Protein AF-A0A0D0C6W1-F1 (afdb_monomer_lite)

pLDDT: mean 73.44, std 19.51, range [22.67, 98.19]

Secondary structure (DSSP, 8-state):
-HHHHHTT--HHHHHHHHHHHHHHHHHHHHHHHHHHHHHTHHHHHHHTPPPPPPPPTT--STTS-------HHHHHHHHHHHHHHHHHHHHHHHHT---SEEEEEEESTTGGGSPPBTTB-S-SEEEEEE-TTS-EEEEEEESSSSGGGTHHHHHHHHHHHHHTTPPPPSEEEES-GGGHHHHHHH-GGGGTT-----TTTTSPBP---TTSEEPPPB-SHHHHHHHHHHHHTTSPPTT-SS-----EEEEEEEEEEEEE-TTS-EEEEEEEEEEEEEETTEEEEEE-HHHHHTT---HHHHHHHH-TTEEEEESSHHHHHHHHHHHH-SS------EEEHHHHHHHTTS-S-TT--HHHHHHHHHS-B----SGGGG-S-TTSSS--HHHHHHHHHHHHHHHHHHHHHHTSPPPEEPPSSS-PPTT-EEEEEPTTS-SEEEEEEE-TTTT-SS-BTTB---TTEEEEEEEEES-TT-B-GGG-TT-BGGGG-SSSEEEEEEGGGEEEPPP--S---S----------------S-PPPS--S--S-------EEEGGGGTTGGGT-------GGG--B-HHHHHHHHHHHHHHHTSPP-TT---SEEE-TTHHHHH-EEETT-TTHHHHHHHHHHHHSEEPHHHHHHHHHHHTTSSS---HHHHHHH-HHHHHTTS-EE---HHHHHHHHHHHHHHHTTBBPTTT--BSS-HHHHHHHHHHHHHHHTTSSSPPTTS--EEEEEE-TTT--EEEEE--SSGGG-----PPPTT-S---S-S-HHHHHHHHHHHHHHHHTTSS--PPTTSS-TT---SS-------SSSPPPPPHHHHHHTT-----HHHHTT-S-S--SSSS--HHHHHHHHHHHHTTSTT----HHHHHHHIIIIIIHHHHHHHHHHHHHH--

InterPro domains:
  IPR002562 3'-5' exonuclease domain [PF01612] (239-410)
  IPR012337 Ribonuclease H-like superfamily [SSF53098] (249-410)
  IPR036397 Ribonuclease H superfamily [G3DSA:3.30.420.10] (211-410)
  IPR052408 Exonuclease MUT-7-like [PTHR47765] (249-409)

Structure (mmCIF, N/CA/C/O backbone):
data_AF-A0A0D0C6W1-F1
#
_entry.id   AF-A0A0D0C6W1-F1
#
loop_
_atom_site.group_PDB
_atom_site.id
_atom_site.type_symbol
_atom_site.label_atom_id
_atom_site.label_alt_id
_atom_site.label_comp_id
_atom_site.label_asym_id
_atom_site.label_entity_id
_atom_site.label_seq_id
_atom_site.pdbx_PDB_ins_code
_atom_site.Cartn_x
_atom_site.Cartn_y
_atom_site.Cartn_z
_atom_site.occupancy
_atom_site.B_iso_or_equiv
_atom_site.auth_seq_id
_atom_site.auth_comp_id
_atom_site.auth_asym_id
_atom_site.auth_atom_id
_atom_site.pdbx_PDB_model_num
ATOM 1 N N . MET A 1 1 ? 15.641 1.977 -33.043 1.00 67.75 1 MET A N 1
ATOM 2 C CA . MET A 1 1 ? 15.171 3.069 -32.160 1.00 67.75 1 MET A CA 1
ATOM 3 C C . MET A 1 1 ? 14.220 2.563 -31.076 1.00 67.75 1 MET A C 1
ATOM 5 O O . MET A 1 1 ? 14.664 2.496 -29.942 1.00 67.75 1 MET A O 1
ATOM 9 N N . ARG A 1 2 ? 12.980 2.134 -31.391 1.00 64.31 2 ARG A N 1
ATOM 10 C CA . ARG A 1 2 ? 11.999 1.650 -30.388 1.00 64.31 2 ARG A CA 1
ATOM 11 C C . ARG A 1 2 ? 12.572 0.613 -29.414 1.00 64.31 2 ARG A C 1
ATOM 13 O O . ARG A 1 2 ? 12.501 0.827 -28.214 1.00 64.31 2 ARG A O 1
ATOM 20 N N . THR A 1 3 ? 13.193 -0.451 -29.925 1.00 62.94 3 THR A N 1
ATOM 21 C CA . THR A 1 3 ? 13.834 -1.488 -29.096 1.00 62.94 3 THR A CA 1
ATOM 22 C C . THR A 1 3 ? 14.874 -0.894 -28.147 1.00 62.94 3 THR A C 1
ATOM 24 O O . THR A 1 3 ? 14.868 -1.184 -26.962 1.00 62.94 3 THR A O 1
ATOM 27 N N . CYS A 1 4 ? 15.730 0.007 -28.632 1.00 68.56 4 CYS A N 1
ATOM 28 C CA . CYS A 1 4 ? 16.749 0.647 -27.804 1.00 68.56 4 CYS A CA 1
ATOM 29 C C . CYS A 1 4 ? 16.127 1.489 -26.679 1.00 68.56 4 CYS A C 1
ATOM 31 O O . CYS A 1 4 ? 16.559 1.386 -25.536 1.00 68.56 4 CYS A O 1
ATOM 33 N N . PHE A 1 5 ? 15.091 2.275 -26.987 1.00 67.81 5 PHE A N 1
ATOM 34 C CA . PHE A 1 5 ? 14.414 3.126 -26.000 1.00 67.81 5 PHE A CA 1
ATOM 35 C C . PHE A 1 5 ? 13.677 2.287 -24.950 1.00 67.81 5 PHE A C 1
ATOM 37 O O . PHE A 1 5 ? 13.741 2.600 -23.766 1.00 67.81 5 PHE A O 1
ATOM 44 N N . GLN A 1 6 ? 13.040 1.187 -25.366 1.00 55.53 6 GLN A N 1
ATOM 45 C CA . GLN A 1 6 ? 12.386 0.237 -24.458 1.00 55.53 6 GLN A CA 1
ATOM 46 C C . GLN A 1 6 ? 13.365 -0.426 -23.481 1.00 55.53 6 GLN A C 1
ATOM 48 O O . GLN A 1 6 ? 12.978 -0.753 -22.367 1.00 55.53 6 GLN A O 1
ATOM 53 N N . HIS A 1 7 ? 14.631 -0.585 -23.873 1.00 54.81 7 HIS A N 1
ATOM 54 C CA . HIS A 1 7 ? 15.693 -1.126 -23.022 1.00 54.81 7 HIS A CA 1
ATOM 55 C C . HIS A 1 7 ? 16.546 -0.029 -22.350 1.00 54.81 7 HIS A C 1
ATOM 57 O O . HIS A 1 7 ? 17.688 -0.274 -21.970 1.00 54.81 7 HIS A O 1
ATOM 63 N N . GLY A 1 8 ? 16.000 1.184 -22.197 1.00 54.91 8 GLY A N 1
ATOM 64 C CA . GLY A 1 8 ? 16.592 2.258 -21.389 1.00 54.91 8 GLY A CA 1
ATOM 65 C C . GLY A 1 8 ? 17.643 3.121 -22.090 1.00 54.91 8 GLY A C 1
ATOM 66 O O . GLY A 1 8 ? 18.224 4.008 -21.465 1.00 54.91 8 GLY A O 1
ATOM 67 N N . LEU A 1 9 ? 17.885 2.925 -23.389 1.00 65.31 9 LEU A N 1
ATOM 68 C CA . LEU A 1 9 ? 18.778 3.796 -24.147 1.00 65.31 9 LEU A CA 1
ATOM 69 C C . LEU A 1 9 ? 18.036 5.082 -24.539 1.00 65.31 9 LEU A C 1
ATOM 71 O O . LEU A 1 9 ? 17.268 5.093 -25.498 1.00 65.31 9 LEU A O 1
ATOM 75 N N . GLY A 1 10 ? 18.266 6.173 -23.808 1.00 72.75 10 GLY A N 1
ATOM 76 C CA . GLY A 1 10 ? 17.657 7.471 -24.108 1.00 72.75 10 GLY A CA 1
ATOM 77 C C . GLY A 1 10 ? 18.036 8.021 -25.492 1.00 72.75 10 GLY A C 1
ATOM 78 O O . GLY A 1 10 ? 19.043 7.638 -26.091 1.00 72.75 10 GLY A O 1
ATOM 79 N N . ALA A 1 11 ? 17.249 8.975 -26.001 1.00 75.75 11 ALA A N 1
ATOM 80 C CA . ALA A 1 11 ? 17.457 9.559 -27.332 1.00 75.75 11 ALA A CA 1
ATOM 81 C C . ALA A 1 11 ? 18.858 10.168 -27.523 1.00 75.75 11 ALA A C 1
ATOM 83 O O . ALA A 1 11 ? 19.420 10.084 -28.612 1.00 75.75 11 ALA A O 1
ATOM 84 N N . LYS A 1 12 ? 19.455 10.726 -26.458 1.00 79.94 12 LYS A N 1
ATOM 85 C CA . LYS A 1 12 ? 20.833 11.239 -26.477 1.00 79.94 12 LYS A CA 1
ATOM 86 C C . LYS A 1 12 ? 21.851 10.116 -26.646 1.00 79.94 12 LYS A C 1
ATOM 88 O O . LYS A 1 12 ? 22.732 10.217 -27.488 1.00 79.94 12 LYS A O 1
ATOM 93 N N . GLN A 1 13 ? 21.720 9.041 -25.876 1.00 78.31 13 GLN A N 1
ATOM 94 C CA . GLN A 1 13 ? 22.604 7.883 -25.959 1.00 78.31 13 GLN A CA 1
ATOM 95 C C . GLN A 1 13 ? 22.473 7.186 -27.320 1.00 78.31 13 GLN A C 1
ATOM 97 O O . GLN A 1 13 ? 23.479 6.792 -27.900 1.00 78.31 13 GLN A O 1
ATOM 102 N N . PHE A 1 14 ? 21.260 7.105 -27.873 1.00 77.62 14 PHE A N 1
ATOM 103 C CA . PHE A 1 14 ? 21.035 6.577 -29.219 1.00 77.62 14 PHE A CA 1
ATOM 104 C C . PHE A 1 14 ? 21.646 7.477 -30.305 1.00 77.62 14 PHE A C 1
ATOM 106 O O . PHE A 1 14 ? 22.331 6.969 -31.187 1.00 77.62 14 PHE A O 1
ATOM 113 N N . ALA A 1 15 ? 21.484 8.803 -30.213 1.00 79.38 15 ALA A N 1
ATOM 114 C CA . ALA A 1 15 ? 22.145 9.751 -31.118 1.00 79.38 15 ALA A CA 1
ATOM 115 C C . ALA A 1 15 ? 23.676 9.635 -31.045 1.00 79.38 15 ALA A C 1
ATOM 117 O O . ALA A 1 15 ? 24.346 9.601 -32.074 1.00 79.38 15 ALA A O 1
ATOM 118 N N . ASN A 1 16 ? 24.230 9.499 -29.836 1.00 79.19 16 ASN A N 1
ATOM 119 C CA . ASN A 1 16 ? 25.659 9.272 -29.634 1.00 79.19 16 ASN A CA 1
ATOM 120 C C . ASN A 1 16 ? 26.119 7.947 -30.257 1.00 79.19 16 ASN A C 1
ATOM 122 O O . ASN A 1 16 ? 27.175 7.914 -30.875 1.00 79.19 16 ASN A O 1
ATOM 126 N N . ALA A 1 17 ? 25.330 6.874 -30.150 1.00 78.00 17 ALA A N 1
ATOM 127 C CA . ALA A 1 17 ? 25.649 5.597 -30.788 1.00 78.00 17 ALA A CA 1
ATOM 128 C C . ALA A 1 17 ? 25.676 5.713 -32.324 1.00 78.00 17 ALA A C 1
ATOM 130 O O . ALA A 1 17 ? 26.583 5.184 -32.962 1.00 78.00 17 ALA A O 1
ATOM 131 N N . LEU A 1 18 ? 24.735 6.457 -32.918 1.00 79.44 18 LEU A N 1
ATOM 132 C CA . LEU A 1 18 ? 24.754 6.761 -34.355 1.00 79.44 18 LEU A CA 1
ATOM 133 C C . LEU A 1 18 ? 25.968 7.619 -34.737 1.00 79.44 18 LEU A C 1
ATOM 135 O O . LEU A 1 18 ? 26.608 7.365 -35.754 1.00 79.44 18 LEU A O 1
ATOM 139 N N . ARG A 1 19 ? 26.322 8.604 -33.903 1.00 81.50 19 ARG A N 1
ATOM 140 C CA . ARG A 1 19 ? 27.519 9.432 -34.092 1.00 81.50 19 ARG A CA 1
ATOM 141 C C . ARG A 1 19 ? 28.797 8.604 -34.064 1.00 81.50 19 ARG A C 1
ATOM 143 O O . ARG A 1 19 ? 29.655 8.812 -34.908 1.00 81.50 19 ARG A O 1
ATOM 150 N N . VAL A 1 20 ? 28.905 7.657 -33.135 1.00 79.56 20 VAL A N 1
ATOM 151 C CA . VAL A 1 20 ? 30.033 6.719 -33.043 1.00 79.56 20 VAL A CA 1
ATOM 152 C C . VAL A 1 20 ? 30.182 5.912 -34.336 1.00 79.56 20 VAL A C 1
ATOM 154 O O . VAL A 1 20 ? 31.294 5.779 -34.835 1.00 79.56 20 VAL A O 1
ATOM 157 N N . GLN A 1 21 ? 29.081 5.442 -34.929 1.00 79.75 21 GLN A N 1
ATOM 158 C CA . GLN A 1 21 ? 29.129 4.744 -36.222 1.00 79.75 21 GLN A CA 1
ATOM 159 C C . GLN A 1 21 ? 29.565 5.664 -37.371 1.00 79.75 21 GLN A C 1
ATOM 161 O O . GLN A 1 21 ? 30.342 5.251 -38.225 1.00 79.75 21 GLN A O 1
ATOM 166 N N . GLN A 1 22 ? 29.097 6.916 -37.387 1.00 82.12 22 GLN A N 1
ATOM 167 C CA . GLN A 1 22 ? 29.510 7.897 -38.397 1.00 82.12 22 GLN A CA 1
ATOM 168 C C . GLN A 1 22 ? 30.983 8.304 -38.250 1.00 82.12 22 GLN A C 1
ATOM 170 O O . GLN A 1 22 ? 31.658 8.467 -39.260 1.00 82.12 22 GLN A O 1
ATOM 175 N N . LEU A 1 23 ? 31.497 8.415 -37.021 1.00 80.75 23 LEU A N 1
ATOM 176 C CA . LEU A 1 23 ? 32.919 8.647 -36.750 1.00 80.75 23 LEU A CA 1
ATOM 177 C C . LEU A 1 23 ? 33.776 7.476 -37.237 1.00 80.75 23 LEU A C 1
ATOM 179 O O . LEU A 1 23 ? 34.771 7.704 -37.911 1.00 80.75 23 LEU A O 1
ATOM 183 N N . GLN A 1 24 ? 33.349 6.235 -36.983 1.00 81.12 24 GLN A N 1
ATOM 184 C CA . GLN A 1 24 ? 34.034 5.058 -37.518 1.00 81.12 24 GLN A CA 1
ATOM 185 C C . GLN A 1 24 ? 34.065 5.080 -39.053 1.00 81.12 24 GLN A C 1
ATOM 187 O O . GLN A 1 24 ? 35.119 4.904 -39.648 1.00 81.12 24 GLN A O 1
ATOM 192 N N . GLN A 1 25 ? 32.930 5.347 -39.705 1.00 82.00 25 GLN A N 1
ATOM 193 C CA . GLN A 1 25 ? 32.867 5.430 -41.166 1.00 82.00 25 GLN A CA 1
ATOM 194 C C . GLN A 1 25 ? 33.758 6.553 -41.725 1.00 82.00 25 GLN A C 1
ATOM 196 O O . GLN A 1 25 ? 34.400 6.386 -42.762 1.00 82.00 25 GLN A O 1
ATOM 201 N N . TYR A 1 26 ? 33.796 7.702 -41.048 1.00 85.62 26 TYR A N 1
ATOM 202 C CA . TYR A 1 26 ? 34.699 8.798 -41.381 1.00 85.62 26 TYR A CA 1
ATOM 203 C C . TYR A 1 26 ? 36.165 8.358 -41.294 1.00 85.62 26 TYR A C 1
ATOM 205 O O . TYR A 1 26 ? 36.911 8.587 -42.244 1.00 85.62 26 TYR A O 1
ATOM 213 N N . ASP A 1 27 ? 36.561 7.678 -40.215 1.00 83.31 27 ASP A N 1
ATOM 214 C CA . ASP A 1 27 ? 37.934 7.205 -40.029 1.00 83.31 27 ASP A CA 1
ATOM 215 C C . ASP A 1 27 ? 38.294 6.081 -41.018 1.00 83.31 27 ASP A C 1
ATOM 217 O O . ASP A 1 27 ? 39.419 6.040 -41.512 1.00 83.31 27 ASP A O 1
ATOM 221 N N . GLU A 1 28 ? 37.345 5.224 -41.411 1.00 84.56 28 GLU A N 1
ATOM 222 C CA . GLU A 1 28 ? 37.530 4.233 -42.485 1.00 84.56 28 GLU A CA 1
ATOM 223 C C . GLU A 1 28 ? 37.820 4.912 -43.831 1.00 84.56 28 GLU A C 1
ATOM 225 O O . GLU A 1 28 ? 38.748 4.518 -44.542 1.00 84.56 28 GLU A O 1
ATOM 230 N N . LEU A 1 29 ? 37.061 5.955 -44.180 1.00 84.00 29 LEU A N 1
ATOM 231 C CA . LEU A 1 29 ? 37.275 6.733 -45.405 1.00 84.00 29 LEU A CA 1
ATOM 232 C C . LEU A 1 29 ? 38.576 7.537 -45.353 1.00 84.00 29 LEU A C 1
ATOM 234 O O . LEU A 1 29 ? 39.298 7.601 -46.349 1.00 84.00 29 LEU A O 1
ATOM 238 N N . HIS A 1 30 ? 38.897 8.115 -44.196 1.00 85.62 30 HIS A N 1
ATOM 239 C CA . HIS A 1 30 ? 40.153 8.817 -43.980 1.00 85.62 30 HIS A CA 1
ATOM 240 C C . HIS A 1 30 ? 41.328 7.850 -44.153 1.00 85.62 30 HIS A C 1
ATOM 242 O O . HIS A 1 30 ? 42.258 8.141 -44.901 1.00 85.62 30 HIS A O 1
ATOM 248 N N . LEU A 1 31 ? 41.257 6.654 -43.565 1.00 82.62 31 LEU A N 1
ATOM 249 C CA . LEU A 1 31 ? 42.283 5.630 -43.721 1.00 82.62 31 LEU A CA 1
ATOM 250 C C . LEU A 1 31 ? 42.448 5.205 -45.190 1.00 82.62 31 LEU A C 1
ATOM 252 O O . LEU A 1 31 ? 43.575 5.115 -45.679 1.00 82.62 31 LEU A O 1
ATOM 256 N N . GLN A 1 32 ? 41.347 4.997 -45.921 1.00 84.12 32 GLN A N 1
ATOM 257 C CA . GLN A 1 32 ? 41.386 4.705 -47.362 1.00 84.12 32 GLN A CA 1
ATOM 258 C C . GLN A 1 32 ? 42.063 5.830 -48.159 1.00 84.12 32 GLN A C 1
ATOM 260 O O . GLN A 1 32 ? 42.895 5.556 -49.027 1.00 84.12 32 GLN A O 1
ATOM 265 N N . TYR A 1 33 ? 41.751 7.089 -47.841 1.00 83.50 33 TYR A N 1
ATOM 266 C CA . TYR A 1 33 ? 42.372 8.260 -48.455 1.00 83.50 33 TYR A CA 1
ATOM 267 C C . TYR A 1 33 ? 43.879 8.329 -48.172 1.00 83.50 33 TYR A C 1
ATOM 269 O O . TYR A 1 33 ? 44.678 8.519 -49.090 1.00 83.50 33 TYR A O 1
ATOM 277 N N . LEU A 1 34 ? 44.295 8.091 -46.928 1.00 80.81 34 LEU A N 1
ATOM 278 C CA . LEU A 1 34 ? 45.710 8.084 -46.556 1.00 80.81 34 LEU A CA 1
ATOM 279 C C . LEU A 1 34 ? 46.478 6.937 -47.227 1.00 80.81 34 LEU A C 1
ATOM 281 O O . LEU A 1 34 ? 47.600 7.142 -47.690 1.00 80.81 34 LEU A O 1
ATOM 285 N N . TYR A 1 35 ? 45.878 5.749 -47.356 1.00 81.75 35 TYR A N 1
ATOM 286 C CA . TYR A 1 35 ? 46.471 4.657 -48.133 1.00 81.75 35 TYR A CA 1
ATOM 287 C C . TYR A 1 35 ? 46.604 5.004 -49.617 1.00 81.75 35 TYR A C 1
ATOM 289 O O . TYR A 1 35 ? 47.621 4.671 -50.224 1.00 81.75 35 TYR A O 1
ATOM 297 N N . PHE A 1 36 ? 45.620 5.688 -50.206 1.00 81.06 36 PHE A N 1
ATOM 298 C CA . PHE A 1 36 ? 45.715 6.178 -51.582 1.00 81.06 36 PHE A CA 1
ATOM 299 C C . PHE A 1 36 ? 46.900 7.141 -51.762 1.00 81.06 36 PHE A C 1
ATOM 301 O O . PHE A 1 36 ? 47.678 6.973 -52.705 1.00 81.06 36 PHE A O 1
ATOM 308 N N . ILE A 1 37 ? 47.094 8.085 -50.832 1.00 78.19 37 ILE A N 1
ATOM 309 C CA . ILE A 1 37 ? 48.242 9.010 -50.837 1.00 78.19 37 ILE A CA 1
ATOM 310 C C . ILE A 1 37 ? 49.556 8.241 -50.697 1.00 78.19 37 ILE A C 1
ATOM 312 O O . ILE A 1 37 ? 50.460 8.413 -51.515 1.00 78.19 37 ILE A O 1
ATOM 316 N N . LYS A 1 38 ? 49.648 7.355 -49.697 1.00 76.38 38 LYS A N 1
ATOM 317 C CA . LYS A 1 38 ? 50.837 6.536 -49.428 1.00 76.38 38 LYS A CA 1
ATOM 318 C C . LYS A 1 38 ? 51.233 5.688 -50.640 1.00 76.38 38 LYS A C 1
ATOM 320 O O . LYS A 1 38 ? 52.408 5.608 -50.983 1.00 76.38 38 LYS A O 1
ATOM 325 N N . ASN A 1 39 ? 50.261 5.093 -51.328 1.00 78.31 39 ASN A N 1
ATOM 326 C CA . ASN A 1 39 ? 50.509 4.274 -52.518 1.00 78.31 39 ASN A CA 1
ATOM 327 C C . ASN A 1 39 ? 50.820 5.110 -53.773 1.00 78.31 39 ASN A C 1
ATOM 329 O O . ASN A 1 39 ? 51.415 4.594 -54.716 1.00 78.31 39 ASN A O 1
ATOM 333 N N . SER A 1 40 ? 50.474 6.400 -53.773 1.00 70.94 40 SER A N 1
ATOM 334 C CA . SER A 1 40 ? 50.763 7.359 -54.852 1.00 70.94 40 SER A CA 1
ATOM 335 C C . SER A 1 40 ? 52.006 8.222 -54.565 1.00 70.94 40 SER A C 1
ATOM 337 O O . SER A 1 40 ? 52.256 9.214 -55.255 1.00 70.94 40 SER A O 1
ATOM 339 N N . HIS A 1 41 ? 52.801 7.844 -53.555 1.00 67.31 41 HIS A N 1
ATOM 340 C CA . HIS A 1 41 ? 53.914 8.620 -53.002 1.00 67.31 41 HIS A CA 1
ATOM 341 C C . HIS A 1 41 ? 54.940 9.084 -54.046 1.00 67.31 41 HIS A C 1
ATOM 343 O O . HIS A 1 41 ? 55.325 10.252 -54.057 1.00 67.31 41 HIS A O 1
ATOM 349 N N . SER A 1 42 ? 55.347 8.205 -54.967 1.00 64.19 42 SER A N 1
ATOM 350 C CA . SER A 1 42 ? 56.332 8.532 -56.010 1.00 64.19 42 SER A CA 1
ATOM 351 C C . SER A 1 42 ? 55.855 9.637 -56.956 1.00 64.19 42 SER A C 1
ATOM 353 O O . SER A 1 42 ? 56.657 10.442 -57.421 1.00 64.19 42 SER A O 1
ATOM 355 N N . LEU A 1 43 ? 54.548 9.702 -57.210 1.00 62.94 43 LEU A N 1
ATOM 356 C CA . LEU A 1 43 ? 53.911 10.655 -58.114 1.00 62.94 43 LEU A CA 1
ATOM 357 C C . LEU A 1 43 ? 53.731 12.026 -57.440 1.00 62.94 43 LEU A C 1
ATOM 359 O O . LEU A 1 43 ? 54.028 13.053 -58.046 1.00 62.94 43 LEU A O 1
ATOM 363 N N . HIS A 1 44 ? 53.319 12.046 -56.168 1.00 63.94 44 HIS A N 1
ATOM 364 C CA . HIS A 1 44 ? 53.173 13.282 -55.386 1.00 63.94 44 HIS A CA 1
ATOM 365 C C . HIS A 1 44 ? 54.519 13.917 -55.013 1.00 63.94 44 HIS A C 1
ATOM 367 O O . HIS A 1 44 ? 54.670 15.133 -55.142 1.00 63.94 44 HIS A O 1
ATOM 373 N N . SER A 1 45 ? 55.507 13.098 -54.634 1.00 61.44 45 SER A N 1
ATOM 374 C CA . SER A 1 45 ? 56.879 13.540 -54.349 1.00 61.44 45 SER A CA 1
ATOM 375 C C . SER A 1 45 ? 57.551 14.134 -55.596 1.00 61.44 45 SER A C 1
ATOM 377 O O . SER A 1 45 ? 58.166 15.196 -55.522 1.00 61.44 45 SER A O 1
ATOM 379 N N . PHE A 1 46 ? 57.349 13.521 -56.771 1.00 60.41 46 PHE A N 1
ATOM 380 C CA . PHE A 1 46 ? 57.870 14.026 -58.048 1.00 60.41 46 PHE A CA 1
ATOM 381 C C . PHE A 1 46 ? 57.238 15.359 -58.488 1.00 60.41 46 PHE A C 1
ATOM 383 O O . PHE A 1 46 ? 57.925 16.205 -59.056 1.00 60.41 46 PHE A O 1
ATOM 390 N N . LEU A 1 47 ? 55.942 15.563 -58.229 1.00 63.50 47 LEU A N 1
ATOM 391 C CA . LEU A 1 47 ? 55.222 16.786 -58.609 1.00 63.50 47 LEU A CA 1
ATOM 392 C C . LEU A 1 47 ? 55.389 17.940 -57.604 1.00 63.50 47 LEU A C 1
ATOM 394 O O . LEU A 1 47 ? 54.970 19.054 -57.905 1.00 63.50 47 LEU A O 1
ATOM 398 N N . GLY A 1 48 ? 55.974 17.706 -56.423 1.00 59.94 48 GLY A N 1
ATOM 399 C CA . GLY A 1 48 ? 56.121 18.727 -55.374 1.00 59.94 48 GLY A CA 1
ATOM 400 C C . GLY A 1 48 ? 54.788 19.214 -54.788 1.00 59.94 48 GLY A C 1
ATOM 401 O O . GLY A 1 48 ? 54.713 20.312 -54.237 1.00 59.94 48 GLY A O 1
ATOM 402 N N . HIS A 1 49 ? 53.717 18.432 -54.939 1.00 63.66 49 HIS A N 1
ATOM 403 C CA . HIS A 1 49 ? 52.378 18.796 -54.482 1.00 63.66 49 HIS A CA 1
ATOM 404 C C . HIS A 1 49 ? 52.160 18.340 -53.036 1.00 63.66 49 HIS A C 1
ATOM 406 O O . HIS A 1 49 ? 52.142 17.143 -52.758 1.00 63.66 49 HIS A O 1
ATOM 412 N N . CYS A 1 50 ? 51.917 19.296 -52.137 1.00 59.69 50 CYS A N 1
ATOM 413 C CA . CYS A 1 50 ? 51.380 19.016 -50.806 1.00 59.69 50 CYS A CA 1
ATOM 414 C C . CYS A 1 50 ? 49.915 18.580 -50.952 1.00 59.69 50 CYS A C 1
ATOM 416 O O . CYS A 1 50 ? 49.117 19.278 -51.587 1.00 59.69 50 CYS A O 1
ATOM 418 N N . VAL A 1 51 ? 49.570 17.404 -50.428 1.00 67.25 51 VAL A N 1
ATOM 419 C CA . VAL A 1 51 ? 48.222 16.845 -50.577 1.00 67.25 51 VAL A CA 1
ATOM 420 C C . VAL A 1 51 ? 47.300 17.449 -49.519 1.00 67.25 51 VAL A C 1
ATOM 422 O O . VAL A 1 51 ? 47.695 17.647 -48.371 1.00 67.25 51 VAL A O 1
ATOM 425 N N . GLN A 1 52 ? 46.060 17.763 -49.899 1.00 70.12 52 GLN A N 1
ATOM 426 C CA . GLN A 1 52 ? 45.095 18.350 -48.976 1.00 70.12 52 GLN A CA 1
ATOM 427 C C . GLN A 1 52 ? 44.750 17.355 -47.860 1.00 70.12 52 GLN A C 1
ATOM 429 O O . GLN A 1 52 ? 44.415 16.199 -48.126 1.00 70.12 52 GLN A O 1
ATOM 434 N N . LEU A 1 53 ? 44.821 17.814 -46.610 1.00 70.31 53 LEU A N 1
ATOM 435 C CA . LEU A 1 53 ? 44.409 17.032 -45.448 1.00 70.31 53 LEU A CA 1
ATOM 436 C C . LEU A 1 53 ? 42.925 16.669 -45.539 1.00 70.31 53 LEU A C 1
ATOM 438 O O . LEU A 1 53 ? 42.099 17.481 -45.971 1.00 70.31 53 LEU A O 1
ATOM 442 N N . PHE A 1 54 ? 42.596 15.459 -45.088 1.00 77.62 54 PHE A N 1
ATOM 443 C CA . PHE A 1 54 ? 41.210 15.056 -44.902 1.00 77.62 54 PHE A CA 1
ATOM 444 C C . PHE A 1 54 ? 40.574 15.997 -43.875 1.00 77.62 54 PHE A C 1
ATOM 446 O O . PHE A 1 54 ? 41.104 16.185 -42.776 1.00 77.62 54 PHE A O 1
ATOM 453 N N . LEU A 1 55 ? 39.498 16.677 -44.269 1.00 82.44 55 LEU A N 1
ATOM 454 C CA . LEU A 1 55 ? 38.902 17.711 -43.431 1.00 82.44 55 LEU A CA 1
ATOM 455 C C . LEU A 1 55 ? 38.305 17.085 -42.163 1.00 82.44 55 LEU A C 1
ATOM 457 O O . LEU A 1 55 ? 37.726 16.007 -42.269 1.00 82.44 55 LEU A O 1
ATOM 461 N N . PRO A 1 56 ? 38.382 17.763 -40.998 1.00 81.12 56 PRO A N 1
ATOM 462 C CA . PRO A 1 56 ? 37.844 17.240 -39.744 1.00 81.12 56 PRO A CA 1
ATOM 463 C C . PRO A 1 56 ? 36.381 16.810 -39.860 1.00 81.12 56 PRO A C 1
ATOM 465 O O . PRO A 1 56 ? 35.618 17.422 -40.606 1.00 81.12 56 PRO A O 1
ATOM 468 N N . PHE A 1 57 ? 35.963 15.839 -39.046 1.00 79.12 57 PHE A N 1
ATOM 469 C CA . PHE A 1 57 ? 34.580 15.344 -39.016 1.00 79.12 57 PHE A CA 1
ATOM 470 C C . PHE A 1 57 ? 33.526 16.457 -38.850 1.00 79.12 57 PHE A C 1
ATOM 472 O O . PHE A 1 57 ? 32.461 16.399 -39.455 1.00 79.12 57 PHE A O 1
ATOM 479 N N . GLU A 1 58 ? 33.835 17.504 -38.077 1.00 79.12 58 GLU A N 1
ATOM 480 C CA . GLU A 1 58 ? 32.951 18.664 -37.852 1.00 79.12 58 GLU A CA 1
ATOM 481 C C . GLU A 1 58 ? 32.937 19.677 -39.014 1.00 79.12 58 GLU A C 1
ATOM 483 O O . GLU A 1 58 ? 32.288 20.722 -38.942 1.00 79.12 58 GLU A O 1
ATOM 488 N N . ASN A 1 59 ? 33.686 19.430 -40.090 1.00 77.25 59 ASN A N 1
ATOM 489 C CA . ASN A 1 59 ? 33.742 20.334 -41.228 1.00 77.25 59 ASN A CA 1
ATOM 490 C C . ASN A 1 59 ? 32.536 20.111 -42.152 1.00 77.25 59 ASN A C 1
ATOM 492 O O . ASN A 1 59 ? 32.473 19.126 -42.882 1.00 77.25 59 ASN A O 1
ATOM 496 N N . HIS A 1 60 ? 31.612 21.073 -42.164 1.00 76.56 60 HIS A N 1
ATOM 497 C CA . HIS A 1 60 ? 30.397 21.047 -42.989 1.00 76.56 60 HIS A CA 1
ATOM 498 C C . HIS A 1 60 ? 30.525 21.802 -44.326 1.00 76.56 60 HIS A C 1
ATOM 500 O O . HIS A 1 60 ? 29.520 22.196 -44.919 1.00 76.56 60 HIS A O 1
ATOM 506 N N . SER A 1 61 ? 31.747 22.067 -44.802 1.00 80.00 61 SER A N 1
ATOM 507 C CA . SER A 1 61 ? 31.946 22.639 -46.140 1.00 80.00 61 SER A CA 1
ATOM 508 C C . SER A 1 61 ? 31.584 21.619 -47.235 1.00 80.00 61 SER A C 1
ATOM 510 O O . SER A 1 61 ? 31.535 20.421 -46.956 1.00 80.00 61 SER A O 1
ATOM 512 N N . PRO A 1 62 ? 31.393 22.041 -48.500 1.00 78.69 62 PRO A N 1
ATOM 513 C CA . PRO A 1 62 ? 31.094 21.122 -49.605 1.00 78.69 62 PRO A CA 1
ATOM 514 C C . PRO A 1 62 ? 32.118 19.992 -49.815 1.00 78.69 62 PRO A C 1
ATOM 516 O O . PRO A 1 62 ? 31.793 18.996 -50.450 1.00 78.69 62 PRO A O 1
ATOM 519 N N . ASN A 1 63 ? 33.337 20.149 -49.288 1.00 76.25 63 ASN A N 1
ATOM 520 C CA . ASN A 1 63 ? 34.425 19.172 -49.382 1.00 76.25 63 ASN A CA 1
ATOM 521 C C . ASN A 1 63 ? 34.618 18.357 -48.085 1.00 76.25 63 ASN A C 1
ATOM 523 O O . ASN A 1 63 ? 35.551 17.562 -48.000 1.00 76.25 63 ASN A O 1
ATOM 527 N N . GLY A 1 64 ? 33.809 18.613 -47.051 1.00 76.00 64 GLY A N 1
ATOM 528 C CA . GLY A 1 64 ? 33.858 17.924 -45.763 1.00 76.00 64 GLY A CA 1
ATOM 529 C C . GLY A 1 64 ? 33.092 16.601 -45.761 1.00 76.00 64 GLY A C 1
ATOM 530 O O . GLY A 1 64 ? 32.553 16.164 -46.779 1.00 76.00 64 GLY A O 1
ATOM 531 N N . PHE A 1 65 ? 33.032 15.945 -44.602 1.00 79.31 65 PHE A N 1
ATOM 532 C CA . PHE A 1 65 ? 32.310 14.683 -44.471 1.00 79.31 65 PHE A CA 1
ATOM 533 C C . PHE A 1 65 ? 30.796 14.906 -44.611 1.00 79.31 65 PHE A C 1
ATOM 535 O O . PHE A 1 65 ? 30.168 15.551 -43.775 1.00 79.31 65 PHE A O 1
ATOM 542 N N . ALA A 1 66 ? 30.195 14.346 -45.664 1.00 74.81 66 ALA A N 1
ATOM 543 C CA . ALA A 1 66 ? 28.774 14.513 -45.992 1.00 74.81 66 ALA A CA 1
ATOM 544 C C . ALA A 1 66 ? 27.836 13.539 -45.241 1.00 74.81 66 ALA A C 1
ATOM 546 O O . ALA A 1 66 ? 26.733 13.248 -45.708 1.00 74.81 66 ALA A O 1
ATOM 547 N N . GLY A 1 67 ? 28.277 12.997 -44.102 1.00 74.88 67 GLY A N 1
ATOM 548 C CA . GLY A 1 67 ? 27.444 12.158 -43.243 1.00 74.88 67 GLY A CA 1
ATOM 549 C C . GLY A 1 67 ? 26.423 12.969 -42.444 1.00 74.88 67 GLY A C 1
ATOM 550 O O . GLY A 1 67 ? 26.537 14.184 -42.285 1.00 74.88 67 GLY A O 1
ATOM 551 N N . PHE A 1 68 ? 25.409 12.287 -41.916 1.00 77.19 68 PHE A N 1
ATOM 552 C CA . PHE A 1 68 ? 24.352 12.913 -41.122 1.00 77.19 68 PHE A CA 1
ATOM 553 C C . PHE A 1 68 ? 24.086 12.115 -39.849 1.00 77.19 68 PHE A C 1
ATOM 555 O O . PHE A 1 68 ? 23.761 10.928 -39.896 1.00 77.19 68 PHE A O 1
ATOM 562 N N . VAL A 1 69 ? 24.176 12.790 -38.701 1.00 78.19 69 VAL A N 1
ATOM 563 C CA . VAL A 1 69 ? 23.778 12.244 -37.401 1.00 78.19 69 VAL A CA 1
ATOM 564 C C . VAL A 1 69 ? 22.504 12.966 -36.956 1.00 78.19 69 VAL A C 1
ATOM 566 O O . VAL A 1 69 ? 22.564 14.161 -36.656 1.00 78.19 69 VAL A O 1
ATOM 569 N N . PRO A 1 70 ? 21.353 12.275 -36.870 1.00 79.00 70 PRO A N 1
ATOM 570 C CA . PRO A 1 70 ? 20.137 12.875 -36.342 1.00 79.00 70 PRO A CA 1
ATOM 571 C C . PRO A 1 70 ? 20.348 13.382 -34.912 1.00 79.00 70 PRO A C 1
ATOM 573 O O . PRO A 1 70 ? 20.915 12.681 -34.068 1.00 79.00 70 PRO A O 1
ATOM 576 N N . SER A 1 71 ? 19.865 14.589 -34.614 1.00 82.94 71 SER A N 1
ATOM 577 C CA . SER A 1 71 ? 19.975 15.137 -33.263 1.00 82.94 71 SER A CA 1
ATOM 578 C C . SER A 1 71 ? 19.116 14.343 -32.272 1.00 82.94 71 SER A C 1
ATOM 580 O O . SER A 1 71 ? 18.077 13.776 -32.619 1.00 82.94 71 SER A O 1
ATOM 582 N N . ALA A 1 72 ? 19.521 14.339 -30.999 1.00 82.06 72 ALA A N 1
ATOM 583 C CA . ALA A 1 72 ? 18.748 13.705 -29.931 1.00 82.06 72 ALA A CA 1
ATOM 584 C C . ALA A 1 72 ? 17.327 14.284 -29.807 1.00 82.06 72 ALA A C 1
ATOM 586 O O . ALA A 1 72 ? 16.400 13.560 -29.448 1.00 82.06 72 ALA A O 1
ATOM 587 N N . GLN A 1 73 ? 17.162 15.580 -30.103 1.00 83.44 73 GLN A N 1
ATOM 588 C CA . GLN A 1 73 ? 15.858 16.237 -30.120 1.00 83.44 73 GLN A CA 1
ATOM 589 C C . GLN A 1 73 ? 15.002 15.713 -31.273 1.00 83.44 73 GLN A C 1
ATOM 591 O O . GLN A 1 73 ? 13.896 15.252 -31.034 1.00 83.44 73 GLN A O 1
ATOM 596 N N . TRP A 1 74 ? 15.549 15.658 -32.490 1.00 86.62 74 TRP A N 1
ATOM 597 C CA . TRP A 1 74 ? 14.819 15.147 -33.651 1.00 86.62 74 TRP A CA 1
ATOM 598 C C . TRP A 1 74 ? 14.380 13.688 -33.467 1.00 86.62 74 TRP A C 1
ATOM 600 O O . TRP A 1 74 ? 13.246 13.338 -33.772 1.00 86.62 74 TRP A O 1
ATOM 610 N N . LEU A 1 75 ? 15.245 12.834 -32.909 1.00 82.56 75 LEU A N 1
ATOM 611 C CA . LEU A 1 75 ? 14.911 11.436 -32.606 1.00 82.56 75 LEU A CA 1
ATOM 612 C C . LEU A 1 75 ? 13.803 11.315 -31.552 1.00 82.56 75 LEU A C 1
ATOM 614 O O . LEU A 1 75 ? 12.969 10.413 -31.636 1.00 82.56 75 LEU A O 1
ATOM 618 N N . ARG A 1 76 ? 13.794 12.215 -30.562 1.00 82.88 76 ARG A N 1
ATOM 619 C CA . ARG A 1 76 ? 12.731 12.300 -29.556 1.00 82.88 76 ARG A CA 1
ATOM 620 C C . ARG A 1 76 ? 11.418 12.732 -30.196 1.00 82.88 76 ARG A C 1
ATOM 622 O O . ARG A 1 76 ? 10.418 12.062 -29.976 1.00 82.88 76 ARG A O 1
ATOM 629 N N . ASP A 1 77 ? 11.438 13.785 -31.005 1.00 84.44 77 ASP A N 1
ATOM 630 C CA . ASP A 1 77 ? 10.251 14.313 -31.682 1.00 84.44 77 ASP A CA 1
ATOM 631 C C . ASP A 1 77 ? 9.667 13.278 -32.649 1.00 84.44 77 ASP A C 1
ATOM 633 O O . ASP A 1 77 ? 8.463 13.045 -32.644 1.00 84.44 77 ASP A O 1
ATOM 637 N N . LEU A 1 78 ? 10.521 12.574 -33.402 1.00 85.62 78 LEU A N 1
ATOM 638 C CA . LEU A 1 78 ? 10.116 11.462 -34.263 1.00 85.62 78 LEU A CA 1
ATOM 639 C C . LEU A 1 78 ? 9.433 10.345 -33.462 1.00 85.62 78 LEU A C 1
ATOM 641 O O . LEU A 1 78 ? 8.394 9.830 -33.874 1.00 85.62 78 LEU A O 1
ATOM 645 N N . TYR A 1 79 ? 10.026 9.941 -32.334 1.00 81.81 79 TYR A N 1
ATOM 646 C CA . TYR A 1 79 ? 9.453 8.892 -31.494 1.00 81.81 79 TYR A CA 1
ATOM 647 C C . TYR A 1 79 ? 8.131 9.340 -30.862 1.00 81.81 79 TYR A C 1
ATOM 649 O O . TYR A 1 79 ? 7.163 8.588 -30.907 1.00 81.81 79 TYR A O 1
ATOM 657 N N . ASN A 1 80 ? 8.062 10.565 -30.340 1.00 83.19 80 ASN A N 1
ATOM 658 C CA . ASN A 1 80 ? 6.848 11.133 -29.759 1.00 83.19 80 ASN A CA 1
ATOM 659 C C . ASN A 1 80 ? 5.728 11.232 -30.797 1.00 83.19 80 ASN A C 1
ATOM 661 O O . ASN A 1 80 ? 4.646 10.718 -30.543 1.00 83.19 80 ASN A O 1
ATOM 665 N N . ALA A 1 81 ? 6.006 11.772 -31.986 1.00 84.38 81 ALA A N 1
ATOM 666 C CA . ALA A 1 81 ? 5.031 11.857 -33.071 1.00 84.38 81 ALA A CA 1
ATOM 667 C C . ALA A 1 81 ? 4.493 10.471 -33.464 1.00 84.38 81 ALA A C 1
ATOM 669 O O . ALA A 1 81 ? 3.291 10.300 -33.655 1.00 84.38 81 ALA A O 1
ATOM 670 N N . TYR A 1 82 ? 5.362 9.452 -33.519 1.00 84.00 82 TYR A N 1
ATOM 671 C CA . TYR A 1 82 ? 4.930 8.072 -33.743 1.00 84.00 82 TYR A CA 1
ATOM 672 C C . TYR A 1 82 ? 4.011 7.566 -32.619 1.00 84.00 82 TYR A C 1
ATOM 674 O O . TYR A 1 82 ? 2.987 6.941 -32.905 1.00 84.00 82 TYR A O 1
ATOM 682 N N . ILE A 1 83 ? 4.357 7.820 -31.351 1.00 79.75 83 ILE A N 1
ATOM 683 C CA . ILE A 1 83 ? 3.538 7.413 -30.201 1.00 79.75 83 ILE A CA 1
ATOM 684 C C . ILE A 1 83 ? 2.180 8.127 -30.207 1.00 79.75 83 ILE A C 1
ATOM 686 O O . ILE A 1 83 ? 1.160 7.471 -30.004 1.00 79.75 83 ILE A O 1
ATOM 690 N N . GLU A 1 84 ? 2.155 9.429 -30.482 1.00 87.06 84 GLU A N 1
ATOM 691 C CA . GLU A 1 84 ? 0.948 10.259 -30.542 1.00 87.06 84 GLU A CA 1
ATOM 692 C C . GLU A 1 84 ? 0.003 9.818 -31.668 1.00 87.06 84 GLU A C 1
ATOM 694 O O . GLU A 1 84 ? -1.183 9.593 -31.416 1.00 87.06 84 GLU A O 1
ATOM 699 N N . ASP A 1 85 ? 0.526 9.584 -32.877 1.00 90.19 85 ASP A N 1
ATOM 700 C CA . ASP A 1 85 ? -0.252 9.085 -34.024 1.00 90.19 85 ASP A CA 1
ATOM 701 C C . ASP A 1 85 ? -0.882 7.703 -33.746 1.00 90.19 85 ASP A C 1
ATOM 703 O O . ASP A 1 85 ? -1.977 7.375 -34.212 1.00 90.19 85 ASP A O 1
ATOM 707 N N . HIS A 1 86 ? -0.231 6.896 -32.902 1.00 83.81 86 HIS A N 1
ATOM 708 C CA . HIS A 1 86 ? -0.680 5.550 -32.538 1.00 83.81 86 HIS A CA 1
ATOM 709 C C . HIS A 1 86 ? -1.404 5.474 -31.188 1.00 83.81 86 HIS A C 1
ATOM 711 O O . HIS A 1 86 ? -1.870 4.391 -30.816 1.00 83.81 86 HIS A O 1
ATOM 717 N N . ALA A 1 87 ? -1.576 6.593 -30.475 1.00 77.62 87 ALA A N 1
ATOM 718 C CA . ALA A 1 87 ? -2.092 6.615 -29.107 1.00 77.62 87 ALA A CA 1
ATOM 719 C C . ALA A 1 87 ? -3.459 5.926 -28.980 1.00 77.62 87 ALA A C 1
ATOM 721 O O . ALA A 1 87 ? -3.670 5.124 -28.073 1.00 77.62 87 ALA A O 1
ATOM 722 N N . LYS A 1 88 ? -4.370 6.145 -29.940 1.00 82.44 88 LYS A N 1
ATOM 723 C CA . LYS A 1 88 ? -5.687 5.479 -29.958 1.00 82.44 88 LYS A CA 1
ATOM 724 C C . LYS A 1 88 ? -5.571 3.954 -30.030 1.00 82.44 88 LYS A C 1
ATOM 726 O O . LYS A 1 88 ? -6.302 3.258 -29.334 1.00 82.44 88 LYS A O 1
ATOM 731 N N . LYS A 1 89 ? -4.647 3.433 -30.846 1.00 76.56 89 LYS A N 1
ATOM 732 C CA . LYS A 1 89 ? -4.415 1.985 -30.982 1.00 76.56 89 LYS A CA 1
ATOM 733 C C . LYS A 1 89 ? -3.796 1.409 -29.713 1.00 76.56 89 LYS A C 1
ATOM 735 O O . LYS A 1 89 ? -4.190 0.324 -29.300 1.00 76.56 89 LYS A O 1
ATOM 740 N N . PHE A 1 90 ? -2.865 2.129 -29.085 1.00 76.19 90 PHE A N 1
ATOM 741 C CA . PHE A 1 90 ? -2.276 1.707 -27.814 1.00 76.19 90 PHE A CA 1
ATOM 742 C C . PHE A 1 90 ? -3.311 1.695 -26.695 1.00 76.19 90 PHE A C 1
ATOM 744 O O . PHE A 1 90 ? -3.448 0.675 -26.035 1.00 76.19 90 PHE A O 1
ATOM 751 N N . ASN A 1 91 ? -4.112 2.752 -26.557 1.00 76.44 91 ASN A N 1
ATOM 752 C CA . ASN A 1 91 ? -5.184 2.812 -25.563 1.00 76.44 91 ASN A CA 1
ATOM 753 C C . ASN A 1 91 ? -6.212 1.694 -25.771 1.00 76.44 91 ASN A C 1
ATOM 755 O O . ASN A 1 91 ? -6.622 1.057 -24.805 1.00 76.44 91 ASN A O 1
ATOM 759 N N . GLN A 1 92 ? -6.583 1.412 -27.024 1.00 76.88 92 GLN A N 1
ATOM 760 C CA . GLN A 1 92 ? -7.464 0.295 -27.363 1.00 76.88 92 GLN A CA 1
ATOM 761 C C . GLN A 1 92 ? -6.842 -1.056 -26.986 1.00 76.88 92 GLN A C 1
ATOM 763 O O . GLN A 1 92 ? -7.507 -1.882 -26.371 1.00 76.88 92 GLN A O 1
ATOM 768 N N . HIS A 1 93 ? -5.570 -1.279 -27.323 1.00 74.31 93 HIS A N 1
ATOM 769 C CA . HIS A 1 93 ? -4.870 -2.513 -26.971 1.00 74.31 93 HIS A CA 1
ATOM 770 C C . HIS A 1 93 ? -4.783 -2.685 -25.452 1.00 74.31 93 HIS A C 1
ATOM 772 O O . HIS A 1 93 ? -5.135 -3.742 -24.943 1.00 74.31 93 HIS A O 1
ATOM 778 N N . THR A 1 94 ? -4.391 -1.636 -24.725 1.00 74.88 94 THR A N 1
ATOM 779 C CA . THR A 1 94 ? -4.371 -1.611 -23.258 1.00 74.88 94 THR A CA 1
ATOM 780 C C . THR A 1 94 ? -5.749 -1.922 -22.680 1.00 74.88 94 THR A C 1
ATOM 782 O O . THR A 1 94 ? -5.850 -2.719 -21.754 1.00 74.88 94 THR A O 1
ATOM 785 N N . ALA A 1 95 ? -6.820 -1.361 -23.252 1.00 74.25 95 ALA A N 1
ATOM 786 C CA . ALA A 1 95 ? -8.196 -1.607 -22.825 1.00 74.25 95 ALA A CA 1
ATOM 787 C C . ALA A 1 95 ? -8.650 -3.071 -22.987 1.00 74.25 95 ALA A C 1
ATOM 789 O O . ALA A 1 95 ? -9.547 -3.503 -22.269 1.00 74.25 95 ALA A O 1
ATOM 790 N N . MET A 1 96 ? -8.035 -3.829 -23.895 1.00 75.69 96 MET A N 1
ATOM 791 C CA . MET A 1 96 ? -8.361 -5.234 -24.154 1.00 75.69 96 MET A CA 1
ATOM 792 C C . MET A 1 96 ? -7.575 -6.220 -23.280 1.00 75.69 96 MET A C 1
ATOM 794 O O . MET A 1 96 ? -7.807 -7.424 -23.384 1.00 75.69 96 MET A O 1
ATOM 798 N N . LEU A 1 97 ? -6.636 -5.751 -22.454 1.00 76.56 97 LEU A N 1
ATOM 799 C CA . LEU A 1 97 ? -5.829 -6.615 -21.592 1.00 76.56 97 LEU A CA 1
ATOM 800 C C . LEU A 1 97 ? -6.623 -7.106 -20.369 1.00 76.56 97 LEU A C 1
ATOM 802 O O . LEU A 1 97 ? -7.467 -6.377 -19.835 1.00 76.56 97 LEU A O 1
ATOM 806 N N . SER A 1 98 ? -6.299 -8.322 -19.922 1.00 80.12 98 SER A N 1
ATOM 807 C CA . SER A 1 98 ? -6.777 -8.937 -18.675 1.00 80.12 98 SER A CA 1
ATOM 808 C C . SER A 1 98 ? -6.208 -8.236 -17.437 1.00 80.12 98 SER A C 1
ATOM 810 O O . SER A 1 98 ? -5.282 -7.427 -17.552 1.00 80.12 98 SER A O 1
ATOM 812 N N . ALA A 1 99 ? -6.774 -8.540 -16.265 1.00 83.69 99 ALA A N 1
ATOM 813 C CA . ALA A 1 99 ? -6.292 -8.082 -14.961 1.00 83.69 99 ALA A CA 1
ATOM 814 C C . ALA A 1 99 ? -6.730 -9.035 -13.830 1.00 83.69 99 ALA A C 1
ATOM 816 O O . ALA A 1 99 ? -7.252 -8.585 -12.813 1.00 83.69 99 ALA A O 1
ATOM 817 N N . ASP A 1 100 ? -6.547 -10.349 -14.012 1.00 81.81 100 ASP A N 1
ATOM 818 C CA . ASP A 1 100 ? -6.965 -11.353 -13.013 1.00 81.81 100 ASP A CA 1
ATOM 819 C C . ASP A 1 100 ? -6.205 -11.169 -11.687 1.00 81.81 100 ASP A C 1
ATOM 821 O O . ASP A 1 100 ? -6.764 -11.321 -10.600 1.00 81.81 100 ASP A O 1
ATOM 825 N N . ILE A 1 101 ? -4.929 -10.783 -11.793 1.00 85.44 101 ILE A N 1
ATOM 826 C CA . ILE A 1 101 ? -4.104 -10.271 -10.697 1.00 85.44 101 ILE A CA 1
ATOM 827 C C . ILE A 1 101 ? -3.673 -8.859 -11.087 1.00 85.44 101 ILE A C 1
ATOM 829 O O . ILE A 1 101 ? -3.142 -8.662 -12.182 1.00 85.44 101 ILE A O 1
ATOM 833 N N . LEU A 1 102 ? -3.896 -7.882 -10.209 1.00 90.31 102 LEU A N 1
ATOM 834 C CA . LEU A 1 102 ? -3.603 -6.476 -10.486 1.00 90.31 102 LEU A CA 1
ATOM 835 C C . LEU A 1 102 ? -2.675 -5.885 -9.422 1.00 90.31 102 LEU A C 1
ATOM 837 O O . LEU A 1 102 ? -3.022 -5.809 -8.247 1.00 90.31 102 LEU A O 1
ATOM 841 N N . ALA A 1 103 ? -1.506 -5.415 -9.837 1.00 90.25 103 ALA A N 1
ATOM 842 C CA . ALA A 1 103 ? -0.573 -4.708 -8.967 1.00 90.25 103 ALA A CA 1
ATOM 843 C C . ALA A 1 103 ? -0.631 -3.207 -9.254 1.00 90.25 103 ALA A C 1
ATOM 845 O O . ALA A 1 103 ? -0.502 -2.815 -10.417 1.00 90.25 103 ALA A O 1
ATOM 846 N N . ILE A 1 104 ? -0.827 -2.385 -8.219 1.00 90.06 104 ILE A N 1
ATOM 847 C CA . ILE A 1 104 ? -0.860 -0.924 -8.330 1.00 90.06 104 ILE A CA 1
ATOM 848 C C . ILE A 1 104 ? 0.245 -0.264 -7.509 1.00 90.06 104 ILE A C 1
ATOM 850 O O . ILE A 1 104 ? 0.567 -0.722 -6.418 1.00 90.06 104 ILE A O 1
ATOM 854 N N . ASP A 1 105 ? 0.795 0.825 -8.040 1.00 86.81 105 ASP A N 1
ATOM 855 C CA . ASP A 1 105 ? 1.872 1.579 -7.400 1.00 86.81 105 ASP A CA 1
ATOM 856 C C . ASP A 1 105 ? 1.932 3.031 -7.910 1.00 86.81 105 ASP A C 1
ATOM 858 O O . ASP A 1 105 ? 1.591 3.314 -9.065 1.00 86.81 105 ASP A O 1
ATOM 862 N N . HIS A 1 106 ? 2.374 3.959 -7.061 1.00 83.94 106 HIS A N 1
ATOM 863 C CA . HIS A 1 106 ? 2.571 5.365 -7.414 1.00 83.94 106 HIS A CA 1
ATOM 864 C C . HIS A 1 106 ? 4.048 5.671 -7.686 1.00 83.94 106 HIS A C 1
ATOM 866 O O . HIS A 1 106 ? 4.873 5.738 -6.780 1.00 83.94 106 HIS A O 1
ATOM 872 N N . SER A 1 107 ? 4.373 6.015 -8.935 1.00 81.06 107 SER A N 1
ATOM 873 C CA . SER A 1 107 ? 5.701 6.522 -9.286 1.00 81.06 107 SER A CA 1
ATOM 874 C C . SER A 1 107 ? 5.791 8.041 -9.120 1.00 81.06 107 SER A C 1
ATOM 876 O O . SER A 1 107 ? 5.018 8.794 -9.716 1.00 81.06 107 SER A O 1
ATOM 878 N N . PHE A 1 108 ? 6.799 8.503 -8.378 1.00 81.06 108 PHE A N 1
ATOM 879 C CA . PHE A 1 108 ? 7.092 9.930 -8.167 1.00 81.06 108 PHE A CA 1
ATOM 880 C C . PHE A 1 108 ? 8.181 10.466 -9.110 1.00 81.06 108 PHE A C 1
ATOM 882 O O . PHE A 1 108 ? 8.359 11.674 -9.247 1.00 81.06 108 PHE A O 1
ATOM 889 N N . LYS A 1 109 ? 8.898 9.583 -9.819 1.00 76.06 109 LYS A N 1
ATOM 890 C CA . LYS A 1 109 ? 10.004 9.973 -10.713 1.00 76.06 109 LYS A CA 1
ATOM 891 C C . LYS A 1 109 ? 9.508 10.617 -12.007 1.00 76.06 109 LYS A C 1
ATOM 893 O O . LYS A 1 109 ? 10.077 11.614 -12.445 1.00 76.06 109 LYS A O 1
ATOM 898 N N . ALA A 1 110 ? 8.451 10.072 -12.611 1.00 71.00 110 ALA A N 1
ATOM 899 C CA . ALA A 1 110 ? 7.900 10.611 -13.856 1.00 71.00 110 ALA A CA 1
ATOM 900 C C . ALA A 1 110 ? 7.297 12.022 -13.676 1.00 71.00 110 ALA A C 1
ATOM 902 O O . ALA A 1 110 ? 7.652 12.908 -14.456 1.00 71.00 110 ALA A O 1
ATOM 903 N N . PRO A 1 111 ? 6.488 12.301 -12.633 1.00 76.50 111 PRO A N 1
ATOM 904 C CA . PRO A 1 111 ? 5.954 13.643 -12.411 1.00 76.50 111 PRO A CA 1
ATOM 905 C C . PRO A 1 111 ? 7.014 14.714 -12.132 1.00 76.50 111 PRO A C 1
ATOM 907 O O . PRO A 1 111 ? 6.783 15.875 -12.464 1.00 76.50 111 PRO A O 1
ATOM 910 N N . LYS A 1 112 ? 8.187 14.362 -11.574 1.00 75.62 112 LYS A N 1
ATOM 911 C CA . LYS A 1 112 ? 9.315 15.304 -11.388 1.00 75.62 112 LYS A CA 1
ATOM 912 C C . LYS A 1 112 ? 9.840 15.875 -12.717 1.00 75.62 112 LYS A C 1
ATOM 914 O O . LYS A 1 112 ? 10.470 16.927 -12.720 1.00 75.62 112 LYS A O 1
ATOM 919 N N . GLN A 1 113 ? 9.584 15.198 -13.839 1.00 75.75 113 GLN A N 1
ATOM 920 C CA . GLN A 1 113 ? 9.980 15.636 -15.184 1.00 75.75 113 GLN A CA 1
ATOM 921 C C . GLN A 1 113 ? 8.901 16.486 -15.883 1.00 75.75 113 GLN A C 1
ATOM 923 O O . GLN A 1 113 ? 9.121 16.949 -17.003 1.00 75.75 113 GLN A O 1
ATOM 928 N N . ILE A 1 114 ? 7.735 16.685 -15.257 1.00 76.38 114 ILE A N 1
ATOM 929 C CA . ILE A 1 114 ? 6.640 17.500 -15.797 1.00 76.38 114 ILE A CA 1
ATOM 930 C C . ILE A 1 114 ? 6.837 18.959 -15.364 1.00 76.38 114 ILE A C 1
ATOM 932 O O . ILE A 1 114 ? 7.161 19.242 -14.211 1.00 76.38 114 ILE A O 1
ATOM 936 N N . THR A 1 115 ? 6.631 19.898 -16.293 1.00 75.00 115 THR A N 1
ATOM 937 C CA . THR A 1 115 ? 6.753 21.340 -16.035 1.00 75.00 115 THR A CA 1
ATOM 938 C C . THR A 1 115 ? 5.866 21.785 -14.872 1.00 75.00 115 THR A C 1
ATOM 940 O O . THR A 1 115 ? 4.679 21.462 -14.817 1.00 75.00 115 THR A O 1
ATOM 943 N N . LYS A 1 116 ? 6.443 22.580 -13.966 1.00 83.50 116 LYS A N 1
ATOM 944 C CA . LYS A 1 116 ? 5.719 23.228 -12.869 1.00 83.50 116 LYS A CA 1
ATOM 945 C C . LYS A 1 116 ? 4.885 24.404 -13.384 1.00 83.50 116 LYS A C 1
ATOM 947 O O . LYS A 1 116 ? 5.355 25.178 -14.217 1.00 83.50 116 LYS A O 1
ATOM 952 N N . ILE A 1 117 ? 3.680 24.577 -12.850 1.00 78.31 117 ILE A N 1
ATOM 953 C CA . ILE A 1 117 ? 2.801 25.716 -13.143 1.00 78.31 117 ILE A CA 1
ATOM 954 C C . ILE A 1 117 ? 2.963 26.713 -11.995 1.00 78.31 117 ILE A C 1
ATOM 956 O O . ILE A 1 117 ? 2.720 26.369 -10.847 1.00 78.31 117 ILE A O 1
ATOM 960 N N . ASN A 1 118 ? 3.425 27.934 -12.284 1.00 86.56 118 ASN A N 1
ATOM 961 C CA . ASN A 1 118 ? 3.707 28.968 -11.271 1.00 86.56 118 ASN A CA 1
ATOM 962 C C . ASN A 1 118 ? 4.655 28.518 -10.137 1.00 86.56 118 ASN A C 1
ATOM 964 O O . ASN A 1 118 ? 4.574 29.016 -9.020 1.00 86.56 118 ASN A O 1
ATOM 968 N N . GLY A 1 119 ? 5.566 27.583 -10.421 1.00 82.25 119 GLY A N 1
ATOM 969 C CA . GLY A 1 119 ? 6.488 27.030 -9.423 1.00 82.25 119 GLY A CA 1
ATOM 970 C C . GLY A 1 119 ? 5.930 25.850 -8.619 1.00 82.25 119 GLY A C 1
ATOM 971 O O . GLY A 1 119 ? 6.697 25.218 -7.894 1.00 82.25 119 GLY A O 1
ATOM 972 N N . GLU A 1 120 ? 4.660 25.485 -8.810 1.00 79.50 120 GLU A N 1
ATOM 973 C CA . GLU A 1 120 ? 4.013 24.339 -8.166 1.00 79.50 120 GLU A CA 1
ATOM 974 C C . GLU A 1 120 ? 3.914 23.132 -9.107 1.00 79.50 120 GLU A C 1
ATOM 976 O O . GLU A 1 120 ? 3.763 23.258 -10.327 1.00 79.50 120 GLU A O 1
ATOM 981 N N . GLN A 1 121 ? 4.037 21.931 -8.544 1.00 81.69 121 GLN A N 1
ATOM 982 C CA . GLN A 1 121 ? 3.964 20.697 -9.315 1.00 81.69 121 GLN A CA 1
ATOM 983 C C . GLN A 1 121 ? 2.497 20.334 -9.585 1.00 81.69 121 GLN A C 1
ATOM 985 O O . GLN A 1 121 ? 1.731 20.120 -8.653 1.00 81.69 121 GLN A O 1
ATOM 990 N N . ALA A 1 122 ? 2.106 20.248 -10.861 1.00 83.00 122 ALA A N 1
ATOM 991 C CA . ALA A 1 122 ? 0.717 19.970 -11.244 1.00 83.00 122 ALA A CA 1
ATOM 992 C C . ALA A 1 122 ? 0.260 18.542 -10.888 1.00 83.00 122 ALA A C 1
ATOM 994 O O . ALA A 1 122 ? -0.912 18.311 -10.601 1.00 83.00 122 ALA A O 1
ATOM 995 N N . PHE A 1 123 ? 1.192 17.587 -10.905 1.00 85.12 123 PHE A N 1
ATOM 996 C CA . PHE A 1 123 ? 0.961 16.194 -10.535 1.00 85.12 123 PHE A CA 1
ATOM 997 C C . PHE A 1 123 ? 2.070 15.741 -9.603 1.00 85.12 123 PHE A C 1
ATOM 999 O O . PHE A 1 123 ? 3.243 15.902 -9.936 1.00 85.12 123 PHE A O 1
ATOM 1006 N N . ILE A 1 124 ? 1.717 15.152 -8.466 1.00 83.56 124 ILE A N 1
ATOM 1007 C CA . ILE A 1 124 ? 2.715 14.622 -7.534 1.00 83.56 124 ILE A CA 1
ATOM 1008 C C . ILE A 1 124 ? 3.064 13.171 -7.859 1.00 83.56 124 ILE A C 1
ATOM 1010 O O . ILE A 1 124 ? 4.178 12.748 -7.586 1.00 83.56 124 ILE A O 1
ATOM 1014 N N . GLY A 1 125 ? 2.145 12.412 -8.466 1.00 83.31 125 GLY A N 1
ATOM 1015 C CA . GLY A 1 125 ? 2.292 10.970 -8.678 1.00 83.31 125 GLY A CA 1
ATOM 1016 C C . GLY A 1 125 ? 1.789 10.504 -10.043 1.00 83.31 125 GLY A C 1
ATOM 1017 O O . GLY A 1 125 ? 0.931 11.138 -10.657 1.00 83.31 125 GLY A O 1
ATOM 1018 N N . LEU A 1 126 ? 2.311 9.370 -10.505 1.00 83.88 126 LEU A N 1
ATOM 1019 C CA . LEU A 1 126 ? 1.758 8.574 -11.598 1.00 83.88 126 LEU A CA 1
ATOM 1020 C C . LEU A 1 126 ? 1.360 7.206 -11.040 1.00 83.88 126 LEU A C 1
ATOM 1022 O O . LEU A 1 126 ? 2.231 6.372 -10.795 1.00 83.88 126 LEU A O 1
ATOM 1026 N N . LEU A 1 127 ? 0.061 6.972 -10.861 1.00 86.62 127 LEU A N 1
ATOM 1027 C CA . LEU A 1 127 ? -0.449 5.643 -10.538 1.00 86.62 127 LEU A CA 1
ATOM 1028 C C . LEU A 1 127 ? -0.282 4.740 -11.760 1.00 86.62 127 LEU A C 1
ATOM 1030 O O . LEU A 1 127 ? -0.787 5.060 -12.837 1.00 86.62 127 LEU A O 1
ATOM 1034 N N . THR A 1 128 ? 0.379 3.606 -11.581 1.00 85.81 128 THR A N 1
ATOM 1035 C CA . THR A 1 128 ? 0.513 2.556 -12.590 1.00 85.81 128 THR A CA 1
ATOM 1036 C C . THR A 1 128 ? -0.145 1.291 -12.069 1.00 85.81 128 THR A C 1
ATOM 1038 O O . THR A 1 128 ? 0.074 0.911 -10.925 1.00 85.81 128 THR A O 1
ATOM 1041 N N . GLY A 1 129 ? -0.949 0.640 -12.904 1.00 85.38 129 GLY A N 1
ATOM 1042 C CA . GLY A 1 129 ? -1.517 -0.676 -12.627 1.00 85.38 129 GLY A CA 1
ATOM 1043 C C . GLY A 1 129 ? -1.074 -1.674 -13.684 1.00 85.38 129 GLY A C 1
ATOM 1044 O O . GLY A 1 129 ? -1.190 -1.386 -14.879 1.00 85.38 129 GLY A O 1
ATOM 1045 N N . THR A 1 130 ? -0.571 -2.830 -13.262 1.00 83.56 130 THR A N 1
ATOM 1046 C CA . THR A 1 130 ? -0.088 -3.903 -14.143 1.00 83.56 130 THR A CA 1
ATOM 1047 C C . THR A 1 130 ? -0.845 -5.201 -13.900 1.00 83.56 130 THR A C 1
ATOM 1049 O O . THR A 1 130 ? -1.202 -5.512 -12.766 1.00 83.56 130 THR A O 1
ATOM 1052 N N . ASN A 1 131 ? -1.119 -5.941 -14.973 1.00 78.31 131 ASN A N 1
ATOM 1053 C CA . ASN A 1 131 ? -1.824 -7.220 -14.900 1.00 78.31 131 ASN A CA 1
ATOM 1054 C C . ASN A 1 131 ? -0.892 -8.395 -14.548 1.00 78.31 131 ASN A C 1
ATOM 1056 O O . ASN A 1 131 ? 0.321 -8.230 -14.395 1.00 78.31 131 ASN A O 1
ATOM 1060 N N . GLU A 1 132 ? -1.428 -9.617 -14.552 1.00 73.31 132 GLU A N 1
ATOM 1061 C CA . GLU A 1 132 ? -0.705 -10.865 -14.273 1.00 73.31 132 GLU A CA 1
ATOM 1062 C C . GLU A 1 132 ? 0.387 -11.209 -15.307 1.00 73.31 132 GLU A C 1
ATOM 1064 O O . GLU A 1 132 ? 1.052 -12.242 -15.236 1.00 73.31 132 GLU A O 1
ATOM 1069 N N . ARG A 1 133 ? 0.582 -10.374 -16.326 1.00 65.12 133 ARG A N 1
ATOM 1070 C CA . ARG A 1 133 ? 1.632 -10.538 -17.337 1.00 65.12 133 ARG A CA 1
ATOM 1071 C C . ARG A 1 133 ? 2.716 -9.473 -17.223 1.00 65.12 133 ARG A C 1
ATOM 1073 O O . ARG A 1 133 ? 3.684 -9.563 -17.981 1.00 65.12 133 ARG A O 1
ATOM 1080 N N . GLY A 1 134 ? 2.582 -8.534 -16.284 1.00 67.56 134 GLY A N 1
ATOM 1081 C CA . GLY A 1 134 ? 3.429 -7.348 -16.175 1.00 67.56 134 GLY A CA 1
ATOM 1082 C C . GLY A 1 134 ? 3.135 -6.315 -17.265 1.00 67.56 134 GLY A C 1
ATOM 1083 O O . GLY A 1 134 ? 3.980 -5.477 -17.567 1.00 67.56 134 GLY A O 1
ATOM 1084 N N . GLU A 1 135 ? 1.969 -6.394 -17.911 1.00 75.06 135 GLU A N 1
ATOM 1085 C CA . GLU A 1 135 ? 1.549 -5.427 -18.919 1.00 75.06 135 GLU A CA 1
ATOM 1086 C C . GLU A 1 135 ? 0.824 -4.268 -18.234 1.00 75.06 135 GLU A C 1
ATOM 1088 O O . GLU A 1 135 ? -0.018 -4.473 -17.358 1.00 75.06 135 GLU A O 1
ATOM 1093 N N . ILE A 1 136 ? 1.137 -3.038 -18.646 1.00 79.12 136 ILE A N 1
ATOM 1094 C CA . ILE A 1 136 ? 0.481 -1.837 -18.123 1.00 79.12 136 ILE A CA 1
ATOM 1095 C C . ILE A 1 136 ? -0.993 -1.872 -18.516 1.00 79.12 136 ILE A C 1
ATOM 1097 O O . ILE A 1 136 ? -1.328 -1.827 -19.701 1.00 79.12 136 ILE A O 1
ATOM 1101 N N . ARG A 1 137 ? -1.866 -1.896 -17.509 1.00 81.44 137 ARG A N 1
ATOM 1102 C CA . ARG A 1 137 ? -3.316 -1.860 -17.673 1.00 81.44 137 ARG A CA 1
ATOM 1103 C C . ARG A 1 137 ? -3.905 -0.475 -17.457 1.00 81.44 137 ARG A C 1
ATOM 1105 O O . ARG A 1 137 ? -4.910 -0.147 -18.092 1.00 81.44 137 ARG A O 1
ATOM 1112 N N . LEU A 1 138 ? -3.269 0.332 -16.610 1.00 82.62 138 LEU A N 1
ATOM 1113 C CA . LEU A 1 138 ? -3.635 1.724 -16.370 1.00 82.62 138 LEU A CA 1
ATOM 1114 C C . LEU A 1 138 ? -2.408 2.571 -16.005 1.00 82.62 138 LEU A C 1
ATOM 1116 O O . LEU A 1 138 ? -1.496 2.103 -15.329 1.00 82.62 138 LEU A O 1
ATOM 1120 N N . CYS A 1 139 ? -2.435 3.830 -16.431 1.00 85.75 139 CYS A N 1
ATOM 1121 C CA . CYS A 1 139 ? -1.530 4.895 -16.010 1.00 85.75 139 CYS A CA 1
ATOM 1122 C C . CYS A 1 139 ? -2.392 6.130 -15.739 1.00 85.75 139 CYS A C 1
ATOM 1124 O O . CYS A 1 139 ? -3.136 6.544 -16.629 1.00 85.75 139 CYS A O 1
ATOM 1126 N N . ASN A 1 140 ? -2.310 6.716 -14.547 1.00 85.00 140 ASN A N 1
ATOM 1127 C CA . ASN A 1 140 ? -3.101 7.887 -14.177 1.00 85.00 140 ASN A CA 1
ATOM 1128 C C . ASN A 1 140 ? -2.251 8.900 -13.402 1.00 85.00 140 ASN A C 1
ATOM 1130 O O . ASN A 1 140 ? -1.749 8.596 -12.321 1.00 85.00 140 ASN A O 1
ATOM 1134 N N . LEU A 1 141 ? -2.075 10.100 -13.959 1.00 85.62 141 LEU A N 1
ATOM 1135 C CA . LEU A 1 141 ? -1.411 11.201 -13.261 1.00 85.62 141 LEU A CA 1
ATOM 1136 C C . LEU A 1 141 ? -2.336 11.741 -12.167 1.00 85.62 141 LEU A C 1
ATOM 1138 O O . LEU A 1 141 ? -3.503 12.021 -12.428 1.00 85.62 141 LEU A O 1
ATOM 1142 N N . VAL A 1 142 ? -1.809 11.901 -10.954 1.00 82.44 142 VAL A N 1
ATOM 1143 C CA . VAL A 1 142 ? -2.575 12.338 -9.782 1.00 82.44 142 VAL A CA 1
ATOM 1144 C C . VAL A 1 142 ? -1.973 13.604 -9.176 1.00 82.44 142 VAL A C 1
ATOM 1146 O O . VAL A 1 142 ? -0.756 13.711 -9.000 1.00 82.44 142 VAL A O 1
ATOM 1149 N N . ALA A 1 143 ? -2.826 14.578 -8.848 1.00 83.38 143 ALA A N 1
ATOM 1150 C CA . ALA A 1 143 ? -2.406 15.812 -8.178 1.00 83.38 143 ALA A CA 1
ATOM 1151 C C . ALA A 1 143 ? -2.175 15.608 -6.672 1.00 83.38 143 ALA A C 1
ATOM 1153 O O . ALA A 1 143 ? -1.410 16.338 -6.053 1.00 83.38 143 ALA A O 1
ATOM 1154 N N . MET A 1 144 ? -2.796 14.581 -6.088 1.00 80.25 144 MET A N 1
ATOM 1155 C CA . MET A 1 144 ? -2.616 14.162 -4.697 1.00 80.25 144 MET A CA 1
ATOM 1156 C C . MET A 1 144 ? -2.718 12.634 -4.571 1.00 80.25 144 MET A C 1
ATOM 1158 O O . MET A 1 144 ? -3.268 11.985 -5.455 1.00 80.25 144 MET A O 1
ATOM 1162 N N . LYS A 1 145 ? -2.243 12.044 -3.465 1.00 76.12 145 LYS A N 1
ATOM 1163 C CA . LYS A 1 145 ? -2.336 10.585 -3.222 1.00 76.12 145 LYS A CA 1
ATOM 1164 C C . LYS A 1 145 ? -3.747 10.128 -2.787 1.00 76.12 145 LYS A C 1
ATOM 1166 O O . LYS A 1 145 ? -3.935 8.976 -2.419 1.00 76.12 145 LYS A O 1
ATOM 1171 N N . ALA A 1 146 ? -4.739 11.024 -2.778 1.00 77.94 146 ALA A N 1
ATOM 1172 C CA . ALA A 1 146 ? -6.102 10.708 -2.353 1.00 77.94 146 ALA A CA 1
ATOM 1173 C C . ALA A 1 146 ? -6.830 9.821 -3.378 1.00 77.94 146 ALA A C 1
ATOM 1175 O O . ALA A 1 146 ? -6.720 10.047 -4.584 1.00 77.94 146 ALA A O 1
ATOM 1176 N N . HIS A 1 147 ? -7.641 8.872 -2.895 1.00 83.88 147 HIS A N 1
ATOM 1177 C CA . HIS A 1 147 ? -8.375 7.900 -3.725 1.00 83.88 147 HIS A CA 1
ATOM 1178 C C . HIS A 1 147 ? -9.242 8.544 -4.818 1.00 83.88 147 HIS A C 1
ATOM 1180 O O . HIS A 1 147 ? -9.314 8.035 -5.938 1.00 83.88 147 HIS A O 1
ATOM 1186 N N . SER A 1 148 ? -9.814 9.722 -4.544 1.00 80.69 148 SER A N 1
ATOM 1187 C CA . SER A 1 148 ? -10.630 10.481 -5.503 1.00 80.69 148 SER A CA 1
ATOM 1188 C C . SER A 1 148 ? -9.894 10.865 -6.793 1.00 80.69 148 SER A C 1
ATOM 1190 O O . SER A 1 148 ? -10.536 11.133 -7.804 1.00 80.69 148 SER A O 1
ATOM 1192 N N . GLN A 1 149 ? -8.556 10.882 -6.793 1.00 82.25 149 GLN A N 1
ATOM 1193 C CA . GLN A 1 149 ? -7.756 11.235 -7.970 1.00 82.25 149 GLN A CA 1
ATOM 1194 C C . GLN A 1 149 ? -7.652 10.114 -9.005 1.00 82.25 149 GLN A C 1
ATOM 1196 O O . GLN A 1 149 ? -7.354 10.389 -10.167 1.00 82.25 149 GLN A O 1
ATOM 1201 N N . PHE A 1 150 ? -7.853 8.858 -8.606 1.00 84.62 150 PHE A N 1
ATOM 1202 C CA . PHE A 1 150 ? -7.589 7.705 -9.471 1.00 84.62 150 PHE A CA 1
ATOM 1203 C C . PHE A 1 150 ? -8.685 6.646 -9.483 1.00 84.62 150 PHE A C 1
ATOM 1205 O O . PHE A 1 150 ? -8.637 5.715 -10.287 1.00 84.62 150 PHE A O 1
ATOM 1212 N N . GLU A 1 151 ? -9.718 6.804 -8.667 1.00 87.12 151 GLU A N 1
ATOM 1213 C CA . GLU A 1 151 ? -10.870 5.916 -8.695 1.00 87.12 151 GLU A CA 1
ATOM 1214 C C . GLU A 1 151 ? -11.529 5.828 -10.066 1.00 87.12 151 GLU A C 1
ATOM 1216 O O . GLU A 1 151 ? -11.784 4.721 -10.536 1.00 87.12 151 GLU A O 1
ATOM 1221 N N . MET A 1 152 ? -11.798 6.957 -10.725 1.00 82.06 152 MET A N 1
ATOM 1222 C CA . MET A 1 152 ? -12.467 6.923 -12.025 1.00 82.06 152 MET A CA 1
ATOM 1223 C C . MET A 1 152 ? -11.650 6.119 -13.046 1.00 82.06 152 MET A C 1
ATOM 1225 O O . MET A 1 152 ? -12.223 5.382 -13.846 1.00 82.06 152 MET A O 1
ATOM 1229 N N . ALA A 1 153 ? -10.315 6.172 -12.975 1.00 85.88 153 ALA A N 1
ATOM 1230 C CA . ALA A 1 153 ? -9.446 5.343 -13.807 1.00 85.88 153 ALA A CA 1
ATOM 1231 C C . ALA A 1 153 ? -9.610 3.843 -13.495 1.00 85.88 153 ALA A C 1
ATOM 1233 O O . ALA A 1 153 ? -9.757 3.039 -14.419 1.00 85.88 153 ALA A O 1
ATOM 1234 N N . LEU A 1 154 ? -9.651 3.464 -12.212 1.00 89.75 154 LEU A N 1
ATOM 1235 C CA . LEU A 1 154 ? -9.845 2.073 -11.788 1.00 89.75 154 LEU A CA 1
ATOM 1236 C C . LEU A 1 154 ? -11.247 1.540 -12.129 1.00 89.75 154 LEU A C 1
ATOM 1238 O O . LEU A 1 154 ? -11.361 0.427 -12.643 1.00 89.75 154 LEU A O 1
ATOM 1242 N N . ARG A 1 155 ? -12.309 2.332 -11.928 1.00 88.69 155 ARG A N 1
ATOM 1243 C CA . ARG A 1 155 ? -13.687 1.966 -12.310 1.00 88.69 155 ARG A CA 1
ATOM 1244 C C . ARG A 1 155 ? -13.842 1.825 -13.818 1.00 88.69 155 ARG A C 1
ATOM 1246 O O . ARG A 1 155 ? -14.441 0.860 -14.284 1.00 88.69 155 ARG A O 1
ATOM 1253 N N . ASN A 1 156 ? -13.261 2.740 -14.591 1.00 84.12 156 ASN A N 1
ATOM 1254 C CA . ASN A 1 156 ? -13.269 2.634 -16.048 1.00 84.12 156 ASN A CA 1
ATOM 1255 C C . ASN A 1 156 ? -12.553 1.364 -16.510 1.00 84.12 156 ASN A C 1
ATOM 1257 O O . ASN A 1 156 ? -13.065 0.657 -17.373 1.00 84.12 156 ASN A O 1
ATOM 1261 N N . MET A 1 157 ? -11.409 1.029 -15.913 1.00 89.00 157 MET A N 1
ATOM 1262 C CA . MET A 1 157 ? -10.739 -0.238 -16.193 1.00 89.00 157 MET A CA 1
ATOM 1263 C C . MET A 1 157 ? -11.621 -1.443 -15.816 1.00 89.00 157 MET A C 1
ATOM 1265 O O . MET A 1 157 ? -11.748 -2.342 -16.643 1.00 89.00 157 MET A O 1
ATOM 1269 N N . SER A 1 158 ? -12.270 -1.449 -14.644 1.00 89.25 158 SER A N 1
ATOM 1270 C CA . SER A 1 158 ? -13.219 -2.506 -14.239 1.00 89.25 158 SER A CA 1
ATOM 1271 C C . SER A 1 158 ? -14.332 -2.708 -15.275 1.00 89.25 158 SER A C 1
ATOM 1273 O O . SER A 1 158 ? -14.579 -3.833 -15.712 1.00 89.25 158 SER A O 1
ATOM 1275 N N . ASN A 1 159 ? -14.939 -1.617 -15.752 1.00 82.94 159 ASN A N 1
ATOM 1276 C CA . ASN A 1 159 ? -15.967 -1.660 -16.794 1.00 82.94 159 ASN A CA 1
ATOM 1277 C C . ASN A 1 159 ? -15.425 -2.219 -18.119 1.00 82.94 159 ASN A C 1
ATOM 1279 O O . ASN A 1 159 ? -16.114 -2.978 -18.804 1.00 82.94 159 ASN A O 1
ATOM 1283 N N . LEU A 1 160 ? -14.190 -1.863 -18.489 1.00 78.94 160 LEU A N 1
ATOM 1284 C CA . LEU A 1 160 ? -13.544 -2.374 -19.699 1.00 78.94 160 LEU A CA 1
ATOM 1285 C C . LEU A 1 160 ? -13.253 -3.876 -19.602 1.00 78.94 160 LEU A C 1
ATOM 1287 O O . LEU A 1 160 ? -13.420 -4.564 -20.604 1.00 78.94 160 LEU A O 1
ATOM 1291 N N . LEU A 1 161 ? -12.882 -4.401 -18.427 1.00 81.06 161 LEU A N 1
ATOM 1292 C CA . LEU A 1 161 ? -12.720 -5.850 -18.229 1.00 81.06 161 LEU A CA 1
ATOM 1293 C C . LEU A 1 161 ? -14.018 -6.586 -18.582 1.00 81.06 161 LEU A C 1
ATOM 1295 O O . LEU A 1 161 ? -14.005 -7.451 -19.454 1.00 81.06 161 LEU A O 1
ATOM 1299 N N . THR A 1 162 ? -15.149 -6.149 -18.020 1.00 81.25 162 THR A N 1
ATOM 1300 C CA . THR A 1 162 ? -16.472 -6.709 -18.340 1.00 81.25 162 THR A CA 1
ATOM 1301 C C . THR A 1 162 ? -16.817 -6.550 -19.822 1.00 81.25 162 THR A C 1
ATOM 1303 O O . THR A 1 162 ? -17.283 -7.492 -20.457 1.00 81.25 162 THR A O 1
ATOM 1306 N N . THR A 1 163 ? -16.551 -5.372 -20.397 1.00 74.00 163 THR A N 1
ATOM 1307 C CA . THR A 1 163 ? -16.849 -5.065 -21.809 1.00 74.00 163 THR A CA 1
ATOM 1308 C C . THR A 1 163 ? -16.124 -6.009 -22.771 1.00 74.00 163 THR A C 1
ATOM 1310 O O . THR A 1 163 ? -16.695 -6.410 -23.783 1.00 74.00 163 THR A O 1
ATOM 1313 N N . TYR A 1 164 ? -14.880 -6.382 -22.461 1.00 74.25 164 TYR A N 1
ATOM 1314 C CA . TYR A 1 164 ? -14.073 -7.291 -23.281 1.00 74.25 164 TYR A CA 1
ATOM 1315 C C . TYR A 1 164 ? -14.154 -8.762 -22.843 1.00 74.25 164 TYR A C 1
ATOM 1317 O O . TYR A 1 164 ? -13.422 -9.589 -23.383 1.00 74.25 164 TYR A O 1
ATOM 1325 N N . GLY A 1 165 ? -15.061 -9.104 -21.921 1.00 73.94 165 GLY A N 1
ATOM 1326 C CA . GLY A 1 165 ? -15.306 -10.485 -21.496 1.00 73.94 165 GLY A CA 1
ATOM 1327 C C . GLY A 1 165 ? -14.230 -11.072 -20.578 1.00 73.94 165 GLY A C 1
ATOM 1328 O O . GLY A 1 165 ? -14.082 -12.291 -20.528 1.00 73.94 165 GLY A O 1
ATOM 1329 N N . HIS A 1 166 ? -13.476 -10.226 -19.875 1.00 82.25 166 HIS A N 1
ATOM 1330 C CA . HIS A 1 166 ? -12.516 -10.645 -18.852 1.00 82.25 166 HIS A CA 1
ATOM 1331 C C . HIS A 1 166 ? -13.174 -10.746 -17.476 1.00 82.25 166 HIS A C 1
ATOM 1333 O O . HIS A 1 166 ? -14.161 -10.064 -17.187 1.00 82.25 166 HIS A O 1
ATOM 1339 N N . SER A 1 167 ? -12.578 -11.559 -16.607 1.00 82.19 167 SER A N 1
ATOM 1340 C CA . SER A 1 167 ? -12.925 -11.612 -15.188 1.00 82.19 167 SER A CA 1
ATOM 1341 C C . SER A 1 167 ? -12.522 -10.319 -14.469 1.00 82.19 167 SER A C 1
ATOM 1343 O O . SER A 1 167 ? -11.619 -9.596 -14.900 1.00 82.19 167 SER A O 1
ATOM 1345 N N . GLN A 1 168 ? -13.193 -10.024 -13.354 1.00 92.00 168 GLN A N 1
ATOM 1346 C CA . GLN A 1 168 ? -12.738 -8.985 -12.428 1.00 92.00 168 GLN A CA 1
ATOM 1347 C C . GLN A 1 168 ? -11.521 -9.485 -11.624 1.00 92.00 168 GLN A C 1
ATOM 1349 O O . GLN A 1 168 ? -11.370 -10.699 -11.468 1.00 92.00 168 GLN A O 1
ATOM 1354 N N . PRO A 1 169 ? -10.664 -8.585 -11.099 1.00 92.00 169 PRO A N 1
ATOM 1355 C CA . PRO A 1 169 ? -9.473 -8.984 -10.355 1.00 92.00 169 PRO A CA 1
ATOM 1356 C C . PRO A 1 169 ? -9.811 -9.884 -9.160 1.00 92.00 169 PRO A C 1
ATOM 1358 O O . PRO A 1 169 ? -10.652 -9.529 -8.331 1.00 92.00 169 PRO A O 1
ATOM 1361 N N . ALA A 1 170 ? -9.135 -11.027 -9.062 1.00 88.44 170 ALA A N 1
ATOM 1362 C CA . ALA A 1 170 ? -9.251 -11.971 -7.948 1.00 88.44 170 ALA A CA 1
ATOM 1363 C C . ALA A 1 170 ? -8.205 -11.709 -6.849 1.00 88.44 170 ALA A C 1
ATOM 1365 O O . ALA A 1 170 ? -8.370 -12.141 -5.712 1.00 88.44 170 ALA A O 1
ATOM 1366 N N . LEU A 1 171 ? -7.123 -10.997 -7.179 1.00 90.06 171 LEU A N 1
ATOM 1367 C CA . LEU A 1 171 ? -6.053 -10.626 -6.255 1.00 90.06 171 LEU A CA 1
ATOM 1368 C C . LEU A 1 171 ? -5.487 -9.258 -6.633 1.00 90.06 171 LEU A C 1
ATOM 1370 O O . LEU A 1 171 ? -5.261 -8.978 -7.812 1.00 90.06 171 LEU A O 1
ATOM 1374 N N . MET A 1 172 ? -5.203 -8.427 -5.632 1.00 93.12 172 MET A N 1
ATOM 1375 C CA . MET A 1 172 ? -4.527 -7.149 -5.829 1.00 93.12 172 MET A CA 1
ATOM 1376 C C . MET A 1 172 ? -3.318 -6.966 -4.921 1.00 93.12 172 MET A C 1
ATOM 1378 O O . MET A 1 172 ? -3.381 -7.297 -3.739 1.00 93.12 172 MET A O 1
ATOM 1382 N N . TYR A 1 173 ? -2.254 -6.368 -5.459 1.00 92.44 173 TYR A N 1
ATOM 1383 C CA . TYR A 1 173 ? -1.094 -5.904 -4.694 1.00 92.44 173 TYR A CA 1
ATOM 1384 C C . TYR A 1 173 ? -1.064 -4.374 -4.636 1.00 92.44 173 TYR A C 1
ATOM 1386 O O . TYR A 1 173 ? -1.282 -3.709 -5.650 1.00 92.44 173 TYR A O 1
ATOM 1394 N N . THR A 1 174 ? -0.787 -3.828 -3.452 1.00 91.56 174 THR A N 1
ATOM 1395 C CA . THR A 1 174 ? -0.584 -2.390 -3.214 1.00 91.56 174 THR A CA 1
ATOM 1396 C C . THR A 1 174 ? 0.579 -2.166 -2.248 1.00 91.56 174 THR A C 1
ATOM 1398 O O . THR A 1 174 ? 0.833 -2.973 -1.346 1.00 91.56 174 THR A O 1
ATOM 1401 N N . ASP A 1 175 ? 1.285 -1.050 -2.400 1.00 85.88 175 ASP A N 1
ATOM 1402 C CA . ASP A 1 175 ? 2.243 -0.568 -1.413 1.00 85.88 175 ASP A CA 1
ATOM 1403 C C . ASP A 1 175 ? 1.549 0.120 -0.219 1.00 85.88 175 ASP A C 1
ATOM 1405 O O . ASP A 1 175 ? 2.164 0.317 0.828 1.00 85.88 175 ASP A O 1
ATOM 1409 N N . ASN A 1 176 ? 0.258 0.428 -0.293 1.00 86.31 176 ASN A N 1
ATOM 1410 C CA . ASN A 1 176 ? -0.443 1.095 0.792 1.00 86.31 176 ASN A CA 1
ATOM 1411 C C . ASN A 1 176 ? -1.716 0.354 1.209 1.00 86.31 176 ASN A C 1
ATOM 1413 O O . ASN A 1 176 ? -2.763 0.421 0.568 1.00 86.31 176 ASN A O 1
ATOM 1417 N N . MET A 1 177 ? -1.657 -0.313 2.366 1.00 87.50 177 MET A N 1
ATOM 1418 C CA . MET A 1 177 ? -2.797 -1.070 2.889 1.00 87.50 177 MET A CA 1
ATOM 1419 C C . MET A 1 177 ? -3.974 -0.195 3.337 1.00 87.50 177 MET A C 1
ATOM 1421 O O . MET A 1 177 ? -5.064 -0.738 3.524 1.00 87.50 177 MET A O 1
ATOM 1425 N N . SER A 1 178 ? -3.823 1.134 3.452 1.00 84.25 178 SER A N 1
ATOM 1426 C CA . SER A 1 178 ? -4.988 2.017 3.631 1.00 84.25 178 SER A CA 1
ATOM 1427 C C . SER A 1 178 ? -5.949 1.967 2.441 1.00 84.25 178 SER A C 1
ATOM 1429 O O . SER A 1 178 ? -7.124 2.296 2.584 1.00 84.25 178 SER A O 1
ATOM 1431 N N . ASP A 1 179 ? -5.472 1.524 1.276 1.00 84.06 179 ASP A N 1
ATOM 1432 C CA . ASP A 1 179 ? -6.267 1.437 0.053 1.00 84.06 179 ASP A CA 1
ATOM 1433 C C . ASP A 1 179 ? -7.205 0.227 0.056 1.00 84.06 179 ASP A C 1
ATOM 1435 O O . ASP A 1 179 ? -8.109 0.155 -0.769 1.00 84.06 179 ASP A O 1
ATOM 1439 N N . GLN A 1 180 ? -7.041 -0.724 0.984 1.00 86.25 180 GLN A N 1
ATOM 1440 C CA . GLN A 1 180 ? -7.778 -1.990 0.987 1.00 86.25 180 GLN A CA 1
ATOM 1441 C C . GLN A 1 180 ? -9.299 -1.808 0.912 1.00 86.25 180 GLN A C 1
ATOM 1443 O O . GLN A 1 180 ? -9.947 -2.457 0.091 1.00 86.25 180 GLN A O 1
ATOM 1448 N N . GLY A 1 181 ? -9.874 -0.955 1.767 1.00 83.69 181 GLY A N 1
ATOM 1449 C CA . GLY A 1 181 ? -11.323 -0.723 1.788 1.00 83.69 181 GLY A CA 1
ATOM 1450 C C . GLY A 1 181 ? -11.821 -0.132 0.469 1.00 83.69 181 GLY A C 1
ATOM 1451 O O . GLY A 1 181 ? -12.797 -0.608 -0.106 1.00 83.69 181 GLY A O 1
ATOM 1452 N N . PHE A 1 182 ? -11.074 0.836 -0.057 1.00 86.69 182 PHE A N 1
ATOM 1453 C CA . PHE A 1 182 ? -11.348 1.479 -1.335 1.00 86.69 182 PHE A CA 1
ATOM 1454 C C . PHE A 1 182 ? -11.248 0.501 -2.520 1.00 86.69 182 PHE A C 1
ATOM 1456 O O . PHE A 1 182 ? -12.163 0.415 -3.336 1.00 86.69 182 PHE A O 1
ATOM 1463 N N . LEU A 1 183 ? -10.187 -0.306 -2.601 1.00 89.94 183 LEU A N 1
ATOM 1464 C CA . LEU A 1 183 ? -10.010 -1.289 -3.675 1.00 89.94 183 LEU A CA 1
ATOM 1465 C C . LEU A 1 183 ? -11.115 -2.347 -3.663 1.00 89.94 183 LEU A C 1
ATOM 1467 O O . LEU A 1 183 ? -11.646 -2.679 -4.720 1.00 89.94 183 LEU A O 1
ATOM 1471 N N . LYS A 1 184 ? -11.529 -2.817 -2.480 1.00 87.88 184 LYS A N 1
ATOM 1472 C CA . LYS A 1 184 ? -12.670 -3.734 -2.320 1.00 87.88 184 LYS A CA 1
ATOM 1473 C C . LYS A 1 184 ? -13.998 -3.114 -2.767 1.00 87.88 184 LYS A C 1
ATOM 1475 O O . LYS A 1 184 ? -14.873 -3.830 -3.249 1.00 87.88 184 LYS A O 1
ATOM 1480 N N . GLN A 1 185 ? -14.165 -1.801 -2.618 1.00 86.81 185 GLN A N 1
ATOM 1481 C CA . GLN A 1 185 ? -15.348 -1.069 -3.082 1.00 86.81 185 GLN A CA 1
ATOM 1482 C C . GLN A 1 185 ? -15.356 -0.890 -4.611 1.00 86.81 185 GLN A C 1
ATOM 1484 O O . GLN A 1 185 ? -16.420 -0.907 -5.243 1.00 86.81 185 GLN A O 1
ATOM 1489 N N . VAL A 1 186 ? -14.181 -0.701 -5.220 1.00 87.12 186 VAL A N 1
ATOM 1490 C CA . VAL A 1 186 ? -14.031 -0.608 -6.680 1.00 87.12 186 VAL A CA 1
ATOM 1491 C C . VAL A 1 186 ? -14.171 -1.983 -7.340 1.00 87.12 186 VAL A C 1
ATOM 1493 O O . VAL A 1 186 ? -14.864 -2.081 -8.352 1.00 87.12 186 VAL A O 1
ATOM 1496 N N . PHE A 1 187 ? -13.596 -3.032 -6.744 1.00 92.25 187 PHE A N 1
ATOM 1497 C CA . PHE A 1 187 ? -13.619 -4.416 -7.232 1.00 92.25 187 PHE A CA 1
ATOM 1498 C C . PHE A 1 187 ? -14.267 -5.352 -6.195 1.00 92.25 187 PHE A C 1
ATOM 1500 O O . PHE A 1 187 ? -13.566 -5.941 -5.368 1.00 92.25 187 PHE A O 1
ATOM 1507 N N . PRO A 1 188 ? -15.603 -5.530 -6.229 1.00 89.12 188 PRO A N 1
ATOM 1508 C CA . PRO A 1 188 ? -16.311 -6.413 -5.298 1.00 89.12 188 PRO A CA 1
ATOM 1509 C C . PRO A 1 188 ? -15.851 -7.876 -5.335 1.00 89.12 188 PRO A C 1
ATOM 1511 O O . PRO A 1 188 ? -15.974 -8.566 -4.329 1.00 89.12 188 PRO A O 1
ATOM 1514 N N . SER A 1 189 ? -15.258 -8.331 -6.446 1.00 88.50 189 SER A N 1
ATOM 1515 C CA . SER A 1 189 ? -14.643 -9.661 -6.574 1.00 88.50 189 SER A CA 1
ATOM 1516 C C . SER A 1 189 ? -13.571 -9.932 -5.512 1.00 88.50 189 SER A C 1
ATOM 1518 O O . SER A 1 189 ? -13.377 -11.071 -5.108 1.00 88.50 189 SER A O 1
ATOM 1520 N N . LEU A 1 190 ? -12.930 -8.889 -4.970 1.00 88.31 190 LEU A N 1
ATOM 1521 C CA . LEU A 1 190 ? -11.962 -8.994 -3.869 1.00 88.31 190 LEU A CA 1
ATOM 1522 C C . LEU A 1 190 ? -12.608 -9.267 -2.501 1.00 88.31 190 LEU A C 1
ATOM 1524 O O . LEU A 1 190 ? -11.907 -9.331 -1.486 1.00 88.31 190 LEU A O 1
ATOM 1528 N N . GLN A 1 191 ? -13.934 -9.378 -2.455 1.00 77.62 191 GLN A N 1
ATOM 1529 C CA . GLN A 1 191 ? -14.712 -9.763 -1.280 1.00 77.62 191 GLN A CA 1
ATOM 1530 C C . GLN A 1 191 ? -15.365 -11.144 -1.456 1.00 77.62 191 GLN A C 1
ATOM 1532 O O . GLN A 1 191 ? -15.857 -11.713 -0.485 1.00 77.62 191 GLN A O 1
ATOM 1537 N N . GLU A 1 192 ? -15.360 -11.713 -2.667 1.00 69.88 192 GLU A N 1
ATOM 1538 C CA . GLU A 1 192 ? -15.936 -13.035 -2.916 1.00 69.88 192 GLU A CA 1
ATOM 1539 C C . GLU A 1 192 ? -15.133 -14.116 -2.178 1.00 69.88 192 GLU A C 1
ATOM 1541 O O . GLU A 1 192 ? -13.905 -14.186 -2.266 1.00 69.88 192 GLU A O 1
ATOM 1546 N N . GLY A 1 193 ? -15.830 -14.940 -1.390 1.00 55.78 193 GLY A N 1
ATOM 1547 C CA . GLY A 1 193 ? -15.198 -15.950 -0.539 1.00 55.78 193 GLY A CA 1
ATOM 1548 C C . GLY A 1 193 ? -14.411 -15.388 0.655 1.00 55.78 193 GLY A C 1
ATOM 1549 O O . GLY A 1 193 ? -13.676 -16.146 1.280 1.00 55.78 193 GLY A O 1
ATOM 1550 N N . VAL A 1 194 ? -14.559 -14.094 0.987 1.00 50.72 194 VAL A N 1
ATOM 1551 C CA . VAL A 1 194 ? -13.899 -13.442 2.135 1.00 50.72 194 VAL A CA 1
ATOM 1552 C C . VAL A 1 194 ? -14.939 -12.904 3.101 1.00 50.72 194 VAL A C 1
ATOM 1554 O O . VAL A 1 194 ? -15.706 -12.006 2.763 1.00 50.72 194 VAL A O 1
ATOM 1557 N N . SER A 1 195 ? -14.932 -13.397 4.334 1.00 36.88 195 SER A N 1
ATOM 1558 C CA . SER A 1 195 ? -15.725 -12.795 5.404 1.00 36.88 195 SER A CA 1
ATOM 1559 C C . SER A 1 195 ? -15.154 -11.401 5.752 1.00 36.88 195 SER A C 1
ATOM 1561 O O . SER A 1 195 ? -13.935 -11.255 5.883 1.00 36.88 195 SER A O 1
ATOM 1563 N N . PRO A 1 196 ? -15.973 -10.341 5.873 1.00 37.34 196 PRO A N 1
ATOM 1564 C CA . PRO A 1 196 ? -15.505 -9.025 6.311 1.00 37.34 196 PRO A CA 1
ATOM 1565 C C . PRO A 1 196 ? -14.901 -9.074 7.724 1.00 37.34 196 PRO A C 1
ATOM 1567 O O . PRO A 1 196 ? -15.432 -9.742 8.607 1.00 37.34 196 PRO A O 1
ATOM 1570 N N . ILE A 1 197 ? -13.807 -8.337 7.952 1.00 40.97 197 ILE A N 1
ATOM 1571 C CA . ILE A 1 197 ? -13.170 -8.229 9.274 1.00 40.97 197 ILE A CA 1
ATOM 1572 C C . ILE A 1 197 ? -14.011 -7.287 10.141 1.00 40.97 197 ILE A C 1
ATOM 1574 O O . ILE A 1 197 ? -13.875 -6.065 10.058 1.00 40.97 197 ILE A O 1
ATOM 1578 N N . GLU A 1 198 ? -14.867 -7.852 10.989 1.00 47.81 198 GLU A N 1
ATOM 1579 C CA . GLU A 1 198 ? -15.505 -7.115 12.078 1.00 47.81 198 GLU A CA 1
ATOM 1580 C C . GLU A 1 198 ? -14.521 -6.907 13.236 1.00 47.81 198 GLU A C 1
ATOM 1582 O O . GLU A 1 198 ? -13.916 -7.864 13.729 1.00 47.81 198 GLU A O 1
ATOM 1587 N N . LYS A 1 199 ? -14.366 -5.655 13.694 1.00 48.66 199 LYS A N 1
ATOM 1588 C CA . LYS A 1 199 ? -13.361 -5.239 14.702 1.00 48.66 199 LYS A CA 1
ATOM 1589 C C . LYS A 1 199 ? -13.485 -6.006 16.026 1.00 48.66 199 LYS A C 1
ATOM 1591 O O . LYS A 1 199 ? -12.490 -6.157 16.731 1.00 48.66 199 LYS A O 1
ATOM 1596 N N . HIS A 1 200 ? -14.694 -6.486 16.334 1.00 52.81 200 HIS A N 1
ATOM 1597 C CA . HIS A 1 200 ? -15.021 -7.273 17.528 1.00 52.81 200 HIS A CA 1
ATOM 1598 C C . HIS A 1 200 ? -15.585 -8.662 17.217 1.00 52.81 200 HIS A C 1
ATOM 1600 O O . HIS A 1 200 ? -16.326 -9.205 18.030 1.00 52.81 200 HIS A O 1
ATOM 1606 N N . SER A 1 201 ? -15.275 -9.231 16.050 1.00 48.75 201 SER A N 1
ATOM 1607 C CA . SER A 1 201 ? -15.761 -10.557 15.616 1.00 48.75 201 SER A CA 1
ATOM 1608 C C . SER A 1 201 ? -15.457 -11.701 16.593 1.00 48.75 201 SER A C 1
ATOM 1610 O O . SER A 1 201 ? -16.130 -12.726 16.564 1.00 48.75 201 SER A O 1
ATOM 1612 N N . GLN A 1 202 ? -14.476 -11.527 17.482 1.00 47.59 202 GLN A N 1
ATOM 1613 C CA . GLN A 1 202 ? -14.152 -12.467 18.557 1.00 47.59 202 GLN A CA 1
ATOM 1614 C C . GLN A 1 202 ? -15.226 -12.567 19.653 1.00 47.59 202 GLN A C 1
ATOM 1616 O O . GLN A 1 202 ? -15.182 -13.491 20.463 1.00 47.59 202 GLN A O 1
ATOM 1621 N N . LEU A 1 203 ? -16.144 -11.600 19.733 1.00 54.62 203 LEU A N 1
ATOM 1622 C CA . LEU A 1 203 ? -17.236 -11.590 20.701 1.00 54.62 203 LEU A CA 1
ATOM 1623 C C . LEU A 1 203 ? -18.485 -12.223 20.087 1.00 54.62 203 LEU A C 1
ATOM 1625 O O . LEU A 1 203 ? -18.740 -12.090 18.893 1.00 54.62 203 LEU A O 1
ATOM 1629 N N . GLU A 1 204 ? -19.300 -12.873 20.916 1.00 76.25 204 GLU A N 1
ATOM 1630 C CA . GLU A 1 204 ? -20.594 -13.393 20.470 1.00 76.25 204 GLU A CA 1
ATOM 1631 C C . GLU A 1 204 ? -21.459 -12.247 19.928 1.00 76.25 204 GLU A C 1
ATOM 1633 O O . GLU A 1 204 ? -21.478 -11.154 20.506 1.00 76.25 204 GLU A O 1
ATOM 1638 N N . SER A 1 205 ? -22.155 -12.482 18.815 1.00 77.62 205 SER A N 1
ATOM 1639 C CA . SER A 1 205 ? -23.010 -11.463 18.203 1.00 77.62 205 SER A CA 1
ATOM 1640 C C . SER A 1 205 ? -24.114 -11.031 19.167 1.00 77.62 205 SER A C 1
ATOM 1642 O O . SER A 1 205 ? -24.665 -11.841 19.915 1.00 77.62 205 SER A O 1
ATOM 1644 N N . LEU A 1 206 ? -24.419 -9.734 19.185 1.00 90.88 206 LEU A N 1
ATOM 1645 C CA . LEU A 1 206 ? -25.562 -9.221 19.920 1.00 90.88 206 LEU A CA 1
ATOM 1646 C C . LEU A 1 206 ? -26.836 -9.642 19.189 1.00 90.88 206 LEU A C 1
ATOM 1648 O O . LEU A 1 206 ? -27.048 -9.275 18.036 1.00 90.88 206 LEU A O 1
ATOM 1652 N N . GLU A 1 207 ? -27.695 -10.368 19.891 1.00 91.50 207 GLU A N 1
ATOM 1653 C CA . GLU A 1 207 ? -29.010 -10.767 19.403 1.00 91.50 207 GLU A CA 1
ATOM 1654 C C . GLU A 1 207 ? -30.104 -10.135 20.265 1.00 91.50 207 GLU A C 1
ATOM 1656 O O . GLU A 1 207 ? -29.943 -9.949 21.478 1.00 91.50 207 GLU A O 1
ATOM 1661 N N . VAL A 1 208 ? -31.236 -9.809 19.638 1.00 91.44 208 VAL A N 1
ATOM 1662 C CA . VAL A 1 208 ? -32.444 -9.392 20.353 1.00 91.44 208 VAL A CA 1
ATOM 1663 C C . VAL A 1 208 ? -33.076 -10.642 20.983 1.00 91.44 208 VAL A C 1
ATOM 1665 O O . VAL A 1 208 ? -33.416 -11.575 20.253 1.00 91.44 208 VAL A O 1
ATOM 1668 N N . PRO A 1 209 ? -33.250 -10.703 22.316 1.00 92.50 209 PRO A N 1
ATOM 1669 C CA . PRO A 1 209 ? -33.841 -11.862 22.974 1.00 92.50 209 PRO A CA 1
ATOM 1670 C C . PRO A 1 209 ? -35.264 -12.148 22.490 1.00 92.50 209 PRO A C 1
ATOM 1672 O O . PRO A 1 209 ? -36.029 -11.229 22.211 1.00 92.50 209 PRO A O 1
ATOM 1675 N N . SER A 1 210 ? -35.674 -13.417 22.498 1.00 89.06 210 SER A N 1
ATOM 1676 C CA . SER A 1 210 ? -37.006 -13.841 22.030 1.00 89.06 210 SER A CA 1
ATOM 1677 C C . SER A 1 210 ? -38.184 -13.251 22.819 1.00 89.06 210 SER A C 1
ATOM 1679 O O . SER A 1 210 ? -39.311 -13.243 22.328 1.00 89.06 210 SER A O 1
ATOM 1681 N N . ASN A 1 211 ? -37.949 -12.749 24.035 1.00 91.88 211 ASN A N 1
ATOM 1682 C CA . ASN A 1 211 ? -38.951 -12.045 24.839 1.00 91.88 211 ASN A CA 1
ATOM 1683 C C . ASN A 1 211 ? -39.099 -10.556 24.482 1.00 91.88 211 ASN A C 1
ATOM 1685 O O . ASN A 1 211 ? -39.963 -9.894 25.060 1.00 91.88 211 ASN A O 1
ATOM 1689 N N . VAL A 1 212 ? -38.253 -10.025 23.596 1.00 94.31 212 VAL A N 1
ATOM 1690 C CA . VAL A 1 212 ? -38.331 -8.656 23.084 1.00 94.31 212 VAL A CA 1
ATOM 1691 C C . VAL A 1 212 ? -39.032 -8.682 21.729 1.00 94.31 212 VAL A C 1
ATOM 1693 O O . VAL A 1 212 ? -38.633 -9.397 20.815 1.00 94.31 212 VAL A O 1
ATOM 1696 N N . VAL A 1 213 ? -40.101 -7.900 21.599 1.00 95.75 213 VAL A N 1
ATOM 1697 C CA . VAL A 1 213 ? -40.941 -7.869 20.400 1.00 95.75 213 VAL A CA 1
ATOM 1698 C C . VAL A 1 213 ? -40.508 -6.719 19.499 1.00 95.75 213 VAL A C 1
ATOM 1700 O O . VAL A 1 213 ? -40.595 -5.554 19.889 1.00 95.75 213 VAL A O 1
ATOM 1703 N N . ILE A 1 214 ? -40.085 -7.038 18.276 1.00 97.00 214 ILE A N 1
ATOM 1704 C CA . ILE A 1 214 ? -39.835 -6.048 17.223 1.00 97.00 214 ILE A CA 1
ATOM 1705 C C . ILE A 1 214 ? -41.148 -5.821 16.470 1.00 97.00 214 ILE A C 1
ATOM 1707 O O . ILE A 1 214 ? -41.743 -6.761 15.943 1.00 97.00 214 ILE A O 1
ATOM 1711 N N . SER A 1 215 ? -41.635 -4.581 16.434 1.00 95.25 215 SER A N 1
ATOM 1712 C CA . SER A 1 215 ? -42.844 -4.247 15.682 1.00 95.25 215 SER A CA 1
ATOM 1713 C C . SER A 1 215 ? -42.602 -4.377 14.179 1.00 95.25 215 SER A C 1
ATOM 1715 O O . SER A 1 215 ? -41.554 -3.954 13.690 1.00 95.25 215 SER A O 1
ATOM 1717 N N . HIS A 1 216 ? -43.613 -4.796 13.418 1.00 92.94 216 HIS A N 1
ATOM 1718 C CA . HIS A 1 216 ? -43.625 -4.506 11.982 1.00 92.94 216 HIS A CA 1
ATOM 1719 C C . HIS A 1 216 ? -43.521 -2.986 11.733 1.00 92.94 216 HIS A C 1
ATOM 1721 O O . HIS A 1 216 ? -44.033 -2.219 12.558 1.00 92.94 216 HIS A O 1
ATOM 1727 N N . PRO A 1 217 ? -42.897 -2.540 10.622 1.00 96.31 217 PRO A N 1
ATOM 1728 C CA . PRO A 1 217 ? -42.734 -1.119 10.324 1.00 96.31 217 PRO A CA 1
ATOM 1729 C C . PRO A 1 217 ? -44.056 -0.341 10.397 1.00 96.31 217 PRO A C 1
ATOM 1731 O O . PRO A 1 217 ? -45.045 -0.681 9.744 1.00 96.31 217 PRO A O 1
ATOM 1734 N N . LEU A 1 218 ? -44.086 0.708 11.219 1.00 96.88 218 LEU A N 1
ATOM 1735 C CA . LEU A 1 218 ? -45.255 1.561 11.425 1.00 96.88 218 LEU A CA 1
ATOM 1736 C C . LEU A 1 218 ? -45.219 2.715 10.421 1.00 96.88 218 LEU A C 1
ATOM 1738 O O . LEU A 1 218 ? -44.384 3.608 10.540 1.00 96.88 218 LEU A O 1
ATOM 1742 N N . GLN A 1 219 ? -46.136 2.701 9.454 1.00 93.75 219 GLN A N 1
ATOM 1743 C CA . GLN A 1 219 ? -46.114 3.617 8.304 1.00 93.75 219 GLN A CA 1
ATOM 1744 C C . GLN A 1 219 ? -47.185 4.714 8.363 1.00 93.75 219 GLN A C 1
ATOM 1746 O O . GLN A 1 219 ? -47.094 5.716 7.660 1.00 93.75 219 GLN A O 1
ATOM 1751 N N . SER A 1 220 ? -48.221 4.556 9.197 1.00 93.62 220 SER A N 1
ATOM 1752 C CA . SER A 1 220 ? -49.296 5.549 9.331 1.00 93.62 220 SER A CA 1
ATOM 1753 C C . SER A 1 220 ? -49.199 6.360 10.622 1.00 93.62 220 SER A C 1
ATOM 1755 O O . SER A 1 220 ? -48.814 5.864 11.684 1.00 93.62 220 SER A O 1
ATOM 1757 N N . THR A 1 221 ? -49.648 7.617 10.565 1.00 93.81 221 THR A N 1
ATOM 1758 C CA . THR A 1 221 ? -49.728 8.508 11.733 1.00 93.81 221 THR A CA 1
ATOM 1759 C C . THR A 1 221 ? -50.538 7.894 12.878 1.00 93.81 221 THR A C 1
ATOM 1761 O O . THR A 1 221 ? -50.212 8.107 14.043 1.00 93.81 221 THR A O 1
ATOM 1764 N N . VAL A 1 222 ? -51.581 7.114 12.570 1.00 95.50 222 VAL A N 1
ATOM 1765 C CA . VAL A 1 222 ? -52.414 6.437 13.576 1.00 95.50 222 VAL A CA 1
ATOM 1766 C C . VAL A 1 222 ? -51.627 5.335 14.286 1.00 95.50 222 VAL A C 1
ATOM 1768 O O . VAL A 1 222 ? -51.620 5.300 15.515 1.00 95.50 222 VAL A O 1
ATOM 1771 N N . GLN A 1 223 ? -50.929 4.475 13.536 1.00 96.69 223 GLN A N 1
ATOM 1772 C CA . GLN A 1 223 ? -50.087 3.416 14.102 1.00 96.69 223 GLN A CA 1
ATOM 1773 C C . GLN A 1 223 ? -48.984 3.995 14.990 1.00 96.69 223 GLN A C 1
ATOM 1775 O O . GLN A 1 223 ? -48.850 3.585 16.143 1.00 96.69 223 GLN A O 1
ATOM 1780 N N . ILE A 1 224 ? -48.261 5.002 14.490 1.00 97.31 224 ILE A N 1
ATOM 1781 C CA . ILE A 1 224 ? -47.206 5.678 15.251 1.00 97.31 224 ILE A CA 1
ATOM 1782 C C . ILE A 1 224 ? -47.777 6.332 16.512 1.00 97.31 224 ILE A C 1
ATOM 1784 O O . ILE A 1 224 ? -47.236 6.145 17.599 1.00 97.31 224 ILE A O 1
ATOM 1788 N N . ASN A 1 225 ? -48.894 7.060 16.412 1.00 96.88 225 ASN A N 1
ATOM 1789 C CA . ASN A 1 225 ? -49.494 7.695 17.585 1.00 96.88 225 ASN A CA 1
ATOM 1790 C C . ASN A 1 225 ? -49.933 6.676 18.642 1.00 96.88 225 ASN A C 1
ATOM 1792 O O . ASN A 1 225 ? -49.796 6.943 19.833 1.00 96.88 225 ASN A O 1
ATOM 1796 N N . ASN A 1 226 ? -50.453 5.520 18.231 1.00 95.69 226 ASN A N 1
ATOM 1797 C CA . ASN A 1 226 ? -50.849 4.465 19.160 1.00 95.69 226 ASN A CA 1
ATOM 1798 C C . ASN A 1 226 ? -49.634 3.835 19.853 1.00 95.69 226 ASN A C 1
ATOM 1800 O O . ASN A 1 226 ? -49.664 3.673 21.073 1.00 95.69 226 ASN A O 1
ATOM 1804 N N . ALA A 1 227 ? -48.554 3.564 19.112 1.00 96.19 227 ALA A N 1
ATOM 1805 C CA . ALA A 1 227 ? -47.302 3.072 19.682 1.00 96.19 227 ALA A CA 1
ATOM 1806 C C . ALA A 1 227 ? -46.704 4.077 20.680 1.00 96.19 227 ALA A C 1
ATOM 1808 O O . ALA A 1 227 ? -46.421 3.728 21.823 1.00 96.19 227 ALA A O 1
ATOM 1809 N N . MET A 1 228 ? -46.604 5.354 20.311 1.00 97.38 228 MET A N 1
ATOM 1810 C CA . MET A 1 228 ? -46.054 6.388 21.197 1.00 97.38 228 MET A CA 1
ATOM 1811 C C . MET A 1 228 ? -46.938 6.651 22.419 1.00 97.38 228 MET A C 1
ATOM 1813 O O . MET A 1 228 ? -46.421 6.880 23.510 1.00 97.38 228 MET A O 1
ATOM 1817 N N . ARG A 1 229 ? -48.267 6.538 22.286 1.00 94.94 229 ARG A N 1
ATOM 1818 C CA . ARG A 1 229 ? -49.179 6.594 23.437 1.00 94.94 229 ARG A CA 1
ATOM 1819 C C . ARG A 1 229 ? -48.899 5.471 24.433 1.00 94.94 229 ARG A C 1
ATOM 1821 O O . ARG A 1 229 ? -48.949 5.730 25.629 1.00 94.94 229 ARG A O 1
ATOM 1828 N N . SER A 1 230 ? -48.569 4.268 23.958 1.00 93.75 230 SER A N 1
ATOM 1829 C CA . SER A 1 230 ? -48.202 3.158 24.847 1.00 93.75 230 SER A CA 1
ATOM 1830 C C . SER A 1 230 ? -46.919 3.442 25.636 1.00 93.75 230 SER A C 1
ATOM 1832 O O . SER A 1 230 ? -46.863 3.105 26.810 1.00 93.75 230 SER A O 1
ATOM 1834 N N . ILE A 1 231 ? -45.943 4.152 25.051 1.00 93.25 231 ILE A N 1
ATOM 1835 C CA . ILE A 1 231 ? -44.737 4.607 25.765 1.00 93.25 231 ILE A CA 1
ATOM 1836 C C . ILE A 1 231 ? -45.093 5.673 26.807 1.00 93.25 231 ILE A C 1
ATOM 1838 O O . ILE A 1 231 ? -44.660 5.584 27.950 1.00 93.25 231 ILE A O 1
ATOM 1842 N N . ILE A 1 232 ? -45.913 6.665 26.444 1.00 91.06 232 ILE A N 1
ATOM 1843 C CA . ILE A 1 232 ? -46.341 7.728 27.370 1.00 91.06 232 ILE A CA 1
ATOM 1844 C C . ILE A 1 232 ? -47.102 7.145 28.571 1.00 91.06 232 ILE A C 1
ATOM 1846 O O . ILE A 1 232 ? -46.933 7.626 29.685 1.00 91.06 232 ILE A O 1
ATOM 1850 N N . GLN A 1 233 ? -47.899 6.093 28.368 1.00 89.88 233 GLN A N 1
ATOM 1851 C CA . GLN A 1 233 ? -48.623 5.394 29.440 1.00 89.88 233 GLN A CA 1
ATOM 1852 C C . GLN A 1 233 ? -47.712 4.647 30.429 1.00 89.88 233 GLN A C 1
ATOM 1854 O O . GLN A 1 233 ? -48.194 4.239 31.480 1.00 89.88 233 GLN A O 1
ATOM 1859 N N . LEU A 1 234 ? -46.424 4.463 30.113 1.00 87.69 234 LEU A N 1
ATOM 1860 C CA . LEU A 1 234 ? -45.436 3.892 31.036 1.00 87.69 234 LEU A CA 1
ATOM 1861 C C . LEU A 1 234 ? -44.818 4.939 31.969 1.00 87.69 234 LEU A C 1
ATOM 1863 O O . LEU A 1 234 ? -44.050 4.572 32.859 1.00 87.69 234 LEU A O 1
ATOM 1867 N N . LEU A 1 235 ? -45.108 6.228 31.767 1.00 84.94 235 LEU A N 1
ATOM 1868 C CA . LEU A 1 235 ? -44.657 7.265 32.685 1.00 84.94 235 LEU A CA 1
ATOM 1869 C C . LEU A 1 235 ? -45.318 7.072 34.060 1.00 84.94 235 LEU A C 1
ATOM 1871 O O . LEU A 1 235 ? -46.514 6.787 34.123 1.00 84.94 235 LEU A O 1
ATOM 1875 N N . PRO A 1 236 ? -44.564 7.226 35.161 1.00 71.00 236 PRO A N 1
ATOM 1876 C CA . PRO A 1 236 ? -45.114 7.085 36.502 1.00 71.00 236 PRO A CA 1
ATOM 1877 C C . PRO A 1 236 ? -46.178 8.155 36.798 1.00 71.00 236 PRO A C 1
ATOM 1879 O O . PRO A 1 236 ? -46.012 9.326 36.450 1.00 71.00 236 PRO A O 1
ATOM 1882 N N . ASP A 1 237 ? -47.256 7.757 37.483 1.00 66.00 237 ASP A N 1
ATOM 1883 C CA . ASP A 1 237 ? -48.283 8.680 37.972 1.00 66.00 237 ASP A CA 1
ATOM 1884 C C . ASP A 1 237 ? -47.681 9.613 39.035 1.00 66.00 237 ASP A C 1
ATOM 1886 O O . ASP A 1 237 ? -47.241 9.178 40.105 1.00 66.00 237 ASP A O 1
ATOM 1890 N N . TYR A 1 238 ? -47.705 10.918 38.752 1.00 55.38 238 TYR A N 1
ATOM 1891 C CA . TYR A 1 238 ? -47.123 11.978 39.589 1.00 55.38 238 TYR A CA 1
ATOM 1892 C C . TYR A 1 238 ? -47.771 12.125 40.986 1.00 55.38 238 TYR A C 1
ATOM 1894 O O . TYR A 1 238 ? -47.288 12.911 41.798 1.00 55.38 238 TYR A O 1
ATOM 1902 N N . ASP A 1 239 ? -48.844 11.381 41.275 1.00 52.59 239 ASP A N 1
ATOM 1903 C CA . ASP A 1 239 ? -49.664 11.506 42.492 1.00 52.59 239 ASP A CA 1
ATOM 1904 C C . ASP A 1 239 ? -49.318 10.486 43.599 1.00 52.59 239 ASP A C 1
ATOM 1906 O O . ASP A 1 239 ? -49.948 10.460 44.658 1.00 52.59 239 ASP A O 1
ATOM 1910 N N . SER A 1 240 ? -48.296 9.643 43.400 1.00 49.06 240 SER A N 1
ATOM 1911 C CA . SER A 1 240 ? -47.821 8.724 44.441 1.00 49.06 240 SER A CA 1
ATOM 1912 C C . SER A 1 240 ? -46.609 9.302 45.178 1.00 49.06 240 SER A C 1
ATOM 1914 O O . SER A 1 240 ? -45.498 9.403 44.666 1.00 49.06 240 SER A O 1
ATOM 1916 N N . SER A 1 241 ? -46.821 9.676 46.436 1.00 44.31 241 SER A N 1
ATOM 1917 C CA . SER A 1 241 ? -45.850 10.259 47.374 1.00 44.31 241 SER A CA 1
ATOM 1918 C C . SER A 1 241 ? -44.704 9.318 47.805 1.00 44.31 241 SER A C 1
ATOM 1920 O O . SER A 1 241 ? -44.088 9.522 48.849 1.00 44.31 241 SER A O 1
ATOM 1922 N N . PHE A 1 242 ? -44.382 8.305 46.995 1.00 42.59 242 PHE A N 1
ATOM 1923 C CA . PHE A 1 242 ? -43.295 7.346 47.196 1.00 42.59 242 PHE A CA 1
ATOM 1924 C C . PHE A 1 242 ? -42.644 6.984 45.844 1.00 42.59 242 PHE A C 1
ATOM 1926 O O . PHE A 1 242 ? -42.831 5.887 45.327 1.00 42.59 242 PHE A O 1
ATOM 1933 N N . GLY A 1 243 ? -41.855 7.906 45.273 1.00 44.59 243 GLY A N 1
ATOM 1934 C CA . GLY A 1 243 ? -40.926 7.590 44.173 1.00 44.59 243 GLY A CA 1
ATOM 1935 C C . GLY A 1 243 ? -40.831 8.627 43.052 1.00 44.59 243 GLY A C 1
ATOM 1936 O O . GLY A 1 243 ? -41.002 8.275 41.892 1.00 44.59 243 GLY A O 1
ATOM 1937 N N . ALA A 1 244 ? -40.523 9.884 43.369 1.00 43.25 244 ALA A N 1
ATOM 1938 C CA . ALA A 1 244 ? -40.409 10.983 42.401 1.00 43.25 244 ALA A CA 1
ATOM 1939 C C . ALA A 1 244 ? -39.124 10.973 41.529 1.00 43.25 244 ALA A C 1
ATOM 1941 O O . ALA A 1 244 ? -38.700 12.034 41.093 1.00 43.25 244 ALA A O 1
ATOM 1942 N N . ASP A 1 245 ? -38.485 9.820 41.292 1.00 51.09 245 ASP A N 1
ATOM 1943 C CA . ASP A 1 245 ? -37.067 9.791 40.871 1.00 51.09 245 ASP A CA 1
ATOM 1944 C C . ASP A 1 245 ? -36.718 8.759 39.780 1.00 51.09 245 ASP A C 1
ATOM 1946 O O . ASP A 1 245 ? -35.573 8.320 39.668 1.00 51.09 245 ASP A O 1
ATOM 1950 N N . LYS A 1 246 ? -37.687 8.313 38.971 1.00 60.31 246 LYS A N 1
ATOM 1951 C CA . LYS A 1 246 ? -37.384 7.442 37.822 1.00 60.31 246 LYS A CA 1
ATOM 1952 C C . LYS A 1 246 ? -37.949 8.008 36.532 1.00 60.31 246 LYS A C 1
ATOM 1954 O O . LYS A 1 246 ? -39.111 7.777 36.205 1.00 60.31 246 LYS A O 1
ATOM 1959 N N . ASP A 1 247 ? -37.091 8.701 35.793 1.00 77.94 247 ASP A N 1
ATOM 1960 C CA . ASP A 1 247 ? -37.349 9.018 34.393 1.00 77.94 247 ASP A CA 1
ATOM 1961 C C . ASP A 1 247 ? -37.511 7.722 33.576 1.00 77.94 247 ASP A C 1
ATOM 1963 O O . ASP A 1 247 ? -36.843 6.711 33.829 1.00 77.94 247 ASP A O 1
ATOM 1967 N N . LEU A 1 248 ? -38.397 7.744 32.578 1.00 90.88 248 LEU A N 1
ATOM 1968 C CA . LEU A 1 248 ? -38.548 6.643 31.628 1.00 90.88 248 LEU A CA 1
ATOM 1969 C C . LEU A 1 248 ? -37.414 6.714 30.608 1.00 90.88 248 LEU A C 1
ATOM 1971 O O . LEU A 1 248 ? -37.201 7.753 29.994 1.00 90.88 248 LEU A O 1
ATOM 1975 N N . VAL A 1 249 ? -36.709 5.611 30.374 1.00 93.88 249 VAL A N 1
ATOM 1976 C CA . VAL A 1 249 ? -35.568 5.583 29.449 1.00 93.88 249 VAL A CA 1
ATOM 1977 C C . VAL A 1 249 ? -35.909 4.774 28.206 1.00 93.88 249 VAL A C 1
ATOM 1979 O O . VAL A 1 249 ? -36.439 3.666 28.309 1.00 93.88 249 VAL A O 1
ATOM 1982 N N . ILE A 1 250 ? -35.576 5.318 27.036 1.00 97.31 250 ILE A N 1
ATOM 1983 C CA . ILE A 1 250 ? -35.724 4.662 25.736 1.00 97.31 250 ILE A CA 1
ATOM 1984 C C . ILE A 1 250 ? -34.405 4.700 24.962 1.00 97.31 250 ILE A C 1
ATOM 1986 O O . ILE A 1 250 ? -33.721 5.724 24.950 1.00 97.31 250 ILE A O 1
ATOM 1990 N N . GLY A 1 251 ? -34.060 3.594 24.304 1.00 97.50 251 GLY A N 1
ATOM 1991 C CA . GLY A 1 251 ? -33.005 3.572 23.291 1.00 97.50 251 GLY A CA 1
ATOM 1992 C C . GLY A 1 251 ? -33.545 4.155 21.992 1.00 97.50 251 GLY A C 1
ATOM 1993 O O . GLY A 1 251 ? -34.638 3.766 21.583 1.00 97.50 251 GLY A O 1
ATOM 1994 N N . LEU A 1 252 ? -32.834 5.102 21.385 1.00 97.75 252 LEU A N 1
ATOM 1995 C CA . LEU A 1 252 ? -33.263 5.772 20.158 1.00 97.75 252 LEU A CA 1
ATOM 1996 C C . LEU A 1 252 ? -32.071 6.047 19.258 1.00 97.75 252 LEU A C 1
ATOM 1998 O O . LEU A 1 252 ? -31.065 6.599 19.706 1.00 97.75 252 LEU A O 1
ATOM 2002 N N . ASP A 1 253 ? -32.241 5.714 17.992 1.00 96.44 253 ASP A N 1
ATOM 2003 C CA . ASP A 1 253 ? -31.365 6.082 16.891 1.00 96.44 253 ASP A CA 1
ATOM 2004 C C . ASP A 1 253 ? -32.186 6.096 15.567 1.00 96.44 253 ASP A C 1
ATOM 2006 O O . ASP A 1 253 ? -33.408 5.853 15.563 1.00 96.44 253 ASP A O 1
ATOM 2010 N N . THR A 1 254 ? -31.584 6.531 14.463 1.00 94.88 254 THR A N 1
ATOM 2011 C CA . THR A 1 254 ? -32.298 6.891 13.228 1.00 94.88 254 THR A CA 1
ATOM 2012 C C . THR A 1 254 ? -31.527 6.490 11.981 1.00 94.88 254 THR A C 1
ATOM 2014 O O . THR A 1 254 ? -30.318 6.670 11.942 1.00 94.88 254 THR A O 1
ATOM 2017 N N . GLU A 1 255 ? -32.232 6.079 10.925 1.00 93.56 255 GLU A N 1
ATOM 2018 C CA . GLU A 1 255 ? -31.613 5.798 9.622 1.00 93.56 255 GLU A CA 1
ATOM 2019 C C . GLU A 1 255 ? -32.171 6.718 8.536 1.00 93.56 255 GLU A C 1
ATOM 2021 O O . GLU A 1 255 ? -33.318 7.183 8.585 1.00 93.56 255 GLU A O 1
ATOM 2026 N N . TYR A 1 256 ? -31.347 6.970 7.530 1.00 90.00 256 TYR A N 1
ATOM 2027 C CA . TYR A 1 256 ? -31.624 7.845 6.398 1.00 90.00 256 TYR A CA 1
ATOM 2028 C C . TYR A 1 256 ? -31.042 7.232 5.132 1.00 90.00 256 TYR A C 1
ATOM 2030 O O . TYR A 1 256 ? -30.058 6.497 5.181 1.00 90.00 256 TYR A O 1
ATOM 2038 N N . ASN A 1 257 ? -31.630 7.562 3.982 1.00 84.06 257 ASN A N 1
ATOM 2039 C CA . ASN A 1 257 ? -31.026 7.202 2.707 1.00 84.06 257 ASN A CA 1
ATOM 2040 C C . ASN A 1 257 ? -29.656 7.861 2.600 1.00 84.06 257 ASN A C 1
ATOM 2042 O O . ASN A 1 257 ? -29.519 9.085 2.695 1.00 84.06 257 ASN A O 1
ATOM 2046 N N . VAL A 1 258 ? -28.636 7.042 2.406 1.00 69.56 258 VAL A N 1
ATOM 2047 C CA . VAL A 1 258 ? -27.292 7.543 2.176 1.00 69.56 258 VAL A CA 1
ATOM 2048 C C . VAL A 1 258 ? -27.231 8.028 0.733 1.00 69.56 258 VAL A C 1
ATOM 2050 O O . VAL A 1 258 ? -27.514 7.271 -0.192 1.00 69.56 258 VAL A O 1
ATOM 2053 N N . GLU A 1 259 ? -26.904 9.304 0.512 1.00 60.72 259 GLU A N 1
ATOM 2054 C CA . GLU A 1 259 ? -26.748 9.810 -0.849 1.00 60.72 259 GLU A CA 1
ATOM 2055 C C . GLU A 1 259 ? -25.432 9.292 -1.382 1.00 60.72 259 GLU A C 1
ATOM 2057 O O . GLU A 1 259 ? -24.351 9.805 -1.067 1.00 60.72 259 GLU A O 1
ATOM 2062 N N . VAL A 1 260 ? -25.543 8.239 -2.177 1.00 48.44 260 VAL A N 1
ATOM 2063 C CA . VAL A 1 260 ? -24.394 7.597 -2.760 1.00 48.44 260 VAL A CA 1
ATOM 2064 C C . VAL A 1 260 ? -24.177 8.161 -4.159 1.00 48.44 260 VAL A C 1
ATOM 2066 O O . VAL A 1 260 ? -25.045 8.066 -5.026 1.00 48.44 260 VAL A O 1
ATOM 2069 N N . SER A 1 261 ? -23.019 8.772 -4.405 1.00 42.56 261 SER A N 1
ATOM 2070 C CA . SER A 1 261 ? -22.670 9.212 -5.760 1.00 42.56 261 SER A CA 1
ATOM 2071 C C . SER A 1 261 ? -22.762 8.048 -6.751 1.00 42.56 261 SER A C 1
ATOM 2073 O O . SER A 1 261 ? -22.656 6.877 -6.380 1.00 42.56 261 SER A O 1
ATOM 2075 N N . SER A 1 262 ? -22.819 8.356 -8.048 1.00 28.89 262 SER A N 1
ATOM 2076 C CA . SER A 1 262 ? -22.680 7.364 -9.130 1.00 28.89 262 SER A CA 1
ATOM 2077 C C . SER A 1 262 ? -21.422 6.474 -9.016 1.00 28.89 262 SER A C 1
ATOM 2079 O O . SER A 1 262 ? -21.312 5.466 -9.708 1.00 28.89 262 SER A O 1
ATOM 2081 N N . HIS A 1 263 ? -20.496 6.826 -8.117 1.00 28.95 263 HIS A N 1
ATOM 2082 C CA . HIS A 1 263 ? -19.241 6.154 -7.795 1.00 28.95 263 HIS A CA 1
ATOM 2083 C C . HIS A 1 263 ? -19.268 5.451 -6.420 1.00 28.95 263 HIS A C 1
ATOM 2085 O O . HIS A 1 263 ? -18.234 5.093 -5.875 1.00 28.95 263 HIS A O 1
ATOM 2091 N N . ARG A 1 264 ? -20.451 5.211 -5.850 1.00 33.28 264 ARG A N 1
ATOM 2092 C CA . ARG A 1 264 ? -20.675 4.492 -4.587 1.00 33.28 264 ARG A CA 1
ATOM 2093 C C . ARG A 1 264 ? -20.064 5.102 -3.306 1.00 33.28 264 ARG A C 1
ATOM 2095 O O . ARG A 1 264 ? -19.999 4.410 -2.294 1.00 33.28 264 ARG A O 1
ATOM 2102 N N . TYR A 1 265 ? -19.671 6.379 -3.296 1.00 33.25 265 TYR A N 1
ATOM 2103 C CA . TYR A 1 265 ? -19.337 7.093 -2.049 1.00 33.25 265 TYR A CA 1
ATOM 2104 C C . TYR A 1 265 ? -20.537 7.740 -1.394 1.00 33.25 265 TYR A C 1
ATOM 2106 O O . TYR A 1 265 ? -21.326 8.369 -2.096 1.00 33.25 265 TYR A O 1
ATOM 2114 N N . VAL A 1 266 ? -20.552 7.730 -0.063 1.00 42.28 266 VAL A N 1
ATOM 2115 C CA . VAL A 1 266 ? -21.412 8.597 0.745 1.00 42.28 266 VAL A CA 1
ATOM 2116 C C . VAL A 1 266 ? -21.029 10.055 0.496 1.00 42.28 266 VAL A C 1
ATOM 2118 O O . VAL A 1 266 ? -19.999 10.533 0.967 1.00 42.28 266 VAL A O 1
ATOM 2121 N N . THR A 1 267 ? -21.831 10.748 -0.302 1.00 38.19 267 THR A N 1
ATOM 2122 C CA . THR A 1 267 ? -21.657 12.168 -0.645 1.00 38.19 267 THR A CA 1
ATOM 2123 C C . THR A 1 267 ? -22.565 13.092 0.152 1.00 38.19 267 THR A C 1
ATOM 2125 O O . THR A 1 267 ? -22.335 14.299 0.182 1.00 38.19 267 THR A O 1
ATOM 2128 N N . GLY A 1 268 ? -23.557 12.526 0.830 1.00 53.91 268 GLY A N 1
ATOM 2129 C CA . GLY A 1 268 ? -24.511 13.247 1.652 1.00 53.91 268 GLY A CA 1
ATOM 2130 C C . GLY A 1 268 ? -25.387 12.282 2.438 1.00 53.91 268 GLY A C 1
ATOM 2131 O O . GLY A 1 268 ? -25.310 11.063 2.270 1.00 53.91 268 GLY A O 1
ATOM 2132 N N . GLN A 1 269 ? -26.223 12.849 3.296 1.00 72.75 269 GLN A N 1
ATOM 2133 C CA . GLN A 1 269 ? -27.299 12.138 3.972 1.00 72.75 269 GLN A CA 1
ATOM 2134 C C . GLN A 1 269 ? -28.629 12.746 3.533 1.00 72.75 269 GLN A C 1
ATOM 2136 O O . GLN A 1 269 ? -28.764 13.974 3.514 1.00 72.75 269 GLN A O 1
ATOM 2141 N N . GLY A 1 270 ? -29.585 11.891 3.175 1.00 76.75 270 GLY A N 1
ATOM 2142 C CA . GLY A 1 270 ? -30.965 12.283 2.926 1.00 76.75 270 GLY A CA 1
ATOM 2143 C C . GLY A 1 270 ? -31.696 12.662 4.217 1.00 76.75 270 GLY A C 1
ATOM 2144 O O . GLY A 1 270 ? -31.117 12.714 5.304 1.00 76.75 270 GLY A O 1
ATOM 2145 N N . GLN A 1 271 ? -33.001 12.919 4.107 1.00 85.81 271 GLN A N 1
ATOM 2146 C CA . GLN A 1 271 ? -33.837 13.126 5.289 1.00 85.81 271 GLN A CA 1
ATOM 2147 C C . GLN A 1 271 ? -33.943 11.836 6.116 1.00 85.81 271 GLN A C 1
ATOM 2149 O O . GLN A 1 271 ? -33.762 10.730 5.607 1.00 85.81 271 GLN A O 1
ATOM 2154 N N . THR A 1 272 ? -34.251 11.973 7.408 1.00 90.94 272 THR A N 1
ATOM 2155 C CA . THR A 1 272 ? -34.494 10.820 8.282 1.00 90.94 272 THR A CA 1
ATOM 2156 C C . THR A 1 272 ? -35.643 9.974 7.731 1.00 90.94 272 THR A C 1
ATOM 2158 O O . THR A 1 272 ? -36.793 10.412 7.690 1.00 90.94 272 THR A O 1
ATOM 2161 N N . ALA A 1 273 ? -35.341 8.743 7.332 1.00 92.56 273 ALA A N 1
ATOM 2162 C CA . ALA A 1 273 ? -36.311 7.831 6.747 1.00 92.56 273 ALA A CA 1
ATOM 2163 C C . ALA A 1 273 ? -37.073 7.076 7.839 1.00 92.56 273 ALA A C 1
ATOM 2165 O O . ALA A 1 273 ? -38.306 6.965 7.785 1.00 92.56 273 ALA A O 1
ATOM 2166 N N . ILE A 1 274 ? -36.348 6.602 8.859 1.00 95.88 274 ILE A N 1
ATOM 2167 C CA . ILE A 1 274 ? -36.914 5.838 9.972 1.00 95.88 274 ILE A CA 1
ATOM 2168 C C . ILE A 1 274 ? -36.378 6.291 11.332 1.00 95.88 274 ILE A C 1
ATOM 2170 O O . ILE A 1 274 ? -35.254 6.775 11.453 1.00 95.88 274 ILE A O 1
ATOM 2174 N N . ILE A 1 275 ? -37.192 6.084 12.366 1.00 97.31 275 ILE A N 1
ATOM 2175 C CA . ILE A 1 275 ? -36.784 6.166 13.773 1.00 97.31 275 ILE A CA 1
ATOM 2176 C C . ILE A 1 275 ? -36.996 4.795 14.391 1.00 97.31 275 ILE A C 1
ATOM 2178 O O . ILE A 1 275 ? -38.041 4.173 14.181 1.00 97.31 275 ILE A O 1
ATOM 2182 N N . GLN A 1 276 ? -36.042 4.351 15.194 1.00 96.88 276 GLN A N 1
ATOM 2183 C CA . GLN A 1 276 ? -36.170 3.147 15.997 1.00 96.88 276 GLN A CA 1
ATOM 2184 C C . GLN A 1 276 ? -36.184 3.508 17.483 1.00 96.88 276 GLN A C 1
ATOM 2186 O O . GLN A 1 276 ? -35.551 4.465 17.922 1.00 96.88 276 GLN A O 1
ATOM 2191 N N . ILE A 1 277 ? -37.045 2.830 18.246 1.00 98.19 277 ILE A N 1
ATOM 2192 C CA . ILE A 1 277 ? -37.247 3.116 19.669 1.00 98.19 277 ILE A CA 1
ATOM 2193 C C . ILE A 1 277 ? -37.341 1.805 20.441 1.00 98.19 277 ILE A C 1
ATOM 2195 O O . ILE A 1 277 ? -38.343 1.098 20.341 1.00 98.19 277 ILE A O 1
ATOM 2199 N N . ALA A 1 278 ? -36.333 1.511 21.258 1.00 97.88 278 ALA A N 1
ATOM 2200 C CA . ALA A 1 278 ? -36.358 0.419 22.223 1.00 97.88 278 ALA A CA 1
ATOM 2201 C C . ALA A 1 278 ? -36.905 0.916 23.570 1.00 97.88 278 ALA A C 1
ATOM 2203 O O . ALA A 1 278 ? -36.358 1.840 24.173 1.00 97.88 278 ALA A O 1
ATOM 2204 N N . CYS A 1 279 ? -37.975 0.293 24.065 1.00 95.31 279 CYS A N 1
ATOM 2205 C CA . CYS A 1 279 ? -38.583 0.609 25.356 1.00 95.31 279 CYS A CA 1
ATOM 2206 C C . CYS A 1 279 ? -39.112 -0.665 26.031 1.00 95.31 279 CYS A C 1
ATOM 2208 O O . CYS A 1 279 ? -40.018 -1.334 25.525 1.00 95.31 279 CYS A O 1
ATOM 2210 N N . GLY A 1 280 ? -38.550 -1.006 27.194 1.00 88.88 280 GLY A N 1
ATOM 2211 C CA . GLY A 1 280 ? -38.873 -2.255 27.886 1.00 88.88 280 GLY A CA 1
ATOM 2212 C C . GLY A 1 280 ? -38.591 -3.472 26.999 1.00 88.88 280 GLY A C 1
ATOM 2213 O O . GLY A 1 280 ? -37.489 -3.616 26.484 1.00 88.88 280 GLY A O 1
ATOM 2214 N N . ASN A 1 281 ? -39.603 -4.320 26.795 1.00 92.81 281 ASN A N 1
ATOM 2215 C CA . ASN A 1 281 ? -39.519 -5.506 25.934 1.00 92.81 281 ASN A CA 1
ATOM 2216 C C . ASN A 1 281 ? -40.057 -5.260 24.513 1.00 92.81 281 ASN A C 1
ATOM 2218 O O . ASN A 1 281 ? -40.447 -6.210 23.841 1.00 92.81 281 ASN A O 1
ATOM 2222 N N . ASN A 1 282 ? -40.136 -4.009 24.055 1.00 96.12 282 ASN A N 1
ATOM 2223 C CA . ASN A 1 282 ? -40.632 -3.685 22.719 1.00 96.12 282 ASN A CA 1
ATOM 2224 C C . ASN A 1 282 ? -39.633 -2.802 21.973 1.00 96.12 282 ASN A C 1
ATOM 2226 O O . ASN A 1 282 ? -39.055 -1.881 22.553 1.00 96.12 282 ASN A O 1
ATOM 2230 N N . ILE A 1 283 ? -39.475 -3.060 20.678 1.00 98.12 283 ILE A N 1
ATOM 2231 C CA . ILE A 1 283 ? -38.712 -2.221 19.756 1.00 98.12 283 ILE A CA 1
ATOM 2232 C C . ILE A 1 283 ? -39.657 -1.778 18.645 1.00 98.12 283 ILE A C 1
ATOM 2234 O O . ILE A 1 283 ? -40.211 -2.604 17.920 1.00 98.12 283 ILE A O 1
ATOM 2238 N N . PHE A 1 284 ? -39.861 -0.471 18.532 1.00 98.19 284 PHE A N 1
ATOM 2239 C CA . PHE A 1 284 ? -40.727 0.131 17.528 1.00 98.19 284 PHE A CA 1
ATOM 2240 C C . PHE A 1 284 ? -39.897 0.621 16.344 1.00 98.19 284 PHE A C 1
ATOM 2242 O O . PHE A 1 284 ? -38.939 1.362 16.547 1.00 98.19 284 PHE A O 1
ATOM 2249 N N . ILE A 1 285 ? -40.296 0.256 15.125 1.00 98.00 285 ILE A N 1
ATOM 2250 C CA . ILE A 1 285 ? -39.703 0.742 13.871 1.00 98.00 285 ILE A CA 1
ATOM 2251 C C . ILE A 1 285 ? -40.705 1.685 13.207 1.00 98.00 285 ILE A C 1
ATOM 2253 O O . ILE A 1 285 ? -41.772 1.258 12.764 1.00 98.00 285 ILE A O 1
ATOM 2257 N N . LEU A 1 286 ? -40.393 2.977 13.169 1.00 97.62 286 LEU A N 1
ATOM 2258 C CA . LEU A 1 286 ? -41.272 4.024 12.658 1.00 97.62 286 LEU A CA 1
ATOM 2259 C C . LEU A 1 286 ? -40.772 4.498 11.291 1.00 97.62 286 LEU A C 1
ATOM 2261 O O . LEU A 1 286 ? -39.736 5.152 11.229 1.00 97.62 286 LEU A O 1
ATOM 2265 N N . GLN A 1 287 ? -41.514 4.234 10.212 1.00 95.75 287 GLN A N 1
ATOM 2266 C CA . GLN A 1 287 ? -41.204 4.797 8.893 1.00 95.75 287 GLN A CA 1
ATOM 2267 C C . GLN A 1 287 ? -41.839 6.179 8.760 1.00 95.75 287 GLN A C 1
ATOM 2269 O O . GLN A 1 287 ? -43.061 6.313 8.682 1.00 95.75 287 GLN A O 1
ATOM 2274 N N . ILE A 1 288 ? -41.002 7.215 8.764 1.00 94.25 288 ILE A N 1
ATOM 2275 C CA . ILE A 1 288 ? -41.444 8.609 8.850 1.00 94.25 288 ILE A CA 1
ATOM 2276 C C . ILE A 1 288 ? -41.069 9.457 7.637 1.00 94.25 288 ILE A C 1
ATOM 2278 O O . ILE A 1 288 ? -41.549 10.586 7.563 1.00 94.25 288 ILE A O 1
ATOM 2282 N N . GLY A 1 289 ? -40.284 8.943 6.683 1.00 90.75 289 GLY A N 1
ATOM 2283 C CA . GLY A 1 289 ? -39.815 9.706 5.516 1.00 90.75 289 GLY A CA 1
ATOM 2284 C C . GLY A 1 289 ? -40.938 10.462 4.792 1.00 90.75 289 GLY A C 1
ATOM 2285 O O . GLY A 1 289 ? -40.888 11.684 4.662 1.00 90.75 289 GLY A O 1
ATOM 2286 N N . ALA A 1 290 ? -42.040 9.780 4.454 1.00 88.69 290 ALA A N 1
ATOM 2287 C CA . ALA A 1 290 ? -43.212 10.411 3.831 1.00 88.69 290 ALA A CA 1
ATOM 2288 C C . ALA A 1 290 ? -43.867 11.505 4.706 1.00 88.69 290 ALA A C 1
ATOM 2290 O O . ALA A 1 290 ? -44.412 12.487 4.200 1.00 88.69 290 ALA A O 1
ATOM 2291 N N . MET A 1 291 ? -43.805 11.358 6.032 1.00 91.31 291 MET A N 1
ATOM 2292 C CA . MET A 1 291 ? -44.357 12.325 6.984 1.00 91.31 291 MET A CA 1
ATOM 2293 C C . MET A 1 291 ? -43.463 13.567 7.100 1.00 91.31 291 MET A C 1
ATOM 2295 O O . MET A 1 291 ? -43.983 14.686 7.102 1.00 91.31 291 MET A O 1
ATOM 2299 N N . ILE A 1 292 ? -42.135 13.395 7.112 1.00 88.81 292 ILE A N 1
ATOM 2300 C CA . ILE A 1 292 ? -41.178 14.511 7.053 1.00 88.81 292 ILE A CA 1
ATOM 2301 C C . ILE A 1 292 ? -41.329 15.278 5.738 1.00 88.81 292 ILE A C 1
ATOM 2303 O O . ILE A 1 292 ? -41.425 16.503 5.775 1.00 88.81 292 ILE A O 1
ATOM 2307 N N . ALA A 1 293 ? -41.452 14.584 4.602 1.00 85.94 293 ALA A N 1
ATOM 2308 C CA . ALA A 1 293 ? -41.672 15.219 3.301 1.00 85.94 293 ALA A CA 1
ATOM 2309 C C . ALA A 1 293 ? -42.948 16.088 3.273 1.00 85.94 293 ALA A C 1
ATOM 2311 O O . ALA A 1 293 ? -43.000 17.110 2.591 1.00 85.94 293 ALA A O 1
ATOM 2312 N N . SER A 1 294 ? -43.967 15.725 4.064 1.00 84.50 294 SER A N 1
ATOM 2313 C CA . SER A 1 294 ? -45.191 16.521 4.262 1.00 84.50 294 SER A CA 1
ATOM 2314 C C . SER A 1 294 ? -45.072 17.643 5.314 1.00 84.50 294 SER A C 1
ATOM 2316 O O . SER A 1 294 ? -46.045 18.345 5.593 1.00 84.50 294 SER A O 1
ATOM 2318 N N . GLY A 1 295 ? -43.897 17.810 5.928 1.00 82.19 295 GLY A N 1
ATOM 2319 C CA . GLY A 1 295 ? -43.609 18.803 6.967 1.00 82.19 295 GLY A CA 1
ATOM 2320 C C . GLY A 1 295 ? -44.238 18.506 8.334 1.00 82.19 295 GLY A C 1
ATOM 2321 O O . GLY A 1 295 ? -44.282 19.388 9.193 1.00 82.19 295 GLY A O 1
ATOM 2322 N N . CYS A 1 296 ? -44.757 17.295 8.566 1.00 83.69 296 CYS A N 1
ATOM 2323 C CA . CYS A 1 296 ? -45.560 16.979 9.749 1.00 83.69 296 CYS A CA 1
ATOM 2324 C C . CYS A 1 296 ? -45.174 15.636 10.384 1.00 83.69 296 CYS A C 1
ATOM 2326 O O . CYS A 1 296 ? -45.480 14.585 9.839 1.00 83.69 296 CYS A O 1
ATOM 2328 N N . LEU A 1 297 ? -44.620 15.645 11.604 1.00 90.94 297 LEU A N 1
ATOM 2329 C CA . LEU A 1 297 ? -44.507 14.428 12.428 1.00 90.94 297 LEU A CA 1
ATOM 2330 C C . LEU A 1 297 ? -45.791 14.148 13.235 1.00 90.94 297 LEU A C 1
ATOM 2332 O O . LEU A 1 297 ? -46.444 15.101 13.680 1.00 90.94 297 LEU A O 1
ATOM 2336 N N . PRO A 1 298 ? -46.112 12.868 13.517 1.00 94.00 298 PRO A N 1
ATOM 2337 C CA . PRO A 1 298 ? -47.201 12.478 14.412 1.00 94.00 298 PRO A CA 1
ATOM 2338 C C . PRO A 1 298 ? -47.118 13.155 15.785 1.00 94.00 298 PRO A C 1
ATOM 2340 O O . PRO A 1 298 ? -46.056 13.236 16.402 1.00 94.00 298 PRO A O 1
ATOM 2343 N N . ILE A 1 299 ? -48.256 13.628 16.294 1.00 92.38 299 ILE A N 1
ATOM 2344 C CA . ILE A 1 299 ? -48.296 14.461 17.502 1.00 92.38 299 ILE A CA 1
ATOM 2345 C C . ILE A 1 299 ? -47.812 13.739 18.765 1.00 92.38 299 ILE A C 1
ATOM 2347 O O . ILE A 1 299 ? -47.123 14.350 19.578 1.00 92.38 299 ILE A O 1
ATOM 2351 N N . MET A 1 300 ? -48.106 12.445 18.922 1.00 95.62 300 MET A N 1
ATOM 2352 C CA . MET A 1 300 ? -47.634 11.686 20.086 1.00 95.62 300 MET A CA 1
ATOM 2353 C C . MET A 1 300 ? -46.123 11.431 20.004 1.00 95.62 300 MET A C 1
ATOM 2355 O O . MET A 1 300 ? -45.453 11.440 21.029 1.00 95.62 300 MET A O 1
ATOM 2359 N N . LEU A 1 301 ? -45.567 11.268 18.796 1.00 95.62 301 LEU A N 1
ATOM 2360 C CA . LEU A 1 301 ? -44.116 11.165 18.602 1.00 95.62 301 LEU A CA 1
ATOM 2361 C C . LEU A 1 301 ? -43.423 12.471 19.006 1.00 95.62 301 LEU A C 1
ATOM 2363 O O . LEU A 1 301 ? -42.469 12.438 19.777 1.00 95.62 301 LEU A O 1
ATOM 2367 N N . LYS A 1 302 ? -43.955 13.626 18.578 1.00 93.50 302 LYS A N 1
ATOM 2368 C CA . LYS A 1 302 ? -43.456 14.936 19.035 1.00 93.50 302 LYS A CA 1
ATOM 2369 C C . LYS A 1 302 ? -43.507 15.057 20.561 1.00 93.50 302 LYS A C 1
ATOM 2371 O O . LYS A 1 302 ? -42.542 15.513 21.160 1.00 93.50 302 LYS A O 1
ATOM 2376 N N . GLN A 1 303 ? -44.592 14.608 21.196 1.00 93.25 303 GLN A N 1
ATOM 2377 C CA . GLN A 1 303 ? -44.700 14.613 22.659 1.00 93.25 303 GLN A CA 1
ATOM 2378 C C . GLN A 1 303 ? -43.630 13.747 23.333 1.00 93.25 303 GLN A C 1
ATOM 2380 O O . GLN A 1 303 ? -43.033 14.205 24.299 1.00 93.25 303 GLN A O 1
ATOM 2385 N N . VAL A 1 304 ? -43.342 12.543 22.825 1.00 95.06 304 VAL A N 1
ATOM 2386 C CA . VAL A 1 304 ? -42.266 11.686 23.360 1.00 95.06 304 VAL A CA 1
ATOM 2387 C C . VAL A 1 304 ? -40.893 12.363 23.232 1.00 95.06 304 VAL A C 1
ATOM 2389 O O . VAL A 1 304 ? -40.121 12.411 24.193 1.00 95.06 304 VAL A O 1
ATOM 2392 N N . LEU A 1 305 ? -40.592 12.943 22.066 1.00 94.69 305 LEU A N 1
ATOM 2393 C CA . LEU A 1 305 ? -39.307 13.603 21.803 1.00 94.69 305 LEU A CA 1
ATOM 2394 C C . LEU A 1 305 ? -39.125 14.902 22.613 1.00 94.69 305 LEU A C 1
ATOM 2396 O O . LEU A 1 305 ? -38.012 15.202 23.048 1.00 94.69 305 LEU A O 1
ATOM 2400 N N . SER A 1 306 ? -40.209 15.634 22.883 1.00 93.25 306 SER A N 1
ATOM 2401 C CA . SER A 1 306 ? -40.208 16.875 23.674 1.00 93.25 306 SER A CA 1
ATOM 2402 C C . SER A 1 306 ? -40.380 16.685 25.185 1.00 93.25 306 SER A C 1
ATOM 2404 O O . SER A 1 306 ? -40.275 17.660 25.925 1.00 93.25 306 SER A O 1
ATOM 2406 N N . ASN A 1 307 ? -40.660 15.474 25.674 1.00 91.00 307 ASN A N 1
ATOM 2407 C CA . ASN A 1 307 ? -40.861 15.245 27.105 1.00 91.00 307 ASN A CA 1
ATOM 2408 C C . ASN A 1 307 ? -39.510 15.037 27.825 1.00 91.00 307 ASN A C 1
ATOM 2410 O O . ASN A 1 307 ? -38.803 14.081 27.492 1.00 91.00 307 ASN A O 1
ATOM 2414 N N . PRO A 1 308 ? -39.134 15.886 28.804 1.00 90.25 308 PRO A N 1
ATOM 2415 C CA . PRO A 1 308 ? -37.885 15.732 29.551 1.00 90.25 308 PRO A CA 1
ATOM 2416 C C . PRO A 1 308 ? -37.879 14.526 30.502 1.00 90.25 308 PRO A C 1
ATOM 2418 O O . PRO A 1 308 ? -36.801 14.039 30.813 1.00 90.25 308 PRO A O 1
ATOM 2421 N N . CYS A 1 309 ? -39.046 14.012 30.910 1.00 89.38 309 CYS A N 1
ATOM 2422 C CA . CYS A 1 309 ? -39.171 12.803 31.737 1.00 89.38 309 CYS A CA 1
ATOM 2423 C C . CYS A 1 309 ? -38.995 11.504 30.931 1.00 89.38 309 CYS A C 1
ATOM 2425 O O . CYS A 1 309 ? -39.049 10.412 31.496 1.00 89.38 309 CYS A O 1
ATOM 2427 N N . ILE A 1 310 ? -38.838 11.609 29.605 1.00 93.38 310 ILE A N 1
ATOM 2428 C CA . ILE A 1 310 ? -38.463 10.493 28.737 1.00 93.38 310 ILE A CA 1
ATOM 2429 C C . ILE A 1 310 ? -37.033 10.740 28.263 1.00 93.38 310 ILE A C 1
ATOM 2431 O O . ILE A 1 310 ? -36.793 11.622 27.434 1.00 93.38 310 ILE A O 1
ATOM 2435 N N . ILE A 1 311 ? -36.086 9.960 28.771 1.00 94.69 311 ILE A N 1
ATOM 2436 C CA . ILE A 1 311 ? -34.669 10.050 28.426 1.00 94.69 311 ILE A CA 1
ATOM 2437 C C . ILE A 1 311 ? -34.390 9.216 27.179 1.00 94.69 311 ILE A C 1
ATOM 2439 O O . ILE A 1 311 ? -34.620 8.009 27.158 1.00 94.69 311 ILE A O 1
ATOM 2443 N N . LYS A 1 312 ? -33.876 9.872 26.139 1.00 97.06 312 LYS A N 1
ATOM 2444 C CA . LYS A 1 312 ? -33.474 9.278 24.862 1.00 97.06 312 LYS A CA 1
ATOM 2445 C C . LYS A 1 312 ? -31.983 8.973 24.911 1.00 97.06 312 LYS A C 1
ATOM 2447 O O . LYS A 1 312 ? -31.177 9.902 25.001 1.00 97.06 312 LYS A O 1
ATOM 2452 N N . VAL A 1 313 ? -31.620 7.697 24.858 1.00 96.81 313 VAL A N 1
ATOM 2453 C CA . VAL A 1 313 ? -30.224 7.247 24.929 1.00 96.81 313 VAL A CA 1
ATOM 2454 C C . VAL A 1 313 ? -29.792 6.665 23.590 1.00 96.81 313 VAL A C 1
ATOM 2456 O O . VAL A 1 313 ? -30.529 5.895 22.981 1.00 96.81 313 VAL A O 1
ATOM 2459 N N . GLY A 1 314 ? -28.596 7.023 23.139 1.00 95.50 314 GLY A N 1
ATOM 2460 C CA . GLY A 1 314 ? -28.055 6.558 21.864 1.00 95.50 314 GLY A CA 1
ATOM 2461 C C . GLY A 1 314 ? -26.675 7.135 21.593 1.00 95.50 314 GLY A C 1
ATOM 2462 O O . GLY A 1 314 ? -26.177 7.990 22.340 1.00 95.50 314 GLY A O 1
ATOM 2463 N N . ARG A 1 315 ? -26.020 6.666 20.529 1.00 93.81 315 ARG A N 1
ATOM 2464 C CA . ARG A 1 315 ? -24.754 7.254 20.090 1.00 93.81 315 ARG A CA 1
ATOM 2465 C C . ARG A 1 315 ? -25.044 8.441 19.180 1.00 93.81 315 ARG A C 1
ATOM 2467 O O . ARG A 1 315 ? -25.637 8.279 18.137 1.00 93.81 315 ARG A O 1
ATOM 2474 N N . ASN A 1 316 ? -24.592 9.626 19.577 1.00 89.19 316 ASN A N 1
ATOM 2475 C CA . ASN A 1 316 ? -24.825 10.890 18.879 1.00 89.19 316 ASN A CA 1
ATOM 2476 C C . ASN A 1 316 ? -26.306 11.296 18.735 1.00 89.19 316 ASN A C 1
ATOM 2478 O O . ASN A 1 316 ? -26.608 12.239 18.012 1.00 89.19 316 ASN A O 1
ATOM 2482 N N . VAL A 1 317 ? -27.193 10.698 19.540 1.00 92.44 317 VAL A N 1
ATOM 2483 C CA . VAL A 1 317 ? -28.656 10.888 19.512 1.00 92.44 317 VAL A CA 1
ATOM 2484 C C . VAL A 1 317 ? -29.116 12.352 19.550 1.00 92.44 317 VAL A C 1
ATOM 2486 O O . VAL A 1 317 ? -30.149 12.720 18.997 1.00 92.44 317 VAL A O 1
ATOM 2489 N N . GLY A 1 318 ? -28.343 13.233 20.192 1.00 90.75 318 GLY A N 1
ATOM 2490 C CA . GLY A 1 318 ? -28.641 14.666 20.211 1.00 90.75 318 GLY A CA 1
ATOM 2491 C C . GLY A 1 318 ? -28.540 15.328 18.834 1.00 90.75 318 GLY A C 1
ATOM 2492 O O . GLY A 1 318 ? -29.315 16.238 18.548 1.00 90.75 318 GLY A O 1
ATOM 2493 N N . ALA A 1 319 ? -27.607 14.885 17.988 1.00 88.00 319 ALA A N 1
ATOM 2494 C CA . ALA A 1 319 ? -27.475 15.372 16.619 1.00 88.00 319 ALA A CA 1
ATOM 2495 C C . ALA A 1 319 ? -28.620 14.853 15.738 1.00 88.00 319 ALA A C 1
ATOM 2497 O O . ALA A 1 319 ? -29.193 15.637 14.983 1.00 88.00 319 ALA A O 1
ATOM 2498 N N . ASP A 1 320 ? -29.011 13.588 15.905 1.00 90.31 320 ASP A N 1
ATOM 2499 C CA . ASP A 1 320 ? -30.118 12.979 15.157 1.00 90.31 320 ASP A CA 1
ATOM 2500 C C . ASP A 1 320 ? -31.434 13.711 15.434 1.00 90.31 320 ASP A C 1
ATOM 2502 O O . ASP A 1 320 ? -32.152 14.104 14.513 1.00 90.31 320 ASP A O 1
ATOM 2506 N N . LEU A 1 321 ? -31.710 14.015 16.708 1.00 91.62 321 LEU A N 1
ATOM 2507 C CA . LEU A 1 321 ? -32.879 14.805 17.101 1.00 91.62 321 LEU A CA 1
ATOM 2508 C C . LEU A 1 321 ? -32.832 16.238 16.554 1.00 91.62 321 LEU A C 1
ATOM 2510 O O . LEU A 1 321 ? -33.868 16.757 16.144 1.00 91.62 321 LEU A O 1
ATOM 2514 N N . GLN A 1 322 ? -31.660 16.880 16.528 1.00 89.88 322 GLN A N 1
ATOM 2515 C CA . GLN A 1 322 ? -31.507 18.221 15.947 1.00 89.88 322 GLN A CA 1
ATOM 2516 C C . GLN A 1 322 ? -31.759 18.222 14.438 1.00 89.88 322 GLN A C 1
ATOM 2518 O O . GLN A 1 322 ? -32.413 19.138 13.929 1.00 89.88 322 GLN A O 1
ATOM 2523 N N . TYR A 1 323 ? -31.260 17.209 13.727 1.00 88.00 323 TYR A N 1
ATOM 2524 C CA . TYR A 1 323 ? -31.475 17.053 12.291 1.00 88.00 323 TYR A CA 1
ATOM 2525 C C . TYR A 1 323 ? -32.959 16.807 11.984 1.00 88.00 323 TYR A C 1
ATOM 2527 O O . TYR A 1 323 ? -33.551 17.527 11.178 1.00 88.00 323 TYR A O 1
ATOM 2535 N N . LEU A 1 324 ? -33.590 15.886 12.721 1.00 89.56 324 LEU A N 1
ATOM 2536 C CA . LEU A 1 324 ? -35.022 15.603 12.636 1.00 89.56 324 LEU A CA 1
ATOM 2537 C C . LEU A 1 324 ? -35.881 16.842 12.930 1.00 89.56 324 LEU A C 1
ATOM 2539 O O . LEU A 1 324 ? -36.837 17.120 12.209 1.00 89.56 324 LEU A O 1
ATOM 2543 N N . GLU A 1 325 ? -35.558 17.599 13.982 1.00 88.50 325 GLU A N 1
ATOM 2544 C CA . GLU A 1 325 ? -36.305 18.804 14.350 1.00 88.50 325 GLU A CA 1
ATOM 2545 C C . GLU A 1 325 ? -36.195 19.890 13.275 1.00 88.50 325 GLU A C 1
ATOM 2547 O O . GLU A 1 325 ? -37.197 20.513 12.917 1.00 88.50 325 GLU A O 1
ATOM 2552 N N . SER A 1 326 ? -34.993 20.080 12.728 1.00 86.25 326 SER A N 1
ATOM 2553 C CA . SER A 1 326 ? -34.729 21.068 11.676 1.00 86.25 326 SER A CA 1
ATOM 2554 C C . SER A 1 326 ? -35.498 20.765 10.388 1.00 86.25 326 SER A C 1
ATOM 2556 O O . SER A 1 326 ? -35.844 21.688 9.653 1.00 86.25 326 SER A O 1
ATOM 2558 N N . ALA A 1 327 ? -35.811 19.493 10.126 1.00 83.75 327 ALA A N 1
ATOM 2559 C CA . ALA A 1 327 ? -36.599 19.084 8.967 1.00 83.75 327 ALA A CA 1
ATOM 2560 C C . ALA A 1 327 ? -38.095 19.447 9.080 1.00 83.75 327 ALA A C 1
ATOM 2562 O O . ALA A 1 327 ? -38.785 19.497 8.064 1.00 83.75 327 ALA A O 1
ATOM 2563 N N . VAL A 1 328 ? -38.616 19.708 10.290 1.00 82.75 328 VAL A N 1
ATOM 2564 C CA . VAL A 1 328 ? -40.066 19.896 10.529 1.00 82.75 328 VAL A CA 1
ATOM 2565 C C . VAL A 1 328 ? -40.439 21.137 11.350 1.00 82.75 328 VAL A C 1
ATOM 2567 O O . VAL A 1 328 ? -41.626 21.385 11.573 1.00 82.75 328 VAL A O 1
ATOM 2570 N N . SER A 1 329 ? -39.466 21.922 11.822 1.00 76.00 329 SER A N 1
ATOM 2571 C CA . SER A 1 329 ? -39.684 23.143 12.608 1.00 76.00 329 SER A CA 1
ATOM 2572 C C . SER A 1 329 ? -38.734 24.267 12.193 1.00 76.00 329 SER A C 1
ATOM 2574 O O . SER A 1 329 ? -37.525 24.080 12.102 1.00 76.00 329 SER A O 1
ATOM 2576 N N . ALA A 1 330 ? -39.274 25.477 12.024 1.00 62.47 330 ALA A N 1
ATOM 2577 C CA . ALA A 1 330 ? -38.492 26.681 11.729 1.00 62.47 330 ALA A CA 1
ATOM 2578 C C . ALA A 1 330 ? -37.787 27.285 12.968 1.00 62.47 330 ALA A C 1
ATOM 2580 O O . ALA A 1 330 ? -36.978 28.201 12.827 1.00 62.47 330 ALA A O 1
ATOM 2581 N N . SER A 1 331 ? -38.089 26.802 14.182 1.00 61.38 331 SER A N 1
ATOM 2582 C CA . SER A 1 331 ? -37.456 27.230 15.440 1.00 61.38 331 SER A CA 1
ATOM 2583 C C . SER A 1 331 ? -36.946 25.999 16.209 1.00 61.38 331 SER A C 1
ATOM 2585 O O . SER A 1 331 ? -37.694 25.428 17.004 1.00 61.38 331 SER A O 1
ATOM 2587 N N . PRO A 1 332 ? -35.714 25.532 15.934 1.00 64.19 332 PRO A N 1
ATOM 2588 C CA . PRO A 1 332 ? -35.172 24.306 16.526 1.00 64.19 332 PRO A CA 1
ATOM 2589 C C . PRO A 1 332 ? -34.778 24.528 17.998 1.00 64.19 332 PRO A C 1
ATOM 2591 O O . PRO A 1 332 ? -34.052 25.494 18.261 1.00 64.19 332 PRO A O 1
ATOM 2594 N N . LYS A 1 333 ? -35.278 23.672 18.922 1.00 69.12 333 LYS A N 1
ATOM 2595 C CA . LYS A 1 333 ? -34.856 23.420 20.339 1.00 69.12 333 LYS A CA 1
ATOM 2596 C C . LYS A 1 333 ? -35.943 22.780 21.240 1.00 69.12 333 LYS A C 1
ATOM 2598 O O . LYS A 1 333 ? -35.851 22.839 22.466 1.00 69.12 333 LYS A O 1
ATOM 2603 N N . THR A 1 334 ? -36.999 22.208 20.678 1.00 82.12 334 THR A N 1
ATOM 2604 C CA . THR A 1 334 ? -38.135 21.622 21.409 1.00 82.12 334 THR A CA 1
ATOM 2605 C C . THR A 1 334 ? -37.947 20.150 21.761 1.00 82.12 334 THR A C 1
ATOM 2607 O O . THR A 1 334 ? -38.627 19.666 22.668 1.00 82.12 334 THR A O 1
ATOM 2610 N N . PHE A 1 335 ? -37.050 19.424 21.087 1.00 91.69 335 PHE A N 1
ATOM 2611 C CA . PHE A 1 335 ? -36.697 18.054 21.468 1.00 91.69 335 PHE A CA 1
ATOM 2612 C C . PHE A 1 335 ? -35.600 18.082 22.540 1.00 91.69 335 PHE A C 1
ATOM 2614 O O . PHE A 1 335 ? -34.575 18.745 22.385 1.00 91.69 335 PHE A O 1
ATOM 2621 N N . VAL A 1 336 ? -35.837 17.402 23.664 1.00 90.06 336 VAL A N 1
ATOM 2622 C CA . VAL A 1 336 ? -35.023 17.510 24.896 1.00 90.06 336 VAL A CA 1
ATOM 2623 C C . VAL A 1 336 ? -34.802 16.141 25.531 1.00 90.06 336 VAL A C 1
ATOM 2625 O O . VAL A 1 336 ? -35.372 15.167 25.067 1.00 90.06 336 VAL A O 1
ATOM 2628 N N . GLY A 1 337 ? -34.010 16.037 26.604 1.00 90.19 337 GLY A N 1
ATOM 2629 C CA . GLY A 1 337 ? -33.862 14.787 27.367 1.00 90.19 337 GLY A CA 1
ATOM 2630 C C . GLY A 1 337 ? -32.991 13.732 26.677 1.00 90.19 337 GLY A C 1
ATOM 2631 O O . GLY A 1 337 ? -33.345 12.562 26.669 1.00 90.19 337 GLY A O 1
ATOM 2632 N N . THR A 1 338 ? -31.882 14.131 26.052 1.00 93.31 338 THR A N 1
ATOM 2633 C CA . THR A 1 338 ? -30.943 13.217 25.375 1.00 93.31 338 THR A CA 1
ATOM 2634 C C . THR A 1 338 ? -29.728 12.894 26.234 1.00 93.31 338 THR A C 1
ATOM 2636 O O . THR A 1 338 ? -29.139 13.809 26.813 1.00 93.31 338 THR A O 1
ATOM 2639 N N . VAL A 1 339 ? -29.273 11.642 26.213 1.00 93.19 339 VAL A N 1
ATOM 2640 C CA . VAL A 1 339 ? -27.991 11.213 26.790 1.00 93.19 339 VAL A CA 1
ATOM 2641 C C . VAL A 1 339 ? -27.157 10.527 25.710 1.00 93.19 339 VAL A C 1
ATOM 2643 O O . VAL A 1 339 ? -27.554 9.504 25.159 1.00 93.19 339 VAL A O 1
ATOM 2646 N N . ASP A 1 340 ? -25.984 11.092 25.418 1.00 93.69 340 ASP A N 1
ATOM 2647 C CA . ASP A 1 340 ? -25.021 10.490 24.491 1.00 93.69 340 ASP A CA 1
ATOM 2648 C C . ASP A 1 340 ? -24.157 9.449 25.215 1.00 93.69 340 ASP A C 1
ATOM 2650 O O . ASP A 1 340 ? -23.471 9.761 26.194 1.00 93.69 340 ASP A O 1
ATOM 2654 N N . LEU A 1 341 ? -24.167 8.217 24.705 1.00 92.69 341 LEU A N 1
ATOM 2655 C CA . LEU A 1 341 ? -23.468 7.094 25.333 1.00 92.69 341 LEU A CA 1
ATOM 2656 C C . LEU A 1 341 ? -21.942 7.236 25.304 1.00 92.69 341 LEU A C 1
ATOM 2658 O O . LEU A 1 341 ? -21.280 6.817 26.252 1.00 92.69 341 LEU A O 1
ATOM 2662 N N . GLY A 1 342 ? -21.367 7.847 24.264 1.00 85.25 342 GLY A N 1
ATOM 2663 C CA . GLY A 1 342 ? -19.922 8.072 24.178 1.00 85.25 342 GLY A CA 1
ATOM 2664 C C . GLY A 1 342 ? -19.440 9.032 25.269 1.00 85.25 342 GLY A C 1
ATOM 2665 O O . GLY A 1 342 ? -18.481 8.741 25.989 1.00 85.25 342 GLY A O 1
ATOM 2666 N N . LYS A 1 343 ? -20.166 10.138 25.470 1.00 85.38 343 LYS A N 1
ATOM 2667 C CA . LYS A 1 343 ? -19.916 11.096 26.559 1.00 85.38 343 LYS A CA 1
ATOM 2668 C C . LYS A 1 343 ? -20.089 10.453 27.933 1.00 85.38 343 LYS A C 1
ATOM 2670 O O . LYS A 1 343 ? -19.178 10.559 28.751 1.00 85.38 343 LYS A O 1
ATOM 2675 N N . MET A 1 344 ? -21.194 9.740 28.163 1.00 85.19 344 MET A N 1
ATOM 2676 C CA . MET A 1 344 ? -21.458 9.080 29.447 1.00 85.19 344 MET A CA 1
ATOM 2677 C C . MET A 1 344 ? -20.378 8.043 29.787 1.00 85.19 344 MET A C 1
ATOM 2679 O O . MET A 1 344 ? -19.869 8.022 30.902 1.00 85.19 344 MET A O 1
ATOM 2683 N N . THR A 1 345 ? -19.941 7.239 28.814 1.00 82.69 345 THR A N 1
ATOM 2684 C CA . THR A 1 345 ? -18.869 6.242 29.004 1.00 82.69 345 THR A CA 1
ATOM 2685 C C . THR A 1 345 ? -17.544 6.896 29.410 1.00 82.69 345 THR A C 1
ATOM 2687 O O . THR A 1 345 ? -16.796 6.345 30.223 1.00 82.69 345 THR A O 1
ATOM 2690 N N . LYS A 1 346 ? -17.258 8.096 28.886 1.00 80.81 346 LYS A N 1
ATOM 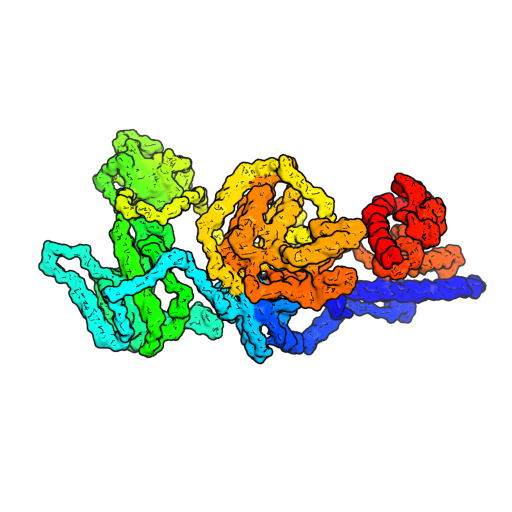2691 C CA . LYS A 1 346 ? -16.096 8.893 29.293 1.00 80.81 346 LYS A CA 1
ATOM 2692 C C . LYS A 1 346 ? -16.233 9.452 30.708 1.00 80.81 346 LYS A C 1
ATOM 2694 O O . LYS A 1 346 ? -15.268 9.426 31.467 1.00 80.81 346 LYS A O 1
ATOM 2699 N N . GLU A 1 347 ? -17.415 9.935 31.078 1.00 76.19 347 GLU A N 1
ATOM 2700 C CA . GLU A 1 347 ? -17.704 10.447 32.427 1.00 76.19 347 GLU A CA 1
ATOM 2701 C C . GLU A 1 347 ? -17.643 9.343 33.493 1.00 76.19 347 GLU A C 1
ATOM 2703 O O . GLU A 1 347 ? -17.119 9.565 34.585 1.00 76.19 347 GLU A O 1
ATOM 2708 N N . CYS A 1 348 ? -18.079 8.130 33.148 1.00 71.56 348 CYS A N 1
ATOM 2709 C CA . CYS A 1 348 ? -17.922 6.924 33.963 1.00 71.56 348 CYS A CA 1
ATOM 2710 C C . CYS A 1 348 ? -16.471 6.402 34.015 1.00 71.56 348 CYS A C 1
ATOM 2712 O O . CYS A 1 348 ? -16.217 5.411 34.692 1.00 71.56 348 CYS A O 1
ATOM 2714 N N . LEU A 1 349 ? -15.523 7.036 33.307 1.00 69.88 349 LEU A N 1
ATOM 2715 C CA . LEU A 1 349 ? -14.115 6.622 33.179 1.00 69.88 349 LEU A CA 1
ATOM 2716 C C . LEU A 1 349 ? -13.912 5.215 32.595 1.00 69.88 349 LEU A C 1
ATOM 2718 O O . LEU A 1 349 ? -12.849 4.619 32.763 1.00 69.88 349 LEU A O 1
ATOM 2722 N N . VAL A 1 350 ? -14.908 4.701 31.874 1.00 74.25 350 VAL A N 1
ATOM 2723 C CA . VAL A 1 350 ? -14.838 3.398 31.201 1.00 74.25 350 VAL A CA 1
ATOM 2724 C C . VAL A 1 350 ? -14.055 3.502 29.889 1.00 74.25 350 VAL A C 1
ATOM 2726 O O . VAL A 1 350 ? -13.305 2.600 29.531 1.00 74.25 350 VAL A O 1
ATOM 2729 N N . SER A 1 351 ? -14.172 4.637 29.194 1.00 74.75 351 SER A N 1
ATOM 2730 C CA . SER A 1 351 ? -13.387 4.969 27.999 1.00 74.75 351 SER A CA 1
ATOM 2731 C C . SER A 1 351 ? -12.727 6.337 28.158 1.00 74.75 351 SER A C 1
ATOM 2733 O O . SER A 1 351 ? -13.256 7.229 28.815 1.00 74.75 351 SER A O 1
ATOM 2735 N N . LYS A 1 352 ? -11.568 6.541 27.524 1.00 69.94 352 LYS A N 1
ATOM 2736 C CA . LYS A 1 352 ? -10.937 7.872 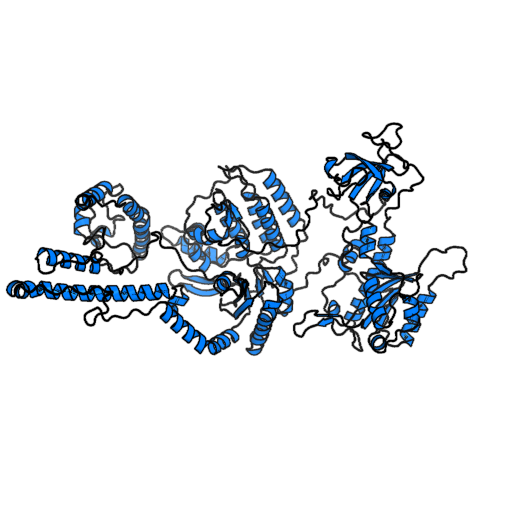27.422 1.00 69.94 352 LYS A CA 1
ATOM 2737 C C . LYS A 1 352 ? -11.507 8.699 26.262 1.00 69.94 352 LYS A C 1
ATOM 2739 O O . LYS A 1 352 ? -11.344 9.921 26.243 1.00 69.94 352 LYS A O 1
ATOM 2744 N N . ASP A 1 353 ? -12.174 8.040 25.318 1.00 71.06 353 ASP A N 1
ATOM 2745 C CA . ASP A 1 353 ? -12.691 8.632 24.091 1.00 71.06 353 ASP A CA 1
ATOM 2746 C C . ASP A 1 353 ? -14.219 8.764 24.136 1.00 71.06 353 ASP A C 1
ATOM 2748 O O . ASP A 1 353 ? -14.929 7.767 24.251 1.00 71.06 353 ASP A O 1
ATOM 2752 N N . ALA A 1 354 ? -14.715 10.002 24.022 1.00 73.25 354 ALA A N 1
ATOM 2753 C CA . ALA A 1 354 ? -16.148 10.286 23.917 1.00 73.25 354 ALA A CA 1
ATOM 2754 C C . ALA A 1 354 ? -16.696 10.054 22.499 1.00 73.25 354 ALA A C 1
ATOM 2756 O O . ALA A 1 354 ? -17.910 10.066 22.309 1.00 73.25 354 ALA A O 1
ATOM 2757 N N . TRP A 1 355 ? -15.818 9.869 21.507 1.00 72.81 355 TRP A N 1
ATOM 2758 C CA . TRP A 1 355 ? -16.193 9.629 20.116 1.00 72.81 355 TRP A CA 1
ATOM 2759 C C . TRP A 1 355 ? -16.359 8.153 19.767 1.00 72.81 355 TRP A C 1
ATOM 2761 O O . TRP A 1 355 ? -16.829 7.862 18.666 1.00 72.81 355 TRP A O 1
ATOM 2771 N N . ILE A 1 356 ? -16.061 7.254 20.709 1.00 77.69 356 ILE A N 1
ATOM 2772 C CA . ILE A 1 356 ? -16.198 5.801 20.582 1.00 77.69 356 ILE A CA 1
ATOM 2773 C C . ILE A 1 356 ? -17.525 5.405 19.909 1.00 77.69 356 ILE A C 1
ATOM 2775 O O . ILE A 1 356 ? -18.594 5.920 20.246 1.00 77.69 356 ILE A O 1
ATOM 2779 N N . GLY A 1 357 ? -17.449 4.537 18.897 1.00 82.12 357 GLY A N 1
ATOM 2780 C CA . GLY A 1 357 ? -18.610 4.114 18.111 1.00 82.12 357 GLY A CA 1
ATOM 2781 C C . GLY A 1 357 ? -19.530 3.164 18.881 1.00 82.12 357 GLY A C 1
ATOM 2782 O O . GLY A 1 357 ? -19.114 2.542 19.857 1.00 82.12 357 GLY A O 1
ATOM 2783 N N . LEU A 1 358 ? -20.777 3.007 18.426 1.00 88.19 358 LEU A N 1
ATOM 2784 C CA . LEU A 1 358 ? -21.754 2.136 19.094 1.00 88.19 358 LEU A CA 1
ATOM 2785 C C . LEU A 1 358 ? -21.299 0.666 19.147 1.00 88.19 358 LEU A C 1
ATOM 2787 O O . LEU A 1 358 ? -21.453 0.026 20.182 1.00 88.19 358 LEU A O 1
ATOM 2791 N N . ALA A 1 359 ? -20.672 0.146 18.085 1.00 80.44 359 ALA A N 1
ATOM 2792 C CA . ALA A 1 359 ? -20.136 -1.219 18.079 1.00 80.44 359 ALA A CA 1
ATOM 2793 C C . ALA A 1 359 ? -18.985 -1.418 19.076 1.00 80.44 359 ALA A C 1
ATOM 2795 O O . ALA A 1 359 ? -18.934 -2.431 19.771 1.00 80.44 359 ALA A O 1
ATOM 2796 N N . ASP A 1 360 ? -18.102 -0.423 19.203 1.00 80.94 360 ASP A N 1
ATOM 2797 C CA . ASP A 1 360 ? -17.035 -0.430 20.204 1.00 80.94 360 ASP A CA 1
ATOM 2798 C C . ASP A 1 360 ? -17.601 -0.359 21.631 1.00 80.94 360 ASP A C 1
ATOM 2800 O O . ASP A 1 360 ? -17.121 -1.057 22.522 1.00 80.94 360 ASP A O 1
ATOM 2804 N N . LEU A 1 361 ? -18.648 0.445 21.848 1.00 88.38 361 LEU A N 1
ATOM 2805 C CA . LEU A 1 361 ? -19.358 0.510 23.126 1.00 88.38 361 LEU A CA 1
ATOM 2806 C C . LEU A 1 361 ? -20.066 -0.805 23.458 1.00 88.38 361 LEU A C 1
ATOM 2808 O O . LEU A 1 361 ? -20.014 -1.242 24.604 1.00 88.38 361 LEU A O 1
ATOM 2812 N N . CYS A 1 362 ? -20.696 -1.452 22.478 1.00 88.50 362 CYS A N 1
ATOM 2813 C CA . CYS A 1 362 ? -21.335 -2.754 22.650 1.00 88.50 362 CYS A CA 1
ATOM 2814 C C . CYS A 1 362 ? -20.315 -3.813 23.087 1.00 88.50 362 CYS A C 1
ATOM 2816 O O . CYS A 1 362 ? -20.534 -4.515 24.076 1.00 88.50 362 CYS A O 1
ATOM 2818 N N . ALA A 1 363 ? -19.159 -3.862 22.424 1.00 81.00 363 ALA A N 1
ATOM 2819 C CA . ALA A 1 363 ? -18.070 -4.753 22.803 1.00 81.00 363 ALA A CA 1
ATOM 2820 C C . ALA A 1 363 ? -17.559 -4.463 24.221 1.00 81.00 363 ALA A C 1
ATOM 2822 O O . ALA A 1 363 ? -17.439 -5.377 25.035 1.00 81.00 363 ALA A O 1
ATOM 2823 N N . LEU A 1 364 ? -17.318 -3.188 24.537 1.00 84.12 364 LEU A N 1
ATOM 2824 C CA . LEU A 1 364 ? -16.766 -2.756 25.820 1.00 84.12 364 LEU A CA 1
ATOM 2825 C C . LEU A 1 364 ? -17.724 -2.988 27.000 1.00 84.12 364 LEU A C 1
ATOM 2827 O O . LEU A 1 364 ? -17.288 -3.387 28.075 1.00 84.12 364 LEU A O 1
ATOM 2831 N N . MET A 1 365 ? -19.018 -2.722 26.810 1.00 87.81 365 MET A N 1
ATOM 2832 C CA . MET A 1 365 ? -20.009 -2.696 27.893 1.00 87.81 365 MET A CA 1
ATOM 2833 C C . MET A 1 365 ? -20.820 -3.982 28.013 1.00 87.81 365 MET A C 1
ATOM 2835 O O . MET A 1 365 ? -21.229 -4.350 29.117 1.00 87.81 365 MET A O 1
ATOM 2839 N N . LEU A 1 366 ? -21.099 -4.642 26.888 1.00 90.38 366 LEU A N 1
ATOM 2840 C CA . LEU A 1 366 ? -21.922 -5.852 26.839 1.00 90.38 366 LEU A CA 1
ATOM 2841 C C . LEU A 1 366 ? -21.085 -7.116 26.618 1.00 90.38 366 LEU A C 1
ATOM 2843 O O . LEU A 1 366 ? -21.599 -8.208 26.848 1.00 90.38 366 LEU A O 1
ATOM 2847 N N . GLY A 1 367 ? -19.826 -6.992 26.177 1.00 83.69 367 GLY A N 1
ATOM 2848 C CA . GLY A 1 367 ? -19.011 -8.143 25.781 1.00 83.69 367 GLY A CA 1
ATOM 2849 C C . GLY A 1 367 ? -19.547 -8.843 24.529 1.00 83.69 367 GLY A C 1
ATOM 2850 O O . GLY A 1 367 ? -19.329 -10.039 24.359 1.00 83.69 367 GLY A O 1
ATOM 2851 N N . LYS A 1 368 ? -20.284 -8.118 23.676 1.00 87.19 368 LYS A N 1
ATOM 2852 C CA . LYS A 1 368 ? -20.944 -8.645 22.472 1.00 87.19 368 LYS A CA 1
ATOM 2853 C C . LYS A 1 368 ? -20.529 -7.867 21.226 1.00 87.19 368 LYS A C 1
ATOM 2855 O O . LYS A 1 368 ? -20.304 -6.658 21.295 1.00 87.19 368 LYS A O 1
ATOM 2860 N N . CYS A 1 369 ? -20.463 -8.549 20.088 1.00 79.69 369 CYS A N 1
ATOM 2861 C CA . CYS A 1 369 ? -20.201 -7.942 18.789 1.00 79.69 369 CYS A CA 1
ATOM 2862 C C . CYS A 1 369 ? -21.494 -7.355 18.208 1.00 79.69 369 CYS A C 1
ATOM 2864 O O . CYS A 1 369 ? -22.483 -8.068 18.059 1.00 79.69 369 CYS A O 1
ATOM 2866 N N . LEU A 1 370 ? -21.485 -6.073 17.848 1.00 81.06 370 LEU A N 1
ATOM 2867 C CA . LEU A 1 370 ? -22.542 -5.463 17.041 1.00 81.06 370 LEU A CA 1
ATOM 2868 C C . LEU A 1 370 ? -22.008 -5.299 15.616 1.00 81.06 370 LEU A C 1
ATOM 2870 O O . LEU A 1 370 ? -21.093 -4.507 15.398 1.00 81.06 370 LEU A O 1
ATOM 2874 N N . ASN A 1 371 ? -22.553 -6.071 14.675 1.00 68.69 371 ASN A N 1
ATOM 2875 C CA . ASN A 1 371 ? -22.106 -6.095 13.283 1.00 68.69 371 ASN A CA 1
ATOM 2876 C C . ASN A 1 371 ? -22.510 -4.793 12.570 1.00 68.69 371 ASN A C 1
ATOM 2878 O O . ASN A 1 371 ? -23.694 -4.459 12.510 1.00 68.69 371 ASN A O 1
ATOM 2882 N N . LYS A 1 372 ? -21.525 -4.046 12.063 1.00 65.56 372 LYS A N 1
ATOM 2883 C CA . LYS A 1 372 ? -21.719 -2.732 11.426 1.00 65.56 372 LYS A CA 1
ATOM 2884 C C . LYS A 1 372 ? -21.223 -2.684 9.981 1.00 65.56 372 LYS A C 1
ATOM 2886 O O . LYS A 1 372 ? -21.557 -1.745 9.264 1.00 65.56 372 LYS A O 1
ATOM 2891 N N . ASN A 1 373 ? -20.494 -3.699 9.528 1.00 55.00 373 ASN A N 1
ATOM 2892 C CA . ASN A 1 373 ? -20.032 -3.894 8.156 1.00 55.00 373 ASN A CA 1
ATOM 2893 C C . ASN A 1 373 ? -21.059 -4.690 7.343 1.00 55.00 373 ASN A C 1
ATOM 2895 O O . ASN A 1 373 ? -20.724 -5.653 6.649 1.00 55.00 373 ASN A O 1
ATOM 2899 N N . VAL A 1 374 ? -22.321 -4.282 7.440 1.00 53.91 374 VAL A N 1
ATOM 2900 C CA . VAL A 1 374 ? -23.438 -4.859 6.692 1.00 53.91 374 VAL A CA 1
ATOM 2901 C C . VAL A 1 374 ? -23.984 -3.826 5.698 1.00 53.91 374 VAL A C 1
ATOM 2903 O O . VAL A 1 374 ? -23.881 -2.624 5.969 1.00 53.91 374 VAL A O 1
ATOM 2906 N N . PRO A 1 375 ? -24.529 -4.241 4.537 1.00 50.03 375 PRO A N 1
ATOM 2907 C CA . PRO A 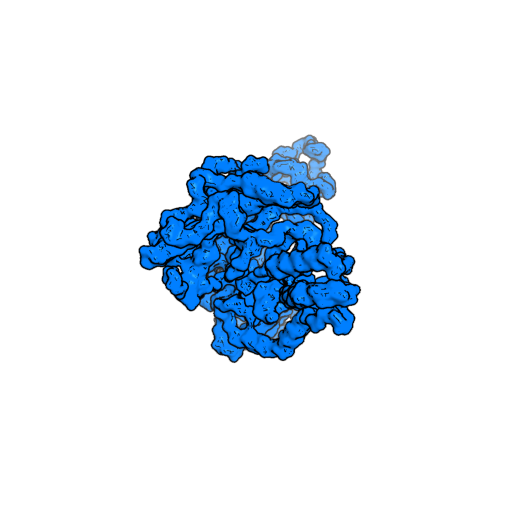1 375 ? -25.020 -3.317 3.508 1.00 50.03 375 PRO A CA 1
ATOM 2908 C C . PRO A 1 375 ? -26.053 -2.298 4.010 1.00 50.03 375 PRO A C 1
ATOM 2910 O O . PRO A 1 375 ? -26.134 -1.193 3.478 1.00 50.03 375 PRO A O 1
ATOM 2913 N N . GLU A 1 376 ? -26.814 -2.648 5.046 1.00 73.62 376 GLU A N 1
ATOM 2914 C CA . GLU A 1 376 ? -27.863 -1.823 5.647 1.00 73.62 376 GLU A CA 1
ATOM 2915 C C . GLU A 1 376 ? -27.309 -0.498 6.195 1.00 73.62 376 GLU A C 1
ATOM 2917 O O . GLU A 1 376 ? -27.926 0.544 5.997 1.00 73.62 376 GLU A O 1
ATOM 2922 N N . CYS A 1 377 ? -26.103 -0.505 6.772 1.00 56.59 377 CYS A N 1
ATOM 2923 C CA . CYS A 1 377 ? -25.436 0.678 7.336 1.00 56.59 377 CYS A CA 1
ATOM 2924 C C . CYS A 1 377 ? -25.193 1.799 6.299 1.00 56.59 377 CYS A C 1
ATOM 2926 O O . CYS A 1 377 ? -25.035 2.964 6.654 1.00 56.59 377 CYS A O 1
ATOM 2928 N N . ILE A 1 378 ? -25.166 1.459 5.005 1.00 51.94 378 ILE A N 1
ATOM 2929 C CA . ILE A 1 378 ? -24.961 2.408 3.896 1.00 51.94 378 ILE A CA 1
ATOM 2930 C C . ILE A 1 378 ? -26.076 2.345 2.844 1.00 51.94 378 ILE A C 1
ATOM 2932 O O . ILE A 1 378 ? -25.873 2.738 1.695 1.00 51.94 378 ILE A O 1
ATOM 2936 N N . SER A 1 379 ? -27.238 1.812 3.217 1.00 71.25 379 SER A N 1
ATOM 2937 C CA . SER A 1 379 ? -28.360 1.607 2.304 1.00 71.25 379 SER A CA 1
ATOM 2938 C C . SER A 1 379 ? -28.944 2.938 1.803 1.00 71.25 379 SER A C 1
ATOM 2940 O O . SER A 1 379 ? -29.194 3.867 2.570 1.00 71.25 379 SER A O 1
ATOM 2942 N N . ASP A 1 380 ? -29.236 3.010 0.506 1.00 72.81 380 ASP A N 1
ATOM 2943 C CA . ASP A 1 380 ? -30.024 4.068 -0.142 1.00 72.81 380 ASP A CA 1
ATOM 2944 C C . ASP A 1 380 ? -31.524 3.711 -0.234 1.00 72.81 380 ASP A C 1
ATOM 2946 O O . ASP A 1 380 ? -32.298 4.399 -0.894 1.00 72.81 380 ASP A O 1
ATOM 2950 N N . LEU A 1 381 ? -31.941 2.631 0.438 1.00 80.62 381 LEU A N 1
ATOM 2951 C CA . LEU A 1 381 ? -33.277 2.028 0.369 1.00 80.62 381 LEU A CA 1
ATOM 2952 C C . LEU A 1 381 ? -34.052 2.079 1.700 1.00 80.62 381 LEU A C 1
ATOM 2954 O O . LEU A 1 381 ? -34.971 1.287 1.915 1.00 80.62 381 LEU A O 1
ATOM 2958 N N . TRP A 1 382 ? -33.688 2.972 2.619 1.00 87.31 382 TRP A N 1
ATOM 2959 C CA . TRP A 1 382 ? -34.392 3.170 3.893 1.00 87.31 382 TRP A CA 1
ATOM 2960 C C . TRP A 1 382 ? -35.763 3.847 3.732 1.00 87.31 382 TRP A C 1
ATOM 2962 O O . TRP A 1 382 ? -36.647 3.655 4.567 1.00 87.31 382 TRP A O 1
ATOM 2972 N N . GLU A 1 383 ? -35.969 4.605 2.652 1.00 87.12 383 GLU A N 1
ATOM 2973 C CA . GLU A 1 383 ? -37.261 5.236 2.321 1.00 87.12 383 GLU A CA 1
ATOM 2974 C C . GLU A 1 383 ? -38.224 4.326 1.541 1.00 87.12 383 GLU A C 1
ATOM 2976 O O . GLU A 1 383 ? -39.343 4.742 1.245 1.00 87.12 383 GLU A O 1
ATOM 2981 N N . ASN A 1 384 ? -37.828 3.093 1.210 1.00 86.19 384 ASN A N 1
ATOM 2982 C CA . ASN A 1 384 ? -38.702 2.173 0.485 1.00 86.19 384 ASN A CA 1
ATOM 2983 C C . ASN A 1 384 ? -39.996 1.881 1.262 1.00 86.19 384 ASN A C 1
ATOM 2985 O O . ASN A 1 384 ? -39.987 1.680 2.479 1.00 86.19 384 ASN A O 1
ATOM 2989 N N . ASP A 1 385 ? -41.101 1.725 0.526 1.00 84.69 385 ASP A N 1
ATOM 2990 C CA . ASP A 1 385 ? -42.418 1.369 1.078 1.00 84.69 385 ASP A CA 1
ATOM 2991 C C . ASP A 1 385 ? -42.406 0.054 1.874 1.00 84.69 385 ASP A C 1
ATOM 2993 O O . ASP A 1 385 ? -43.309 -0.220 2.659 1.00 84.69 385 ASP A O 1
ATOM 2997 N N . THR A 1 386 ? -41.415 -0.811 1.662 1.00 90.44 386 THR A N 1
ATOM 2998 C CA . THR A 1 386 ? -41.241 -2.056 2.413 1.00 90.44 386 THR A CA 1
ATOM 2999 C C . THR A 1 386 ? -39.772 -2.233 2.765 1.00 90.44 386 THR A C 1
ATOM 3001 O O . THR A 1 386 ? -38.927 -2.320 1.876 1.00 90.44 386 THR A O 1
ATOM 3004 N N . LEU A 1 387 ? -39.482 -2.304 4.065 1.00 89.81 387 LEU A N 1
ATOM 3005 C CA . LEU A 1 387 ? -38.154 -2.634 4.577 1.00 89.81 387 LEU A CA 1
ATOM 3006 C C . LEU A 1 387 ? -37.939 -4.148 4.551 1.00 89.81 387 LEU A C 1
ATOM 3008 O O . LEU A 1 387 ? -38.852 -4.920 4.848 1.00 89.81 387 LEU A O 1
ATOM 3012 N N . SER A 1 388 ? -36.719 -4.565 4.228 1.00 87.75 388 SER A N 1
ATOM 3013 C CA . SER A 1 388 ? -36.300 -5.964 4.344 1.00 87.75 388 SER A CA 1
ATOM 3014 C C . SER A 1 388 ? -36.174 -6.400 5.809 1.00 87.75 388 SER A C 1
ATOM 3016 O O . SER A 1 388 ? -35.970 -5.577 6.703 1.00 87.75 388 SER A O 1
ATOM 3018 N N . GLU A 1 389 ? -36.239 -7.710 6.066 1.00 89.06 389 GLU A N 1
ATOM 3019 C CA . GLU A 1 389 ? -36.004 -8.257 7.412 1.00 89.06 389 GLU A CA 1
ATOM 3020 C C . GLU A 1 389 ? -34.614 -7.882 7.947 1.00 89.06 389 GLU A C 1
ATOM 3022 O O . GLU A 1 389 ? -34.489 -7.530 9.116 1.00 89.06 389 GLU A O 1
ATOM 3027 N N . ALA A 1 390 ? -33.590 -7.861 7.086 1.00 78.38 390 ALA A N 1
ATOM 3028 C CA . ALA A 1 390 ? -32.234 -7.465 7.461 1.00 78.38 390 ALA A CA 1
ATOM 3029 C C . ALA A 1 390 ? -32.163 -5.998 7.927 1.00 78.38 390 ALA A C 1
ATOM 3031 O O . ALA A 1 390 ? -31.605 -5.722 8.988 1.00 78.38 390 ALA A O 1
ATOM 3032 N N . GLN A 1 391 ? -32.810 -5.074 7.204 1.00 85.44 391 GLN A N 1
ATOM 3033 C CA . GLN A 1 391 ? -32.932 -3.663 7.604 1.00 85.44 391 GLN A CA 1
ATOM 3034 C C . GLN A 1 391 ? -33.669 -3.502 8.939 1.00 85.44 391 GLN A C 1
ATOM 3036 O O . GLN A 1 391 ? -33.245 -2.724 9.793 1.00 85.44 391 GLN A O 1
ATOM 3041 N N . ILE A 1 392 ? -34.759 -4.252 9.137 1.00 93.75 392 ILE A N 1
ATOM 3042 C CA . ILE A 1 392 ? -35.534 -4.232 10.385 1.00 93.75 392 ILE A CA 1
ATOM 3043 C C . ILE A 1 392 ? -34.678 -4.729 11.556 1.00 93.75 392 ILE A C 1
ATOM 3045 O O . ILE A 1 392 ? -34.650 -4.086 12.604 1.00 93.75 392 ILE A O 1
ATOM 3049 N N . CYS A 1 393 ? -33.965 -5.846 11.385 1.00 90.38 393 CYS A N 1
ATOM 3050 C CA . CYS A 1 393 ? -33.085 -6.406 12.408 1.00 90.38 393 CYS A CA 1
ATOM 3051 C C . CYS A 1 393 ? -31.925 -5.466 12.751 1.00 90.38 393 CYS A C 1
ATOM 3053 O O . CYS A 1 393 ? -31.663 -5.251 13.934 1.00 90.38 393 CYS A O 1
ATOM 3055 N N . TYR A 1 394 ? -31.271 -4.884 11.742 1.00 89.06 394 TYR A N 1
ATOM 3056 C CA . TYR A 1 394 ? -30.185 -3.920 11.925 1.00 89.06 394 TYR A CA 1
ATOM 3057 C C . TYR A 1 394 ? -30.651 -2.703 12.740 1.00 89.06 394 TYR A C 1
ATOM 3059 O O . TYR A 1 394 ? -30.116 -2.440 13.817 1.00 89.06 394 TYR A O 1
ATOM 3067 N N . ALA A 1 395 ? -31.725 -2.039 12.297 1.00 93.62 395 ALA A N 1
ATOM 3068 C CA . ALA A 1 395 ? -32.269 -0.864 12.978 1.00 93.62 395 ALA A CA 1
ATOM 3069 C C . ALA A 1 395 ? -32.738 -1.189 14.411 1.00 93.62 395 ALA A C 1
ATOM 3071 O O . ALA A 1 395 ? -32.530 -0.413 15.345 1.00 93.62 395 ALA A O 1
ATOM 3072 N N . ALA A 1 396 ? -33.356 -2.357 14.616 1.00 96.25 396 ALA A N 1
ATOM 3073 C CA . ALA A 1 396 ? -33.794 -2.781 15.942 1.00 96.25 396 ALA A CA 1
ATOM 3074 C C . ALA A 1 396 ? -32.618 -2.998 16.909 1.00 96.25 396 ALA A C 1
ATOM 3076 O O . ALA A 1 396 ? -32.706 -2.616 18.081 1.00 96.25 396 ALA A O 1
ATOM 3077 N N . LEU A 1 397 ? -31.525 -3.598 16.427 1.00 95.38 397 LEU A N 1
ATOM 3078 C CA . LEU A 1 397 ? -30.333 -3.872 17.227 1.00 95.38 397 LEU A CA 1
ATOM 3079 C C . LEU A 1 397 ? -29.655 -2.593 17.717 1.00 95.38 397 LEU A C 1
ATOM 3081 O O . LEU A 1 397 ? -29.189 -2.578 18.852 1.00 95.38 397 LEU A O 1
ATOM 3085 N N . ASP A 1 398 ? -29.649 -1.518 16.933 1.00 95.06 398 ASP A N 1
ATOM 3086 C CA . ASP A 1 398 ? -29.021 -0.254 17.334 1.00 95.06 398 ASP A CA 1
ATOM 3087 C C . ASP A 1 398 ? -29.751 0.454 18.479 1.00 95.06 398 ASP A C 1
ATOM 3089 O O . ASP A 1 398 ? -29.129 0.877 19.468 1.00 95.06 398 ASP A O 1
ATOM 3093 N N . ALA A 1 399 ? -31.084 0.493 18.405 1.00 97.00 399 ALA A N 1
ATOM 3094 C CA . ALA A 1 399 ? -31.943 0.978 19.485 1.00 97.00 399 ALA A CA 1
ATOM 3095 C C . ALA A 1 399 ? -31.735 0.155 20.764 1.00 97.00 399 ALA A C 1
ATOM 3097 O O . ALA A 1 399 ? -31.579 0.684 21.871 1.00 97.00 399 ALA A O 1
ATOM 3098 N N . TYR A 1 400 ? -31.742 -1.170 20.601 1.00 97.75 400 TYR A N 1
ATOM 3099 C CA . TYR A 1 400 ? -31.658 -2.132 21.690 1.00 97.75 400 TYR A CA 1
ATOM 3100 C C . TYR A 1 400 ? -30.291 -2.102 22.376 1.00 97.75 400 TYR A C 1
ATOM 3102 O O . TYR A 1 400 ? -30.217 -1.982 23.601 1.00 97.75 400 TYR A O 1
ATOM 3110 N N . ALA A 1 401 ? -29.210 -2.123 21.591 1.00 96.62 401 ALA A N 1
ATOM 3111 C CA . ALA A 1 401 ? -27.841 -2.001 22.076 1.00 96.62 401 ALA A CA 1
ATOM 3112 C C . ALA A 1 401 ? -27.679 -0.722 22.898 1.00 96.62 401 ALA A C 1
ATOM 3114 O O . ALA A 1 401 ? -27.155 -0.770 24.012 1.00 96.62 401 ALA A O 1
ATOM 3115 N N . SER A 1 402 ? -28.195 0.403 22.395 1.00 97.06 402 SER A N 1
ATOM 3116 C CA . SER A 1 402 ? -28.133 1.691 23.085 1.00 97.06 402 SER A CA 1
ATOM 3117 C C . SER A 1 402 ? -28.797 1.652 24.465 1.00 97.06 402 SER A C 1
ATOM 3119 O O . SER A 1 402 ? -28.210 2.113 25.450 1.00 97.06 402 SER A O 1
ATOM 3121 N N . LEU A 1 403 ? -29.985 1.046 24.570 1.00 96.50 403 LEU A N 1
ATOM 3122 C CA . LEU A 1 403 ? -30.689 0.886 25.845 1.00 96.50 403 LEU A CA 1
ATOM 3123 C C . LEU A 1 403 ? -29.923 -0.031 26.816 1.00 96.50 403 LEU A C 1
ATOM 3125 O O . LEU A 1 403 ? -29.754 0.317 27.987 1.00 96.50 403 LEU A O 1
ATOM 3129 N N . CYS A 1 404 ? -29.423 -1.177 26.344 1.00 95.56 404 CYS A N 1
ATOM 3130 C CA . CYS A 1 404 ? -28.663 -2.121 27.170 1.00 95.56 404 CYS A CA 1
ATOM 3131 C C . CYS A 1 404 ? -27.342 -1.526 27.677 1.00 95.56 404 CYS A C 1
ATOM 3133 O O . CYS A 1 404 ? -26.988 -1.702 28.847 1.00 95.56 404 CYS A O 1
ATOM 3135 N N . ILE A 1 405 ? -26.620 -0.800 26.819 1.00 95.06 405 ILE A N 1
ATOM 3136 C CA . ILE A 1 405 ? -25.369 -0.117 27.175 1.00 95.06 405 ILE A CA 1
ATOM 3137 C C . ILE A 1 405 ? -25.632 0.912 28.275 1.00 95.06 405 ILE A C 1
ATOM 3139 O O . ILE A 1 405 ? -24.921 0.926 29.280 1.00 95.06 405 ILE A O 1
ATOM 3143 N N . TYR A 1 406 ? -26.678 1.729 28.130 1.00 94.31 406 TYR A N 1
ATOM 3144 C CA . TYR A 1 406 ? -27.058 2.704 29.151 1.00 94.31 406 TYR A CA 1
ATOM 3145 C C . TYR A 1 406 ? -27.362 2.044 30.503 1.00 94.31 406 TYR A C 1
ATOM 3147 O O . TYR A 1 406 ? -26.850 2.472 31.537 1.00 94.31 406 TYR A O 1
ATOM 3155 N N . GLN A 1 407 ? -28.146 0.962 30.502 1.00 91.38 407 GLN A N 1
ATOM 3156 C CA . GLN A 1 407 ? -28.471 0.217 31.722 1.00 91.38 407 GLN A CA 1
ATOM 3157 C C . GLN A 1 407 ? -27.217 -0.334 32.413 1.00 91.38 407 GLN A C 1
ATOM 3159 O O . GLN A 1 407 ? -27.125 -0.279 33.638 1.00 91.38 407 GLN A O 1
ATOM 3164 N N . LYS A 1 408 ? -26.229 -0.818 31.647 1.00 89.56 408 LYS A N 1
ATOM 3165 C CA . LYS A 1 408 ? -24.935 -1.254 32.193 1.00 89.56 408 LYS A CA 1
ATOM 3166 C C . LYS A 1 408 ? -24.116 -0.093 32.751 1.00 89.56 408 LYS A C 1
ATOM 3168 O O . LYS A 1 408 ? -23.544 -0.239 33.827 1.00 89.56 408 LYS A O 1
ATOM 3173 N N . LEU A 1 409 ? -24.085 1.052 32.068 1.00 85.88 409 LEU A N 1
ATOM 3174 C CA . LEU A 1 409 ? -23.383 2.249 32.542 1.00 85.88 409 LEU A CA 1
ATOM 3175 C C . LEU A 1 409 ? -23.965 2.780 33.857 1.00 85.88 409 LEU A C 1
ATOM 3177 O O . LEU A 1 409 ? -23.201 3.193 34.723 1.00 85.88 409 LEU A O 1
ATOM 3181 N N . LEU A 1 410 ? -25.286 2.704 34.059 1.00 84.94 410 LEU A N 1
ATOM 3182 C CA . LEU A 1 410 ? -25.918 3.083 35.331 1.00 84.94 410 LEU A CA 1
ATOM 3183 C C . LEU A 1 410 ? -25.479 2.222 36.525 1.00 84.94 410 LEU A C 1
ATOM 3185 O O . LEU A 1 410 ? -25.590 2.663 37.667 1.00 84.94 410 LEU A O 1
ATOM 3189 N N . MET A 1 411 ? -24.979 1.006 36.286 1.00 80.88 411 MET A N 1
ATOM 3190 C CA . MET A 1 411 ? -24.438 0.152 37.348 1.00 80.88 411 MET A CA 1
ATOM 3191 C C . MET A 1 411 ? -23.008 0.545 37.752 1.00 80.88 411 MET A C 1
ATOM 3193 O O . MET A 1 411 ? -22.497 0.036 38.749 1.00 80.88 411 MET A O 1
ATOM 3197 N N . ILE A 1 412 ? -22.353 1.435 36.997 1.00 76.69 412 ILE A N 1
ATOM 3198 C CA . ILE A 1 412 ? -20.979 1.877 37.245 1.00 76.69 412 ILE A CA 1
ATOM 3199 C C . ILE A 1 412 ? -21.003 3.155 38.085 1.00 76.69 412 ILE A C 1
ATOM 3201 O O . ILE A 1 412 ? -21.637 4.149 37.738 1.00 76.69 412 ILE A O 1
ATOM 3205 N N . SER A 1 413 ? -20.283 3.138 39.208 1.00 64.81 413 SER A N 1
ATOM 3206 C CA . SER A 1 413 ? -20.195 4.288 40.114 1.00 64.81 413 SER A CA 1
ATOM 3207 C C . SER A 1 413 ? -19.412 5.438 39.469 1.00 64.81 413 SER A C 1
ATOM 3209 O O . SER A 1 413 ? -18.237 5.286 39.143 1.00 64.81 413 SER A O 1
ATOM 3211 N N . VAL A 1 414 ? -20.048 6.602 39.310 1.00 66.62 414 VAL A N 1
ATOM 3212 C CA . VAL A 1 414 ? -19.431 7.802 38.716 1.00 66.62 414 VAL A CA 1
ATOM 3213 C C . VAL A 1 414 ? -18.684 8.608 39.791 1.00 66.62 414 VAL A C 1
ATOM 3215 O O . VAL A 1 414 ? -19.167 8.703 40.923 1.00 66.62 414 VAL A O 1
ATOM 3218 N N . PRO A 1 415 ? -17.529 9.231 39.481 1.00 73.38 415 PRO A N 1
ATOM 3219 C CA . PRO A 1 415 ? -16.836 10.106 40.425 1.00 73.38 415 PRO A CA 1
ATOM 3220 C C . PRO A 1 415 ? -17.696 11.295 40.880 1.00 73.38 415 PRO A C 1
ATOM 3222 O O . PRO A 1 415 ? -18.073 12.152 40.077 1.00 73.38 415 PRO A O 1
ATOM 3225 N N . SER A 1 416 ? -17.967 11.406 42.181 1.00 77.56 416 SER A N 1
ATOM 3226 C CA . SER A 1 416 ? -18.779 12.498 42.732 1.00 77.56 416 SER A CA 1
ATOM 3227 C C . SER A 1 416 ? -17.927 13.726 43.092 1.00 77.56 416 SER A C 1
ATOM 3229 O O . SER A 1 416 ? -16.761 13.582 43.466 1.00 77.56 416 SER A O 1
ATOM 3231 N N . PRO A 1 417 ? -18.457 14.963 43.021 1.00 79.25 417 PRO A N 1
ATOM 3232 C CA . PRO A 1 417 ? -17.778 16.152 43.538 1.00 79.25 417 PRO A CA 1
ATOM 3233 C C . PRO A 1 417 ? -17.312 15.985 44.983 1.00 79.25 417 PRO A C 1
ATOM 3235 O O . PRO A 1 417 ? -18.049 15.469 45.820 1.00 79.25 417 PRO A O 1
ATOM 3238 N N . LEU A 1 418 ? -16.095 16.445 45.281 1.00 81.81 418 LEU A N 1
ATOM 3239 C CA . LEU A 1 418 ? -15.647 16.562 46.663 1.00 81.81 418 LEU A CA 1
ATOM 3240 C C . LEU A 1 418 ? -16.482 17.657 47.356 1.00 81.81 418 LEU A C 1
ATOM 3242 O O . LEU A 1 418 ? -16.488 18.790 46.859 1.00 81.81 418 LEU A O 1
ATOM 3246 N N . PRO A 1 419 ? -17.171 17.374 48.478 1.00 79.06 419 PRO A N 1
ATOM 3247 C CA . PRO A 1 419 ? -17.949 18.393 49.172 1.00 79.06 419 PRO A CA 1
ATOM 3248 C C . PRO A 1 419 ? -17.048 19.552 49.624 1.00 79.06 419 PRO A C 1
ATOM 3250 O O . PRO A 1 419 ? -16.022 19.340 50.275 1.00 79.06 419 PRO A O 1
ATOM 3253 N N . LEU A 1 420 ? -17.410 20.785 49.259 1.00 74.50 420 LEU A N 1
ATOM 3254 C CA . LEU A 1 420 ? -16.573 21.967 49.507 1.00 74.50 420 LEU A CA 1
ATOM 3255 C C . LEU A 1 420 ? -16.554 22.378 50.988 1.00 74.50 420 LEU A C 1
ATOM 3257 O O . LEU A 1 420 ? -15.542 22.906 51.458 1.00 74.50 420 LEU A O 1
ATOM 3261 N N . ASP A 1 421 ? -17.637 22.083 51.709 1.00 72.75 421 ASP A N 1
ATOM 3262 C CA . ASP A 1 421 ? -17.891 22.564 53.074 1.00 72.75 421 ASP A CA 1
ATOM 3263 C C . ASP A 1 421 ? -17.280 21.681 54.170 1.00 72.75 421 ASP A C 1
ATOM 3265 O O . ASP A 1 421 ? -17.169 22.098 55.322 1.00 72.75 421 ASP A O 1
ATOM 3269 N N . THR A 1 422 ? -16.818 20.480 53.818 1.00 71.44 422 THR A N 1
ATOM 3270 C CA . THR A 1 422 ? -16.160 19.545 54.740 1.00 71.44 422 THR A CA 1
ATOM 3271 C C . THR A 1 422 ? -14.679 19.373 54.411 1.00 71.44 422 THR A C 1
ATOM 3273 O O . THR A 1 422 ? -14.244 19.460 53.257 1.00 71.44 422 THR A O 1
ATOM 3276 N N . SER A 1 423 ? -13.869 19.137 55.443 1.00 78.75 423 SER A N 1
ATOM 3277 C CA . SER A 1 423 ? -12.476 18.716 55.281 1.00 78.75 423 SER A CA 1
ATOM 3278 C C . SER A 1 423 ? -12.449 17.208 55.029 1.00 78.75 423 SER A C 1
ATOM 3280 O O . SER A 1 423 ? -12.873 16.463 55.912 1.00 78.75 423 SER A O 1
ATOM 3282 N N . PRO A 1 424 ? -12.009 16.734 53.850 1.00 82.56 424 PRO A N 1
ATOM 3283 C CA . PRO A 1 424 ? -11.924 15.300 53.604 1.00 82.56 424 PRO A CA 1
ATOM 3284 C C . PRO A 1 424 ? -10.868 14.638 54.494 1.00 82.56 424 PRO A C 1
ATOM 3286 O O . PRO A 1 424 ? -9.843 15.245 54.808 1.00 82.56 424 PRO A O 1
ATOM 3289 N N . ALA A 1 425 ? -11.123 13.390 54.886 1.00 84.56 425 ALA A N 1
ATOM 3290 C CA . ALA A 1 425 ? -10.199 12.622 55.711 1.00 84.56 425 ALA A CA 1
ATOM 3291 C C . ALA A 1 425 ? -8.897 12.309 54.942 1.00 84.56 425 ALA A C 1
ATOM 3293 O O . ALA A 1 425 ? -8.953 12.087 53.725 1.00 84.56 425 ALA A O 1
ATOM 3294 N N . PRO A 1 426 ? -7.736 12.236 55.618 1.00 86.81 426 PRO A N 1
ATOM 3295 C CA . PRO A 1 426 ? -6.508 11.721 55.020 1.00 86.81 426 PRO A CA 1
ATOM 3296 C C . PRO A 1 426 ? -6.719 10.354 54.361 1.00 86.81 426 PRO A C 1
ATOM 3298 O O . PRO A 1 426 ? -7.519 9.547 54.830 1.00 86.81 426 PRO A O 1
ATOM 3301 N N . SER A 1 427 ? -5.988 10.085 53.282 1.00 86.06 427 SER A N 1
ATOM 3302 C CA . SER A 1 427 ? -6.094 8.873 52.455 1.00 86.06 427 SER A CA 1
ATOM 3303 C C . SER A 1 427 ? -7.414 8.694 51.696 1.00 86.06 427 SER A C 1
ATOM 3305 O O . SER A 1 427 ? -7.588 7.674 51.036 1.00 86.06 427 SER A O 1
ATOM 3307 N N . THR A 1 428 ? -8.330 9.672 51.715 1.00 88.75 428 THR A N 1
ATOM 3308 C CA . THR A 1 428 ? -9.535 9.627 50.867 1.00 88.75 428 THR A CA 1
ATOM 3309 C C . THR A 1 428 ? -9.122 9.593 49.388 1.00 88.75 428 THR A C 1
ATOM 3311 O O . THR A 1 428 ? -8.454 10.534 48.951 1.00 88.75 428 THR A O 1
ATOM 3314 N N . PRO A 1 429 ? -9.502 8.565 48.606 1.00 88.88 429 PRO A N 1
ATOM 3315 C CA . PRO A 1 429 ? -9.174 8.482 47.184 1.00 88.88 429 PRO A CA 1
ATOM 3316 C C . PRO A 1 429 ? -9.813 9.616 46.380 1.00 88.88 429 PRO A C 1
ATOM 3318 O O . PRO A 1 429 ? -11.018 9.870 46.485 1.00 88.88 429 PRO A O 1
ATOM 3321 N N . ILE A 1 430 ? -9.013 10.303 45.567 1.00 90.75 430 ILE A N 1
ATOM 3322 C CA . ILE A 1 430 ? -9.452 11.453 44.778 1.00 90.75 430 ILE A CA 1
ATOM 3323 C C . ILE A 1 430 ? -8.940 11.394 43.342 1.00 90.75 430 ILE A C 1
ATOM 3325 O O . ILE A 1 430 ? -7.921 10.791 43.011 1.00 90.75 430 ILE A O 1
ATOM 3329 N N . LEU A 1 431 ? -9.677 12.077 42.480 1.00 89.00 431 LEU A N 1
ATOM 3330 C CA . LEU A 1 431 ? -9.362 12.297 41.082 1.00 89.00 431 LEU A CA 1
ATOM 3331 C C . LEU A 1 431 ? -9.203 13.799 40.854 1.00 89.00 431 LEU A C 1
ATOM 3333 O O . LEU A 1 431 ? -10.077 14.579 41.243 1.00 89.00 431 LEU A O 1
ATOM 3337 N N . LEU A 1 432 ? -8.102 14.209 40.226 1.00 89.75 432 LEU A N 1
ATOM 3338 C CA . LEU A 1 432 ? -7.803 15.611 39.942 1.00 89.75 432 LEU A CA 1
ATOM 3339 C C . LEU A 1 432 ? -8.120 15.941 38.484 1.00 89.75 432 LEU A C 1
ATOM 3341 O O . LEU A 1 432 ? -7.532 15.360 37.572 1.00 89.75 432 LEU A O 1
ATOM 3345 N N . TYR A 1 433 ? -8.988 16.926 38.270 1.00 86.25 433 TYR A N 1
ATOM 3346 C CA . TYR A 1 433 ? -9.361 17.423 36.949 1.00 86.25 433 TYR A CA 1
ATOM 3347 C C . TYR A 1 433 ? -8.638 18.729 36.580 1.00 86.25 433 TYR A C 1
ATOM 3349 O O . TYR A 1 433 ? -8.141 19.471 37.433 1.00 86.25 433 TYR A O 1
ATOM 3357 N N . SER A 1 434 ? -8.594 19.018 35.280 1.00 83.62 434 SER A N 1
ATOM 3358 C CA . SER A 1 434 ? -8.173 20.292 34.704 1.00 83.62 434 SER A CA 1
ATOM 3359 C C . SER A 1 434 ? -9.027 21.455 35.222 1.00 83.62 434 SER A C 1
ATOM 3361 O O . SER A 1 434 ? -10.095 21.273 35.805 1.00 83.62 434 SER A O 1
ATOM 3363 N N . SER A 1 435 ? -8.558 22.689 35.014 1.00 80.12 435 SER A N 1
ATOM 3364 C CA . SER A 1 435 ? -9.212 23.880 35.589 1.00 80.12 435 SER A CA 1
ATOM 3365 C C . SER A 1 435 ? -10.614 24.155 35.029 1.00 80.12 435 SER A C 1
ATOM 3367 O O . SER A 1 435 ? -11.446 24.745 35.711 1.00 80.12 435 SER A O 1
ATOM 3369 N N . ASP A 1 436 ? -10.894 23.697 33.811 1.00 75.75 436 ASP A N 1
ATOM 3370 C CA . ASP A 1 436 ? -12.216 23.710 33.173 1.00 75.75 436 ASP A CA 1
ATOM 3371 C C . ASP A 1 436 ? -13.071 22.478 33.533 1.00 75.75 436 ASP A C 1
ATOM 3373 O O . ASP A 1 436 ? -14.200 22.355 33.069 1.00 75.75 436 ASP A O 1
ATOM 3377 N N . LYS A 1 437 ? -12.548 21.577 34.379 1.00 75.25 437 LYS A N 1
ATOM 3378 C CA . LYS A 1 437 ? -13.189 20.341 34.855 1.00 75.25 437 LYS A CA 1
ATOM 3379 C C . LYS A 1 437 ? -13.525 19.332 33.747 1.00 75.25 437 LYS A C 1
ATOM 3381 O O . LYS A 1 437 ? -14.295 18.410 33.996 1.00 75.25 437 LYS A O 1
ATOM 3386 N N . SER A 1 438 ? -12.954 19.485 32.551 1.00 66.88 438 SER A N 1
ATOM 3387 C CA . SER A 1 438 ? -13.277 18.664 31.373 1.00 66.88 438 SER A CA 1
ATOM 3388 C C . SER A 1 438 ? -12.369 17.439 31.196 1.00 66.88 438 SER A C 1
ATOM 3390 O O . SER A 1 438 ? -12.715 16.507 30.468 1.00 66.88 438 SER A O 1
ATOM 3392 N N . CYS A 1 439 ? -11.200 17.433 31.843 1.00 72.38 439 CYS A N 1
ATOM 3393 C CA . CYS A 1 439 ? -10.161 16.430 31.638 1.00 72.38 439 CYS A CA 1
ATOM 3394 C C . CYS A 1 439 ? -9.584 15.948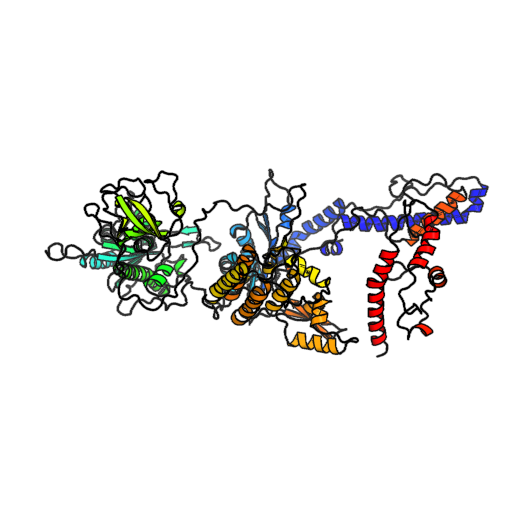 32.971 1.00 72.38 439 CYS A C 1
ATOM 3396 O O . CYS A 1 439 ? -9.220 16.758 33.819 1.00 72.38 439 CYS A O 1
ATOM 3398 N N . LEU A 1 440 ? -9.472 14.632 33.151 1.00 81.94 440 LEU A N 1
ATOM 3399 C CA . LEU A 1 440 ? -8.789 14.027 34.292 1.00 81.94 440 LEU A CA 1
ATOM 3400 C C . LEU A 1 440 ? -7.270 14.110 34.079 1.00 81.94 440 LEU A C 1
ATOM 3402 O O . LEU A 1 440 ? -6.758 13.589 33.091 1.00 81.94 440 LEU A O 1
ATOM 3406 N N . ILE A 1 441 ? -6.548 14.753 34.997 1.00 85.69 441 ILE A N 1
ATOM 3407 C CA . ILE A 1 441 ? -5.112 15.038 34.837 1.00 85.69 441 ILE A CA 1
ATOM 3408 C C . ILE A 1 441 ? -4.213 14.236 35.785 1.00 85.69 441 ILE A C 1
ATOM 3410 O O . ILE A 1 441 ? -3.052 14.006 35.445 1.00 85.69 441 ILE A O 1
ATOM 3414 N N . ALA A 1 442 ? -4.724 13.793 36.939 1.00 87.88 442 ALA A N 1
ATOM 3415 C CA . ALA A 1 442 ? -3.981 12.980 37.907 1.00 87.88 442 ALA A CA 1
ATOM 3416 C C . ALA A 1 442 ? -4.911 12.170 38.826 1.00 87.88 442 ALA A C 1
ATOM 3418 O O . ALA A 1 442 ? -6.089 12.510 38.980 1.00 87.88 442 ALA A O 1
ATOM 3419 N N . GLN A 1 443 ? -4.362 11.143 39.474 1.00 91.44 443 GLN A N 1
ATOM 3420 C CA . GLN A 1 443 ? -5.025 10.348 40.511 1.00 91.44 443 GLN A CA 1
ATOM 3421 C C . GLN A 1 443 ? -4.191 10.330 41.794 1.00 91.44 443 GLN A C 1
ATOM 3423 O O . GLN A 1 443 ? -2.971 10.516 41.764 1.00 91.44 443 GLN A O 1
ATOM 3428 N N . GLY A 1 444 ? -4.855 10.131 42.929 1.00 91.81 444 GLY A N 1
ATOM 3429 C CA . GLY A 1 444 ? -4.183 10.145 44.217 1.00 91.81 444 GLY A CA 1
ATOM 3430 C C . GLY A 1 444 ? -5.126 9.992 45.395 1.00 91.81 444 GLY A C 1
ATOM 3431 O O . GLY A 1 444 ? -6.266 9.542 45.265 1.00 91.81 444 GLY A O 1
ATOM 3432 N N . CYS A 1 445 ? -4.658 10.418 46.557 1.00 92.69 445 CYS A N 1
ATOM 3433 C CA . CYS A 1 445 ? -5.460 10.488 47.766 1.00 92.69 445 CYS A CA 1
ATOM 3434 C C . CYS A 1 445 ? -5.255 11.830 48.477 1.00 92.69 445 CYS A C 1
ATOM 3436 O O . CYS A 1 445 ? -4.335 12.595 48.176 1.00 92.69 445 CYS A O 1
ATOM 3438 N N . VAL A 1 446 ? -6.137 12.157 49.417 1.00 92.25 446 VAL A N 1
ATOM 3439 C CA . VAL A 1 446 ? -5.925 13.298 50.313 1.00 92.25 446 VAL A CA 1
ATOM 3440 C C . VAL A 1 446 ? -4.671 13.035 51.138 1.00 92.25 446 VAL A C 1
ATOM 3442 O O . VAL A 1 446 ? -4.573 12.021 51.826 1.00 92.25 446 VAL A O 1
ATOM 3445 N N . SER A 1 447 ? -3.713 13.955 51.062 1.00 91.31 447 SER A N 1
ATOM 3446 C CA . SER A 1 447 ? -2.425 13.816 51.735 1.00 91.31 447 SER A CA 1
ATOM 3447 C C . SER A 1 447 ? -2.602 13.784 53.250 1.00 91.31 447 SER A C 1
ATOM 3449 O O . SER A 1 447 ? -3.431 14.502 53.808 1.00 91.31 447 SER A O 1
ATOM 3451 N N . HIS A 1 448 ? -1.752 13.025 53.934 1.00 88.62 448 HIS A N 1
ATOM 3452 C CA . HIS A 1 448 ? -1.641 13.062 55.390 1.00 88.62 448 HIS A CA 1
ATOM 3453 C C . HIS A 1 448 ? -1.151 14.423 55.922 1.00 88.62 448 HIS A C 1
ATOM 3455 O O . HIS A 1 448 ? -1.374 14.742 57.084 1.00 88.62 448 HIS A O 1
ATOM 3461 N N . HIS A 1 449 ? -0.548 15.256 55.067 1.00 85.00 449 HIS A N 1
ATOM 3462 C CA . HIS A 1 449 ? -0.189 16.641 55.386 1.00 85.00 449 HIS A CA 1
ATOM 3463 C C . HIS A 1 449 ? -1.377 17.620 55.316 1.00 85.00 449 HIS A C 1
ATOM 3465 O O . HIS A 1 449 ? -1.218 18.808 55.596 1.00 85.00 449 HIS A O 1
ATOM 3471 N N . TYR A 1 450 ? -2.566 17.170 54.903 1.00 85.38 450 TYR A N 1
ATOM 3472 C CA . TYR A 1 450 ? -3.745 18.026 54.832 1.00 85.38 450 TYR A CA 1
ATOM 3473 C C . TYR A 1 450 ? -4.328 18.293 56.227 1.00 85.38 450 TYR A C 1
ATOM 3475 O O . TYR A 1 450 ? -4.683 17.362 56.943 1.00 85.38 450 TYR A O 1
ATOM 3483 N N . GLY A 1 451 ? -4.470 19.572 56.593 1.00 75.94 451 GLY A N 1
ATOM 3484 C CA . GLY A 1 451 ? -5.009 19.989 57.895 1.00 75.94 451 GLY A CA 1
ATOM 3485 C C . GLY A 1 451 ? -3.962 20.213 58.991 1.00 75.94 451 GLY A C 1
ATOM 3486 O O . GLY A 1 451 ? -4.348 20.432 60.133 1.00 75.94 451 GLY A O 1
ATOM 3487 N N . ALA A 1 452 ? -2.666 20.180 58.662 1.00 73.44 452 ALA A N 1
ATOM 3488 C CA . ALA A 1 452 ? -1.610 20.639 59.563 1.00 73.44 452 ALA A CA 1
ATOM 3489 C C . ALA A 1 452 ? -1.655 22.174 59.738 1.00 73.44 452 ALA A C 1
ATOM 3491 O O . ALA A 1 452 ? -1.958 22.890 58.783 1.00 73.44 452 ALA A O 1
ATOM 3492 N N . ASP A 1 453 ? -1.311 22.675 60.931 1.00 69.25 453 ASP A N 1
ATOM 3493 C CA . ASP A 1 453 ? -1.276 24.117 61.257 1.00 69.25 453 ASP A CA 1
ATOM 3494 C C . ASP A 1 453 ? -0.115 24.878 60.573 1.00 69.25 453 ASP A C 1
ATOM 3496 O O . ASP A 1 453 ? 0.000 26.098 60.699 1.00 69.25 453 ASP A O 1
ATOM 3500 N N . GLU A 1 454 ? 0.740 24.178 59.822 1.00 75.25 454 GLU A N 1
ATOM 3501 C CA . GLU A 1 454 ? 1.896 24.743 59.124 1.00 75.25 454 GLU A CA 1
ATOM 3502 C C . GLU A 1 454 ? 1.664 24.901 57.606 1.00 75.25 454 GLU A C 1
ATOM 3504 O O . GLU A 1 454 ? 0.980 24.084 56.981 1.00 75.25 454 GLU A O 1
ATOM 3509 N N . PRO A 1 455 ? 2.258 25.930 56.965 1.00 79.44 455 PRO A N 1
ATOM 3510 C CA . PRO A 1 455 ? 2.183 26.108 55.518 1.00 79.44 455 PRO A CA 1
ATOM 3511 C C . PRO A 1 455 ? 2.848 24.946 54.768 1.00 79.44 455 PRO A C 1
ATOM 3513 O O . PRO A 1 455 ? 4.029 24.657 54.954 1.00 79.44 455 PRO A O 1
ATOM 3516 N N . PHE A 1 456 ? 2.128 24.331 53.829 1.00 82.56 456 PHE A N 1
ATOM 3517 C CA . PHE A 1 456 ? 2.671 23.250 53.007 1.00 82.56 456 PHE A CA 1
ATOM 3518 C C . PHE A 1 456 ? 3.540 23.821 51.875 1.00 82.56 456 PHE A C 1
ATOM 3520 O O . PHE A 1 456 ? 3.035 24.521 50.994 1.00 82.56 456 PHE A O 1
ATOM 3527 N N . ASN A 1 457 ? 4.850 23.540 51.885 1.00 79.00 457 ASN A N 1
ATOM 3528 C CA . ASN A 1 457 ? 5.828 24.081 50.923 1.00 79.00 457 ASN A CA 1
ATOM 3529 C C . ASN A 1 457 ? 5.731 25.615 50.749 1.00 79.00 457 ASN A C 1
ATOM 3531 O O . ASN A 1 457 ? 5.819 26.136 49.636 1.00 79.00 457 ASN A O 1
ATOM 3535 N N . GLY A 1 458 ? 5.507 26.340 51.852 1.00 76.00 458 GLY A N 1
ATOM 3536 C CA . GLY A 1 458 ? 5.374 27.803 51.860 1.00 76.00 458 GLY A CA 1
ATOM 3537 C C . GLY A 1 458 ? 4.014 28.339 51.391 1.00 76.00 458 GLY A C 1
ATOM 3538 O O . GLY A 1 458 ? 3.846 29.554 51.297 1.00 76.00 458 GLY A O 1
ATOM 3539 N N . ILE A 1 459 ? 3.034 27.471 51.111 1.00 79.62 459 ILE A N 1
ATOM 3540 C CA . ILE A 1 459 ? 1.667 27.853 50.734 1.00 79.62 459 ILE A CA 1
ATOM 3541 C C . ILE A 1 459 ? 0.739 27.689 51.941 1.00 79.62 459 ILE A C 1
ATOM 3543 O O . ILE A 1 459 ? 0.554 26.585 52.452 1.00 79.62 459 ILE A O 1
ATOM 3547 N N . ASN A 1 460 ? 0.092 28.780 52.354 1.00 82.88 460 ASN A N 1
ATOM 3548 C CA . ASN A 1 460 ? -1.004 28.729 53.323 1.00 82.88 460 ASN A CA 1
ATOM 3549 C C . ASN A 1 460 ? -2.242 28.100 52.666 1.00 82.88 460 ASN A C 1
ATOM 3551 O O . ASN A 1 460 ? -2.844 28.694 51.769 1.00 82.88 460 ASN A O 1
ATOM 3555 N N . VAL A 1 461 ? -2.614 26.895 53.101 1.00 84.56 461 VAL A N 1
ATOM 3556 C CA . VAL A 1 461 ? -3.735 26.135 52.531 1.00 84.56 461 VAL A CA 1
ATOM 3557 C C . VAL A 1 461 ? -5.062 26.722 53.017 1.00 84.56 461 VAL A C 1
ATOM 3559 O O . VAL A 1 461 ? -5.375 26.709 54.204 1.00 84.56 461 VAL A O 1
ATOM 3562 N N . THR A 1 462 ? -5.867 27.246 52.095 1.00 85.31 462 THR A N 1
ATOM 3563 C CA . THR A 1 462 ? -7.194 27.815 52.398 1.00 85.31 462 THR A CA 1
ATOM 3564 C C . THR A 1 462 ? -8.289 26.741 52.466 1.00 85.31 462 THR A C 1
ATOM 3566 O O . THR A 1 462 ? -8.114 25.622 51.986 1.00 85.31 462 THR A O 1
ATOM 3569 N N . LYS A 1 463 ? -9.486 27.091 52.968 1.00 82.75 463 LYS A N 1
ATOM 3570 C CA . LYS A 1 463 ? -10.656 26.181 53.012 1.00 82.75 463 LYS A CA 1
ATOM 3571 C C . LYS A 1 463 ? -11.073 25.622 51.641 1.00 82.75 463 LYS A C 1
ATOM 3573 O O . LYS A 1 463 ? -11.680 24.555 51.577 1.00 82.75 463 LYS A O 1
ATOM 3578 N N . MET A 1 464 ? -10.747 26.333 50.559 1.00 84.69 464 MET A N 1
ATOM 3579 C CA . MET A 1 464 ? -11.039 25.946 49.171 1.00 84.69 464 MET A CA 1
ATOM 3580 C C . MET A 1 464 ? -9.945 25.091 48.535 1.00 84.69 464 MET A C 1
ATOM 3582 O O . MET A 1 464 ? -10.098 24.636 47.401 1.00 84.69 464 MET A O 1
ATOM 3586 N N . GLN A 1 465 ? -8.850 24.867 49.252 1.00 89.00 465 GLN A N 1
ATOM 3587 C CA . GLN A 1 465 ? -7.711 24.092 48.797 1.00 89.00 465 GLN A CA 1
ATOM 3588 C C . GLN A 1 465 ? -7.610 22.775 49.567 1.00 89.00 465 GLN A C 1
ATOM 3590 O O . GLN A 1 465 ? -8.121 22.620 50.680 1.00 89.00 465 GLN A O 1
ATOM 3595 N N . CYS A 1 466 ? -6.968 21.805 48.933 1.00 89.38 466 CYS A N 1
ATOM 3596 C CA . CYS A 1 466 ? -6.669 20.504 49.502 1.00 89.38 466 CYS A CA 1
ATOM 3597 C C . CYS A 1 466 ? -5.228 20.125 49.168 1.00 89.38 466 CYS A C 1
ATOM 3599 O O . CYS A 1 466 ? -4.753 20.417 48.067 1.00 89.38 466 CYS A O 1
ATOM 3601 N N . VAL A 1 467 ? -4.538 19.500 50.123 1.00 91.88 467 VAL A N 1
ATOM 3602 C CA . VAL A 1 467 ? -3.237 18.876 49.877 1.00 91.88 467 VAL A CA 1
ATOM 3603 C C . VAL A 1 467 ? -3.508 17.431 49.491 1.00 91.88 467 VAL A C 1
ATOM 3605 O O . VAL A 1 467 ? -4.141 16.695 50.245 1.00 91.88 467 VAL A O 1
ATOM 3608 N N . ILE A 1 468 ? -3.041 17.031 48.318 1.00 93.06 468 ILE A N 1
ATOM 3609 C CA . ILE A 1 468 ? -3.184 15.675 47.799 1.00 93.06 468 ILE A CA 1
ATOM 3610 C C . ILE A 1 468 ? -1.812 15.034 47.640 1.00 93.06 468 ILE A C 1
ATOM 3612 O O . ILE A 1 468 ? -0.822 15.722 47.392 1.00 93.06 468 ILE A O 1
ATOM 3616 N N . GLU A 1 469 ? -1.762 13.724 47.809 1.00 94.00 469 GLU A N 1
ATOM 3617 C CA . GLU A 1 469 ? -0.655 12.877 47.391 1.00 94.00 469 GLU A CA 1
ATOM 3618 C C . GLU A 1 469 ? -1.009 12.300 46.023 1.00 94.00 469 GLU A C 1
ATOM 3620 O O . GLU A 1 469 ? -2.026 11.624 45.875 1.00 94.00 469 GLU A O 1
ATOM 3625 N N . VAL A 1 470 ? -0.212 12.626 45.011 1.00 92.94 470 VAL A N 1
ATOM 3626 C CA . VAL A 1 470 ? -0.417 12.173 43.637 1.00 92.94 470 VAL A CA 1
ATOM 3627 C C . VAL A 1 470 ? 0.322 10.859 43.451 1.00 92.94 470 VAL A C 1
ATOM 3629 O O . VAL A 1 470 ? 1.553 10.823 43.502 1.00 92.94 470 VAL A O 1
ATOM 3632 N N . SER A 1 471 ? -0.435 9.794 43.210 1.00 91.12 471 SER A N 1
ATOM 3633 C CA . SER A 1 471 ? 0.095 8.456 42.948 1.00 91.12 471 SER A CA 1
ATOM 3634 C C . SER A 1 471 ? 0.256 8.173 41.456 1.00 91.12 471 SER A C 1
ATOM 3636 O O . SER A 1 471 ? 1.101 7.360 41.095 1.00 91.12 471 SER A O 1
ATOM 3638 N N . ASP A 1 472 ? -0.506 8.853 40.591 1.00 87.06 472 ASP A N 1
ATOM 3639 C CA . ASP A 1 472 ? -0.407 8.695 39.137 1.00 87.06 472 ASP A CA 1
ATOM 3640 C C . ASP A 1 472 ? -0.679 10.010 38.383 1.00 87.06 472 ASP A C 1
ATOM 3642 O O . ASP A 1 472 ? -1.588 10.777 38.722 1.00 87.06 472 ASP A O 1
ATOM 3646 N N . VAL A 1 473 ? 0.110 10.273 37.338 1.00 86.56 473 VAL A N 1
ATOM 3647 C CA . VAL A 1 473 ? 0.032 11.481 36.502 1.00 86.56 473 VAL A CA 1
ATOM 3648 C C . VAL A 1 473 ? -0.403 11.092 35.094 1.00 86.56 473 VAL A C 1
ATOM 3650 O O . VAL A 1 473 ? 0.370 10.547 34.313 1.00 86.56 473 VAL A O 1
ATOM 3653 N N . LEU A 1 474 ? -1.636 11.456 34.740 1.00 79.62 474 LEU A N 1
ATOM 3654 C CA . LEU A 1 474 ? -2.250 11.084 33.463 1.00 79.62 474 LEU A CA 1
ATOM 3655 C C . LEU A 1 474 ? -1.968 12.102 32.353 1.00 79.62 474 LEU A C 1
ATOM 3657 O O . LEU A 1 474 ? -1.861 11.735 31.184 1.00 79.62 474 LEU A O 1
ATOM 3661 N N . VAL A 1 475 ? -1.832 13.385 32.708 1.00 80.62 475 VAL A N 1
ATOM 3662 C CA . VAL A 1 475 ? -1.529 14.466 31.756 1.00 80.62 475 VAL A CA 1
ATOM 3663 C C . VAL A 1 475 ? -0.338 15.295 32.259 1.00 80.62 475 VAL A C 1
ATOM 3665 O O . VAL A 1 475 ? -0.524 16.338 32.890 1.00 80.62 475 VAL A O 1
ATOM 3668 N N . PRO A 1 476 ? 0.907 14.882 31.949 1.00 83.75 476 PRO A N 1
ATOM 3669 C CA . PRO A 1 476 ? 2.130 15.563 32.392 1.00 83.75 476 PRO A CA 1
ATOM 3670 C C . PRO A 1 476 ? 2.180 17.067 32.057 1.00 83.75 476 PRO A C 1
ATOM 3672 O O . PRO A 1 476 ? 2.678 17.871 32.843 1.00 83.75 476 PRO A O 1
ATOM 3675 N N . GLY A 1 477 ? 1.629 17.465 30.905 1.00 82.50 477 GLY A N 1
ATOM 3676 C CA . GLY A 1 477 ? 1.599 18.856 30.431 1.00 82.50 477 GLY A CA 1
ATOM 3677 C C . GLY A 1 477 ? 0.493 19.736 31.030 1.00 82.50 477 GLY A C 1
ATOM 3678 O O . GLY A 1 477 ? 0.324 20.874 30.590 1.00 82.50 477 GLY A O 1
ATOM 3679 N N . ALA A 1 478 ? -0.289 19.245 31.996 1.00 83.75 478 ALA A N 1
ATOM 3680 C CA . ALA A 1 478 ? -1.373 20.022 32.590 1.00 83.75 478 ALA A CA 1
ATOM 3681 C C . ALA A 1 478 ? -0.833 21.234 33.371 1.00 83.75 478 ALA A C 1
ATOM 3683 O O . ALA A 1 478 ? 0.070 21.107 34.198 1.00 83.75 478 ALA A O 1
ATOM 3684 N N . LYS A 1 479 ? -1.400 22.422 33.122 1.00 85.56 479 LYS A N 1
ATOM 3685 C CA . LYS A 1 479 ? -1.055 23.661 33.838 1.00 85.56 479 LYS A CA 1
ATOM 3686 C C . LYS A 1 479 ? -1.850 23.767 35.136 1.00 85.56 479 LYS A C 1
ATOM 3688 O O . LYS A 1 479 ? -3.059 23.539 35.138 1.00 85.56 479 LYS A O 1
ATOM 3693 N N . LEU A 1 480 ? -1.186 24.176 36.217 1.00 80.69 480 LEU A N 1
ATOM 3694 C CA . LEU A 1 480 ? -1.790 24.300 37.546 1.00 80.69 480 LEU A CA 1
ATOM 3695 C C . LEU A 1 480 ? -1.841 25.772 37.992 1.00 80.69 480 LEU A C 1
ATOM 3697 O O . LEU A 1 480 ? -0.822 26.300 38.440 1.00 80.69 480 LEU A O 1
ATOM 3701 N N . PRO A 1 481 ? -3.008 26.445 37.931 1.00 72.81 481 PRO A N 1
ATOM 3702 C CA . PRO A 1 481 ? -3.110 27.882 38.200 1.00 72.81 481 PRO A CA 1
ATOM 3703 C C . PRO A 1 481 ? -2.599 28.320 39.578 1.00 72.81 481 PRO A C 1
ATOM 3705 O O . PRO A 1 481 ? -2.037 29.405 39.690 1.00 72.81 481 PRO A O 1
ATOM 3708 N N . ILE A 1 482 ? -2.736 27.471 40.607 1.00 77.50 482 ILE A N 1
ATOM 3709 C CA . ILE A 1 482 ? -2.274 27.758 41.982 1.00 77.50 482 ILE A CA 1
ATOM 3710 C C . ILE A 1 482 ? -0.762 28.010 42.038 1.00 77.50 482 ILE A C 1
ATOM 3712 O O . ILE A 1 482 ? -0.297 28.789 42.862 1.00 77.50 482 ILE A O 1
ATOM 3716 N N . TYR A 1 483 ? 0.002 27.387 41.142 1.00 78.75 483 TYR A N 1
ATOM 3717 C CA . TYR A 1 483 ? 1.457 27.503 41.090 1.00 78.75 483 TYR A CA 1
ATOM 3718 C C . TYR A 1 483 ? 1.949 28.441 39.975 1.00 78.75 483 TYR A C 1
ATOM 3720 O O . TYR A 1 483 ? 3.135 28.443 39.641 1.00 78.75 483 TYR A O 1
ATOM 3728 N N . GLY A 1 484 ? 1.043 29.234 39.393 1.00 68.50 484 GLY A N 1
ATOM 3729 C CA . GLY A 1 484 ? 1.310 30.114 38.259 1.00 68.50 484 GLY A CA 1
ATOM 3730 C C . GLY A 1 484 ? 1.105 29.434 36.901 1.00 68.50 484 GLY A C 1
ATOM 3731 O O . GLY A 1 484 ? 1.311 28.235 36.725 1.00 68.50 484 GLY A O 1
ATOM 3732 N N . SER A 1 485 ? 0.736 30.226 35.890 1.00 61.91 485 SER A N 1
ATOM 3733 C CA . SER A 1 485 ? 0.329 29.764 34.547 1.00 61.91 485 SER A CA 1
ATOM 3734 C C . SER A 1 485 ? 1.411 29.035 33.730 1.00 61.91 485 SER A C 1
ATOM 3736 O O . SER A 1 485 ? 1.121 28.528 32.643 1.00 61.91 485 SER A O 1
ATOM 3738 N N . LYS A 1 486 ? 2.649 28.972 34.235 1.00 64.19 486 LYS A N 1
ATOM 3739 C CA . LYS A 1 486 ? 3.799 28.321 33.590 1.00 64.19 486 LYS A CA 1
ATOM 3740 C C . LYS A 1 486 ? 4.210 26.992 34.235 1.00 64.19 486 LYS A C 1
ATOM 3742 O O . LYS A 1 486 ? 5.029 26.294 33.645 1.00 64.19 486 LYS A O 1
ATOM 3747 N N . LYS A 1 487 ? 3.679 26.627 35.411 1.00 77.94 487 LYS A N 1
ATOM 3748 C CA . LYS A 1 487 ? 4.083 25.389 36.095 1.00 77.94 487 LYS A CA 1
ATOM 3749 C C . LYS A 1 487 ? 3.250 24.199 35.607 1.00 77.94 487 LYS A C 1
ATOM 3751 O O . LYS A 1 487 ? 2.022 24.206 35.717 1.00 77.94 487 LYS A O 1
ATOM 3756 N N . LEU A 1 488 ? 3.936 23.203 35.046 1.00 87.00 488 LEU A N 1
ATOM 3757 C CA . LEU A 1 488 ? 3.352 21.959 34.536 1.00 87.00 488 LEU A CA 1
ATOM 3758 C C . LEU A 1 488 ? 3.287 20.902 35.641 1.00 87.00 488 LEU A C 1
ATOM 3760 O O . LEU A 1 488 ? 4.143 20.885 36.528 1.00 87.00 488 LEU A O 1
ATOM 3764 N N . LEU A 1 489 ? 2.316 19.997 35.567 1.00 85.12 489 LEU A N 1
ATOM 3765 C CA . LEU A 1 489 ? 2.169 18.891 36.513 1.00 85.12 489 LEU A CA 1
ATOM 3766 C C . LEU A 1 489 ? 3.422 17.993 36.548 1.00 85.12 489 LEU A C 1
ATOM 3768 O O . LEU A 1 489 ? 3.862 17.604 37.624 1.00 85.12 489 LEU A O 1
ATOM 3772 N N . SER A 1 490 ? 4.075 17.775 35.403 1.00 83.88 490 SER A N 1
ATOM 3773 C CA . SER A 1 490 ? 5.345 17.039 35.300 1.00 83.88 490 SER A CA 1
ATOM 3774 C C . SER A 1 490 ? 6.520 17.663 36.061 1.00 83.88 490 SER A C 1
ATOM 3776 O O . SER A 1 490 ? 7.487 16.972 36.366 1.00 83.88 490 SER A O 1
ATOM 3778 N N . SER A 1 491 ? 6.462 18.957 36.396 1.00 86.19 491 SER A N 1
ATOM 3779 C CA . SER A 1 491 ? 7.558 19.641 37.101 1.00 86.19 491 SER A CA 1
ATOM 3780 C C . SER A 1 491 ? 7.681 19.270 38.585 1.00 86.19 491 SER A C 1
ATOM 3782 O O . SER A 1 491 ? 8.610 19.730 39.244 1.00 86.19 491 SER A O 1
ATOM 3784 N N . PHE A 1 492 ? 6.752 18.470 39.119 1.00 84.50 492 PHE A N 1
ATOM 3785 C CA . PHE A 1 492 ? 6.763 18.012 40.512 1.00 84.50 492 PHE A CA 1
ATOM 3786 C C . PHE A 1 492 ? 7.561 16.714 40.731 1.00 84.50 492 PHE A C 1
ATOM 3788 O O . PHE A 1 492 ? 7.785 16.345 41.879 1.00 84.50 492 PHE A O 1
ATOM 3795 N N . GLY A 1 493 ? 8.048 16.073 39.660 1.00 83.19 493 GLY A N 1
ATOM 3796 C CA . GLY A 1 493 ? 8.864 14.857 39.726 1.00 83.19 493 GLY A CA 1
ATOM 3797 C C . GLY A 1 493 ? 8.092 13.582 39.383 1.00 83.19 493 GLY A C 1
ATOM 3798 O O . GLY A 1 493 ? 7.003 13.628 38.808 1.00 83.19 493 GLY A O 1
ATOM 3799 N N . THR A 1 494 ? 8.689 12.431 39.696 1.00 83.38 494 THR A N 1
ATOM 3800 C CA . THR A 1 494 ? 8.056 11.114 39.537 1.00 83.38 494 THR A CA 1
ATOM 3801 C C . THR A 1 494 ? 6.914 10.938 40.545 1.00 83.38 494 THR A C 1
ATOM 3803 O O . THR A 1 494 ? 7.059 11.429 41.664 1.00 83.38 494 THR A O 1
ATOM 3806 N N . PRO A 1 495 ? 5.809 10.250 40.188 1.00 84.44 495 PRO A N 1
ATOM 3807 C CA . PRO A 1 495 ? 4.663 10.033 41.077 1.00 84.44 495 PRO A CA 1
ATOM 3808 C C . PRO A 1 495 ? 5.041 9.464 42.453 1.00 84.44 495 PRO A C 1
ATOM 3810 O O . PRO A 1 495 ? 6.071 8.806 42.591 1.00 84.44 495 PRO A O 1
ATOM 3813 N N . LEU A 1 496 ? 4.176 9.710 43.443 1.00 87.94 496 LEU A N 1
ATOM 3814 C CA . LEU A 1 496 ? 4.446 9.808 44.888 1.00 87.94 496 LEU A CA 1
ATOM 3815 C C . LEU A 1 496 ? 5.025 11.169 45.300 1.00 87.94 496 LEU A C 1
ATOM 3817 O O . LEU A 1 496 ? 6.064 11.271 45.950 1.00 87.94 496 LEU A O 1
ATOM 3821 N N . PHE A 1 497 ? 4.314 12.239 44.937 1.00 91.56 497 PHE A N 1
ATOM 3822 C CA . PHE A 1 497 ? 4.594 13.591 45.421 1.00 91.56 497 PHE A CA 1
ATOM 3823 C C . PHE A 1 497 ? 3.334 14.270 45.954 1.00 91.56 497 PHE A C 1
ATOM 3825 O O . PHE A 1 497 ? 2.209 13.952 45.572 1.00 91.56 497 PHE A O 1
ATOM 3832 N N . HIS A 1 498 ? 3.528 15.262 46.816 1.00 92.12 498 HIS A N 1
ATOM 3833 C CA . HIS A 1 498 ? 2.439 16.003 47.440 1.00 92.12 498 HIS A CA 1
ATOM 3834 C C . HIS A 1 498 ? 2.277 17.392 46.819 1.00 92.12 498 HIS A C 1
ATOM 3836 O O . HIS A 1 498 ? 3.258 18.092 46.550 1.00 92.12 498 HIS A O 1
ATOM 3842 N N . MET A 1 499 ? 1.034 17.828 46.622 1.00 91.44 499 MET A N 1
ATOM 3843 C CA . MET A 1 499 ? 0.733 19.143 46.057 1.00 91.44 499 MET A CA 1
ATOM 3844 C C . MET A 1 499 ? -0.590 19.726 46.561 1.00 91.44 499 MET A C 1
ATOM 3846 O O . MET A 1 499 ? -1.482 19.014 47.012 1.00 91.44 499 MET A O 1
ATOM 3850 N N . VAL A 1 500 ? -0.730 21.044 46.437 1.00 90.38 500 VAL A N 1
ATOM 3851 C CA . VAL A 1 500 ? -1.938 21.815 46.743 1.00 90.38 500 VAL A CA 1
ATOM 3852 C C . VAL A 1 500 ? -2.772 21.965 45.473 1.00 90.38 500 VAL A C 1
ATOM 3854 O O . VAL A 1 500 ? -2.273 22.379 44.427 1.00 90.38 500 VAL A O 1
ATOM 3857 N N . CYS A 1 501 ? -4.065 21.678 45.556 1.00 89.44 501 CYS A N 1
ATOM 3858 C CA . CYS A 1 501 ? -5.025 21.860 44.467 1.00 89.44 501 CYS A CA 1
ATOM 3859 C C . CYS A 1 501 ? -6.329 22.490 44.985 1.00 89.44 501 CYS A C 1
ATOM 3861 O O . CYS A 1 501 ? -6.546 22.585 46.194 1.00 89.44 501 CYS A O 1
ATOM 3863 N N . LEU A 1 502 ? -7.195 22.968 44.084 1.00 88.88 502 LEU A N 1
ATOM 3864 C CA . LEU A 1 502 ? -8.514 23.484 44.459 1.00 88.88 502 LEU A CA 1
ATOM 3865 C C . LEU A 1 502 ? -9.469 22.309 44.669 1.00 88.88 502 LEU A C 1
ATOM 3867 O O . LEU A 1 502 ? -9.580 21.450 43.795 1.00 88.88 502 LEU A O 1
ATOM 3871 N N . LYS A 1 503 ? -10.234 22.317 45.768 1.00 87.56 503 LYS A N 1
ATOM 3872 C CA . LYS A 1 503 ? -11.273 21.306 46.038 1.00 87.56 503 LYS A CA 1
ATOM 3873 C C . LYS A 1 503 ? -12.289 21.202 44.896 1.00 87.56 503 LYS A C 1
ATOM 3875 O O . LYS A 1 503 ? -12.771 20.119 44.598 1.00 87.56 503 LYS A O 1
ATOM 3880 N N . SER A 1 504 ? -12.571 22.308 44.206 1.00 85.69 504 SER A N 1
ATOM 3881 C CA . SER A 1 504 ? -13.490 22.351 43.060 1.00 85.69 504 SER A CA 1
ATOM 3882 C C . SER A 1 504 ? -13.026 21.524 41.850 1.00 85.69 504 SER A C 1
ATOM 3884 O O . SER A 1 504 ? -13.858 21.172 41.005 1.00 85.69 504 SER A O 1
ATOM 3886 N N . HIS A 1 505 ? -11.727 21.217 41.764 1.00 88.69 505 HIS A N 1
ATOM 3887 C CA . HIS A 1 505 ? -11.120 20.378 40.726 1.00 88.69 505 HIS A CA 1
ATOM 3888 C C . HIS A 1 505 ? -11.011 18.907 41.156 1.00 88.69 505 HIS A C 1
ATOM 3890 O O . HIS A 1 505 ? -10.595 18.072 40.358 1.00 88.69 505 HIS A O 1
ATOM 3896 N N . LEU A 1 506 ? -11.375 18.585 42.401 1.00 88.62 506 LEU A N 1
ATOM 3897 C CA . LEU A 1 506 ? -11.344 17.227 42.924 1.00 88.62 506 LEU A CA 1
ATOM 3898 C C . LEU A 1 506 ? -12.700 16.534 42.760 1.00 88.62 506 LEU A C 1
ATOM 3900 O O . LEU A 1 506 ? -13.774 17.139 42.889 1.00 88.62 506 LEU A O 1
ATOM 3904 N N . ARG A 1 507 ? -12.636 15.233 42.491 1.00 87.19 507 ARG A N 1
ATOM 3905 C CA . ARG A 1 507 ? -13.749 14.288 42.610 1.00 87.19 507 ARG A CA 1
ATOM 3906 C C . ARG A 1 507 ? -13.343 13.170 43.562 1.00 87.19 507 ARG A C 1
ATOM 3908 O O . ARG A 1 507 ? -12.172 12.802 43.587 1.00 87.19 507 ARG A O 1
ATOM 3915 N N . LEU A 1 508 ? -14.287 12.649 44.337 1.00 86.25 508 LEU A N 1
ATOM 3916 C CA . LEU A 1 508 ? -14.102 11.404 45.075 1.00 86.25 508 LEU A CA 1
ATOM 3917 C C . LEU A 1 508 ? -13.965 10.277 44.055 1.00 86.25 508 LEU A C 1
ATOM 3919 O O . LEU A 1 508 ? -14.790 10.167 43.142 1.00 86.25 508 LEU A O 1
ATOM 3923 N N . ALA A 1 509 ? -12.913 9.472 44.183 1.00 78.75 509 ALA A N 1
ATOM 3924 C CA . ALA A 1 509 ? -12.827 8.267 43.377 1.00 78.75 509 ALA A CA 1
ATOM 3925 C C . ALA A 1 509 ? -13.898 7.278 43.878 1.00 78.75 509 ALA A C 1
ATOM 3927 O O . ALA A 1 509 ? -14.075 7.148 45.095 1.00 78.75 509 ALA A O 1
ATOM 3928 N N . PRO A 1 510 ? -14.642 6.611 42.980 1.00 67.25 510 PRO A N 1
ATOM 3929 C CA . PRO A 1 510 ? -15.625 5.618 43.389 1.00 67.25 510 PRO A CA 1
ATOM 3930 C C . PRO A 1 510 ? -14.947 4.491 44.191 1.00 67.25 510 PRO A C 1
ATOM 3932 O O . PRO A 1 510 ? -13.793 4.151 43.908 1.00 67.25 510 PRO A O 1
ATOM 3935 N N . PRO A 1 511 ? -15.624 3.908 45.200 1.00 60.34 511 PRO A N 1
ATOM 3936 C CA . PRO A 1 511 ? -15.091 2.754 45.911 1.00 60.34 511 PRO A CA 1
ATOM 3937 C C . PRO A 1 511 ? -14.849 1.606 44.916 1.00 60.34 511 PRO A C 1
ATOM 3939 O O . PRO A 1 511 ? -15.630 1.455 43.969 1.00 60.34 511 PRO A O 1
ATOM 3942 N N . PRO A 1 512 ? -13.797 0.787 45.104 1.00 50.56 512 PRO A N 1
ATOM 3943 C CA . PRO A 1 512 ? -13.569 -0.371 44.250 1.00 50.56 512 PRO A CA 1
ATOM 3944 C C . PRO A 1 512 ? -14.816 -1.258 44.301 1.00 50.56 512 PRO A C 1
ATOM 3946 O O . PRO A 1 512 ? -15.191 -1.760 45.361 1.00 50.56 512 PRO A O 1
ATOM 3949 N N . SER A 1 513 ? -15.506 -1.384 43.168 1.00 39.91 513 SER A N 1
ATOM 3950 C CA . SER A 1 513 ? -16.733 -2.172 43.082 1.00 39.91 513 SER A CA 1
ATOM 3951 C C . SER A 1 513 ? -16.390 -3.647 43.320 1.00 39.91 513 SER A C 1
ATOM 3953 O O . SER A 1 513 ? -15.522 -4.179 42.623 1.00 39.91 513 SER A O 1
ATOM 3955 N N . PRO A 1 514 ? -17.027 -4.339 44.280 1.00 37.47 514 PRO A N 1
ATOM 3956 C CA . PRO A 1 514 ? -16.932 -5.787 44.345 1.00 37.47 514 PRO A CA 1
ATOM 3957 C C . PRO A 1 514 ? -17.702 -6.357 43.142 1.00 37.47 514 PRO A C 1
ATOM 3959 O O . PRO A 1 514 ? -18.803 -5.902 42.865 1.00 37.47 514 PRO A O 1
ATOM 3962 N N . SER A 1 515 ? -17.108 -7.331 42.442 1.00 33.69 515 SER A N 1
ATOM 3963 C CA . SER A 1 515 ? -17.648 -8.081 41.287 1.00 33.69 515 SER A CA 1
ATOM 3964 C C . SER A 1 515 ? -17.615 -7.426 39.892 1.00 33.69 515 SER A C 1
ATOM 3966 O O . SER A 1 515 ? -18.628 -7.342 39.205 1.00 33.69 515 SER A O 1
ATOM 3968 N N . LEU A 1 516 ? -16.411 -7.089 39.427 1.00 34.03 516 LEU A N 1
ATOM 3969 C CA . LEU A 1 516 ? -15.999 -7.223 38.017 1.00 34.03 516 LEU A CA 1
ATOM 3970 C C . LEU A 1 516 ? -14.614 -7.891 37.995 1.00 34.03 516 LEU A C 1
ATOM 3972 O O . LEU A 1 516 ? -13.622 -7.365 37.503 1.00 34.03 516 LEU A O 1
ATOM 3976 N N . SER A 1 517 ? -14.526 -9.038 38.662 1.00 29.97 517 SER A N 1
ATOM 3977 C CA . SER A 1 517 ? -13.347 -9.896 38.678 1.00 29.97 517 SER A CA 1
ATOM 3978 C C . SER A 1 517 ? -13.547 -11.029 37.671 1.00 29.97 517 SER A C 1
ATOM 3980 O O . SER A 1 517 ? -14.534 -11.750 37.777 1.00 29.97 517 SER A O 1
ATOM 3982 N N . GLN A 1 518 ? -12.543 -11.191 36.798 1.00 38.56 518 GLN A N 1
ATOM 3983 C CA . GLN A 1 518 ? -12.301 -12.277 35.827 1.00 38.56 518 GLN A CA 1
ATOM 3984 C C . GLN A 1 518 ? -12.892 -12.079 34.419 1.00 38.56 518 GLN A C 1
ATOM 3986 O O . GLN A 1 518 ? -13.950 -12.596 34.090 1.00 38.56 518 GLN A O 1
ATOM 3991 N N . ASP A 1 519 ? -12.217 -11.251 33.608 1.00 28.39 519 ASP A N 1
ATOM 3992 C CA . ASP A 1 519 ? -11.428 -11.690 32.429 1.00 28.39 519 ASP A CA 1
ATOM 3993 C C . ASP A 1 519 ? -11.018 -10.480 31.564 1.00 28.39 519 ASP A C 1
ATOM 3995 O O . ASP A 1 519 ? -11.453 -10.282 30.433 1.00 28.39 519 ASP A O 1
ATOM 3999 N N . LEU A 1 520 ? -10.145 -9.633 32.117 1.00 25.38 520 LEU A N 1
ATOM 4000 C CA . LEU A 1 520 ? -9.472 -8.552 31.394 1.00 25.38 520 LEU A CA 1
ATOM 4001 C C . LEU A 1 520 ? -7.961 -8.825 31.422 1.00 25.38 520 LEU A C 1
ATOM 4003 O O . LEU A 1 520 ? -7.385 -8.843 32.514 1.00 25.38 520 LEU A O 1
ATOM 4007 N N . PRO A 1 521 ? -7.284 -9.017 30.274 1.00 27.38 521 PRO A N 1
ATOM 4008 C CA . PRO A 1 521 ? -5.830 -9.017 30.233 1.00 27.38 521 PRO A CA 1
ATOM 4009 C C . PRO A 1 521 ? -5.324 -7.604 30.541 1.00 27.38 521 PRO A C 1
ATOM 4011 O O . PRO A 1 521 ? -5.651 -6.633 29.858 1.00 27.38 521 PRO A O 1
ATOM 4014 N N . SER A 1 522 ? -4.525 -7.485 31.594 1.00 23.56 522 SER A N 1
ATOM 4015 C CA . SER A 1 522 ? -3.901 -6.244 32.042 1.00 23.56 522 SER A CA 1
ATOM 4016 C C . SER A 1 522 ? -2.951 -5.670 30.980 1.00 23.56 522 SER A C 1
ATOM 4018 O O . SER A 1 522 ? -1.830 -6.154 30.812 1.00 23.56 522 SER A O 1
ATOM 4020 N N . HIS A 1 523 ? -3.370 -4.601 30.301 1.00 27.70 523 HIS A N 1
ATOM 4021 C CA . HIS A 1 523 ? -2.479 -3.717 29.551 1.00 27.70 523 HIS A CA 1
ATOM 4022 C C . HIS A 1 523 ? -1.752 -2.768 30.517 1.00 27.70 523 HIS A C 1
ATOM 4024 O O . HIS A 1 523 ? -2.228 -1.672 30.800 1.00 27.70 523 HIS A O 1
ATOM 4030 N N . ASN A 1 524 ? -0.570 -3.167 30.984 1.00 25.97 524 ASN A N 1
ATOM 4031 C CA . ASN A 1 524 ? 0.440 -2.221 31.458 1.00 25.97 524 ASN A CA 1
ATOM 4032 C C . ASN A 1 524 ? 1.287 -1.802 30.253 1.00 25.97 524 ASN A C 1
ATOM 4034 O O . ASN A 1 524 ? 2.236 -2.489 29.887 1.00 25.97 524 ASN A O 1
ATOM 4038 N N . GLY A 1 525 ? 0.900 -0.705 29.602 1.00 25.53 525 GLY A N 1
ATOM 4039 C CA . GLY A 1 525 ? 1.781 0.021 28.688 1.00 25.53 525 GLY A CA 1
ATOM 4040 C C . GLY A 1 525 ? 2.618 1.042 29.471 1.00 25.53 525 GLY A C 1
ATOM 4041 O O . GLY A 1 525 ? 2.096 1.630 30.422 1.00 25.53 525 GLY A O 1
ATOM 4042 N N . PRO A 1 526 ? 3.885 1.286 29.104 1.00 28.42 526 PRO A N 1
ATOM 4043 C CA . PRO A 1 526 ? 4.672 2.348 29.705 1.00 28.42 526 PRO A CA 1
ATOM 4044 C C . PRO A 1 526 ? 4.163 3.727 29.258 1.00 28.42 526 PRO A C 1
ATOM 4046 O O . PRO A 1 526 ? 3.747 3.947 28.120 1.00 28.42 526 PRO A O 1
ATOM 4049 N N . SER A 1 527 ? 4.198 4.661 30.202 1.00 23.62 527 SER A N 1
ATOM 4050 C CA . SER A 1 527 ? 3.812 6.066 30.094 1.00 23.62 527 SER A CA 1
ATOM 4051 C C . SER A 1 527 ? 4.487 6.787 28.918 1.00 23.62 527 SER A C 1
ATOM 4053 O O . SER A 1 527 ? 5.668 7.131 28.986 1.00 23.62 527 SER A O 1
ATOM 4055 N N . SER A 1 528 ? 3.729 7.089 27.861 1.00 26.14 528 SER A N 1
ATOM 4056 C CA . SER A 1 528 ? 4.122 8.049 26.827 1.00 26.14 528 SER A CA 1
ATOM 4057 C C . SER A 1 528 ? 3.575 9.439 27.157 1.00 26.14 528 SER A C 1
ATOM 4059 O O . SER A 1 528 ? 2.367 9.637 27.285 1.00 26.14 528 SER A O 1
ATOM 4061 N N . SER A 1 529 ? 4.478 10.407 27.270 1.00 24.33 529 SER A N 1
ATOM 4062 C CA . SER A 1 529 ? 4.223 11.844 27.386 1.00 24.33 529 SER A CA 1
ATOM 4063 C C . SER A 1 529 ? 3.281 12.368 26.284 1.00 24.33 529 SER A C 1
ATOM 4065 O O . SER A 1 529 ? 3.282 11.828 25.178 1.00 24.33 529 SER A O 1
ATOM 4067 N N . PRO A 1 530 ? 2.531 13.461 26.518 1.00 25.08 530 PRO A N 1
ATOM 4068 C CA . PRO A 1 530 ? 1.632 14.026 25.521 1.00 25.08 530 PRO A CA 1
ATOM 4069 C C . PRO A 1 530 ? 2.450 14.770 24.458 1.00 25.08 530 PRO A C 1
ATOM 4071 O O . PRO A 1 530 ? 2.858 15.912 24.667 1.00 25.08 530 PRO A O 1
ATOM 4074 N N . SER A 1 531 ? 2.702 14.134 23.314 1.00 24.78 531 SER A N 1
ATOM 4075 C CA . SER A 1 531 ? 3.129 14.849 22.113 1.00 24.78 531 SER A CA 1
ATOM 4076 C C . SER A 1 531 ? 1.905 15.512 21.490 1.00 24.78 531 SER A C 1
ATOM 4078 O O . SER A 1 531 ? 1.007 14.846 20.978 1.00 24.78 531 SER A O 1
ATOM 4080 N N . SER A 1 532 ? 1.867 16.838 21.552 1.00 22.69 532 SER A N 1
ATOM 4081 C CA . SER A 1 532 ? 1.059 17.678 20.675 1.00 22.69 532 SER A CA 1
ATOM 4082 C C . SER A 1 532 ? 1.163 17.185 19.230 1.00 22.69 532 SER A C 1
ATOM 4084 O O . SER A 1 532 ? 2.267 17.153 18.689 1.00 22.69 532 SER A O 1
ATOM 4086 N N . PHE A 1 533 ? 0.036 16.824 18.616 1.00 24.00 533 PHE A N 1
ATOM 4087 C CA . PHE A 1 533 ? -0.062 16.668 17.167 1.00 24.00 533 PHE A CA 1
ATOM 4088 C C . PHE A 1 533 ? 0.359 17.988 16.502 1.00 24.00 533 PHE A C 1
ATOM 4090 O O . PHE A 1 533 ? -0.302 19.004 16.732 1.00 24.00 533 PHE A O 1
ATOM 4097 N N . PRO A 1 534 ? 1.413 18.018 15.670 1.00 23.47 534 PRO A N 1
ATOM 4098 C CA . PRO A 1 534 ? 1.541 19.050 14.665 1.00 23.47 534 PRO A CA 1
ATOM 4099 C C . PRO A 1 534 ? 0.557 18.683 13.554 1.00 23.47 534 PRO A C 1
ATOM 4101 O O . PRO A 1 534 ? 0.747 17.722 12.810 1.00 23.47 534 PRO A O 1
ATOM 4104 N N . SER A 1 535 ? -0.523 19.444 13.450 1.00 27.14 535 SER A N 1
ATOM 4105 C CA . SER A 1 535 ? -1.277 19.577 12.210 1.00 27.14 535 SER A CA 1
ATOM 4106 C C . SER A 1 535 ? -0.371 20.235 11.165 1.00 27.14 535 SER A C 1
ATOM 4108 O O . SER A 1 535 ? -0.362 21.453 11.038 1.00 27.14 535 SER A O 1
ATOM 4110 N N . SER A 1 536 ? 0.438 19.413 10.495 1.00 23.75 536 SER A N 1
ATOM 4111 C CA . SER A 1 536 ? 1.140 19.666 9.231 1.00 23.75 536 SER A CA 1
ATOM 4112 C C . SER A 1 536 ? 2.043 18.460 8.955 1.00 23.75 536 SER A C 1
ATOM 4114 O O . SER A 1 536 ? 3.068 18.281 9.611 1.00 23.75 536 SER A O 1
ATOM 4116 N N . ILE A 1 537 ? 1.646 17.615 8.007 1.00 26.67 537 ILE A N 1
ATOM 4117 C CA . ILE A 1 537 ? 2.522 16.608 7.400 1.00 26.67 537 ILE A CA 1
ATOM 4118 C C . ILE A 1 537 ? 3.672 17.374 6.719 1.00 26.67 537 ILE A C 1
ATOM 4120 O O . ILE A 1 537 ? 3.373 18.237 5.892 1.00 26.67 537 ILE A O 1
ATOM 4124 N N . PRO A 1 538 ? 4.957 17.124 7.029 1.00 22.67 538 PRO A N 1
ATOM 4125 C CA . PRO A 1 538 ? 6.031 17.509 6.128 1.00 22.67 538 PRO A CA 1
ATOM 4126 C C . PRO A 1 538 ? 5.854 16.683 4.856 1.00 22.67 538 PRO A C 1
ATOM 4128 O O . PRO A 1 538 ? 5.828 15.453 4.904 1.00 22.67 538 PRO A O 1
ATOM 4131 N N . THR A 1 539 ? 5.651 17.370 3.742 1.00 26.23 539 THR A N 1
ATOM 4132 C CA . THR A 1 539 ? 5.710 16.803 2.399 1.00 26.23 539 THR A CA 1
ATOM 4133 C C . THR A 1 539 ? 7.028 16.046 2.189 1.00 26.23 539 THR A C 1
ATOM 4135 O O . THR A 1 539 ? 8.039 16.369 2.812 1.00 26.23 539 THR A O 1
ATOM 4138 N N . ASP A 1 540 ? 6.996 15.045 1.302 1.00 30.81 540 ASP A N 1
ATOM 4139 C CA . ASP A 1 540 ? 8.105 14.206 0.795 1.00 30.81 540 ASP A CA 1
ATOM 4140 C C . ASP A 1 540 ? 9.248 15.010 0.098 1.00 30.81 540 ASP A C 1
ATOM 4142 O O . ASP A 1 540 ? 9.886 14.536 -0.842 1.00 30.81 540 ASP A O 1
ATOM 4146 N N . ASP A 1 541 ? 9.546 16.238 0.526 1.00 27.83 541 ASP A N 1
ATOM 4147 C CA . ASP A 1 541 ? 10.530 17.128 -0.096 1.00 27.83 541 ASP A CA 1
ATOM 4148 C C . ASP A 1 541 ? 11.920 16.997 0.548 1.00 27.83 541 ASP A C 1
ATOM 4150 O O . ASP A 1 541 ? 12.431 17.940 1.147 1.00 27.83 541 ASP A O 1
ATOM 4154 N N . LEU A 1 542 ? 12.566 15.837 0.401 1.00 27.12 542 LEU A N 1
ATOM 4155 C CA . LEU A 1 542 ? 14.028 15.720 0.511 1.00 27.12 542 LEU A CA 1
ATOM 4156 C C . LEU A 1 542 ? 14.580 14.735 -0.531 1.00 27.12 542 LEU A C 1
ATOM 4158 O O . LEU A 1 542 ? 15.210 13.736 -0.204 1.00 27.12 542 LEU A O 1
ATOM 4162 N N . GLU A 1 543 ? 14.386 15.054 -1.808 1.00 28.91 543 GLU A N 1
ATOM 4163 C CA . GLU A 1 543 ? 15.337 14.674 -2.856 1.00 28.91 543 GLU A CA 1
ATOM 4164 C C . GLU A 1 543 ? 15.613 15.901 -3.739 1.00 28.91 543 GLU A C 1
ATOM 4166 O O . GLU A 1 543 ? 14.730 16.378 -4.451 1.00 28.91 543 GLU A O 1
ATOM 4171 N N . ASP A 1 544 ? 16.860 16.375 -3.657 1.00 26.83 544 ASP A N 1
ATOM 4172 C CA . ASP A 1 544 ? 17.546 17.371 -4.490 1.00 26.83 544 ASP A CA 1
ATOM 4173 C C . ASP A 1 544 ? 17.033 18.824 -4.484 1.00 26.83 544 ASP A C 1
ATOM 4175 O O . ASP A 1 544 ? 16.419 19.318 -5.432 1.00 26.83 544 ASP A O 1
ATOM 4179 N N . ALA A 1 545 ? 17.460 19.578 -3.465 1.00 23.36 545 ALA A N 1
ATOM 4180 C CA . ALA A 1 545 ? 17.843 20.974 -3.675 1.00 23.36 545 ALA A CA 1
ATOM 4181 C C . ALA A 1 545 ? 19.268 21.020 -4.272 1.00 23.36 545 ALA A C 1
ATOM 4183 O O . ALA A 1 545 ? 20.131 20.245 -3.850 1.00 23.36 545 ALA A O 1
ATOM 4184 N N . PRO A 1 546 ? 19.559 21.905 -5.243 1.00 29.77 546 PRO A N 1
ATOM 4185 C CA . PRO A 1 546 ? 20.865 21.943 -5.881 1.00 29.77 546 PRO A CA 1
ATOM 4186 C C . PRO A 1 546 ? 21.909 22.527 -4.920 1.00 29.77 546 PRO A C 1
ATOM 4188 O O . PRO A 1 546 ? 21.884 23.714 -4.612 1.00 29.77 546 PRO A O 1
ATOM 4191 N N . GLY A 1 547 ? 22.854 21.683 -4.504 1.00 35.44 547 GLY A N 1
ATOM 4192 C CA . GLY A 1 547 ? 24.152 22.089 -3.968 1.00 35.44 547 GLY A CA 1
ATOM 4193 C C . GLY A 1 547 ? 24.199 22.444 -2.482 1.00 35.44 547 GLY A C 1
ATOM 4194 O O . GLY A 1 547 ? 24.302 23.618 -2.144 1.00 35.44 547 GLY A O 1
ATOM 4195 N N . THR A 1 548 ? 24.296 21.425 -1.623 1.00 24.23 548 THR A N 1
ATOM 4196 C CA . THR A 1 548 ? 25.140 21.472 -0.413 1.00 24.23 548 THR A CA 1
ATOM 4197 C C . THR A 1 548 ? 25.467 20.056 0.072 1.00 24.23 548 THR A C 1
ATOM 4199 O O . THR A 1 548 ? 24.582 19.283 0.428 1.00 24.23 548 THR A O 1
ATOM 4202 N N . ASP A 1 549 ? 26.759 19.724 0.079 1.00 32.88 549 ASP A N 1
ATOM 4203 C CA . ASP A 1 549 ? 27.328 18.478 0.597 1.00 32.88 549 ASP A CA 1
ATOM 4204 C C . ASP A 1 549 ? 26.944 18.219 2.067 1.00 32.88 549 ASP A C 1
ATOM 4206 O O . ASP A 1 549 ? 27.302 19.001 2.949 1.00 32.88 549 ASP A O 1
ATOM 4210 N N . SER A 1 550 ? 26.315 17.073 2.361 1.00 25.12 550 SER A N 1
ATOM 4211 C CA . SER A 1 550 ? 26.533 16.357 3.629 1.00 25.12 550 SER A CA 1
ATOM 4212 C C . SER A 1 550 ? 26.185 14.863 3.510 1.00 25.12 550 SER A C 1
ATOM 4214 O O . SER A 1 550 ? 25.126 14.479 3.022 1.00 25.12 550 SER A O 1
ATOM 4216 N N . ASN A 1 551 ? 27.122 14.012 3.934 1.00 32.66 551 ASN A N 1
ATOM 4217 C CA . ASN A 1 551 ? 27.035 12.550 3.945 1.00 32.66 551 ASN A CA 1
ATOM 4218 C C . ASN A 1 551 ? 25.825 12.032 4.748 1.00 32.66 551 ASN A C 1
ATOM 4220 O O . ASN A 1 551 ? 25.836 12.079 5.977 1.00 32.66 551 ASN A O 1
ATOM 4224 N N . SER A 1 552 ? 24.841 11.437 4.071 1.00 35.03 552 SER A N 1
ATOM 4225 C CA . SER A 1 552 ? 23.821 10.586 4.700 1.00 35.03 552 SER A CA 1
ATOM 4226 C C . SER A 1 552 ? 24.424 9.215 5.067 1.00 35.03 552 SER A C 1
ATOM 4228 O O . SER A 1 552 ? 24.875 8.474 4.191 1.00 35.03 552 SER A O 1
ATOM 4230 N N . LEU A 1 553 ? 24.481 8.888 6.367 1.00 56.59 553 LEU A N 1
ATOM 4231 C CA . LEU A 1 553 ? 25.076 7.651 6.912 1.00 56.59 553 LEU A CA 1
ATOM 4232 C C . LEU A 1 553 ? 24.132 6.428 6.915 1.00 56.59 553 LEU A C 1
ATOM 4234 O O . LEU A 1 553 ? 24.596 5.306 7.141 1.00 56.59 553 LEU A O 1
ATOM 4238 N N . GLU A 1 554 ? 22.836 6.601 6.654 1.00 44.47 554 GLU A N 1
ATOM 4239 C CA . GLU A 1 554 ? 21.837 5.522 6.646 1.00 44.47 554 GLU A CA 1
ATOM 4240 C C . GLU A 1 554 ? 21.348 5.242 5.220 1.00 44.47 554 GLU A C 1
ATOM 4242 O O . GLU A 1 554 ? 21.159 6.154 4.415 1.00 44.47 554 GLU A O 1
ATOM 4247 N N . LYS A 1 555 ? 21.161 3.963 4.882 1.00 58.09 555 LYS A N 1
ATOM 4248 C CA . LYS A 1 555 ? 20.696 3.541 3.553 1.00 58.09 555 LYS A CA 1
ATOM 4249 C C . LYS A 1 555 ? 19.540 2.556 3.683 1.00 58.09 555 LYS A C 1
ATOM 4251 O O . LYS A 1 555 ? 19.572 1.656 4.525 1.00 58.09 555 LYS A O 1
ATOM 4256 N N . SER A 1 556 ? 18.561 2.692 2.790 1.00 55.19 556 SER A N 1
ATOM 4257 C CA . SER A 1 556 ? 17.455 1.741 2.670 1.00 55.19 556 SER A CA 1
ATOM 4258 C C . SER A 1 556 ? 17.986 0.336 2.375 1.00 55.19 556 SER A C 1
ATOM 4260 O O . SER A 1 556 ? 18.932 0.166 1.597 1.00 55.19 556 SER A O 1
ATOM 4262 N N . VAL A 1 557 ? 17.408 -0.675 3.013 1.00 62.31 557 VAL A N 1
ATOM 4263 C CA . VAL A 1 557 ? 17.793 -2.081 2.846 1.00 62.31 557 VAL A CA 1
ATOM 4264 C C . VAL A 1 557 ? 17.538 -2.592 1.424 1.00 62.31 557 VAL A C 1
ATOM 4266 O O . VAL A 1 557 ? 18.355 -3.348 0.903 1.00 62.31 557 VAL A O 1
ATOM 4269 N N . ALA A 1 558 ? 16.491 -2.117 0.750 1.00 52.50 558 ALA A N 1
ATOM 4270 C CA . ALA A 1 558 ? 16.170 -2.548 -0.609 1.00 52.50 558 ALA A CA 1
ATOM 4271 C C . ALA A 1 558 ? 17.251 -2.218 -1.653 1.00 52.50 558 ALA A C 1
ATOM 4273 O O . ALA A 1 558 ? 17.466 -3.000 -2.571 1.00 52.50 558 ALA A O 1
ATOM 4274 N N . SER A 1 559 ? 18.011 -1.128 -1.469 1.00 50.50 559 SER A N 1
ATOM 4275 C CA . SER A 1 559 ? 19.147 -0.781 -2.349 1.00 50.50 559 SER A CA 1
ATOM 4276 C C . SER A 1 559 ? 20.249 -1.848 -2.395 1.00 50.50 559 SER A C 1
ATOM 4278 O O . SER A 1 559 ? 21.107 -1.796 -3.267 1.00 50.50 559 SER A O 1
ATOM 4280 N N . MET A 1 560 ? 20.237 -2.804 -1.457 1.00 56.12 560 MET A N 1
ATOM 4281 C CA . MET A 1 560 ? 21.199 -3.901 -1.387 1.00 56.12 560 MET A CA 1
ATOM 4282 C C . MET A 1 560 ? 20.693 -5.190 -2.032 1.00 56.12 560 MET A C 1
ATOM 4284 O O . MET A 1 560 ? 21.486 -6.111 -2.189 1.00 56.12 560 MET A O 1
ATOM 4288 N N . LEU A 1 561 ? 19.407 -5.281 -2.395 1.00 54.94 561 LEU A N 1
ATOM 4289 C CA . LEU A 1 561 ? 18.853 -6.487 -3.017 1.00 54.94 561 LEU A CA 1
ATOM 4290 C C . LEU A 1 561 ? 19.507 -6.759 -4.382 1.00 54.94 561 LEU A C 1
ATOM 4292 O O . LEU A 1 561 ? 19.761 -7.918 -4.701 1.00 54.94 561 LEU A O 1
ATOM 4296 N 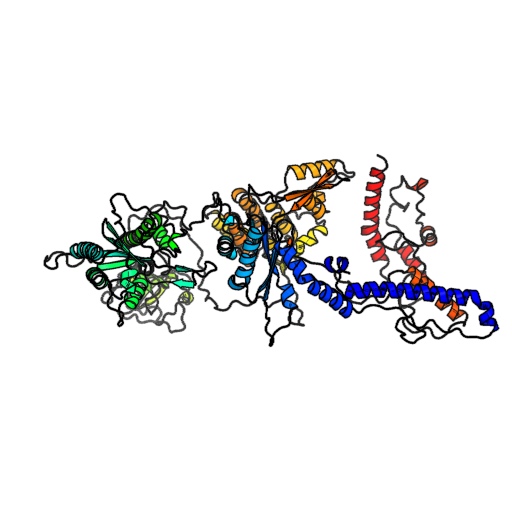N . ASP A 1 562 ? 19.876 -5.703 -5.114 1.00 44.97 562 ASP A N 1
ATOM 4297 C CA . ASP A 1 562 ? 20.660 -5.794 -6.354 1.00 44.97 562 ASP A CA 1
ATOM 4298 C C . ASP A 1 562 ? 22.158 -6.087 -6.092 1.00 44.97 562 ASP A C 1
ATOM 4300 O O . ASP A 1 562 ? 22.809 -6.778 -6.874 1.00 44.97 562 ASP A O 1
ATOM 4304 N N . ASP A 1 563 ? 22.709 -5.626 -4.959 1.00 41.91 563 ASP A N 1
ATOM 4305 C CA . ASP A 1 563 ? 24.125 -5.796 -4.577 1.00 41.91 563 ASP A CA 1
ATOM 4306 C C . ASP A 1 563 ? 24.439 -7.161 -3.926 1.00 41.91 563 ASP A C 1
ATOM 4308 O O . ASP A 1 563 ? 25.619 -7.507 -3.761 1.00 41.91 563 ASP A O 1
ATOM 4312 N N . LEU A 1 564 ? 23.414 -7.962 -3.588 1.00 47.41 564 LEU A N 1
ATOM 4313 C CA . LEU A 1 564 ? 23.558 -9.339 -3.085 1.00 47.41 564 LEU A CA 1
ATOM 4314 C C . LEU A 1 564 ? 24.309 -10.256 -4.075 1.00 47.41 564 LEU A C 1
ATOM 4316 O O . LEU A 1 564 ? 24.795 -11.307 -3.664 1.00 47.41 564 LEU A O 1
ATOM 4320 N N . GLU A 1 565 ? 24.466 -9.843 -5.340 1.00 38.59 565 GLU A N 1
ATOM 4321 C CA . GLU A 1 565 ? 25.288 -10.511 -6.363 1.00 38.59 565 GLU A CA 1
ATOM 4322 C C . GLU A 1 565 ? 26.811 -10.309 -6.191 1.00 38.59 565 GLU A C 1
ATOM 4324 O O . GLU A 1 565 ? 27.598 -11.062 -6.765 1.00 38.59 565 GLU A O 1
ATOM 4329 N N . SER A 1 566 ? 27.260 -9.318 -5.407 1.00 35.03 566 SER A N 1
ATOM 4330 C CA . SER A 1 566 ? 28.660 -8.844 -5.427 1.00 35.03 566 SER A CA 1
ATOM 4331 C C . SER A 1 566 ? 29.520 -9.202 -4.209 1.00 35.03 566 SER A C 1
ATOM 4333 O O . SER A 1 566 ? 30.743 -9.053 -4.258 1.00 35.03 566 SER A O 1
ATOM 4335 N N . THR A 1 567 ? 28.935 -9.700 -3.115 1.00 36.50 567 THR A N 1
ATOM 4336 C CA . THR A 1 567 ? 29.681 -9.994 -1.881 1.00 36.50 567 THR A CA 1
ATOM 4337 C C . THR A 1 567 ? 29.615 -11.473 -1.514 1.00 36.50 567 THR A C 1
ATOM 4339 O O . THR A 1 567 ? 28.738 -11.933 -0.786 1.00 36.50 567 THR A O 1
ATOM 4342 N N . ALA A 1 568 ? 30.643 -12.219 -1.934 1.00 38.78 568 ALA A N 1
ATOM 4343 C CA . ALA A 1 568 ? 31.043 -13.465 -1.281 1.00 38.78 568 ALA A CA 1
ATOM 4344 C C . ALA A 1 568 ? 31.671 -13.134 0.087 1.00 38.78 568 ALA A C 1
ATOM 4346 O O . ALA A 1 568 ? 32.872 -13.283 0.299 1.00 38.78 568 ALA A O 1
ATOM 4347 N N . SER A 1 569 ? 30.869 -12.588 0.999 1.00 40.00 569 SER A N 1
ATOM 4348 C CA . SER A 1 569 ? 31.288 -12.342 2.373 1.00 40.00 569 SER A CA 1
ATOM 4349 C C . SER A 1 569 ? 30.984 -13.587 3.191 1.00 40.00 569 SER A C 1
ATOM 4351 O O . SER A 1 569 ? 29.849 -14.060 3.182 1.00 40.00 569 SER A O 1
ATOM 4353 N N . SER A 1 570 ? 31.985 -14.104 3.902 1.00 43.00 570 SER A N 1
ATOM 4354 C CA . SER A 1 570 ? 31.807 -15.116 4.943 1.00 43.00 570 SER A CA 1
ATOM 4355 C C . SER A 1 570 ? 30.658 -14.711 5.865 1.00 43.00 570 SER A C 1
ATOM 4357 O O . SER A 1 570 ? 30.686 -13.595 6.385 1.00 43.00 570 SER A O 1
ATOM 4359 N N . SER A 1 571 ? 29.677 -15.595 6.065 1.00 49.34 571 SER A N 1
ATOM 4360 C CA . SER A 1 571 ? 28.651 -15.445 7.103 1.00 49.34 571 SER A CA 1
ATOM 4361 C C . SER A 1 571 ? 29.328 -15.017 8.405 1.00 49.34 571 SER A C 1
ATOM 4363 O O . SER A 1 571 ? 30.220 -15.736 8.876 1.00 49.34 571 SER A O 1
ATOM 4365 N N . LEU A 1 572 ? 28.974 -13.856 8.966 1.00 54.56 572 LEU A N 1
ATOM 4366 C CA . LEU A 1 572 ? 29.550 -13.444 10.242 1.00 54.56 572 LEU A CA 1
ATOM 4367 C C . LEU A 1 572 ? 29.191 -14.487 11.302 1.00 54.56 572 LEU A C 1
ATOM 4369 O O . LEU A 1 572 ? 28.033 -14.874 11.461 1.00 54.56 572 LEU A O 1
ATOM 4373 N N . SER A 1 573 ? 30.197 -14.951 12.044 1.00 59.34 573 SER A N 1
ATOM 4374 C CA . SER A 1 573 ? 29.954 -15.771 13.227 1.00 59.34 573 SER A CA 1
ATOM 4375 C C . SER A 1 573 ? 29.301 -14.893 14.290 1.00 59.34 573 SER A C 1
ATOM 4377 O O . SER A 1 573 ? 29.982 -14.132 14.978 1.00 59.34 573 SER A O 1
ATOM 4379 N N . LEU A 1 574 ? 27.980 -15.010 14.435 1.00 66.69 574 LEU A N 1
ATOM 4380 C CA . LEU A 1 574 ? 27.178 -14.255 15.409 1.00 66.69 574 LEU A CA 1
ATOM 4381 C C . LEU A 1 574 ? 27.627 -14.478 16.867 1.00 66.69 574 LEU A C 1
ATOM 4383 O O . LEU A 1 574 ? 27.305 -13.683 17.742 1.00 66.69 574 LEU A O 1
ATOM 4387 N N . SER A 1 575 ? 28.418 -15.525 17.132 1.00 58.25 575 SER A N 1
ATOM 4388 C CA . SER A 1 575 ? 28.926 -15.902 18.458 1.00 58.25 575 SER A CA 1
ATOM 4389 C C . SER A 1 575 ? 29.844 -14.869 19.135 1.00 58.25 575 SER A C 1
ATOM 4391 O O . SER A 1 575 ? 30.213 -15.074 20.287 1.00 58.25 575 SER A O 1
ATOM 4393 N N . GLY A 1 576 ? 30.256 -13.804 18.436 1.00 63.91 576 GLY A N 1
ATOM 4394 C CA . GLY A 1 576 ? 31.121 -12.740 18.968 1.00 63.91 576 GLY A CA 1
ATOM 4395 C C . GLY A 1 576 ? 30.485 -11.346 19.021 1.00 63.91 576 GLY A C 1
ATOM 4396 O O . GLY A 1 576 ? 31.167 -10.395 19.399 1.00 63.91 576 GLY A O 1
ATOM 4397 N N . CYS A 1 577 ? 29.218 -11.195 18.625 1.00 78.31 577 CYS A N 1
ATOM 4398 C CA . CYS A 1 577 ? 28.541 -9.898 18.623 1.00 78.31 577 CYS A CA 1
ATOM 4399 C C . CYS A 1 577 ? 28.018 -9.547 20.023 1.00 78.31 577 CYS A C 1
ATOM 4401 O O . CYS A 1 577 ? 27.402 -10.377 20.690 1.00 78.31 577 CYS A O 1
ATOM 4403 N N . SER A 1 578 ? 28.249 -8.308 20.468 1.00 86.25 578 SER A N 1
ATOM 4404 C CA . SER A 1 578 ? 27.661 -7.791 21.705 1.00 86.25 578 SER A CA 1
ATOM 4405 C C . SER A 1 578 ? 26.236 -7.293 21.464 1.00 86.25 578 SER A C 1
ATOM 4407 O O . SER A 1 578 ? 25.885 -6.877 20.358 1.00 86.25 578 SER A O 1
ATOM 4409 N N . ILE A 1 579 ? 25.413 -7.345 22.510 1.00 91.00 579 ILE A N 1
ATOM 4410 C CA . ILE A 1 579 ? 23.997 -6.978 22.461 1.00 91.00 579 ILE A CA 1
ATOM 4411 C C . ILE A 1 579 ? 23.787 -5.616 23.136 1.00 91.00 579 ILE A C 1
ATOM 4413 O O . ILE A 1 579 ? 24.493 -5.234 24.080 1.00 91.00 579 ILE A O 1
ATOM 4417 N N . ASP A 1 580 ? 22.837 -4.846 22.622 1.00 94.00 580 ASP A N 1
ATOM 4418 C CA . ASP A 1 580 ? 22.272 -3.683 23.287 1.00 94.00 580 ASP A CA 1
ATOM 4419 C C . ASP A 1 580 ? 21.045 -4.071 24.117 1.00 94.00 580 ASP A C 1
ATOM 4421 O O . ASP A 1 580 ? 20.011 -4.428 23.560 1.00 94.00 580 ASP A O 1
ATOM 4425 N N . GLU A 1 581 ? 21.168 -4.007 25.445 1.00 92.50 581 GLU A N 1
ATOM 4426 C CA . GLU A 1 581 ? 20.116 -4.430 26.381 1.00 92.50 581 GLU A CA 1
ATOM 4427 C C . GLU A 1 581 ? 18.830 -3.608 26.212 1.00 92.50 581 GLU A C 1
ATOM 4429 O O . GLU A 1 581 ? 17.747 -4.178 26.167 1.00 92.50 581 GLU A O 1
ATOM 4434 N N . GLN A 1 582 ? 18.933 -2.287 26.012 1.00 91.38 582 GLN A N 1
ATOM 4435 C CA . GLN A 1 582 ? 17.760 -1.423 25.816 1.00 91.38 582 GLN A CA 1
ATOM 4436 C C . GLN A 1 582 ? 17.037 -1.730 24.499 1.00 91.38 582 GLN A C 1
ATOM 4438 O O . GLN A 1 582 ? 15.807 -1.778 24.451 1.00 91.38 582 GLN A O 1
ATOM 4443 N N . SER A 1 583 ? 17.793 -1.945 23.419 1.00 93.38 583 SER A N 1
ATOM 4444 C CA . SER A 1 583 ? 17.240 -2.367 22.130 1.00 93.38 583 SER A CA 1
ATOM 4445 C C . SER A 1 583 ? 16.607 -3.758 22.213 1.00 93.38 583 SER A C 1
ATOM 4447 O O . SER A 1 583 ? 15.553 -3.983 21.619 1.00 93.38 583 SER A O 1
ATOM 4449 N N . GLN A 1 584 ? 17.211 -4.678 22.973 1.00 94.44 584 GLN A N 1
ATOM 4450 C CA . GLN A 1 584 ? 16.669 -6.016 23.199 1.00 94.44 584 GLN A CA 1
ATOM 4451 C C . GLN A 1 584 ? 15.355 -5.973 23.985 1.00 94.44 584 GLN A C 1
ATOM 4453 O O . GLN A 1 584 ? 14.375 -6.557 23.533 1.00 94.44 584 GLN A O 1
ATOM 4458 N N . GLU A 1 585 ? 15.298 -5.227 25.091 1.00 93.94 585 GLU A N 1
ATOM 4459 C CA . GLU A 1 585 ? 14.073 -5.045 25.882 1.00 93.94 585 GLU A CA 1
ATOM 4460 C C . GLU A 1 585 ? 12.934 -4.454 25.040 1.00 93.94 585 GLU A C 1
ATOM 4462 O O . GLU A 1 585 ? 11.808 -4.954 25.078 1.00 93.94 585 GLU A O 1
ATOM 4467 N N . LEU A 1 586 ? 13.229 -3.432 24.226 1.00 93.56 586 LEU A N 1
ATOM 4468 C CA . LEU A 1 586 ? 12.254 -2.835 23.311 1.00 93.56 586 LEU A CA 1
ATOM 4469 C C . LEU A 1 586 ? 11.767 -3.842 22.256 1.00 93.56 586 LEU A C 1
ATOM 4471 O O . LEU A 1 586 ? 10.569 -3.914 21.972 1.00 93.56 586 LEU A O 1
ATOM 4475 N N . GLY A 1 587 ? 12.684 -4.614 21.670 1.00 93.19 587 GLY A N 1
ATOM 4476 C CA . GLY A 1 587 ? 12.362 -5.658 20.699 1.00 93.19 587 GLY A CA 1
ATOM 4477 C C . GLY A 1 587 ? 11.475 -6.754 21.291 1.00 93.19 587 GLY A C 1
ATOM 4478 O O . GLY A 1 587 ? 10.462 -7.119 20.688 1.00 93.19 587 GLY A O 1
ATOM 4479 N N . ASP A 1 588 ? 11.803 -7.227 22.493 1.00 94.38 588 ASP A N 1
ATOM 4480 C CA . ASP A 1 588 ? 11.033 -8.237 23.221 1.00 94.38 588 ASP A CA 1
ATOM 4481 C C . ASP A 1 588 ? 9.631 -7.725 23.587 1.00 94.38 588 ASP A C 1
ATOM 4483 O O . ASP A 1 588 ? 8.647 -8.454 23.416 1.00 94.38 588 ASP A O 1
ATOM 4487 N N . GLU A 1 589 ? 9.506 -6.465 24.025 1.00 94.88 589 GLU A N 1
ATOM 4488 C CA . GLU A 1 589 ? 8.210 -5.825 24.281 1.00 94.88 589 GLU A CA 1
ATOM 4489 C C . GLU A 1 589 ? 7.353 -5.794 23.009 1.00 94.88 589 GLU A C 1
ATOM 4491 O O . GLU A 1 589 ? 6.193 -6.215 23.034 1.00 94.88 589 GLU A O 1
ATOM 4496 N N . ILE A 1 590 ? 7.922 -5.351 21.883 1.00 94.38 590 ILE A N 1
ATOM 4497 C CA . ILE A 1 590 ? 7.228 -5.260 20.592 1.00 94.38 590 ILE A CA 1
ATOM 4498 C C . ILE A 1 590 ? 6.771 -6.639 20.112 1.00 94.38 590 ILE A C 1
ATOM 4500 O O . ILE A 1 590 ? 5.590 -6.819 19.799 1.00 94.38 590 ILE A O 1
ATOM 4504 N N . ILE A 1 591 ? 7.675 -7.621 20.073 1.00 93.81 591 ILE A N 1
ATOM 4505 C CA . ILE A 1 591 ? 7.371 -8.971 19.582 1.00 93.81 591 ILE A CA 1
ATOM 4506 C C . ILE A 1 591 ? 6.304 -9.625 20.464 1.00 93.81 591 ILE A C 1
ATOM 4508 O O . ILE A 1 591 ? 5.362 -10.227 19.943 1.00 93.81 591 ILE A O 1
ATOM 4512 N N . LYS A 1 592 ? 6.400 -9.477 21.791 1.00 92.50 592 LYS A N 1
ATOM 4513 C CA . LYS A 1 592 ? 5.408 -10.015 22.731 1.00 92.50 592 LYS A CA 1
ATOM 4514 C C . LYS A 1 592 ? 4.059 -9.317 22.589 1.00 92.50 592 LYS A C 1
ATOM 4516 O O . LYS A 1 592 ? 3.025 -9.984 22.579 1.00 92.50 592 LYS A O 1
ATOM 4521 N N . LYS A 1 593 ? 4.060 -7.990 22.443 1.00 92.12 593 LYS A N 1
ATOM 4522 C CA . LYS A 1 593 ? 2.849 -7.191 22.241 1.00 92.12 593 LYS A CA 1
ATOM 4523 C C . LYS A 1 593 ? 2.113 -7.634 20.982 1.00 92.12 593 LYS A C 1
ATOM 4525 O O . LYS A 1 593 ? 0.925 -7.925 21.073 1.00 92.12 593 LYS A O 1
ATOM 4530 N N . VAL A 1 594 ? 2.791 -7.739 19.837 1.00 89.25 594 VAL A N 1
ATOM 4531 C CA . VAL A 1 594 ? 2.140 -8.165 18.586 1.00 89.25 594 VAL A CA 1
ATOM 4532 C C . VAL A 1 594 ? 1.702 -9.632 18.655 1.00 89.25 594 VAL A C 1
ATOM 4534 O O . VAL A 1 594 ? 0.589 -9.937 18.236 1.00 89.25 594 VAL A O 1
ATOM 4537 N N . ALA A 1 595 ? 2.498 -10.520 19.262 1.00 87.75 595 ALA A N 1
ATOM 4538 C CA . ALA A 1 595 ? 2.142 -11.934 19.428 1.00 87.75 595 ALA A CA 1
ATOM 4539 C C . ALA A 1 595 ? 0.915 -12.149 20.332 1.00 87.75 595 ALA A C 1
ATOM 4541 O O . ALA A 1 595 ? 0.187 -13.122 20.151 1.00 87.75 595 ALA A O 1
ATOM 4542 N N . SER A 1 596 ? 0.695 -11.251 21.301 1.00 86.12 596 SER A N 1
ATOM 4543 C CA . SER A 1 596 ? -0.472 -11.275 22.193 1.00 86.12 596 SER A CA 1
ATOM 4544 C C . SER A 1 596 ? -1.765 -10.781 21.541 1.00 86.12 596 SER A C 1
ATOM 4546 O O . SER A 1 596 ? -2.845 -10.982 22.095 1.00 86.12 596 SER A O 1
ATOM 4548 N N . MET A 1 597 ? -1.676 -10.132 20.376 1.00 84.69 597 MET A N 1
ATOM 4549 C CA . MET A 1 597 ? -2.862 -9.730 19.628 1.00 84.69 597 MET A CA 1
ATOM 4550 C C . MET A 1 597 ? -3.546 -10.971 19.026 1.00 84.69 597 MET A C 1
ATOM 4552 O O . MET A 1 597 ? -2.852 -11.919 18.655 1.00 84.69 597 MET A O 1
ATOM 4556 N N . PRO A 1 598 ? -4.884 -10.975 18.871 1.00 75.44 598 PRO A N 1
ATOM 4557 C CA . PRO A 1 598 ? -5.610 -12.110 18.299 1.00 75.44 598 PRO A CA 1
ATOM 4558 C C . PRO A 1 598 ? -5.057 -12.515 16.927 1.00 75.44 598 PRO A C 1
ATOM 4560 O O . PRO A 1 598 ? -4.763 -11.651 16.101 1.00 75.44 598 PRO A O 1
ATOM 4563 N N . TRP A 1 599 ? -4.917 -13.813 16.666 1.00 68.44 599 TRP A N 1
ATOM 4564 C CA . TRP A 1 599 ? -4.532 -14.321 15.349 1.00 68.44 599 TRP A CA 1
ATOM 4565 C C . TRP A 1 599 ? -5.773 -14.472 14.496 1.00 68.44 599 TRP A C 1
ATOM 4567 O O . TRP A 1 599 ? -6.707 -15.171 14.886 1.00 68.44 599 TRP A O 1
ATOM 4577 N N . ASP A 1 600 ? -5.779 -13.820 13.342 1.00 56.66 600 ASP A N 1
ATOM 4578 C CA . ASP A 1 600 ? -6.916 -13.883 12.442 1.00 56.66 600 ASP A CA 1
ATOM 4579 C C . ASP A 1 600 ? -6.693 -14.965 11.375 1.00 56.66 600 ASP A C 1
ATOM 4581 O O . ASP A 1 600 ? -6.322 -14.686 10.238 1.00 56.66 600 ASP A O 1
ATOM 4585 N N . THR A 1 601 ? -6.824 -16.227 11.791 1.00 49.47 601 THR A N 1
ATOM 4586 C CA . THR A 1 601 ? -6.483 -17.408 10.964 1.00 49.47 601 THR A CA 1
ATOM 4587 C C . THR A 1 601 ? -7.573 -17.789 9.955 1.00 49.47 601 THR A C 1
ATOM 4589 O O . THR A 1 601 ? -7.365 -18.634 9.087 1.00 49.47 601 THR A O 1
ATOM 4592 N N . THR A 1 602 ? -8.754 -17.177 10.060 1.00 44.31 602 THR A N 1
ATOM 4593 C CA . THR A 1 602 ? -9.940 -17.504 9.258 1.00 44.31 602 THR A CA 1
ATOM 4594 C C . THR A 1 602 ? -10.142 -16.574 8.058 1.00 44.31 602 THR A C 1
ATOM 4596 O O . THR A 1 602 ? -11.038 -16.826 7.253 1.00 44.31 602 THR A O 1
ATOM 4599 N N . HIS A 1 603 ? -9.317 -15.529 7.894 1.00 56.34 603 HIS A N 1
ATOM 4600 C CA . HIS A 1 603 ? -9.593 -14.437 6.955 1.00 56.34 603 HIS A CA 1
ATOM 4601 C C . HIS A 1 603 ? -8.434 -14.166 5.988 1.00 56.34 603 HIS A C 1
ATOM 4603 O O . HIS A 1 603 ? -7.405 -13.579 6.321 1.00 56.34 603 HIS A O 1
ATOM 4609 N N . GLN A 1 604 ? -8.629 -14.551 4.729 1.00 63.75 604 GLN A N 1
ATOM 4610 C CA . GLN A 1 604 ? -7.689 -14.293 3.644 1.00 63.75 604 GLN A CA 1
ATOM 4611 C C . GLN A 1 604 ? -8.077 -12.992 2.924 1.00 63.75 604 GLN A C 1
ATOM 4613 O O . GLN A 1 604 ? -9.095 -12.923 2.247 1.00 63.75 604 GLN A O 1
ATOM 4618 N N . SER A 1 605 ? -7.277 -11.929 3.058 1.00 78.12 605 SER A N 1
ATOM 4619 C CA . SER A 1 605 ? -7.479 -10.706 2.263 1.00 78.12 605 SER A CA 1
ATOM 4620 C C . SER A 1 605 ? -7.012 -10.914 0.822 1.00 78.12 605 SER A C 1
ATOM 4622 O O . SER A 1 605 ? -5.842 -11.224 0.615 1.00 78.12 605 SER A O 1
ATOM 4624 N N . TRP A 1 606 ? -7.868 -10.647 -0.168 1.00 87.06 606 TRP A N 1
ATOM 4625 C CA . TRP A 1 606 ? -7.483 -10.594 -1.589 1.00 87.06 606 TRP A CA 1
ATOM 4626 C C . TRP A 1 606 ? -6.792 -9.282 -2.000 1.00 87.06 606 TRP A C 1
ATOM 4628 O O . TRP A 1 606 ? -6.375 -9.130 -3.142 1.00 87.06 606 TRP A O 1
ATOM 4638 N N . VAL A 1 607 ? -6.626 -8.336 -1.071 1.00 91.25 607 VAL A N 1
ATOM 4639 C CA . VAL A 1 607 ? -5.700 -7.202 -1.220 1.00 91.25 607 VAL A CA 1
ATOM 4640 C C . VAL A 1 607 ? -4.479 -7.478 -0.352 1.00 91.25 607 VAL A C 1
ATOM 4642 O O . VAL A 1 607 ? -4.613 -7.649 0.866 1.00 91.25 607 VAL A O 1
ATOM 4645 N N . LYS A 1 608 ? -3.305 -7.535 -0.971 1.00 91.50 608 LYS A N 1
ATOM 4646 C CA . LYS A 1 608 ? -2.029 -7.869 -0.343 1.00 91.50 608 LYS A CA 1
ATOM 4647 C C . LYS A 1 608 ? -1.084 -6.675 -0.368 1.00 91.50 608 LYS A C 1
ATOM 4649 O O . LYS A 1 608 ? -1.075 -5.882 -1.311 1.00 91.50 608 LYS A O 1
ATOM 4654 N N . LYS A 1 609 ? -0.266 -6.580 0.675 1.00 92.06 609 LYS A N 1
ATOM 4655 C CA . LYS A 1 609 ? 0.843 -5.635 0.746 1.00 92.06 609 LYS A CA 1
ATOM 4656 C C . LYS A 1 609 ? 1.963 -6.147 -0.150 1.00 92.06 609 LYS A C 1
ATOM 4658 O O . LYS A 1 609 ? 2.282 -7.333 -0.115 1.00 92.06 609 LYS A O 1
ATOM 4663 N N . ASP A 1 610 ? 2.581 -5.258 -0.914 1.00 88.00 610 ASP A N 1
ATOM 4664 C CA . ASP A 1 610 ? 3.807 -5.605 -1.619 1.00 88.00 610 ASP A CA 1
ATOM 4665 C C . ASP A 1 610 ? 4.933 -5.965 -0.632 1.00 88.00 610 ASP A C 1
ATOM 4667 O O . ASP A 1 610 ? 5.339 -5.159 0.216 1.00 88.00 610 ASP A O 1
ATOM 4671 N N . ALA A 1 611 ? 5.415 -7.203 -0.748 1.00 85.56 611 ALA A N 1
ATOM 4672 C CA . ALA A 1 611 ? 6.450 -7.763 0.106 1.00 85.56 611 ALA A CA 1
ATOM 4673 C C . ALA A 1 611 ? 7.842 -7.210 -0.220 1.00 85.56 611 ALA A C 1
ATOM 4675 O O . ALA A 1 611 ? 8.714 -7.275 0.635 1.00 85.56 611 ALA A O 1
ATOM 4676 N N . PHE A 1 612 ? 8.075 -6.645 -1.407 1.00 79.50 612 PHE A N 1
ATOM 4677 C CA . PHE A 1 612 ? 9.349 -5.991 -1.722 1.00 79.50 612 PHE A CA 1
ATOM 4678 C C . PHE A 1 612 ? 9.438 -4.611 -1.071 1.00 79.50 612 PHE A C 1
ATOM 4680 O O . PHE A 1 612 ? 10.451 -4.262 -0.458 1.00 79.50 612 PHE A O 1
ATOM 4687 N N . HIS A 1 613 ? 8.337 -3.865 -1.073 1.00 81.75 613 HIS A N 1
ATOM 4688 C CA . HIS A 1 613 ? 8.265 -2.551 -0.453 1.00 81.75 613 HIS A CA 1
ATOM 4689 C C . HIS A 1 613 ? 8.593 -2.553 1.053 1.00 81.75 613 HIS A C 1
ATOM 4691 O O . HIS A 1 613 ? 9.100 -1.559 1.570 1.00 81.75 613 HIS A O 1
ATOM 4697 N N . ILE A 1 614 ? 8.373 -3.647 1.795 1.00 85.62 614 ILE A N 1
ATOM 4698 C CA . ILE A 1 614 ? 8.734 -3.691 3.230 1.00 85.62 614 ILE A CA 1
ATOM 4699 C C . ILE A 1 614 ? 10.252 -3.561 3.454 1.00 85.62 614 ILE A C 1
ATOM 4701 O O . ILE A 1 614 ? 10.677 -3.021 4.473 1.00 85.62 614 ILE A O 1
ATOM 4705 N N . PHE A 1 615 ? 11.081 -3.983 2.491 1.00 82.50 615 PHE A N 1
ATOM 4706 C CA . PHE A 1 615 ? 12.535 -3.810 2.555 1.00 82.50 615 PHE A CA 1
ATOM 4707 C C . PHE A 1 615 ? 12.939 -2.345 2.365 1.00 82.50 615 PHE A C 1
ATOM 4709 O O . PHE A 1 615 ? 13.965 -1.920 2.897 1.00 82.50 615 PHE A O 1
ATOM 4716 N N . HIS A 1 616 ? 12.131 -1.548 1.657 1.00 78.00 616 HIS A N 1
ATOM 4717 C CA . HIS A 1 616 ? 12.381 -0.116 1.498 1.00 78.00 616 HIS A CA 1
ATOM 4718 C C . HIS A 1 616 ? 12.167 0.666 2.799 1.00 78.00 616 HIS A C 1
ATOM 4720 O O . HIS A 1 616 ? 12.804 1.701 2.990 1.00 78.00 616 HIS A O 1
ATOM 4726 N N . GLN A 1 617 ? 11.330 0.149 3.706 1.00 83.56 617 GLN A N 1
ATOM 4727 C CA . GLN A 1 617 ? 10.976 0.803 4.970 1.00 83.56 617 GLN A CA 1
ATOM 4728 C C . GLN A 1 617 ? 12.093 0.732 6.023 1.00 83.56 617 GLN A C 1
ATOM 4730 O O . GLN A 1 617 ? 12.142 1.568 6.923 1.00 83.56 617 GLN A O 1
ATOM 4735 N N . PHE A 1 618 ? 13.013 -0.233 5.917 1.00 84.69 618 PHE A N 1
ATOM 4736 C CA . PHE A 1 618 ? 14.153 -0.337 6.827 1.00 84.69 618 PHE A CA 1
ATOM 4737 C C . PHE A 1 618 ? 15.309 0.566 6.383 1.00 84.69 618 PHE A C 1
ATOM 4739 O O . PHE A 1 618 ? 16.026 0.261 5.426 1.00 84.69 618 PHE A O 1
ATOM 4746 N N . TYR A 1 619 ? 15.538 1.645 7.133 1.00 85.81 619 TYR A N 1
ATOM 4747 C CA . TYR A 1 619 ? 16.732 2.485 7.034 1.00 85.81 619 TYR A CA 1
ATOM 4748 C C . TYR A 1 619 ? 17.712 2.085 8.134 1.00 85.81 619 TYR A C 1
ATOM 4750 O O . TYR A 1 619 ? 17.436 2.268 9.317 1.00 85.81 619 TYR A O 1
ATOM 4758 N N . LEU A 1 620 ? 18.834 1.480 7.733 1.00 85.50 620 LEU A N 1
ATOM 4759 C CA . LEU A 1 620 ? 19.848 0.958 8.651 1.00 85.50 620 LEU A CA 1
ATOM 4760 C C . LEU A 1 620 ? 21.200 1.654 8.412 1.00 85.50 620 LEU A C 1
ATOM 4762 O O . LEU A 1 620 ? 21.475 2.072 7.276 1.00 85.50 620 LEU A O 1
ATOM 4766 N N . PRO A 1 621 ? 22.081 1.744 9.429 1.00 80.81 621 PRO A N 1
ATOM 4767 C CA . PRO A 1 621 ? 23.391 2.369 9.271 1.00 80.81 621 PRO A CA 1
ATOM 4768 C C . PRO A 1 621 ? 24.228 1.649 8.210 1.00 80.81 621 PRO A C 1
ATOM 4770 O O . PRO A 1 621 ? 24.444 0.437 8.280 1.00 80.81 621 PRO A O 1
ATOM 4773 N N . ALA A 1 622 ? 24.730 2.390 7.218 1.00 76.25 622 ALA A N 1
ATOM 4774 C CA . ALA A 1 622 ? 25.338 1.789 6.033 1.00 76.25 622 ALA A CA 1
ATOM 4775 C C . ALA A 1 622 ? 26.622 0.996 6.332 1.00 76.25 622 ALA A C 1
ATOM 4777 O O . ALA A 1 622 ? 26.930 0.052 5.606 1.00 76.25 622 ALA A O 1
ATOM 4778 N N . ALA A 1 623 ? 27.338 1.374 7.394 1.00 78.00 623 ALA A N 1
ATOM 4779 C CA . ALA A 1 623 ? 28.588 0.758 7.833 1.00 78.00 623 ALA A CA 1
ATOM 4780 C C . ALA A 1 623 ? 28.406 -0.381 8.854 1.00 78.00 623 ALA A C 1
ATOM 4782 O O . ALA A 1 623 ? 29.406 -0.969 9.264 1.00 78.00 623 ALA A O 1
ATOM 4783 N N . HIS A 1 624 ? 27.172 -0.685 9.278 1.00 84.12 624 HIS A N 1
ATOM 4784 C CA . HIS A 1 624 ? 26.928 -1.691 10.310 1.00 84.12 624 HIS A CA 1
ATOM 4785 C C . HIS A 1 624 ? 27.299 -3.093 9.811 1.00 84.12 624 HIS A C 1
ATOM 4787 O O . HIS A 1 624 ? 26.735 -3.575 8.825 1.00 84.12 624 HIS A O 1
ATOM 4793 N N . GLY A 1 625 ? 28.194 -3.783 10.526 1.00 82.44 625 GLY A N 1
ATOM 4794 C CA . GLY A 1 625 ? 28.735 -5.083 10.098 1.00 82.44 625 GLY A CA 1
ATOM 4795 C C . GLY A 1 625 ? 27.670 -6.155 9.822 1.00 82.44 625 GLY A C 1
ATOM 4796 O O . GLY A 1 625 ? 27.753 -6.864 8.827 1.00 82.44 625 GLY A O 1
ATOM 4797 N N . CYS A 1 626 ? 26.620 -6.220 10.647 1.00 84.88 626 CYS A N 1
ATOM 4798 C CA . CYS A 1 626 ? 25.539 -7.208 10.505 1.00 84.88 626 CYS A CA 1
ATOM 4799 C C . CYS A 1 626 ? 24.462 -6.856 9.459 1.00 84.88 626 CYS A C 1
ATOM 4801 O O . CYS A 1 626 ? 23.505 -7.613 9.307 1.00 84.88 626 CYS A O 1
ATOM 4803 N N . ARG A 1 627 ? 24.569 -5.716 8.758 1.00 83.31 627 ARG A N 1
ATOM 4804 C CA . ARG A 1 627 ? 23.504 -5.234 7.862 1.00 83.31 627 ARG A CA 1
ATOM 4805 C C . ARG A 1 627 ? 23.197 -6.240 6.753 1.00 83.31 627 ARG A C 1
ATOM 4807 O O . ARG A 1 627 ? 22.042 -6.607 6.600 1.00 83.31 627 ARG A O 1
ATOM 4814 N N . VAL A 1 628 ? 24.208 -6.719 6.026 1.00 80.12 628 VAL A N 1
ATOM 4815 C CA . VAL A 1 628 ? 24.030 -7.656 4.895 1.00 80.12 628 VAL A CA 1
ATOM 4816 C C . VAL A 1 628 ? 23.435 -8.991 5.351 1.00 80.12 628 VAL A C 1
ATOM 4818 O O . VAL A 1 628 ? 22.510 -9.502 4.720 1.00 80.12 628 VAL A O 1
ATOM 4821 N N . ASP A 1 629 ? 23.923 -9.528 6.471 1.00 82.94 629 ASP A N 1
ATOM 4822 C CA . ASP A 1 629 ? 23.429 -10.794 7.015 1.00 82.94 629 ASP A CA 1
ATOM 4823 C C . ASP A 1 629 ? 21.976 -10.683 7.490 1.00 82.94 629 ASP A C 1
ATOM 4825 O O . ASP A 1 629 ? 21.192 -11.599 7.249 1.00 82.94 629 ASP A O 1
ATOM 4829 N N . PHE A 1 630 ? 21.585 -9.545 8.076 1.00 89.50 630 PHE A N 1
ATOM 4830 C CA . PHE A 1 630 ? 20.189 -9.267 8.406 1.00 89.50 630 PHE A CA 1
ATOM 4831 C C . PHE A 1 630 ? 19.296 -9.250 7.159 1.00 89.50 630 PHE A C 1
ATOM 4833 O O . PHE A 1 630 ? 18.260 -9.910 7.161 1.00 89.50 630 PHE A O 1
ATOM 4840 N N . VAL A 1 631 ? 19.686 -8.536 6.091 1.00 83.88 631 VAL A N 1
ATOM 4841 C CA . VAL A 1 631 ? 18.880 -8.468 4.854 1.00 83.88 631 VAL A CA 1
ATOM 4842 C C . VAL A 1 631 ? 18.656 -9.862 4.275 1.00 83.88 631 VAL A C 1
ATOM 4844 O O . VAL A 1 631 ? 17.527 -10.202 3.924 1.00 83.88 631 VAL A O 1
ATOM 4847 N N . ARG A 1 632 ? 19.711 -10.685 4.225 1.00 81.38 632 ARG A N 1
ATOM 4848 C CA . ARG A 1 632 ? 19.634 -12.068 3.741 1.00 81.38 632 ARG A CA 1
ATOM 4849 C C . ARG A 1 632 ? 18.728 -12.925 4.627 1.00 81.38 632 ARG A C 1
ATOM 4851 O O . ARG A 1 632 ? 17.811 -13.555 4.116 1.00 81.38 632 ARG A O 1
ATOM 4858 N N . ALA A 1 633 ? 18.931 -12.900 5.945 1.00 86.88 633 ALA A N 1
ATOM 4859 C CA . ALA A 1 633 ? 18.111 -13.671 6.878 1.00 86.88 633 ALA A CA 1
ATOM 4860 C C . ALA A 1 633 ? 16.633 -13.249 6.838 1.00 86.88 633 ALA A C 1
ATOM 4862 O O . ALA A 1 633 ? 15.744 -14.098 6.889 1.00 86.88 633 ALA A O 1
ATOM 4863 N N . PHE A 1 634 ? 16.361 -11.948 6.714 1.00 91.19 634 PHE A N 1
ATOM 4864 C CA . PHE A 1 634 ? 15.004 -11.423 6.611 1.00 91.19 634 PHE A CA 1
ATOM 4865 C C . PHE A 1 634 ? 14.338 -11.859 5.304 1.00 91.19 634 PHE A C 1
ATOM 4867 O O . PHE A 1 634 ? 13.214 -12.361 5.333 1.00 91.19 634 PHE A O 1
ATOM 4874 N N . TRP A 1 635 ? 15.053 -11.770 4.181 1.00 86.19 635 TRP A N 1
ATOM 4875 C CA . TRP A 1 635 ? 14.596 -12.288 2.894 1.00 86.19 635 TRP A CA 1
ATOM 4876 C C . TRP A 1 635 ? 14.263 -13.784 2.950 1.00 86.19 635 TRP A C 1
ATOM 4878 O O . TRP A 1 635 ? 13.153 -14.181 2.593 1.00 86.19 635 TRP A O 1
ATOM 4888 N N . ASP A 1 636 ? 15.184 -14.599 3.464 1.00 84.38 636 ASP A N 1
ATOM 4889 C CA . ASP A 1 636 ? 15.021 -16.053 3.561 1.00 84.38 636 ASP A CA 1
ATOM 4890 C C . ASP A 1 636 ? 13.884 -16.453 4.516 1.00 84.38 636 ASP A C 1
ATOM 4892 O O . ASP A 1 636 ? 13.279 -17.510 4.349 1.00 84.38 636 ASP A O 1
ATOM 4896 N N . SER A 1 637 ? 13.563 -15.609 5.504 1.00 90.69 637 SER A N 1
ATOM 4897 C CA . SER A 1 637 ? 12.424 -15.830 6.404 1.00 90.69 637 SER A CA 1
ATOM 4898 C C . SER A 1 637 ? 11.065 -15.533 5.765 1.00 90.69 637 SER A C 1
ATOM 4900 O O . SER A 1 637 ? 10.064 -16.113 6.183 1.00 90.69 637 SER A O 1
ATOM 4902 N N . LEU A 1 638 ? 11.028 -14.646 4.763 1.00 89.25 638 LEU A N 1
ATOM 4903 C CA . LEU A 1 638 ? 9.808 -14.243 4.061 1.00 89.25 638 LEU A CA 1
ATOM 4904 C C . LEU A 1 638 ? 9.511 -15.138 2.858 1.00 89.25 638 LEU A C 1
ATOM 4906 O O . LEU A 1 638 ? 8.367 -15.538 2.662 1.00 89.25 638 LEU A O 1
ATOM 4910 N N . PHE A 1 639 ? 10.527 -15.446 2.051 1.00 85.69 639 PHE A N 1
ATOM 4911 C CA . PHE A 1 639 ? 10.366 -16.119 0.765 1.00 85.69 639 PHE A CA 1
ATOM 4912 C C . PHE A 1 639 ? 10.910 -17.548 0.806 1.00 85.69 639 PHE A C 1
ATOM 4914 O O . PHE A 1 639 ? 12.047 -17.815 0.409 1.00 85.69 639 PHE A O 1
ATOM 4921 N N . LEU A 1 640 ? 10.078 -18.492 1.242 1.00 82.50 640 LEU A N 1
ATOM 4922 C CA . LEU A 1 640 ? 10.486 -19.889 1.354 1.00 82.50 640 LEU A CA 1
ATOM 4923 C C . LEU A 1 640 ? 10.543 -20.557 -0.027 1.00 82.50 640 LEU A C 1
ATOM 4925 O O . LEU A 1 640 ? 9.577 -20.461 -0.785 1.00 82.50 640 LEU A O 1
ATOM 4929 N N . PRO A 1 641 ? 11.629 -21.266 -0.381 1.00 81.62 641 PRO A N 1
ATOM 4930 C CA . PRO A 1 641 ? 11.715 -21.942 -1.668 1.00 81.62 641 PRO A CA 1
ATOM 4931 C C . PRO A 1 641 ? 10.750 -23.132 -1.745 1.00 81.62 641 PRO A C 1
ATOM 4933 O O . PRO A 1 641 ? 10.603 -23.901 -0.788 1.00 81.62 641 PRO A O 1
ATOM 4936 N N . ASP A 1 642 ? 10.140 -23.326 -2.916 1.00 81.81 642 ASP A N 1
ATOM 4937 C CA . ASP A 1 642 ? 9.422 -24.555 -3.248 1.00 81.81 642 ASP A CA 1
ATOM 4938 C C . ASP A 1 642 ? 10.394 -25.732 -3.156 1.00 81.81 642 ASP A C 1
ATOM 4940 O O . ASP A 1 642 ? 11.428 -25.771 -3.828 1.00 81.81 642 ASP A O 1
ATOM 4944 N N . GLN A 1 643 ? 10.069 -26.698 -2.300 1.00 81.44 643 GLN A N 1
ATOM 4945 C CA . GLN A 1 643 ? 10.978 -27.803 -2.008 1.00 81.44 643 GLN A CA 1
ATOM 4946 C C . GLN A 1 643 ? 11.236 -28.674 -3.243 1.00 81.44 643 GLN A C 1
ATOM 4948 O O . GLN A 1 643 ? 12.344 -29.169 -3.423 1.00 81.44 643 GLN A O 1
ATOM 4953 N N . GLY A 1 644 ? 10.255 -28.814 -4.139 1.00 76.25 644 GLY A N 1
ATOM 4954 C CA . GLY A 1 644 ? 10.416 -29.573 -5.375 1.00 76.25 644 GLY A CA 1
ATOM 4955 C C . GLY A 1 644 ? 11.368 -28.897 -6.362 1.00 76.25 644 GLY A C 1
ATOM 4956 O O . GLY A 1 644 ? 12.210 -29.569 -6.960 1.00 76.25 644 GLY A O 1
ATOM 4957 N N . ASP A 1 645 ? 11.262 -27.578 -6.536 1.00 83.56 645 ASP A N 1
ATOM 4958 C CA . ASP A 1 645 ? 12.213 -26.807 -7.345 1.00 83.56 645 ASP A CA 1
ATOM 4959 C C . ASP A 1 645 ? 13.606 -26.775 -6.710 1.00 83.56 645 ASP A C 1
ATOM 4961 O O . ASP A 1 645 ? 14.593 -27.003 -7.416 1.00 83.56 645 ASP A O 1
ATOM 4965 N N . LYS A 1 646 ? 13.697 -26.573 -5.388 1.00 86.94 646 LYS A N 1
ATOM 4966 C CA . LYS A 1 646 ? 14.969 -26.633 -4.656 1.00 86.94 646 LYS A CA 1
ATOM 4967 C C . LYS A 1 646 ? 15.660 -27.977 -4.890 1.00 86.94 646 LYS A C 1
ATOM 4969 O O . LYS A 1 646 ? 16.791 -27.992 -5.370 1.00 86.94 646 LYS A O 1
ATOM 4974 N N . SER A 1 647 ? 14.960 -29.094 -4.686 1.00 86.06 647 SER A N 1
ATOM 4975 C CA . SER A 1 647 ? 15.515 -30.431 -4.929 1.00 86.06 647 SER A CA 1
ATOM 4976 C C . SER A 1 647 ? 15.902 -30.668 -6.393 1.00 86.06 647 SER A C 1
ATOM 4978 O O . SER A 1 647 ? 16.887 -31.360 -6.659 1.00 86.06 647 SER A O 1
ATOM 4980 N N . ARG A 1 648 ? 15.180 -30.091 -7.368 1.00 85.31 648 ARG A N 1
ATOM 4981 C CA . ARG A 1 648 ? 15.575 -30.139 -8.791 1.00 85.31 648 ARG A CA 1
ATOM 4982 C C . ARG A 1 648 ? 16.888 -29.401 -9.040 1.00 85.31 648 ARG A C 1
ATOM 4984 O O . ARG A 1 648 ? 17.753 -29.932 -9.737 1.00 85.31 648 ARG A O 1
ATOM 4991 N N . ILE A 1 649 ? 17.036 -28.204 -8.477 1.00 91.19 649 ILE A N 1
ATOM 4992 C CA . ILE A 1 649 ? 18.258 -27.400 -8.592 1.00 91.19 649 ILE A CA 1
ATOM 4993 C C . ILE A 1 649 ? 19.424 -28.110 -7.907 1.00 91.19 649 ILE A C 1
ATOM 4995 O O . ILE A 1 649 ? 20.489 -28.213 -8.506 1.00 91.19 649 ILE A O 1
ATOM 4999 N N . GLU A 1 650 ? 19.225 -28.669 -6.713 1.00 93.25 650 GLU A N 1
ATOM 5000 C CA . GLU A 1 650 ? 20.240 -29.464 -6.008 1.00 93.25 650 GLU A CA 1
ATOM 5001 C C . GLU A 1 650 ? 20.639 -30.706 -6.807 1.00 93.25 650 GLU A C 1
ATOM 5003 O O . GLU A 1 650 ? 21.823 -30.991 -6.959 1.00 93.25 650 GLU A O 1
ATOM 5008 N N . SER A 1 651 ? 19.671 -31.405 -7.405 1.00 92.06 651 SER A N 1
ATOM 5009 C CA . SER A 1 651 ? 19.934 -32.565 -8.267 1.00 92.06 651 SER A CA 1
ATOM 5010 C C . SER A 1 651 ? 20.710 -32.196 -9.533 1.00 92.06 651 SER A C 1
ATOM 5012 O O . SER A 1 651 ? 21.495 -33.000 -10.035 1.00 92.06 651 SER A O 1
ATOM 5014 N N . TRP A 1 652 ? 20.482 -31.001 -10.087 1.00 94.62 652 TRP A N 1
ATOM 5015 C CA . TRP A 1 652 ? 21.261 -30.470 -11.206 1.00 94.62 652 TRP A CA 1
ATOM 5016 C C . TRP A 1 652 ? 22.664 -30.040 -10.756 1.00 94.62 652 TRP A C 1
ATOM 5018 O O . TRP A 1 652 ? 23.646 -30.372 -11.421 1.00 94.62 652 TRP A O 1
ATOM 5028 N N . GLY A 1 653 ? 22.758 -29.367 -9.609 1.00 92.12 653 GLY A N 1
ATOM 5029 C CA . GLY A 1 653 ? 23.993 -28.912 -8.973 1.00 92.12 653 GLY A CA 1
ATOM 5030 C C . GLY A 1 653 ? 24.931 -30.061 -8.602 1.00 92.12 653 GLY A C 1
ATOM 5031 O O . GLY A 1 653 ? 26.136 -29.981 -8.832 1.00 92.12 653 GLY A O 1
ATOM 5032 N N . ALA A 1 654 ? 24.364 -31.185 -8.155 1.00 93.31 654 ALA A N 1
ATOM 5033 C CA . ALA A 1 654 ? 25.077 -32.425 -7.860 1.00 93.31 654 ALA A CA 1
ATOM 5034 C C . ALA A 1 654 ? 25.652 -33.129 -9.106 1.00 93.31 654 ALA A C 1
ATOM 5036 O O . ALA A 1 654 ? 26.454 -34.051 -8.978 1.00 93.31 654 ALA A O 1
ATOM 5037 N N . LYS A 1 655 ? 25.241 -32.721 -10.314 1.00 91.94 655 LYS A N 1
ATOM 5038 C CA . LYS A 1 655 ? 25.794 -33.214 -11.588 1.00 91.94 655 LYS A CA 1
ATOM 5039 C C . LYS A 1 655 ? 26.858 -32.283 -12.169 1.00 91.94 655 LYS A C 1
ATOM 5041 O O . LYS A 1 655 ? 27.456 -32.629 -13.183 1.00 91.94 655 LYS A O 1
ATOM 5046 N N . GLN A 1 656 ? 27.055 -31.105 -11.578 1.00 90.62 656 GLN A N 1
ATOM 5047 C CA . GLN A 1 656 ? 28.067 -30.159 -12.032 1.00 90.62 656 GLN A CA 1
ATOM 5048 C C . GLN A 1 656 ? 29.450 -30.562 -11.518 1.00 90.62 656 GLN A C 1
ATOM 5050 O O . GLN A 1 656 ? 29.585 -31.220 -10.485 1.00 90.62 656 GLN A O 1
ATOM 5055 N N . GLN A 1 657 ? 30.474 -30.143 -12.248 1.00 85.06 657 GLN A N 1
ATOM 5056 C CA . GLN A 1 657 ? 31.875 -30.260 -11.868 1.00 85.06 657 GLN A CA 1
ATOM 5057 C C . GLN A 1 657 ? 32.461 -28.829 -11.868 1.00 85.06 657 GLN A C 1
ATOM 5059 O O . GLN A 1 657 ? 32.327 -28.117 -12.866 1.00 85.06 657 GLN A O 1
ATOM 5064 N N . PRO A 1 658 ? 32.994 -28.335 -10.732 1.00 85.19 658 PRO A N 1
ATOM 5065 C CA . PRO A 1 658 ? 32.807 -28.879 -9.382 1.00 85.19 658 PRO A CA 1
ATOM 5066 C C . PRO A 1 658 ? 31.324 -28.902 -8.964 1.00 85.19 658 PRO A C 1
ATOM 5068 O O . PRO A 1 658 ? 30.498 -28.184 -9.526 1.00 85.19 658 PRO A O 1
ATOM 5071 N N . LEU A 1 659 ? 30.995 -29.719 -7.956 1.00 86.38 659 LEU A N 1
ATOM 5072 C CA . LEU A 1 659 ? 29.645 -29.789 -7.388 1.00 86.38 659 LEU A CA 1
ATOM 5073 C C . LEU A 1 659 ? 29.204 -28.408 -6.908 1.00 86.38 659 LEU A C 1
ATOM 5075 O O . LEU A 1 659 ? 29.947 -27.719 -6.204 1.00 86.38 659 LEU A O 1
ATOM 5079 N N . VAL A 1 660 ? 27.975 -28.031 -7.245 1.00 89.75 660 VAL A N 1
ATOM 5080 C CA . VAL A 1 660 ? 27.424 -26.731 -6.866 1.00 89.75 660 VAL A CA 1
ATOM 5081 C C . VAL A 1 660 ? 26.179 -26.932 -6.011 1.00 89.75 660 VAL A C 1
ATOM 5083 O O . VAL A 1 660 ? 25.252 -27.626 -6.420 1.00 89.75 660 VAL A O 1
ATOM 5086 N N . THR A 1 661 ? 26.145 -26.333 -4.819 1.00 88.56 661 THR A N 1
ATOM 5087 C CA . THR A 1 661 ? 24.983 -26.406 -3.919 1.00 88.56 661 THR A CA 1
ATOM 5088 C C . THR A 1 661 ? 23.963 -25.311 -4.222 1.00 88.56 661 THR A C 1
ATOM 5090 O O . THR A 1 661 ? 24.283 -24.294 -4.846 1.00 88.56 661 THR A O 1
ATOM 5093 N N . TYR A 1 662 ? 22.728 -25.500 -3.753 1.00 86.06 662 TYR A N 1
ATOM 5094 C CA . TYR A 1 662 ? 21.681 -24.484 -3.855 1.00 86.06 662 TYR A CA 1
ATOM 5095 C C . TYR A 1 662 ? 22.100 -23.179 -3.167 1.00 86.06 662 TYR A C 1
ATOM 5097 O O . TYR A 1 662 ? 21.986 -22.107 -3.754 1.00 86.06 662 TYR A O 1
ATOM 5105 N N . GLU A 1 663 ? 22.655 -23.270 -1.959 1.00 83.50 663 GLU A N 1
ATOM 5106 C CA . GLU A 1 663 ? 23.108 -22.122 -1.170 1.00 83.50 663 GLU A CA 1
ATOM 5107 C C . GLU A 1 663 ? 24.257 -21.383 -1.868 1.00 83.50 663 GLU A C 1
ATOM 5109 O O . GLU A 1 663 ? 24.275 -20.154 -1.906 1.00 83.50 663 GLU A O 1
ATOM 5114 N N . TYR A 1 664 ? 25.182 -22.113 -2.501 1.00 82.69 664 TYR A N 1
ATOM 5115 C CA . TYR A 1 664 ? 26.232 -21.493 -3.308 1.00 82.69 664 TYR A CA 1
ATOM 5116 C C . TYR A 1 664 ? 25.647 -20.732 -4.506 1.00 82.69 664 TYR A C 1
ATOM 5118 O O . TYR A 1 664 ? 26.068 -19.608 -4.787 1.00 82.69 664 TYR A O 1
ATOM 5126 N N . LEU A 1 665 ? 24.676 -21.317 -5.217 1.00 82.31 665 LEU A N 1
ATOM 5127 C CA . LEU A 1 665 ? 24.019 -20.660 -6.353 1.00 82.31 665 LEU A CA 1
ATOM 5128 C C . LEU A 1 665 ? 23.208 -19.445 -5.917 1.00 82.31 665 LEU A C 1
ATOM 5130 O O . LEU A 1 665 ? 23.218 -18.442 -6.621 1.00 82.31 665 LEU A O 1
ATOM 5134 N N . LEU A 1 666 ? 22.544 -19.500 -4.765 1.00 76.44 666 LEU A N 1
ATOM 5135 C CA . LEU A 1 666 ? 21.799 -18.364 -4.234 1.00 76.44 666 LEU A CA 1
ATOM 5136 C C . LEU A 1 666 ? 22.735 -17.189 -3.913 1.00 76.44 666 LEU A C 1
ATOM 5138 O O . LEU A 1 666 ? 22.390 -16.046 -4.185 1.00 76.44 666 LEU A O 1
ATOM 5142 N N . CYS A 1 667 ? 23.943 -17.469 -3.418 1.00 67.81 667 CYS A N 1
ATOM 5143 C CA . CYS A 1 667 ? 24.950 -16.445 -3.133 1.00 67.81 667 CYS A CA 1
ATOM 5144 C C . CYS A 1 667 ? 25.677 -15.912 -4.378 1.00 67.81 667 CYS A C 1
ATOM 5146 O O . CYS A 1 667 ? 26.105 -14.765 -4.382 1.00 67.81 667 CYS A O 1
ATOM 5148 N N . THR A 1 668 ? 25.878 -16.734 -5.413 1.00 70.06 668 THR A N 1
ATOM 5149 C CA . THR A 1 668 ? 26.719 -16.369 -6.576 1.00 70.06 668 THR A CA 1
ATOM 5150 C C . THR A 1 668 ? 25.931 -16.046 -7.841 1.00 70.06 668 THR A C 1
ATOM 5152 O O . THR A 1 668 ? 26.448 -15.380 -8.736 1.00 70.06 668 THR A O 1
ATOM 5155 N N . LYS A 1 669 ? 24.701 -16.554 -7.953 1.00 74.94 669 LYS A N 1
ATOM 5156 C CA . LYS A 1 669 ? 23.795 -16.403 -9.100 1.00 74.94 669 LYS A CA 1
ATOM 5157 C C . LYS A 1 669 ? 22.327 -16.317 -8.632 1.00 74.94 669 LYS A C 1
ATOM 5159 O O . LYS A 1 669 ? 21.498 -17.104 -9.105 1.00 74.94 669 LYS A O 1
ATOM 5164 N N . PRO A 1 670 ? 21.967 -15.378 -7.735 1.00 70.81 670 PRO A N 1
ATOM 5165 C CA . PRO A 1 670 ? 20.625 -15.285 -7.163 1.00 70.81 670 PRO A CA 1
ATOM 5166 C C . PRO A 1 670 ? 19.552 -15.184 -8.243 1.00 70.81 670 PRO A C 1
ATOM 5168 O O . PRO A 1 670 ? 18.635 -15.996 -8.237 1.00 70.81 670 PRO A O 1
ATOM 5171 N N . LYS A 1 671 ? 19.695 -14.305 -9.247 1.00 72.81 671 LYS A N 1
ATOM 5172 C CA . LYS A 1 671 ? 18.721 -14.198 -10.349 1.00 72.81 671 LYS A CA 1
ATOM 5173 C C . LYS A 1 671 ? 18.469 -15.537 -11.051 1.00 72.81 671 LYS A C 1
ATOM 5175 O O . LYS A 1 671 ? 17.326 -15.902 -11.304 1.00 72.81 671 LYS A O 1
ATOM 5180 N N . TRP A 1 672 ? 19.527 -16.311 -11.302 1.00 83.88 672 TRP A N 1
ATOM 5181 C CA . TRP A 1 672 ? 19.416 -17.623 -11.945 1.00 83.88 672 TRP A CA 1
ATOM 5182 C C . TRP A 1 672 ? 18.585 -18.606 -11.110 1.00 83.88 672 TRP A C 1
ATOM 5184 O O . TRP A 1 672 ? 17.774 -19.344 -11.677 1.00 83.88 672 TRP A O 1
ATOM 5194 N N . VAL A 1 673 ? 18.771 -18.601 -9.784 1.00 80.56 673 VAL A N 1
ATOM 5195 C CA . VAL A 1 673 ? 17.981 -19.410 -8.841 1.00 80.56 673 VAL A CA 1
ATOM 5196 C C . VAL A 1 673 ? 16.550 -18.892 -8.769 1.00 80.56 673 VAL A C 1
ATOM 5198 O O . VAL A 1 673 ? 15.612 -19.680 -8.864 1.00 80.56 673 VAL A O 1
ATOM 5201 N N . LEU A 1 674 ? 16.371 -17.575 -8.656 1.00 78.12 674 LEU A N 1
ATOM 5202 C CA . LEU A 1 674 ? 15.068 -16.935 -8.511 1.00 78.12 674 LEU A CA 1
ATOM 5203 C C . LEU A 1 674 ? 14.169 -17.136 -9.743 1.00 78.12 674 LEU A C 1
ATOM 5205 O O . LEU A 1 674 ? 12.952 -17.216 -9.576 1.00 78.12 674 LEU A O 1
ATOM 5209 N N . ASP A 1 675 ? 14.751 -17.266 -10.938 1.00 75.94 675 ASP A N 1
ATOM 5210 C CA . ASP A 1 675 ? 14.039 -17.588 -12.184 1.00 75.94 675 ASP A CA 1
ATOM 5211 C C . ASP A 1 675 ? 13.584 -19.064 -12.254 1.00 75.94 675 ASP A C 1
ATOM 5213 O O . ASP A 1 675 ? 12.684 -19.401 -13.028 1.00 75.94 675 ASP A O 1
ATOM 5217 N N . ARG A 1 676 ? 14.210 -19.958 -11.472 1.00 84.81 676 ARG A N 1
ATOM 5218 C CA . ARG A 1 676 ? 14.041 -21.430 -11.534 1.00 84.81 676 ARG A CA 1
ATOM 5219 C C . ARG A 1 676 ? 13.402 -22.049 -10.295 1.00 84.81 676 ARG A C 1
ATOM 5221 O O . ARG A 1 676 ? 13.042 -23.223 -10.323 1.00 84.81 676 ARG A O 1
ATOM 5228 N N . CYS A 1 677 ? 13.273 -21.284 -9.217 1.00 80.00 677 CYS A N 1
ATOM 5229 C CA . CYS A 1 677 ? 12.723 -21.730 -7.947 1.00 80.00 677 CYS A CA 1
ATOM 5230 C C . CYS A 1 677 ? 11.542 -20.846 -7.558 1.00 80.00 677 CYS A C 1
ATOM 5232 O O . CYS A 1 677 ? 11.722 -19.651 -7.288 1.00 80.00 677 CYS A O 1
ATOM 5234 N N . LYS A 1 678 ? 10.336 -21.427 -7.532 1.00 81.81 678 LYS A N 1
ATOM 5235 C CA . LYS A 1 678 ? 9.167 -20.742 -6.970 1.00 81.81 678 LYS A CA 1
ATOM 5236 C C . LYS A 1 678 ? 9.416 -20.447 -5.492 1.00 81.81 678 LYS A C 1
ATOM 5238 O O . LYS A 1 678 ? 10.107 -21.204 -4.809 1.00 81.81 678 LYS A O 1
ATOM 5243 N N . ARG A 1 679 ? 8.832 -19.361 -4.996 1.00 83.75 679 ARG A N 1
ATOM 5244 C CA . ARG A 1 679 ? 8.903 -18.972 -3.586 1.00 83.75 679 ARG A CA 1
ATOM 5245 C C . ARG A 1 679 ? 7.500 -18.779 -3.044 1.00 83.75 679 ARG A C 1
ATOM 5247 O O . ARG A 1 679 ? 6.650 -18.234 -3.739 1.00 83.75 679 ARG A O 1
ATOM 5254 N N . VAL A 1 680 ? 7.279 -19.221 -1.818 1.00 80.94 680 VAL A N 1
ATOM 5255 C CA . VAL A 1 680 ? 6.007 -19.086 -1.118 1.00 80.94 680 VAL A CA 1
ATOM 5256 C C . VAL A 1 680 ? 6.235 -18.230 0.114 1.00 80.94 680 VAL A C 1
ATOM 5258 O O . VAL A 1 680 ? 7.151 -18.495 0.894 1.00 80.94 680 VAL A O 1
ATOM 5261 N N . ILE A 1 681 ? 5.394 -17.219 0.286 1.00 87.94 681 ILE A N 1
ATOM 5262 C CA . ILE A 1 681 ? 5.250 -16.512 1.549 1.00 87.94 681 ILE A CA 1
ATOM 5263 C C . ILE A 1 681 ? 4.225 -17.298 2.378 1.00 87.94 681 ILE A C 1
ATOM 5265 O O . ILE A 1 681 ? 3.040 -17.305 2.032 1.00 87.94 681 ILE A O 1
ATOM 5269 N N . PRO A 1 682 ? 4.652 -18.007 3.438 1.00 83.56 682 PRO A N 1
ATOM 5270 C CA . PRO A 1 682 ? 3.797 -18.950 4.149 1.00 83.56 682 PRO A CA 1
ATOM 5271 C C . PRO A 1 682 ? 2.636 -18.259 4.893 1.00 83.56 682 PRO A C 1
ATOM 5273 O O . PRO A 1 682 ? 2.646 -17.033 5.068 1.00 83.56 682 PRO A O 1
ATOM 5276 N N . PRO A 1 683 ? 1.640 -19.035 5.368 1.00 85.31 683 PRO A N 1
ATOM 5277 C CA . PRO A 1 683 ? 0.549 -18.522 6.193 1.00 85.31 683 PRO A CA 1
ATOM 5278 C C . PRO A 1 683 ? 1.049 -17.762 7.432 1.00 85.31 683 PRO A C 1
ATOM 5280 O O . PRO A 1 683 ? 2.156 -18.047 7.909 1.00 85.31 683 PRO A O 1
ATOM 5283 N N . PRO A 1 684 ? 0.262 -16.817 7.977 1.00 88.62 684 PRO A N 1
ATOM 5284 C CA . PRO A 1 684 ? 0.679 -15.945 9.077 1.00 88.62 684 PRO A CA 1
ATOM 5285 C C . PRO A 1 684 ? 1.304 -16.685 10.258 1.00 88.62 684 PRO A C 1
ATOM 5287 O O . PRO A 1 684 ? 2.336 -16.260 10.779 1.00 88.62 684 PRO A O 1
ATOM 5290 N N . GLU A 1 685 ? 0.715 -17.817 10.645 1.00 86.88 685 GLU A N 1
ATOM 5291 C CA . GLU A 1 685 ? 1.087 -18.629 11.810 1.00 86.88 685 GLU A CA 1
ATOM 5292 C C . GLU A 1 685 ? 2.480 -19.248 11.656 1.00 86.88 685 GLU A C 1
ATOM 5294 O O . GLU A 1 685 ? 3.165 -19.510 12.644 1.00 86.88 685 GLU A O 1
ATOM 5299 N N . GLN A 1 686 ? 2.913 -19.461 10.412 1.00 88.81 686 GLN A N 1
ATOM 5300 C CA . GLN A 1 686 ? 4.248 -19.949 10.076 1.00 88.81 686 GLN A CA 1
ATOM 5301 C C . GLN A 1 686 ? 5.214 -18.796 9.782 1.00 88.81 686 GLN A C 1
ATOM 5303 O O . GLN A 1 686 ? 6.376 -18.856 10.175 1.00 88.81 686 GLN A O 1
ATOM 5308 N N . LEU A 1 687 ? 4.745 -17.732 9.126 1.00 92.19 687 LEU A N 1
ATOM 5309 C CA . LEU A 1 687 ? 5.569 -16.594 8.716 1.00 92.19 687 LEU A CA 1
ATOM 5310 C C . LEU A 1 687 ? 6.057 -15.758 9.900 1.00 92.19 687 LEU A C 1
ATOM 5312 O O . LEU A 1 687 ? 7.234 -15.409 9.994 1.00 92.19 687 LEU A O 1
ATOM 5316 N N . TYR A 1 688 ? 5.149 -15.438 10.818 1.00 94.50 688 TYR A N 1
ATOM 5317 C CA . TYR A 1 688 ? 5.434 -14.587 11.965 1.00 94.50 688 TYR A CA 1
ATOM 5318 C C . TYR A 1 688 ? 6.592 -15.107 12.826 1.00 94.50 688 TYR A C 1
ATOM 5320 O O . TYR A 1 688 ? 7.511 -14.325 13.072 1.00 94.50 688 TYR A O 1
ATOM 5328 N N . PRO A 1 689 ? 6.627 -16.382 13.281 1.00 94.50 689 PRO A N 1
ATOM 5329 C CA . PRO A 1 689 ? 7.736 -16.853 14.107 1.00 94.50 689 PRO A CA 1
ATOM 5330 C C . PRO A 1 689 ? 9.075 -16.846 13.359 1.00 94.50 689 PRO A C 1
ATOM 5332 O O . PRO A 1 689 ? 10.107 -16.615 13.989 1.00 94.50 689 PRO A O 1
ATOM 5335 N N . LEU A 1 690 ? 9.082 -17.049 12.035 1.00 95.38 690 LEU A N 1
ATOM 5336 C CA . LEU A 1 690 ? 10.301 -16.973 11.223 1.00 95.38 690 LEU A CA 1
ATOM 5337 C C . LEU A 1 690 ? 10.859 -15.546 11.201 1.00 95.38 690 LEU A C 1
ATOM 5339 O O . LEU A 1 690 ? 12.030 -15.340 11.522 1.00 95.38 690 LEU A O 1
ATOM 5343 N N . VAL A 1 691 ? 10.012 -14.560 10.898 1.00 96.25 691 VAL A N 1
ATOM 5344 C CA . VAL A 1 691 ? 10.407 -13.145 10.824 1.00 96.25 691 VAL A CA 1
ATOM 5345 C C . VAL A 1 691 ? 10.744 -12.581 12.207 1.00 96.25 691 VAL A C 1
ATOM 5347 O O . VAL A 1 691 ? 11.780 -11.939 12.380 1.00 96.25 691 VAL A O 1
ATOM 5350 N N . ALA A 1 692 ? 9.927 -12.870 13.224 1.00 96.38 692 ALA A N 1
ATOM 5351 C CA . ALA A 1 692 ? 10.173 -12.436 14.599 1.00 96.38 692 ALA A CA 1
ATOM 5352 C C . ALA A 1 692 ? 11.504 -12.980 15.138 1.00 96.38 692 ALA A C 1
ATOM 5354 O O . ALA A 1 692 ? 12.227 -12.266 15.835 1.00 96.38 692 ALA A O 1
ATOM 5355 N N . LYS A 1 693 ? 11.873 -14.217 14.775 1.00 96.12 693 LYS A N 1
ATOM 5356 C CA . LYS A 1 693 ? 13.174 -14.796 15.124 1.00 96.12 693 LYS A CA 1
ATOM 5357 C C . LYS A 1 693 ? 14.330 -14.017 14.496 1.00 96.12 693 LYS A C 1
ATOM 5359 O O . LYS A 1 693 ? 15.315 -13.771 15.184 1.00 96.12 693 LYS A O 1
ATOM 5364 N N . VAL A 1 694 ? 14.219 -13.608 13.231 1.00 95.69 694 VAL A N 1
ATOM 5365 C CA . VAL A 1 694 ? 15.245 -12.774 12.582 1.00 95.69 694 VAL A CA 1
ATOM 5366 C C . VAL A 1 694 ? 15.368 -11.425 13.291 1.00 95.69 694 VAL A C 1
ATOM 5368 O O . VAL A 1 694 ? 16.479 -11.017 13.625 1.00 95.69 694 VAL A O 1
ATOM 5371 N N . PHE A 1 695 ? 14.252 -10.756 13.590 1.00 96.50 695 PHE A N 1
ATOM 5372 C CA . PHE A 1 695 ? 14.280 -9.478 14.310 1.00 96.50 695 PHE A CA 1
ATOM 5373 C C . PHE A 1 695 ? 14.906 -9.607 15.702 1.00 96.50 695 PHE A C 1
ATOM 5375 O O . PHE A 1 695 ? 15.730 -8.771 16.062 1.00 96.50 695 PHE A O 1
ATOM 5382 N N . ASN A 1 696 ? 14.601 -10.678 16.440 1.00 94.31 696 ASN A N 1
ATOM 5383 C CA . ASN A 1 696 ? 15.203 -10.936 17.749 1.00 94.31 696 ASN A CA 1
ATOM 5384 C C . ASN A 1 696 ? 16.719 -11.211 17.654 1.00 94.31 696 ASN A C 1
ATOM 5386 O O . ASN A 1 696 ? 17.500 -10.669 18.428 1.00 94.31 696 ASN A O 1
ATOM 5390 N N . ILE A 1 697 ? 17.158 -11.998 16.663 1.00 93.25 697 ILE A N 1
ATOM 5391 C CA . ILE A 1 697 ? 18.584 -12.318 16.479 1.00 93.25 697 ILE A CA 1
ATOM 5392 C C . ILE A 1 697 ? 19.405 -11.078 16.119 1.00 93.25 697 ILE A C 1
ATOM 5394 O O . ILE A 1 697 ? 20.510 -10.921 16.630 1.00 93.25 697 ILE A O 1
ATOM 5398 N N . TYR A 1 698 ? 18.908 -10.240 15.207 1.00 94.31 698 TYR A N 1
ATOM 5399 C CA . TYR A 1 698 ? 19.717 -9.185 14.592 1.00 94.31 698 TYR A CA 1
ATOM 5400 C C . TYR A 1 698 ? 19.486 -7.792 15.180 1.00 94.31 698 TYR A C 1
ATOM 5402 O O . TYR A 1 698 ? 20.425 -6.999 15.213 1.00 94.31 698 TYR A O 1
ATOM 5410 N N . GLY A 1 699 ? 18.268 -7.466 15.622 1.00 93.56 699 GLY A N 1
ATOM 5411 C CA . GLY A 1 699 ? 17.875 -6.084 15.916 1.00 93.56 699 GLY A CA 1
ATOM 5412 C C . GLY A 1 699 ? 18.704 -5.423 17.019 1.00 93.56 699 GLY A C 1
ATOM 5413 O O . GLY A 1 699 ? 19.091 -4.261 16.895 1.00 93.56 699 GLY A O 1
ATOM 5414 N N . SER A 1 700 ? 19.043 -6.173 18.066 1.00 94.50 700 SER A N 1
ATOM 5415 C CA . SER A 1 700 ? 19.803 -5.679 19.219 1.00 94.50 700 SER A CA 1
ATOM 5416 C C . SER A 1 700 ? 21.325 -5.817 19.075 1.00 94.50 700 SER A C 1
ATOM 5418 O O . SER A 1 700 ? 22.058 -5.375 19.960 1.00 94.50 700 SER A O 1
ATOM 5420 N N . LEU A 1 701 ? 21.830 -6.403 17.981 1.00 94.06 701 LEU A N 1
ATOM 5421 C CA . LEU A 1 701 ? 23.270 -6.579 17.783 1.00 94.06 701 LEU A CA 1
ATOM 5422 C C . LEU A 1 701 ? 23.956 -5.234 17.591 1.00 94.06 701 LEU A C 1
ATOM 5424 O O . LEU A 1 701 ? 23.541 -4.440 16.749 1.00 94.06 701 LEU A O 1
ATOM 5428 N N . LYS A 1 702 ? 25.034 -5.008 18.340 1.00 91.69 702 LYS A N 1
ATOM 5429 C CA . LYS A 1 702 ? 25.843 -3.796 18.250 1.00 91.69 702 LYS A CA 1
ATOM 5430 C C . LYS A 1 702 ? 26.838 -3.864 17.102 1.00 91.69 702 LYS A C 1
ATOM 5432 O O . LYS A 1 702 ? 27.468 -4.893 16.844 1.00 91.69 702 LYS A O 1
ATOM 5437 N N . ASP A 1 703 ? 27.057 -2.720 16.474 1.00 87.94 703 ASP A N 1
ATOM 5438 C CA . ASP A 1 703 ? 28.185 -2.519 15.581 1.00 87.94 703 ASP A CA 1
ATOM 5439 C C . ASP A 1 703 ? 29.505 -2.515 16.367 1.00 87.94 703 ASP A C 1
ATOM 5441 O O . ASP A 1 703 ? 29.646 -1.837 17.386 1.00 87.94 703 ASP A O 1
ATOM 5445 N N . ALA A 1 704 ? 30.511 -3.225 15.856 1.00 83.56 704 ALA A N 1
ATOM 5446 C CA . ALA A 1 704 ? 31.792 -3.393 16.540 1.00 83.56 704 ALA A CA 1
ATOM 5447 C C . ALA A 1 704 ? 32.589 -2.085 16.707 1.00 83.56 704 ALA A C 1
ATOM 5449 O O . ALA A 1 704 ? 33.470 -2.020 17.564 1.00 83.56 704 ALA A O 1
ATOM 5450 N N . LYS A 1 705 ? 32.324 -1.058 15.885 1.00 81.56 705 LYS A N 1
ATOM 5451 C CA . LYS A 1 705 ? 33.053 0.221 15.920 1.00 81.56 705 LYS A CA 1
ATOM 5452 C C . LYS A 1 705 ? 32.274 1.312 16.640 1.00 81.56 705 LYS A C 1
ATOM 5454 O O . LYS A 1 705 ? 32.842 2.026 17.458 1.00 81.56 705 LYS A O 1
ATOM 5459 N N . SER A 1 706 ? 30.999 1.471 16.304 1.00 83.69 706 SER A N 1
ATOM 5460 C CA . SER A 1 706 ? 30.149 2.540 16.834 1.00 83.69 706 SER A CA 1
ATOM 5461 C C . SER A 1 706 ? 29.426 2.158 18.124 1.00 83.69 706 SER A C 1
ATOM 5463 O O . SER A 1 706 ? 29.001 3.047 18.855 1.00 83.69 706 SER A O 1
ATOM 5465 N N . GLY A 1 707 ? 29.282 0.862 18.422 1.00 85.19 707 GLY A N 1
ATOM 5466 C CA . GLY A 1 707 ? 28.561 0.369 19.598 1.00 85.19 707 GLY A CA 1
ATOM 5467 C C . GLY A 1 707 ? 27.041 0.559 19.541 1.00 85.19 707 GLY A C 1
ATOM 5468 O O . GLY A 1 707 ? 26.361 0.186 20.494 1.00 85.19 707 GLY A O 1
ATOM 5469 N N . ALA A 1 708 ? 26.509 1.123 18.452 1.00 87.19 708 ALA A N 1
ATOM 5470 C CA . ALA A 1 708 ? 25.079 1.313 18.237 1.00 87.19 708 ALA A CA 1
ATOM 5471 C C . ALA A 1 708 ? 24.409 -0.000 17.791 1.00 87.19 708 ALA A C 1
ATOM 5473 O O . ALA A 1 708 ? 25.042 -0.762 17.054 1.00 87.19 708 ALA A O 1
ATOM 5474 N N . PRO A 1 709 ? 23.154 -0.271 18.198 1.00 92.81 709 PRO A N 1
ATOM 5475 C CA . PRO A 1 709 ? 22.413 -1.439 17.732 1.00 92.81 709 PRO A CA 1
ATOM 5476 C C . PRO A 1 709 ? 22.048 -1.326 16.248 1.00 92.81 709 PRO A C 1
ATOM 5478 O O . PRO A 1 709 ? 21.879 -0.222 15.723 1.00 92.81 709 PRO A O 1
ATOM 5481 N N . LEU A 1 710 ? 21.850 -2.471 15.591 1.00 92.69 710 LEU A N 1
ATOM 5482 C CA . LEU A 1 710 ? 21.381 -2.524 14.208 1.00 92.69 710 LEU A CA 1
ATOM 5483 C C . LEU A 1 710 ? 20.016 -1.844 14.066 1.00 92.69 710 LEU A C 1
ATOM 5485 O O . LEU A 1 710 ? 19.820 -1.055 13.142 1.00 92.69 710 LEU A O 1
ATOM 5489 N N . PHE A 1 711 ? 19.080 -2.140 14.973 1.00 94.81 711 PHE A N 1
ATOM 5490 C CA . PHE A 1 711 ? 17.777 -1.488 15.020 1.00 94.81 711 PHE A CA 1
ATOM 5491 C C . PHE A 1 711 ? 17.797 -0.349 16.033 1.00 94.81 711 PHE A C 1
ATOM 5493 O O . PHE A 1 711 ? 17.898 -0.547 17.245 1.00 94.81 711 PHE A O 1
ATOM 5500 N N . ASN A 1 712 ? 17.642 0.865 15.514 1.00 90.88 712 ASN A N 1
ATOM 5501 C CA . ASN A 1 712 ? 17.255 2.015 16.314 1.00 90.88 712 ASN A CA 1
ATOM 5502 C C . ASN A 1 712 ? 15.736 1.973 16.608 1.00 90.88 712 ASN A C 1
ATOM 5504 O O . ASN A 1 712 ? 14.999 1.110 16.123 1.00 90.88 712 ASN A O 1
ATOM 5508 N N . LYS A 1 713 ? 15.238 2.945 17.380 1.00 90.88 713 LYS A N 1
ATOM 5509 C CA . LYS A 1 713 ? 13.809 3.042 17.724 1.00 90.88 713 LYS A CA 1
ATOM 5510 C C . LYS A 1 713 ? 12.887 3.104 16.493 1.00 90.88 713 LYS A C 1
ATOM 5512 O O . LYS A 1 713 ? 11.782 2.569 16.542 1.00 90.88 713 LYS A O 1
ATOM 5517 N N . ALA A 1 714 ? 13.320 3.742 15.403 1.00 91.00 714 ALA A N 1
ATOM 5518 C CA . ALA A 1 714 ? 12.534 3.834 14.173 1.00 91.00 714 ALA A CA 1
ATOM 5519 C C . ALA A 1 714 ? 12.465 2.481 13.445 1.00 91.00 714 ALA A C 1
ATOM 5521 O O . ALA A 1 714 ? 11.376 2.051 13.071 1.00 91.00 714 ALA A O 1
ATOM 5522 N N . ALA A 1 715 ? 13.590 1.770 13.330 1.00 93.00 715 ALA A N 1
ATOM 5523 C CA . ALA A 1 715 ? 13.652 0.429 12.751 1.00 93.00 715 ALA A CA 1
ATOM 5524 C C . ALA A 1 715 ? 12.805 -0.581 13.545 1.00 93.00 715 ALA A C 1
ATOM 5526 O O . ALA A 1 715 ? 12.099 -1.388 12.946 1.00 93.00 715 ALA A O 1
ATOM 5527 N N . TRP A 1 716 ? 12.783 -0.487 14.879 1.00 95.88 716 TRP A N 1
ATOM 5528 C CA . TRP A 1 716 ? 11.861 -1.270 15.711 1.00 95.88 716 TRP A CA 1
ATOM 5529 C C . TRP A 1 716 ? 10.386 -0.923 15.466 1.00 95.88 716 TRP A C 1
ATOM 5531 O O . TRP A 1 716 ? 9.539 -1.816 15.436 1.00 95.88 716 TRP A O 1
ATOM 5541 N N . GLY A 1 717 ? 10.070 0.350 15.213 1.00 94.81 717 GLY A N 1
ATOM 5542 C CA . GLY A 1 717 ? 8.733 0.769 14.783 1.00 94.81 717 GLY A CA 1
ATOM 5543 C C . GLY A 1 717 ? 8.313 0.152 13.443 1.00 94.81 717 GLY A C 1
ATOM 5544 O O . GLY A 1 717 ? 7.168 -0.272 13.298 1.00 94.81 717 GLY A O 1
ATOM 5545 N N . VAL A 1 718 ? 9.239 0.041 12.485 1.00 93.94 718 VAL A N 1
ATOM 5546 C CA . VAL A 1 718 ? 9.011 -0.658 11.205 1.00 93.94 718 VAL A CA 1
ATOM 5547 C C . VAL A 1 718 ? 8.845 -2.163 11.429 1.00 93.94 718 VAL A C 1
ATOM 5549 O O . VAL A 1 718 ? 7.906 -2.758 10.904 1.00 93.94 718 VAL A O 1
ATOM 5552 N N . ALA A 1 719 ? 9.686 -2.780 12.264 1.00 95.81 719 ALA A N 1
ATOM 5553 C CA . ALA A 1 719 ? 9.576 -4.195 12.618 1.00 95.81 719 ALA A CA 1
ATOM 5554 C C . ALA A 1 719 ? 8.204 -4.530 13.230 1.00 95.81 719 ALA A C 1
ATOM 5556 O O . ALA A 1 719 ? 7.587 -5.521 12.836 1.00 95.81 719 ALA A O 1
ATOM 5557 N N . GLN A 1 720 ? 7.682 -3.676 14.121 1.00 95.75 720 GLN A N 1
ATOM 5558 C CA . GLN A 1 720 ? 6.326 -3.818 14.656 1.00 95.75 720 GLN A CA 1
ATOM 5559 C C . GLN A 1 720 ? 5.274 -3.806 13.536 1.00 95.75 720 GLN A C 1
ATOM 5561 O O . GLN A 1 720 ? 4.416 -4.686 13.496 1.00 95.75 720 GLN A O 1
ATOM 5566 N N . GLN A 1 721 ? 5.348 -2.842 12.611 1.00 93.88 721 GLN A N 1
ATOM 5567 C CA . GLN A 1 721 ? 4.403 -2.737 11.492 1.00 93.88 721 GLN A CA 1
ATOM 5568 C C . GLN A 1 721 ? 4.450 -3.976 10.592 1.00 93.88 721 GLN A C 1
ATOM 5570 O O . GLN A 1 721 ? 3.401 -4.509 10.236 1.00 93.88 721 GLN A O 1
ATOM 5575 N N . VAL A 1 722 ? 5.646 -4.476 10.267 1.00 94.56 722 VAL A N 1
ATOM 5576 C CA . VAL A 1 722 ? 5.818 -5.704 9.477 1.00 94.56 722 VAL A CA 1
ATOM 5577 C C . VAL A 1 722 ? 5.189 -6.903 10.189 1.00 94.56 722 VAL A C 1
ATOM 5579 O O . VAL A 1 722 ? 4.421 -7.638 9.571 1.00 94.56 722 VAL A O 1
ATOM 5582 N N . LEU A 1 723 ? 5.441 -7.081 11.489 1.00 94.88 723 LEU A N 1
ATOM 5583 C CA . LEU A 1 723 ? 4.836 -8.164 12.273 1.00 94.88 723 LEU A CA 1
ATOM 5584 C C . LEU A 1 723 ? 3.302 -8.059 12.326 1.00 94.88 723 LEU A C 1
ATOM 5586 O O . LEU A 1 723 ? 2.614 -9.074 12.225 1.00 94.88 723 LEU A O 1
ATOM 5590 N N . GLU A 1 724 ? 2.748 -6.848 12.425 1.00 92.38 724 GLU A N 1
ATOM 5591 C CA . GLU A 1 724 ? 1.299 -6.624 12.366 1.00 92.38 724 GLU A CA 1
ATOM 5592 C C . GLU A 1 724 ? 0.707 -6.929 10.978 1.00 92.38 724 GLU A C 1
ATOM 5594 O O . GLU A 1 724 ? -0.387 -7.492 10.899 1.00 92.38 724 GLU A O 1
ATOM 5599 N N . LEU A 1 725 ? 1.411 -6.597 9.888 1.00 91.75 725 LEU A N 1
ATOM 5600 C CA . LEU A 1 725 ? 1.014 -6.945 8.516 1.00 91.75 725 LEU A CA 1
ATOM 5601 C C . LEU A 1 725 ? 1.004 -8.463 8.297 1.00 91.75 725 LEU A C 1
ATOM 5603 O O . LEU A 1 725 ? 0.073 -8.984 7.678 1.00 91.75 725 LEU A O 1
ATOM 5607 N N . ILE A 1 726 ? 2.012 -9.166 8.826 1.00 91.69 726 ILE A N 1
ATOM 5608 C CA . ILE A 1 726 ? 2.076 -10.632 8.807 1.00 91.69 726 ILE A CA 1
ATOM 5609 C C . ILE A 1 726 ? 0.891 -11.209 9.577 1.00 91.69 726 ILE A C 1
ATOM 5611 O O . ILE A 1 726 ? 0.149 -12.012 9.019 1.00 91.69 726 ILE A O 1
ATOM 5615 N N . ARG A 1 727 ? 0.668 -10.762 10.822 1.00 89.12 727 ARG A N 1
ATOM 5616 C CA . ARG A 1 727 ? -0.423 -11.252 11.682 1.00 89.12 727 ARG A CA 1
ATOM 5617 C C . ARG A 1 727 ? -1.802 -11.086 11.033 1.00 89.12 727 ARG A C 1
ATOM 5619 O O . ARG A 1 727 ? -2.662 -11.936 11.215 1.00 89.12 727 ARG A O 1
ATOM 5626 N N . LYS A 1 728 ? -2.012 -10.000 10.281 1.00 86.00 728 LYS A N 1
ATOM 5627 C CA . LYS A 1 728 ? -3.256 -9.720 9.536 1.00 86.00 728 LYS A CA 1
ATOM 5628 C C . LYS A 1 728 ? -3.368 -10.478 8.202 1.00 86.00 728 LYS A C 1
ATOM 5630 O O . LYS A 1 728 ? -4.320 -10.258 7.460 1.00 86.00 728 LYS A O 1
ATOM 5635 N N . GLY A 1 729 ? -2.382 -11.300 7.838 1.00 86.50 729 GLY A N 1
ATOM 5636 C CA . GLY A 1 729 ? -2.380 -12.052 6.580 1.00 86.50 729 GLY A CA 1
ATOM 5637 C C . GLY A 1 729 ? -2.212 -11.204 5.320 1.00 86.50 729 GLY A C 1
ATOM 5638 O O . GLY A 1 729 ? -2.534 -11.661 4.221 1.00 86.50 729 GLY A O 1
ATOM 5639 N N . PHE A 1 730 ? -1.704 -9.975 5.442 1.00 90.19 730 PHE A N 1
ATOM 5640 C CA . PHE A 1 730 ? -1.538 -9.068 4.301 1.00 90.19 730 PHE A CA 1
ATOM 5641 C C . PHE A 1 730 ? -0.290 -9.358 3.467 1.00 90.19 730 PHE A C 1
ATOM 5643 O O . PHE A 1 730 ? -0.233 -8.917 2.323 1.00 90.19 730 PHE A O 1
ATOM 5650 N N . LEU A 1 731 ? 0.675 -10.106 4.009 1.00 90.06 731 LEU A N 1
ATOM 5651 C CA . LEU A 1 731 ? 1.892 -10.518 3.298 1.00 90.06 731 LEU A CA 1
ATOM 5652 C C . LEU A 1 731 ? 1.846 -11.971 2.806 1.00 90.06 731 LEU A C 1
ATOM 5654 O O . LEU A 1 731 ? 2.451 -12.271 1.786 1.00 90.06 731 LEU A O 1
ATOM 5658 N N . SER A 1 732 ? 1.127 -12.858 3.499 1.00 87.69 732 SER A N 1
ATOM 5659 C CA . SER A 1 732 ? 1.049 -14.283 3.153 1.00 87.69 732 SER A CA 1
ATOM 5660 C C . SER A 1 732 ? 0.392 -14.532 1.801 1.00 87.69 732 SER A C 1
ATOM 5662 O O . SER A 1 732 ? -0.605 -13.882 1.463 1.00 87.69 732 SER A O 1
ATOM 5664 N N . ASP A 1 733 ? 0.904 -15.514 1.064 1.00 80.81 733 ASP A N 1
ATOM 5665 C CA . ASP A 1 733 ? 0.348 -15.896 -0.228 1.00 80.81 733 ASP A CA 1
ATOM 5666 C C . ASP A 1 733 ? -1.041 -16.538 -0.077 1.00 80.81 733 ASP A C 1
ATOM 5668 O O . ASP A 1 733 ? -1.282 -17.293 0.868 1.00 80.81 733 ASP A O 1
ATOM 5672 N N . PRO A 1 734 ? -1.975 -16.264 -1.002 1.00 76.81 734 PRO A N 1
ATOM 5673 C CA . PRO A 1 734 ? -3.227 -17.003 -1.084 1.00 76.81 734 PRO A CA 1
ATOM 5674 C C . PRO A 1 734 ? -3.042 -18.483 -1.462 1.00 76.81 734 PRO A C 1
ATOM 5676 O O . PRO A 1 734 ? -2.280 -18.795 -2.373 1.00 76.81 734 PRO A O 1
ATOM 5679 N N . LEU A 1 735 ? -3.803 -19.385 -0.827 1.00 60.62 735 LEU A N 1
ATOM 5680 C CA . LEU A 1 735 ? -3.717 -20.835 -1.078 1.00 60.62 735 LEU A CA 1
ATOM 5681 C C . LEU A 1 735 ? -4.244 -21.263 -2.463 1.00 60.62 735 LEU A C 1
ATOM 5683 O O . LEU A 1 735 ? -3.679 -22.168 -3.073 1.00 60.62 735 LEU A O 1
ATOM 5687 N N . ASP A 1 736 ? -5.278 -20.591 -2.980 1.00 61.41 736 ASP A N 1
ATOM 5688 C CA . ASP A 1 736 ? -6.005 -21.017 -4.190 1.00 61.41 736 ASP A CA 1
ATOM 5689 C C . ASP A 1 736 ? -5.633 -20.240 -5.466 1.00 61.41 736 ASP A C 1
ATOM 5691 O O . ASP A 1 736 ? -6.261 -20.409 -6.511 1.00 61.41 736 ASP A O 1
ATOM 5695 N N . ILE A 1 737 ? -4.604 -19.384 -5.415 1.00 68.69 737 ILE A N 1
ATOM 5696 C CA . ILE A 1 737 ? -4.165 -18.588 -6.571 1.00 68.69 737 ILE A CA 1
ATOM 5697 C C . ILE A 1 737 ? -2.740 -18.979 -6.954 1.00 68.69 737 ILE A C 1
ATOM 5699 O O . ILE A 1 737 ? -1.802 -18.867 -6.170 1.00 68.69 737 ILE A O 1
ATOM 5703 N N . ALA A 1 738 ? -2.557 -19.408 -8.204 1.00 64.69 738 ALA A N 1
ATOM 5704 C CA . ALA A 1 738 ? -1.240 -19.736 -8.733 1.00 64.69 738 ALA A CA 1
ATOM 5705 C C . ALA A 1 738 ? -0.431 -18.458 -9.015 1.00 64.69 738 ALA A C 1
ATOM 5707 O O . ALA A 1 738 ? -0.634 -17.789 -10.025 1.00 64.69 738 ALA A O 1
ATOM 5708 N N . LEU A 1 739 ? 0.537 -18.151 -8.148 1.00 73.19 739 LEU A N 1
ATOM 5709 C CA . LEU A 1 739 ? 1.382 -16.949 -8.254 1.00 73.19 739 LEU A CA 1
ATOM 5710 C C . LEU A 1 739 ? 2.631 -17.134 -9.127 1.00 73.19 739 LEU A C 1
ATOM 5712 O O . LEU A 1 739 ? 3.447 -16.224 -9.259 1.00 73.19 739 LEU A O 1
ATOM 5716 N N . TYR A 1 740 ? 2.797 -18.316 -9.720 1.00 72.44 740 TYR A N 1
ATOM 5717 C CA . TYR A 1 740 ? 3.908 -18.631 -10.609 1.00 72.44 740 TYR A CA 1
ATOM 5718 C C . TYR A 1 740 ? 3.396 -19.292 -11.877 1.00 72.44 740 TYR A C 1
ATOM 5720 O O . TYR A 1 740 ? 2.706 -20.311 -11.833 1.00 72.44 740 TYR A O 1
ATOM 5728 N N . LYS A 1 741 ? 3.799 -18.743 -13.023 1.00 64.62 741 LYS A N 1
ATOM 5729 C CA . LYS A 1 741 ? 3.498 -19.307 -14.338 1.00 64.62 741 LYS A CA 1
ATOM 5730 C C . LYS A 1 741 ? 4.751 -19.920 -14.941 1.00 64.62 741 LYS A C 1
ATOM 5732 O O . LYS A 1 741 ? 5.740 -19.221 -15.151 1.00 64.62 741 LYS A O 1
ATOM 5737 N N . LEU A 1 742 ? 4.706 -21.211 -15.259 1.00 67.88 742 LEU A N 1
ATOM 5738 C CA . LEU A 1 742 ? 5.761 -21.861 -16.034 1.00 67.88 742 LEU A CA 1
ATOM 5739 C C . LEU A 1 742 ? 5.804 -21.251 -17.443 1.00 67.88 742 LEU A C 1
ATOM 5741 O O . LEU A 1 742 ? 4.798 -21.256 -18.152 1.00 67.88 742 LEU A O 1
ATOM 5745 N N . LEU A 1 743 ? 6.963 -20.729 -17.845 1.00 60.12 743 LEU A N 1
ATOM 5746 C CA . LEU A 1 743 ? 7.178 -20.197 -19.190 1.00 60.12 743 LEU A CA 1
ATOM 5747 C C . LEU A 1 743 ? 7.662 -21.295 -20.137 1.00 60.12 743 LEU A C 1
ATOM 5749 O O . LEU A 1 743 ? 7.084 -21.496 -21.202 1.00 60.12 743 LEU A O 1
ATOM 5753 N N . PHE A 1 744 ? 8.729 -21.995 -19.754 1.00 61.12 744 PHE A N 1
ATOM 5754 C CA . PHE A 1 744 ? 9.324 -23.094 -20.514 1.00 61.12 744 PHE A CA 1
ATOM 5755 C C . PHE A 1 744 ? 10.332 -23.862 -19.647 1.00 61.12 744 PHE A C 1
ATOM 5757 O O . PHE A 1 744 ? 10.701 -23.415 -18.564 1.00 61.12 744 PHE A O 1
ATOM 5764 N N . TYR A 1 745 ? 10.810 -25.001 -20.150 1.00 69.12 745 TYR A N 1
ATOM 5765 C CA . TYR A 1 745 ? 11.976 -25.700 -19.605 1.00 69.12 745 TYR A CA 1
ATOM 5766 C C . TYR A 1 745 ? 13.230 -25.311 -20.386 1.00 69.12 745 TYR A C 1
ATOM 5768 O O . TYR A 1 745 ? 13.257 -25.374 -21.620 1.00 69.12 745 TYR A O 1
ATOM 5776 N N . GLU A 1 746 ? 14.277 -24.894 -19.683 1.00 77.56 746 GLU A N 1
ATOM 5777 C CA . GLU A 1 746 ? 15.533 -24.502 -20.310 1.00 77.56 746 GLU A CA 1
ATOM 5778 C C . GLU A 1 746 ? 16.258 -25.729 -20.872 1.00 77.56 746 GLU A C 1
ATOM 5780 O O . GLU A 1 746 ? 16.627 -26.642 -20.139 1.00 77.56 746 GLU A O 1
ATOM 5785 N N . ARG A 1 747 ? 16.531 -25.734 -22.182 1.00 71.31 747 ARG A N 1
ATOM 5786 C CA . ARG A 1 747 ? 17.112 -26.899 -22.877 1.00 71.31 747 ARG A CA 1
ATOM 5787 C C . ARG A 1 747 ? 18.453 -27.373 -22.308 1.00 71.31 747 ARG A C 1
ATOM 5789 O O . ARG A 1 747 ? 18.729 -28.562 -22.357 1.00 71.31 747 ARG A O 1
ATOM 5796 N N . LYS A 1 748 ? 19.292 -26.456 -21.812 1.00 79.06 748 LYS A N 1
ATOM 5797 C CA . LYS A 1 748 ? 20.639 -26.785 -21.309 1.00 79.06 748 LYS A CA 1
ATOM 5798 C C . LYS A 1 748 ? 20.614 -27.453 -19.937 1.00 79.06 748 LYS A C 1
ATOM 5800 O O . LYS A 1 748 ? 21.438 -28.315 -19.665 1.00 79.06 748 LYS A O 1
ATOM 5805 N N . THR A 1 749 ? 19.705 -27.027 -19.067 1.00 84.75 749 THR A N 1
ATOM 5806 C CA . THR A 1 749 ? 19.670 -27.460 -17.662 1.00 84.75 749 THR A CA 1
ATOM 5807 C C . THR A 1 749 ? 18.546 -28.457 -17.393 1.00 84.75 749 THR A C 1
ATOM 5809 O O . THR A 1 749 ? 18.618 -29.209 -16.426 1.00 84.75 749 THR A O 1
ATOM 5812 N N . GLY A 1 750 ? 17.513 -28.479 -18.240 1.00 77.81 750 GLY A N 1
ATOM 5813 C CA . GLY A 1 750 ? 16.272 -29.216 -18.011 1.00 77.81 750 GLY A CA 1
ATOM 5814 C C . GLY A 1 750 ? 15.408 -28.617 -16.897 1.00 77.81 750 GLY A C 1
ATOM 5815 O O . GLY A 1 750 ? 14.421 -29.232 -16.501 1.00 77.81 750 GLY A O 1
ATOM 5816 N N . LEU A 1 751 ? 15.771 -27.441 -16.373 1.00 80.38 751 LEU A N 1
ATOM 5817 C CA . LEU A 1 751 ? 15.081 -26.801 -15.256 1.00 80.38 751 LEU A CA 1
ATOM 5818 C C . LEU A 1 751 ? 13.941 -25.894 -15.751 1.00 80.38 751 LEU A C 1
ATOM 5820 O O . LEU A 1 751 ? 14.055 -25.295 -16.828 1.00 80.38 751 LEU A O 1
ATOM 5824 N N . PRO A 1 752 ? 12.835 -25.793 -14.994 1.00 70.94 752 PRO A N 1
ATOM 5825 C CA . PRO A 1 752 ? 11.736 -24.893 -15.324 1.00 70.94 752 PRO A CA 1
ATOM 5826 C C . PRO A 1 752 ? 12.152 -23.428 -15.157 1.00 70.94 752 PRO A C 1
ATOM 5828 O O . PRO A 1 752 ? 12.897 -23.095 -14.242 1.00 70.94 752 PRO A O 1
ATOM 5831 N N . ILE A 1 753 ? 11.638 -22.555 -16.023 1.00 72.50 753 ILE A N 1
ATOM 5832 C CA . ILE A 1 753 ? 11.720 -21.098 -15.882 1.00 72.50 753 ILE A CA 1
ATOM 5833 C C . ILE A 1 753 ? 10.324 -20.566 -15.588 1.00 72.50 753 ILE A C 1
ATOM 5835 O O . ILE A 1 753 ? 9.391 -20.801 -16.366 1.00 72.50 753 ILE A O 1
ATOM 5839 N N . TYR A 1 754 ? 10.185 -19.830 -14.489 1.00 66.56 754 TYR A N 1
ATOM 5840 C CA . TYR A 1 754 ? 8.911 -19.280 -14.044 1.00 66.56 754 TYR A CA 1
ATOM 5841 C C . TYR A 1 754 ? 8.843 -17.766 -14.220 1.00 66.56 754 TYR A C 1
ATOM 5843 O O . TYR A 1 754 ? 9.840 -17.052 -14.153 1.00 66.56 754 TYR A O 1
ATOM 5851 N N . ARG A 1 755 ? 7.620 -17.267 -14.380 1.00 66.75 755 ARG A N 1
ATOM 5852 C CA . ARG A 1 755 ? 7.270 -15.872 -14.130 1.00 66.75 755 ARG A CA 1
ATOM 5853 C C . ARG A 1 755 ? 6.596 -15.775 -12.766 1.00 66.75 755 ARG A C 1
ATOM 5855 O O . ARG A 1 755 ? 5.599 -16.458 -12.543 1.00 66.75 755 ARG A O 1
ATOM 5862 N N . CYS A 1 756 ? 7.142 -14.931 -11.897 1.00 71.62 756 CYS A N 1
ATOM 5863 C CA . CYS A 1 756 ? 6.551 -14.564 -10.611 1.00 71.62 756 CYS A CA 1
ATOM 5864 C C . CYS A 1 756 ? 5.434 -13.536 -10.822 1.00 71.62 756 CYS A C 1
ATOM 5866 O O . CYS A 1 756 ? 5.617 -12.614 -11.610 1.00 71.62 756 CYS A O 1
ATOM 5868 N N . LEU A 1 757 ? 4.305 -13.697 -10.134 1.00 69.12 757 LEU A N 1
ATOM 5869 C CA . LEU A 1 757 ? 3.139 -12.802 -10.177 1.00 69.12 757 LEU A CA 1
ATOM 5870 C C . LEU A 1 757 ? 2.927 -12.046 -8.851 1.00 69.12 757 LEU A C 1
ATOM 5872 O O . LEU A 1 757 ? 1.917 -11.371 -8.687 1.00 69.12 757 LEU A O 1
ATOM 5876 N N . GLN A 1 758 ? 3.857 -12.191 -7.901 1.00 74.94 758 GLN A N 1
ATOM 5877 C CA . GLN A 1 758 ? 3.816 -11.552 -6.583 1.00 74.94 758 GLN A CA 1
ATOM 5878 C C . GLN A 1 758 ? 4.317 -10.106 -6.631 1.00 74.94 758 GLN A C 1
ATOM 5880 O O . GLN A 1 758 ? 5.357 -9.835 -7.238 1.00 74.94 758 GLN A O 1
ATOM 5885 N N . GLY A 1 759 ? 3.640 -9.228 -5.886 1.00 76.69 759 GLY A N 1
ATOM 5886 C CA . GLY A 1 759 ? 4.113 -7.880 -5.573 1.00 76.69 759 GLY A CA 1
ATOM 5887 C C . GLY A 1 759 ? 3.939 -6.865 -6.700 1.00 76.69 759 GLY A C 1
ATOM 5888 O O . GLY A 1 759 ? 3.247 -7.111 -7.690 1.00 76.69 759 GLY A O 1
ATOM 5889 N N . THR A 1 760 ? 4.566 -5.702 -6.532 1.00 60.78 760 THR A N 1
ATOM 5890 C CA . THR A 1 760 ? 4.475 -4.575 -7.476 1.00 60.78 760 THR A CA 1
ATOM 5891 C C . THR A 1 760 ? 5.688 -4.438 -8.384 1.00 60.78 760 THR A C 1
ATOM 5893 O O . THR A 1 760 ? 5.652 -3.608 -9.269 1.00 60.78 760 THR A O 1
ATOM 5896 N N . ASN A 1 761 ? 6.718 -5.283 -8.288 1.00 63.03 761 ASN A N 1
ATOM 5897 C CA . ASN A 1 761 ? 7.989 -5.120 -9.023 1.00 63.03 761 ASN A CA 1
ATOM 5898 C C . ASN A 1 761 ? 7.879 -4.856 -10.542 1.00 63.03 761 ASN A C 1
ATOM 5900 O O . ASN A 1 761 ? 8.787 -4.279 -11.131 1.00 63.03 761 ASN A O 1
ATOM 5904 N N . PHE A 1 762 ? 6.791 -5.264 -11.206 1.00 53.75 762 PHE A N 1
ATOM 5905 C CA . PHE A 1 762 ? 6.545 -4.930 -12.616 1.00 53.75 762 PHE A CA 1
ATOM 5906 C C . PHE A 1 762 ? 6.296 -3.430 -12.874 1.00 53.75 762 PHE A C 1
ATOM 5908 O O . PHE A 1 762 ? 6.415 -2.990 -14.019 1.00 53.75 762 PHE A O 1
ATOM 5915 N N . THR A 1 763 ? 5.961 -2.647 -11.845 1.00 47.84 763 THR A N 1
ATOM 5916 C CA . THR A 1 763 ? 5.788 -1.186 -11.901 1.00 47.84 763 THR A CA 1
ATOM 5917 C C . THR A 1 763 ? 7.117 -0.438 -11.784 1.00 47.84 763 THR A C 1
ATOM 5919 O O . THR A 1 763 ? 7.198 0.735 -12.158 1.00 47.84 763 THR A O 1
ATOM 5922 N N . GLU A 1 764 ? 8.185 -1.115 -11.354 1.00 48.72 764 GLU A N 1
ATOM 5923 C CA . GLU A 1 764 ? 9.501 -0.525 -11.122 1.00 48.72 764 GLU A CA 1
ATOM 5924 C C . GLU A 1 764 ? 10.433 -0.739 -12.325 1.00 48.72 764 GLU A C 1
ATOM 5926 O O . GLU A 1 764 ? 11.220 -1.679 -12.414 1.00 48.72 764 GLU A O 1
ATOM 5931 N N . GLY A 1 765 ? 10.353 0.165 -13.304 1.00 35.78 765 GLY A N 1
ATOM 5932 C CA . GLY A 1 765 ? 11.325 0.240 -14.397 1.00 35.78 765 GLY A CA 1
ATOM 5933 C C . GLY A 1 765 ? 12.561 1.055 -13.999 1.00 35.78 765 GLY A C 1
ATOM 5934 O O . GLY A 1 765 ? 12.471 2.275 -13.859 1.00 35.78 765 GLY A O 1
ATOM 5935 N N . GLY A 1 766 ? 13.727 0.417 -13.864 1.00 29.94 766 GLY A N 1
ATOM 5936 C CA . GLY A 1 766 ? 15.021 1.087 -13.667 1.00 29.94 766 GLY A CA 1
ATOM 5937 C C . GLY A 1 766 ? 16.084 0.645 -14.681 1.00 29.94 766 GLY A C 1
ATOM 5938 O O . GLY A 1 766 ? 16.221 -0.546 -14.946 1.00 29.94 766 GLY A O 1
ATOM 5939 N N . VAL A 1 767 ? 16.851 1.596 -15.243 1.00 25.22 767 VAL A N 1
ATOM 5940 C CA . VAL A 1 767 ? 18.073 1.342 -16.042 1.00 25.22 767 VAL A CA 1
ATOM 5941 C C . VAL A 1 767 ? 19.140 2.418 -15.767 1.00 25.22 767 VAL A C 1
ATOM 5943 O O . VAL A 1 767 ? 18.844 3.605 -15.893 1.00 25.22 767 VAL A O 1
ATOM 5946 N N . GLY A 1 768 ? 20.390 1.992 -15.507 1.00 27.53 768 GLY A N 1
ATOM 5947 C CA . GLY A 1 768 ? 21.621 2.737 -15.842 1.00 27.53 768 GLY A CA 1
ATOM 5948 C C . GLY A 1 768 ? 22.727 2.784 -14.769 1.00 27.53 768 GLY A C 1
ATOM 5949 O O . GLY A 1 768 ? 22.531 3.363 -13.708 1.00 27.53 768 GLY A O 1
ATOM 5950 N N . THR A 1 769 ? 23.926 2.272 -15.083 1.00 25.70 769 THR A N 1
ATOM 5951 C CA . THR A 1 769 ? 25.178 2.491 -14.323 1.00 25.70 769 THR A CA 1
ATOM 5952 C C . THR A 1 769 ? 25.958 3.684 -14.895 1.00 25.70 769 THR A C 1
ATOM 5954 O O . THR A 1 769 ? 26.059 3.840 -16.114 1.00 25.70 769 THR A O 1
ATOM 5957 N N . PHE A 1 770 ? 26.522 4.536 -14.031 1.00 28.48 770 PHE A N 1
ATOM 5958 C CA . PHE A 1 770 ? 27.280 5.730 -14.430 1.00 28.48 770 PHE A CA 1
ATOM 5959 C C . PHE A 1 770 ? 28.687 5.410 -14.959 1.00 28.48 770 PHE A C 1
ATOM 5961 O O . PHE A 1 770 ? 29.372 4.513 -14.474 1.00 28.48 770 PHE A O 1
ATOM 5968 N N . ASN A 1 771 ? 29.138 6.215 -15.926 1.00 32.91 771 ASN A N 1
ATOM 5969 C CA . ASN A 1 771 ? 30.523 6.255 -16.396 1.00 32.91 771 ASN A CA 1
ATOM 5970 C C . ASN A 1 771 ? 31.456 6.739 -15.264 1.00 32.91 771 ASN A C 1
ATOM 5972 O O . ASN A 1 771 ? 31.345 7.882 -14.822 1.00 32.91 771 ASN A O 1
ATOM 5976 N N . SER A 1 772 ? 32.393 5.891 -14.833 1.00 28.23 772 SER A N 1
ATOM 5977 C CA . SER A 1 772 ? 33.322 6.139 -13.718 1.00 28.23 772 SER A CA 1
ATOM 5978 C C . SER A 1 772 ? 34.400 7.195 -13.994 1.00 28.23 772 SER A C 1
ATOM 5980 O O . SER A 1 772 ? 35.108 7.587 -13.070 1.00 28.23 772 SER A O 1
ATOM 5982 N N . THR A 1 773 ? 34.538 7.678 -15.234 1.00 42.94 773 THR A N 1
ATOM 5983 C CA . THR A 1 773 ? 35.549 8.689 -15.598 1.00 42.94 773 THR A CA 1
ATOM 5984 C C . THR A 1 773 ? 35.038 10.126 -15.531 1.00 42.94 773 THR A C 1
ATOM 5986 O O . THR A 1 773 ? 35.835 11.055 -15.625 1.00 42.94 773 THR A O 1
ATOM 5989 N N . GLY A 1 774 ? 33.721 10.335 -15.414 1.00 37.59 774 GLY A N 1
ATOM 5990 C CA . GLY A 1 774 ? 33.104 11.669 -15.397 1.00 37.59 774 GLY A CA 1
ATOM 5991 C C . GLY A 1 774 ? 33.244 12.480 -16.697 1.00 37.59 774 GLY A C 1
ATOM 5992 O O . GLY A 1 774 ? 32.659 13.557 -16.797 1.00 37.59 774 GLY A O 1
ATOM 5993 N N . LEU A 1 775 ? 33.965 11.976 -17.709 1.00 41.81 775 LEU A N 1
ATOM 5994 C CA . LEU A 1 775 ? 34.233 12.663 -18.974 1.00 41.81 775 LEU A CA 1
ATOM 5995 C C . LEU A 1 775 ? 33.567 11.943 -20.164 1.00 41.81 775 LEU A C 1
ATOM 5997 O O . LEU A 1 775 ? 33.592 10.710 -20.229 1.00 41.81 775 LEU A O 1
ATOM 6001 N N . PRO A 1 776 ? 32.972 12.674 -21.130 1.00 45.41 776 PRO A N 1
ATOM 6002 C CA . PRO A 1 776 ? 32.407 12.074 -22.337 1.00 45.41 776 PRO A CA 1
ATOM 6003 C C . PRO A 1 776 ? 33.501 11.503 -23.250 1.00 45.41 776 PRO A C 1
ATOM 6005 O O . PRO A 1 776 ? 34.412 12.226 -23.648 1.00 45.41 776 PRO A O 1
ATOM 6008 N N . TRP A 1 777 ? 33.385 10.230 -23.635 1.00 51.94 777 TRP A N 1
ATOM 6009 C CA . TRP A 1 777 ? 34.197 9.648 -24.709 1.00 51.94 777 TRP A CA 1
ATOM 6010 C C . TRP A 1 777 ? 33.830 10.290 -26.058 1.00 51.94 777 TRP A C 1
ATOM 6012 O O . TRP A 1 777 ? 32.644 10.382 -26.380 1.00 51.94 777 TRP A O 1
ATOM 6022 N N . GLN A 1 778 ? 34.826 10.747 -26.829 1.00 55.94 778 GLN A N 1
ATOM 6023 C CA . GLN A 1 778 ? 34.612 11.545 -28.052 1.00 55.94 778 GLN A CA 1
ATOM 6024 C C . GLN A 1 778 ? 34.926 10.820 -29.374 1.00 55.94 778 GLN A C 1
ATOM 6026 O O . GLN A 1 778 ? 34.763 11.423 -30.431 1.00 55.94 778 GLN A O 1
ATOM 6031 N N . SER A 1 779 ? 35.336 9.548 -29.339 1.00 63.66 779 SER A N 1
ATOM 6032 C CA . SER A 1 779 ? 35.687 8.763 -30.536 1.00 63.66 779 SER A CA 1
ATOM 6033 C C . SER A 1 779 ? 34.814 7.503 -30.677 1.00 63.66 779 SER A C 1
ATOM 6035 O O . SER A 1 779 ? 33.883 7.294 -29.894 1.00 63.66 779 SER A O 1
ATOM 6037 N N . HIS A 1 780 ? 35.073 6.655 -31.671 1.00 66.88 780 HIS A N 1
ATOM 6038 C CA . HIS A 1 780 ? 34.456 5.333 -31.790 1.00 66.88 780 HIS A CA 1
ATOM 6039 C C . HIS A 1 780 ? 35.275 4.257 -31.047 1.00 66.88 780 HIS A C 1
ATOM 6041 O O . HIS A 1 780 ? 36.323 4.544 -30.472 1.00 66.88 780 HIS A O 1
ATOM 6047 N N . TYR A 1 781 ? 34.764 3.024 -30.974 1.00 65.25 781 TYR A N 1
ATOM 6048 C CA . TYR A 1 781 ? 35.363 1.948 -30.165 1.00 65.25 781 TYR A CA 1
ATOM 6049 C C . TYR A 1 781 ? 36.284 0.999 -30.958 1.00 65.25 781 TYR A C 1
ATOM 6051 O O . TYR A 1 781 ? 36.766 0.013 -30.402 1.00 65.25 781 TYR A O 1
ATOM 6059 N N . ASP A 1 782 ? 36.554 1.285 -32.238 1.00 66.69 782 ASP A N 1
ATOM 6060 C CA . ASP A 1 782 ? 37.491 0.492 -33.049 1.00 66.69 782 ASP A CA 1
ATOM 6061 C C . ASP A 1 782 ? 38.914 1.040 -32.890 1.00 66.69 782 ASP A C 1
ATOM 6063 O O . ASP A 1 782 ? 39.407 1.869 -33.652 1.00 66.69 782 ASP A O 1
ATOM 6067 N N . ILE A 1 783 ? 39.568 0.542 -31.844 1.00 65.12 783 ILE A N 1
ATOM 6068 C CA . ILE A 1 783 ? 40.930 0.905 -31.445 1.00 65.12 783 ILE A CA 1
ATOM 6069 C C . ILE A 1 783 ? 41.952 0.638 -32.562 1.00 65.12 783 ILE A C 1
ATOM 6071 O O . ILE A 1 783 ? 42.951 1.350 -32.645 1.00 65.12 783 ILE A O 1
ATOM 6075 N N . ARG A 1 784 ? 41.724 -0.343 -33.449 1.00 67.44 784 ARG A N 1
ATOM 6076 C CA . ARG A 1 784 ? 42.670 -0.628 -34.539 1.00 67.44 784 ARG A CA 1
ATOM 6077 C C . ARG A 1 784 ? 42.582 0.377 -35.656 1.00 67.44 784 ARG A C 1
ATOM 6079 O O . ARG A 1 784 ? 43.624 0.833 -36.110 1.00 67.44 784 ARG A O 1
ATOM 6086 N N . LEU A 1 785 ? 41.371 0.720 -36.072 1.00 70.69 785 LEU A N 1
ATOM 6087 C CA . LEU A 1 785 ? 41.178 1.754 -37.076 1.00 70.69 785 LEU A CA 1
ATOM 6088 C C . LEU A 1 785 ? 41.829 3.073 -36.626 1.00 70.69 785 LEU A C 1
ATOM 6090 O O . LEU A 1 785 ? 42.598 3.658 -37.386 1.00 70.69 785 LEU A O 1
ATOM 6094 N N . ILE A 1 786 ? 41.629 3.450 -35.357 1.00 68.50 786 ILE A N 1
ATOM 6095 C CA . ILE A 1 786 ? 42.266 4.617 -34.727 1.00 68.50 786 ILE A CA 1
ATOM 6096 C C . ILE A 1 786 ? 43.803 4.513 -34.789 1.00 68.50 786 ILE A C 1
ATOM 6098 O O . ILE A 1 786 ? 44.477 5.447 -35.218 1.00 68.50 786 ILE A O 1
ATOM 6102 N N . ASN A 1 787 ? 44.375 3.361 -34.418 1.00 70.62 787 ASN A N 1
ATOM 6103 C CA . ASN A 1 787 ? 45.827 3.143 -34.452 1.00 70.62 787 ASN A CA 1
ATOM 6104 C C . ASN A 1 787 ? 46.419 3.212 -35.868 1.00 70.62 787 ASN A C 1
ATOM 6106 O O . ASN A 1 787 ? 47.429 3.884 -36.074 1.00 70.62 787 ASN A O 1
ATOM 6110 N N . CYS A 1 788 ? 45.796 2.542 -36.841 1.00 73.44 788 CYS A N 1
ATOM 6111 C CA . CYS A 1 788 ? 46.258 2.534 -38.229 1.00 73.44 788 CYS A CA 1
ATOM 6112 C C . CYS A 1 788 ? 46.225 3.938 -38.841 1.00 73.44 788 CYS A C 1
ATOM 6114 O O . CYS A 1 788 ? 47.153 4.328 -39.549 1.00 73.44 788 CYS A O 1
ATOM 6116 N N . LEU A 1 789 ? 45.174 4.706 -38.547 1.00 74.56 789 LEU A N 1
ATOM 6117 C CA . LEU A 1 789 ? 45.026 6.082 -39.006 1.00 74.56 789 LEU A CA 1
ATOM 6118 C C . LEU A 1 789 ? 46.145 6.969 -38.441 1.00 74.56 789 LEU A C 1
ATOM 6120 O O . LEU A 1 789 ? 46.806 7.673 -39.206 1.00 74.56 789 LEU A O 1
ATOM 6124 N N . HIS A 1 790 ? 46.428 6.881 -37.137 1.00 74.19 790 HIS A N 1
ATOM 6125 C CA . HIS A 1 790 ? 47.518 7.638 -36.512 1.00 74.19 790 HIS A CA 1
ATOM 6126 C C . HIS A 1 790 ? 48.899 7.275 -37.067 1.00 74.19 790 HIS A C 1
ATOM 6128 O O . HIS A 1 790 ? 49.694 8.171 -37.344 1.00 74.19 790 HIS A O 1
ATOM 6134 N N . GLU A 1 791 ? 49.196 5.984 -37.245 1.00 74.69 791 GLU A N 1
ATOM 6135 C CA . GLU A 1 791 ? 50.494 5.533 -37.763 1.00 74.69 791 GLU A CA 1
ATOM 6136 C C . GLU A 1 791 ? 50.759 6.087 -39.166 1.00 74.69 791 GLU A C 1
ATOM 6138 O O . GLU A 1 791 ? 51.852 6.585 -39.448 1.00 74.69 791 GLU A O 1
ATOM 6143 N N . ILE A 1 792 ? 49.756 6.041 -40.046 1.00 76.94 792 ILE A N 1
ATOM 6144 C CA . ILE A 1 792 ? 49.910 6.548 -41.409 1.00 76.94 792 ILE A CA 1
ATOM 6145 C C . ILE A 1 792 ? 50.016 8.073 -41.417 1.00 76.94 792 ILE A C 1
ATOM 6147 O O . ILE A 1 792 ? 50.859 8.589 -42.144 1.00 76.94 792 ILE A O 1
ATOM 6151 N N . LEU A 1 793 ? 49.239 8.792 -40.600 1.00 75.94 793 LEU A N 1
ATOM 6152 C CA . LEU A 1 793 ? 49.379 10.247 -40.472 1.00 75.94 793 LEU A CA 1
ATOM 6153 C C . LEU A 1 793 ? 50.792 10.647 -40.028 1.00 75.94 793 LEU A C 1
ATOM 6155 O O . LEU A 1 793 ? 51.419 11.472 -40.685 1.00 75.94 793 LEU A O 1
ATOM 6159 N N . LEU A 1 794 ? 51.324 10.022 -38.975 1.00 74.88 794 LEU A N 1
ATOM 6160 C CA . LEU A 1 794 ? 52.679 10.299 -38.484 1.00 74.88 794 LEU A CA 1
ATOM 6161 C C . LEU A 1 794 ? 53.756 9.936 -39.515 1.00 74.88 794 LEU A C 1
ATOM 6163 O O . LEU A 1 794 ? 54.731 10.667 -39.670 1.00 74.88 794 LEU A O 1
ATOM 6167 N N . THR A 1 795 ? 53.572 8.833 -40.248 1.00 76.25 795 THR A N 1
ATOM 6168 C CA . THR A 1 795 ? 54.491 8.430 -41.327 1.00 76.25 795 THR A CA 1
ATOM 6169 C C . THR A 1 795 ? 54.495 9.462 -42.456 1.00 76.25 795 THR A C 1
ATOM 6171 O O . THR A 1 795 ? 55.553 9.915 -42.873 1.00 76.25 795 THR A O 1
ATOM 6174 N N . LEU A 1 796 ? 53.316 9.877 -42.929 1.00 73.69 796 LEU A N 1
ATOM 6175 C CA . LEU A 1 796 ? 53.189 10.850 -44.017 1.00 73.69 796 LEU A CA 1
ATOM 6176 C C . LEU A 1 796 ? 53.666 12.255 -43.609 1.00 73.69 796 LEU A C 1
ATOM 6178 O O . LEU A 1 796 ? 54.152 12.997 -44.461 1.00 73.69 796 LEU A O 1
ATOM 6182 N N . GLU A 1 797 ? 53.525 12.630 -42.333 1.00 75.56 797 GLU A N 1
ATOM 6183 C CA . GLU A 1 797 ? 54.074 13.877 -41.785 1.00 75.56 797 GLU A CA 1
ATOM 6184 C C . GLU A 1 797 ? 55.606 13.825 -41.712 1.00 75.56 797 GLU A C 1
ATOM 6186 O O . GLU A 1 797 ? 56.270 14.767 -42.146 1.00 75.56 797 GLU A O 1
ATOM 6191 N N . ALA A 1 798 ? 56.179 12.709 -41.246 1.00 74.19 798 ALA A N 1
ATOM 6192 C CA . ALA A 1 798 ? 57.627 12.496 -41.227 1.00 74.19 798 ALA A CA 1
ATOM 6193 C C . ALA A 1 798 ? 58.240 12.492 -42.640 1.00 74.19 798 ALA A C 1
ATOM 6195 O O . ALA A 1 798 ? 59.339 13.013 -42.835 1.00 74.19 798 ALA A O 1
ATOM 6196 N N . ASP A 1 799 ? 57.505 11.971 -43.626 1.00 72.88 799 ASP A N 1
ATOM 6197 C CA . ASP A 1 799 ? 57.879 11.983 -45.045 1.00 72.88 799 ASP A CA 1
ATOM 6198 C C . ASP A 1 799 ? 57.643 13.356 -45.721 1.00 72.88 799 ASP A C 1
ATOM 6200 O O . ASP A 1 799 ? 57.969 13.540 -46.895 1.00 72.88 799 ASP A O 1
ATOM 6204 N N . GLY A 1 800 ? 57.085 14.340 -45.003 1.00 69.62 800 GLY A N 1
ATOM 6205 C CA . GLY A 1 800 ? 56.856 15.707 -45.490 1.00 69.62 800 GLY A CA 1
ATOM 6206 C C . GLY A 1 800 ? 55.718 15.852 -46.508 1.00 69.62 800 GLY A C 1
ATOM 6207 O O . GLY A 1 800 ? 55.633 16.870 -47.195 1.00 69.62 800 GLY A O 1
ATOM 6208 N N . LEU A 1 801 ? 54.848 14.846 -46.630 1.00 69.69 801 LEU A N 1
ATOM 6209 C CA . LEU A 1 801 ? 53.745 14.803 -47.603 1.00 69.69 801 LEU A CA 1
ATOM 6210 C C . LEU A 1 801 ? 52.479 15.496 -47.098 1.00 69.69 801 LEU A C 1
ATOM 6212 O O . LEU A 1 801 ? 51.659 15.955 -47.897 1.00 69.69 801 LEU A O 1
ATOM 6216 N N . ILE A 1 802 ? 52.329 15.560 -45.776 1.00 70.38 802 ILE A N 1
ATOM 6217 C CA . ILE A 1 802 ? 51.308 16.337 -45.077 1.00 70.38 802 ILE A CA 1
ATOM 6218 C C . ILE A 1 802 ? 51.990 17.225 -44.032 1.00 70.38 802 ILE A C 1
ATOM 6220 O O . ILE A 1 802 ? 53.080 16.919 -43.558 1.00 70.38 802 ILE A O 1
ATOM 6224 N N . SER A 1 803 ? 51.363 18.344 -43.677 1.00 71.88 803 SER A N 1
ATOM 6225 C CA . SER A 1 803 ? 51.881 19.268 -42.663 1.00 71.88 803 SER A CA 1
ATOM 6226 C C . SER A 1 803 ? 50.736 19.880 -41.863 1.00 71.88 803 SER A C 1
ATOM 6228 O O . SER A 1 803 ? 49.641 20.051 -42.397 1.00 71.88 803 SER A O 1
ATOM 6230 N N . ASN A 1 804 ? 51.004 20.257 -40.609 1.00 68.56 804 ASN A N 1
ATOM 6231 C CA . ASN A 1 804 ? 50.048 20.912 -39.708 1.00 68.56 804 ASN A CA 1
ATOM 6232 C C . ASN A 1 804 ? 48.839 20.032 -39.336 1.00 68.56 804 ASN A C 1
ATOM 6234 O O . ASN A 1 804 ? 47.695 20.453 -39.519 1.00 68.56 804 ASN A O 1
ATOM 6238 N N . ILE A 1 805 ? 49.075 18.823 -38.809 1.00 67.62 805 ILE A N 1
ATOM 6239 C CA . ILE A 1 805 ? 47.996 17.978 -38.268 1.00 67.62 805 ILE A CA 1
ATOM 6240 C C . ILE A 1 805 ? 47.252 18.756 -37.158 1.00 67.62 805 ILE A C 1
ATOM 6242 O O . ILE A 1 805 ? 47.881 19.163 -36.178 1.00 67.62 805 ILE A O 1
ATOM 6246 N N . PRO A 1 806 ? 45.928 18.986 -37.279 1.00 63.12 806 PRO A N 1
ATOM 6247 C CA . PRO A 1 806 ? 45.152 19.705 -36.271 1.00 63.12 806 PRO A CA 1
ATOM 6248 C C . PRO A 1 806 ? 45.224 19.083 -34.869 1.00 63.12 806 PRO A C 1
ATOM 6250 O O . PRO A 1 806 ? 45.152 17.862 -34.698 1.00 63.12 806 PRO A O 1
ATOM 6253 N N . GLU A 1 807 ? 45.303 19.941 -33.850 1.00 56.81 807 GLU A N 1
ATOM 6254 C CA . GLU A 1 807 ? 45.345 19.531 -32.445 1.00 56.81 807 GLU A CA 1
ATOM 6255 C C . GLU A 1 807 ? 44.045 18.793 -32.063 1.00 56.81 807 GLU A C 1
ATOM 6257 O O . GLU A 1 807 ? 42.946 19.312 -32.251 1.00 56.81 807 GLU A O 1
ATOM 6262 N N . GLY A 1 808 ? 44.167 17.560 -31.555 1.00 56.75 808 GLY A N 1
ATOM 6263 C CA . GLY A 1 808 ? 43.030 16.702 -31.195 1.00 56.75 808 GLY A CA 1
ATOM 6264 C C . GLY A 1 808 ? 42.690 15.587 -32.194 1.00 56.75 808 GLY A C 1
ATOM 6265 O O . GLY A 1 808 ? 41.919 14.705 -31.829 1.00 56.75 808 GLY A O 1
ATOM 6266 N N . ILE A 1 809 ? 43.287 15.565 -33.398 1.00 62.25 809 ILE A N 1
ATOM 6267 C CA . ILE A 1 809 ? 43.193 14.401 -34.309 1.00 62.25 809 ILE A CA 1
ATOM 6268 C C . ILE A 1 809 ? 43.990 13.215 -33.758 1.00 62.25 809 ILE A C 1
ATOM 6270 O O . ILE A 1 809 ? 43.539 12.081 -33.841 1.00 62.25 809 ILE A O 1
ATOM 6274 N N . ILE A 1 810 ? 45.147 13.488 -33.150 1.00 60.72 810 ILE A N 1
ATOM 6275 C CA . ILE A 1 810 ? 45.935 12.504 -32.405 1.00 60.72 810 ILE A CA 1
ATOM 6276 C C . ILE A 1 810 ? 45.618 12.705 -30.910 1.00 60.72 810 ILE A C 1
ATOM 6278 O O . ILE A 1 810 ? 45.916 13.778 -30.371 1.00 60.72 810 ILE A O 1
ATOM 6282 N N . PRO A 1 811 ? 44.997 11.734 -30.211 1.00 53.69 811 PRO A N 1
ATOM 6283 C CA . PRO A 1 811 ? 44.622 11.884 -28.811 1.00 53.69 811 PRO A CA 1
ATOM 6284 C C . PRO A 1 811 ? 45.855 12.056 -27.914 1.00 53.69 811 PRO A C 1
ATOM 6286 O O . PRO A 1 811 ? 46.757 11.216 -27.905 1.00 53.69 811 PRO A O 1
ATOM 6289 N N . LYS A 1 812 ? 45.882 13.124 -27.105 1.00 47.22 812 LYS A N 1
ATOM 6290 C CA . LYS A 1 812 ? 46.922 13.317 -26.081 1.00 47.22 812 LYS A CA 1
ATOM 6291 C C . LYS A 1 812 ? 46.791 12.232 -25.007 1.00 47.22 812 LYS A C 1
ATOM 6293 O O . LYS A 1 812 ? 45.733 12.094 -24.398 1.00 47.22 812 LYS A O 1
ATOM 6298 N N . GLY A 1 813 ? 47.867 11.481 -24.769 1.00 45.97 813 GLY A N 1
ATOM 6299 C CA . GLY A 1 813 ? 47.885 10.392 -23.788 1.00 45.97 813 GLY A CA 1
ATOM 6300 C C . GLY A 1 813 ? 47.246 9.084 -24.272 1.00 45.97 813 GLY A C 1
ATOM 6301 O O . GLY A 1 813 ? 46.784 8.308 -23.441 1.00 45.97 813 GLY A O 1
ATOM 6302 N N . TRP A 1 814 ? 47.197 8.822 -25.586 1.00 47.53 814 TRP A N 1
ATOM 6303 C CA . TRP A 1 814 ? 46.805 7.513 -26.123 1.00 47.53 814 TRP A CA 1
ATOM 6304 C C . TRP A 1 814 ? 47.832 6.438 -25.742 1.00 47.53 814 TRP A C 1
ATOM 6306 O O . TRP A 1 814 ? 48.918 6.356 -26.314 1.00 47.53 814 TRP A O 1
ATOM 6316 N N . ILE A 1 815 ? 47.499 5.624 -24.741 1.00 44.94 815 ILE A N 1
ATOM 6317 C CA . ILE A 1 815 ? 48.385 4.580 -24.225 1.00 44.94 815 ILE A CA 1
ATOM 6318 C C . ILE A 1 815 ? 48.099 3.281 -24.994 1.00 44.94 815 ILE A C 1
ATOM 6320 O O . ILE A 1 815 ? 46.956 2.829 -25.027 1.00 44.94 815 ILE A O 1
ATOM 6324 N N . ASN A 1 816 ? 49.153 2.653 -25.531 1.00 49.00 816 ASN A N 1
ATOM 6325 C CA . ASN A 1 816 ? 49.171 1.293 -26.103 1.00 49.00 816 ASN A CA 1
ATOM 6326 C C . ASN A 1 816 ? 48.651 1.165 -27.546 1.00 49.00 816 ASN A C 1
ATOM 6328 O O . ASN A 1 816 ? 47.645 0.509 -27.775 1.00 49.00 816 ASN A O 1
ATOM 6332 N N . GLY A 1 817 ? 49.360 1.742 -28.524 1.00 61.34 817 GLY A N 1
ATOM 6333 C CA . GLY A 1 817 ? 49.023 1.680 -29.960 1.00 61.34 817 GLY A CA 1
ATOM 6334 C C . GLY A 1 817 ? 48.899 0.261 -30.554 1.00 61.34 817 GLY A C 1
ATOM 6335 O O . GLY A 1 817 ? 47.961 -0.474 -30.263 1.00 61.34 817 GLY A O 1
ATOM 6336 N N . ASN A 1 818 ? 49.839 -0.168 -31.404 1.00 54.06 818 ASN A N 1
ATOM 6337 C CA . ASN A 1 818 ? 49.785 -1.447 -32.151 1.00 54.06 818 ASN A CA 1
ATOM 6338 C C . ASN A 1 818 ? 49.845 -2.730 -31.287 1.00 54.06 818 ASN A C 1
ATOM 6340 O O . ASN A 1 818 ? 50.037 -3.835 -31.794 1.00 54.06 818 ASN A O 1
ATOM 6344 N N . PHE A 1 819 ? 49.653 -2.608 -29.975 1.00 52.78 819 PHE A N 1
ATOM 6345 C CA . PHE A 1 819 ? 49.651 -3.698 -29.012 1.00 52.78 819 PHE A CA 1
ATOM 6346 C C . PHE A 1 819 ? 48.286 -4.393 -28.873 1.00 52.78 819 PHE A C 1
ATOM 6348 O O . PHE A 1 819 ? 48.025 -4.999 -27.838 1.00 52.78 819 PHE A O 1
ATOM 6355 N N . TYR A 1 820 ? 47.424 -4.343 -29.896 1.00 52.44 820 TYR A N 1
ATOM 6356 C CA . TYR A 1 820 ? 46.111 -4.994 -29.864 1.00 52.44 820 TYR A CA 1
ATOM 6357 C C . TYR A 1 820 ? 45.740 -5.683 -31.191 1.00 52.44 820 TYR A C 1
ATOM 6359 O O . TYR A 1 820 ? 45.734 -5.047 -32.247 1.00 52.44 820 TYR A O 1
ATOM 6367 N N . VAL A 1 821 ? 45.358 -6.968 -31.156 1.00 52.75 821 VAL A N 1
ATOM 6368 C CA . VAL A 1 821 ? 45.004 -7.777 -32.354 1.00 52.75 821 VAL A CA 1
ATOM 6369 C C . VAL A 1 821 ? 43.490 -8.022 -32.505 1.00 52.75 821 VAL A C 1
ATOM 6371 O O . VAL A 1 821 ? 42.763 -7.845 -31.524 1.00 52.75 821 VAL A O 1
ATOM 6374 N N . PRO A 1 822 ? 42.971 -8.328 -33.724 1.00 48.16 822 PRO A N 1
ATOM 6375 C CA . PRO A 1 822 ? 41.557 -8.653 -34.001 1.00 48.16 822 PRO A CA 1
ATOM 6376 C C . PRO A 1 822 ? 40.969 -9.674 -33.048 1.00 48.16 822 PRO A C 1
ATOM 6378 O O . PRO A 1 822 ? 41.481 -10.779 -32.948 1.00 48.16 822 PRO A O 1
ATOM 6381 N N . SER A 1 823 ? 39.883 -9.295 -32.369 1.00 49.78 823 SER A N 1
ATOM 6382 C CA . SER A 1 823 ? 39.055 -10.217 -31.599 1.00 49.78 823 SER A CA 1
ATOM 6383 C C . SER A 1 823 ? 37.680 -10.307 -32.246 1.00 49.78 823 SER A C 1
ATOM 6385 O O . SER A 1 823 ? 37.107 -9.294 -32.646 1.00 49.78 823 SER A O 1
ATOM 6387 N N . THR A 1 824 ? 37.162 -11.528 -32.349 1.00 45.97 824 THR A N 1
ATOM 6388 C CA . THR A 1 824 ? 35.773 -11.806 -32.734 1.00 45.97 824 THR A CA 1
ATOM 6389 C C . THR A 1 824 ? 34.821 -11.750 -31.536 1.00 45.97 824 THR A C 1
ATOM 6391 O O . THR A 1 824 ? 33.624 -11.986 -31.689 1.00 45.97 824 THR A O 1
ATOM 6394 N N . GLU A 1 825 ? 35.336 -11.494 -30.331 1.00 39.91 825 GLU A N 1
ATOM 6395 C CA . GLU A 1 825 ? 34.540 -11.426 -29.108 1.00 39.91 825 GLU A CA 1
ATOM 6396 C C . GLU A 1 825 ? 33.781 -10.097 -29.028 1.00 39.91 825 GLU A C 1
ATOM 6398 O O . GLU A 1 825 ? 34.347 -9.018 -29.176 1.00 39.91 825 GLU A O 1
ATOM 6403 N N . VAL A 1 826 ? 32.471 -10.182 -28.782 1.00 34.34 826 VAL A N 1
ATOM 6404 C CA . VAL A 1 826 ? 31.545 -9.034 -28.813 1.00 34.34 826 VAL A CA 1
ATOM 6405 C C . VAL A 1 826 ? 31.589 -8.221 -27.503 1.00 34.34 826 VAL A C 1
ATOM 6407 O O . VAL A 1 826 ? 31.037 -7.126 -27.430 1.00 34.34 826 VAL A O 1
ATOM 6410 N N . PHE A 1 827 ? 32.271 -8.725 -26.464 1.00 30.59 827 PHE A N 1
ATOM 6411 C CA . PHE A 1 827 ? 32.526 -8.012 -25.208 1.00 30.59 827 PHE A CA 1
ATOM 6412 C C . PHE A 1 827 ? 33.758 -8.596 -24.493 1.00 30.59 827 PHE A C 1
ATOM 6414 O O . PHE A 1 827 ? 33.755 -9.779 -24.156 1.00 30.59 827 PHE A O 1
ATOM 6421 N N . GLY A 1 828 ? 34.800 -7.794 -24.247 1.00 42.16 828 GLY A N 1
ATOM 6422 C CA . GLY A 1 828 ? 36.024 -8.256 -23.577 1.00 42.16 828 GLY A CA 1
ATOM 6423 C C . GLY A 1 828 ? 37.279 -7.460 -23.946 1.00 42.16 828 GLY A C 1
ATOM 6424 O O . GLY A 1 828 ? 37.311 -6.756 -24.950 1.00 42.16 828 GLY A O 1
ATOM 6425 N N . ILE A 1 829 ? 38.303 -7.548 -23.093 1.00 44.56 829 ILE A N 1
ATOM 6426 C CA . ILE A 1 829 ? 39.598 -6.854 -23.208 1.00 44.56 829 ILE A CA 1
ATOM 6427 C C . ILE A 1 829 ? 40.299 -7.227 -24.523 1.00 44.56 829 ILE A C 1
ATOM 6429 O O . ILE A 1 829 ? 40.345 -8.398 -24.891 1.00 44.56 829 ILE A O 1
A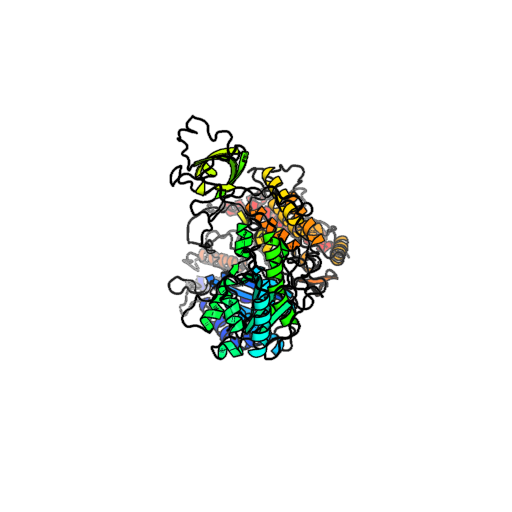TOM 6433 N N . LEU A 1 830 ? 40.872 -6.237 -25.216 1.00 47.94 830 LEU A N 1
ATOM 6434 C CA . LEU A 1 830 ? 41.580 -6.461 -26.476 1.00 47.94 830 LEU A CA 1
ATOM 6435 C C . LEU A 1 830 ? 42.844 -7.327 -26.278 1.00 47.94 830 LEU A C 1
ATOM 6437 O O . LEU A 1 830 ? 43.640 -7.040 -25.380 1.00 47.94 830 LEU A O 1
ATOM 6441 N N . PRO A 1 831 ? 43.064 -8.356 -27.117 1.00 51.28 831 PRO A N 1
ATOM 6442 C CA . PRO A 1 831 ? 44.210 -9.259 -26.996 1.00 51.28 831 PRO A CA 1
ATOM 6443 C C . PRO A 1 831 ? 45.531 -8.584 -27.399 1.00 51.28 831 PRO A C 1
ATOM 6445 O O . PRO A 1 831 ? 45.570 -7.835 -28.373 1.00 51.28 831 PRO A O 1
ATOM 6448 N N . ILE A 1 832 ? 46.614 -8.885 -26.674 1.00 55.44 832 ILE A N 1
ATOM 6449 C CA . ILE A 1 832 ? 47.987 -8.389 -26.913 1.00 55.44 832 ILE A CA 1
ATOM 6450 C C . ILE A 1 832 ? 48.639 -9.172 -28.080 1.00 55.44 832 ILE A C 1
ATOM 6452 O O . ILE A 1 832 ? 48.272 -10.330 -28.298 1.00 55.44 832 ILE A O 1
ATOM 6456 N N . PRO A 1 833 ? 49.593 -8.604 -28.856 1.00 59.41 833 PRO A N 1
ATOM 6457 C CA . PRO A 1 833 ? 50.196 -9.284 -29.992 1.00 59.41 833 PRO A CA 1
ATOM 6458 C C . PRO A 1 833 ? 51.115 -10.419 -29.548 1.00 59.41 833 PRO A C 1
ATOM 6460 O O . PRO A 1 833 ? 51.817 -10.341 -28.538 1.00 59.41 833 PRO A O 1
ATOM 6463 N N . GLU A 1 834 ? 51.170 -11.449 -30.379 1.00 56.59 834 GLU A N 1
ATOM 6464 C CA . GLU A 1 834 ? 51.856 -12.716 -30.124 1.00 56.59 834 GLU A CA 1
ATOM 6465 C C . GLU A 1 834 ? 53.358 -12.565 -29.839 1.00 56.59 834 GLU A C 1
ATOM 6467 O O . GLU A 1 834 ? 53.882 -13.173 -28.911 1.00 56.59 834 GLU A O 1
ATOM 6472 N N . ALA A 1 835 ? 54.033 -11.649 -30.536 1.00 56.88 835 ALA A N 1
ATOM 6473 C CA . ALA A 1 835 ? 55.448 -11.348 -30.308 1.00 56.88 835 ALA A CA 1
ATOM 6474 C C . ALA A 1 835 ? 55.739 -10.811 -28.890 1.00 56.88 835 ALA A C 1
ATOM 6476 O O . ALA A 1 835 ? 56.850 -10.964 -28.373 1.00 56.88 835 ALA A O 1
ATOM 6477 N N . LEU A 1 836 ? 54.753 -10.169 -28.249 1.00 53.84 836 LEU A N 1
ATOM 6478 C CA . LEU A 1 836 ? 54.861 -9.704 -26.865 1.00 53.84 836 LEU A CA 1
ATOM 6479 C C . LEU A 1 836 ? 54.583 -10.830 -25.867 1.00 53.84 836 LEU A C 1
ATOM 6481 O O . LEU A 1 836 ? 55.200 -10.851 -24.801 1.00 53.84 836 LEU A O 1
ATOM 6485 N N . HIS A 1 837 ? 53.696 -11.767 -26.216 1.00 56.72 837 HIS A N 1
ATOM 6486 C CA . HIS A 1 837 ? 53.477 -12.988 -25.443 1.00 56.72 837 HIS A CA 1
ATOM 6487 C C . HIS A 1 837 ? 54.768 -13.820 -25.381 1.00 56.72 837 HIS A C 1
ATOM 6489 O O . HIS A 1 837 ? 55.249 -14.116 -24.286 1.00 56.72 837 HIS A O 1
ATOM 6495 N N . GLU A 1 838 ? 55.404 -14.077 -26.527 1.00 57.25 838 GLU A N 1
ATOM 6496 C CA . GLU A 1 838 ? 56.642 -14.866 -26.614 1.00 57.25 838 GLU A CA 1
ATOM 6497 C C . GLU A 1 838 ? 57.810 -14.236 -25.845 1.00 57.25 838 GLU A C 1
ATOM 6499 O O . GLU A 1 838 ? 58.456 -14.905 -25.037 1.00 57.25 838 GLU A O 1
ATOM 6504 N N . LYS A 1 839 ? 58.051 -12.927 -26.022 1.00 53.22 839 LYS A N 1
ATOM 6505 C CA . LYS A 1 839 ? 59.102 -12.200 -25.281 1.00 53.22 839 LYS A CA 1
ATOM 6506 C C . LYS A 1 839 ? 58.885 -12.182 -23.767 1.00 53.22 839 LYS A C 1
ATOM 6508 O O . LYS A 1 839 ? 59.848 -12.011 -23.023 1.00 53.22 839 LYS A O 1
ATOM 6513 N N . SER A 1 840 ? 57.641 -12.342 -23.322 1.00 49.34 840 SER A N 1
ATOM 6514 C CA . SER A 1 840 ? 57.251 -12.328 -21.907 1.00 49.34 840 SER A CA 1
ATOM 6515 C C . SER A 1 840 ? 57.144 -13.733 -21.299 1.00 49.34 840 SER A C 1
ATOM 6517 O O . SER A 1 840 ? 56.703 -13.869 -20.159 1.00 49.34 840 SER A O 1
ATOM 6519 N N . GLY A 1 841 ? 57.511 -14.785 -22.042 1.00 51.06 841 GLY A N 1
ATOM 6520 C CA . GLY A 1 841 ? 57.398 -16.177 -21.592 1.00 51.06 841 GLY A CA 1
ATOM 6521 C C . GLY A 1 841 ? 55.956 -16.693 -21.505 1.00 51.06 841 GLY A C 1
ATOM 6522 O O . GLY A 1 841 ? 55.705 -17.711 -20.860 1.00 51.06 841 GLY A O 1
ATOM 6523 N N . MET A 1 842 ? 55.004 -15.996 -22.130 1.00 49.50 842 MET A N 1
ATOM 6524 C CA . MET A 1 842 ? 53.620 -16.438 -22.285 1.00 49.50 842 MET A CA 1
ATOM 6525 C C . MET A 1 842 ? 53.523 -17.199 -23.608 1.00 49.50 842 MET A C 1
ATOM 6527 O O . MET A 1 842 ? 53.573 -16.611 -24.684 1.00 49.50 842 MET A O 1
ATOM 6531 N N . VAL A 1 843 ? 53.448 -18.526 -23.544 1.00 51.91 843 VAL A N 1
ATOM 6532 C CA . VAL A 1 843 ? 53.448 -19.362 -24.753 1.00 51.91 843 VAL A CA 1
ATOM 6533 C C . VAL A 1 843 ? 52.093 -19.250 -25.459 1.00 51.91 843 VAL A C 1
ATOM 6535 O O . VAL A 1 843 ? 51.048 -19.224 -24.803 1.00 51.91 843 VAL A O 1
ATOM 6538 N N . GLN A 1 844 ? 52.093 -19.186 -26.795 1.00 50.00 844 GLN A N 1
ATOM 6539 C CA . GLN A 1 844 ? 50.864 -19.190 -27.590 1.00 50.00 844 GLN A CA 1
ATOM 6540 C C . GLN A 1 844 ? 50.053 -20.465 -27.300 1.00 50.00 844 GLN A C 1
ATOM 6542 O O . GLN A 1 844 ? 50.610 -21.558 -27.161 1.00 50.00 844 GLN A O 1
ATOM 6547 N N . TYR A 1 845 ? 48.727 -20.339 -27.200 1.00 49.38 845 TYR A N 1
ATOM 6548 C CA . TYR A 1 845 ? 47.851 -21.476 -26.921 1.00 49.38 845 TYR A CA 1
ATOM 6549 C C . TYR A 1 845 ? 47.865 -22.482 -28.085 1.00 49.38 845 TYR A C 1
ATOM 6551 O O . TYR A 1 845 ? 47.119 -22.370 -29.049 1.00 49.38 845 TYR A O 1
ATOM 6559 N N . ASN A 1 846 ? 48.732 -23.485 -27.983 1.00 49.69 846 ASN A N 1
ATOM 6560 C CA . ASN A 1 846 ? 48.727 -24.687 -28.809 1.00 49.69 846 ASN A CA 1
ATOM 6561 C C . ASN A 1 846 ? 47.748 -25.729 -28.242 1.00 49.69 846 ASN A C 1
ATOM 6563 O O . ASN A 1 846 ? 48.029 -26.351 -27.220 1.00 49.69 846 ASN A O 1
ATOM 6567 N N . GLU A 1 847 ? 46.615 -25.936 -28.910 1.00 45.31 847 GLU A N 1
ATOM 6568 C CA . GLU A 1 847 ? 45.565 -26.868 -28.479 1.00 45.31 847 GLU A CA 1
ATOM 6569 C C . GLU A 1 847 ? 46.090 -28.300 -28.266 1.00 45.31 847 GLU A C 1
ATOM 6571 O O . GLU A 1 847 ? 45.744 -28.945 -27.283 1.00 45.31 847 GLU A O 1
ATOM 6576 N N . SER A 1 848 ? 46.999 -28.788 -29.117 1.00 50.69 848 SER A N 1
ATOM 6577 C CA . SER A 1 848 ? 47.521 -30.161 -29.021 1.00 50.69 848 SER A CA 1
ATOM 6578 C C . SER A 1 848 ? 48.441 -30.407 -27.816 1.00 50.69 848 SER A C 1
ATOM 6580 O O . SER A 1 848 ? 48.528 -31.536 -27.339 1.00 50.69 848 SER A O 1
ATOM 6582 N N . ILE A 1 849 ? 49.087 -29.356 -27.300 1.00 50.12 849 ILE A N 1
ATOM 6583 C CA . ILE A 1 849 ? 50.021 -29.419 -26.162 1.00 50.12 849 ILE A CA 1
ATOM 6584 C C . ILE A 1 849 ? 49.335 -28.968 -24.863 1.00 50.12 849 ILE A C 1
ATOM 6586 O O . ILE A 1 849 ? 49.577 -29.530 -23.796 1.00 50.12 849 ILE A O 1
ATOM 6590 N N . HIS A 1 850 ? 48.454 -27.970 -24.944 1.00 48.75 850 HIS A N 1
ATOM 6591 C CA . HIS A 1 850 ? 47.872 -27.297 -23.783 1.00 48.75 850 HIS A CA 1
ATOM 6592 C C . HIS A 1 850 ? 46.452 -27.764 -23.439 1.00 48.75 850 HIS A C 1
ATOM 6594 O O . HIS A 1 850 ? 45.916 -27.337 -22.421 1.00 48.75 850 HIS A O 1
ATOM 6600 N N . ARG A 1 851 ? 45.837 -28.667 -24.222 1.00 48.94 851 ARG A N 1
ATOM 6601 C CA . ARG A 1 851 ? 44.521 -29.267 -23.907 1.00 48.94 851 ARG A CA 1
ATOM 6602 C C . ARG A 1 851 ? 44.474 -29.947 -22.536 1.00 48.94 851 ARG A C 1
ATOM 6604 O O . ARG A 1 851 ? 43.413 -29.984 -21.925 1.00 48.94 851 ARG A O 1
ATOM 6611 N N . SER A 1 852 ? 45.601 -30.472 -22.056 1.00 44.00 852 SER A N 1
ATOM 6612 C CA . SER A 1 852 ? 45.720 -31.138 -20.753 1.00 44.00 852 SER A CA 1
ATOM 6613 C C . SER A 1 852 ? 46.395 -30.286 -19.669 1.00 44.00 852 SER A C 1
ATOM 6615 O O . SER A 1 852 ? 46.616 -30.789 -18.570 1.00 44.00 852 SER A O 1
ATOM 6617 N N . GLN A 1 853 ? 46.752 -29.027 -19.949 1.00 41.94 853 GLN A N 1
ATOM 6618 C CA . GLN A 1 853 ? 47.365 -28.122 -18.970 1.00 41.94 853 GLN A CA 1
ATOM 6619 C C . GLN A 1 853 ? 46.386 -27.008 -18.584 1.00 41.94 853 GLN A C 1
ATOM 6621 O O . GLN A 1 853 ? 45.883 -26.278 -19.432 1.00 41.94 853 GLN A O 1
ATOM 6626 N N . THR A 1 854 ? 46.132 -26.853 -17.284 1.00 42.81 854 THR A N 1
ATOM 6627 C CA . THR A 1 854 ? 45.152 -25.901 -16.730 1.00 42.81 854 THR A CA 1
ATOM 6628 C C . THR A 1 854 ? 45.616 -24.439 -16.745 1.00 42.81 854 THR A C 1
ATOM 6630 O O . THR A 1 854 ? 44.826 -23.552 -16.420 1.00 42.81 854 THR A O 1
ATOM 6633 N N . HIS A 1 855 ? 46.868 -24.152 -17.133 1.00 46.41 855 HIS A N 1
ATOM 6634 C CA . HIS A 1 855 ? 47.447 -22.803 -17.128 1.00 46.41 855 HIS A CA 1
ATOM 6635 C C . HIS A 1 855 ? 48.373 -22.563 -18.334 1.00 46.41 855 HIS A C 1
ATOM 6637 O O . HIS A 1 855 ? 49.175 -23.421 -18.685 1.00 46.41 855 HIS A O 1
ATOM 6643 N N . CYS A 1 856 ? 48.322 -21.361 -18.921 1.00 51.28 856 CYS A N 1
ATOM 6644 C CA . CYS A 1 856 ? 49.248 -20.881 -19.964 1.00 51.28 856 CYS A CA 1
ATOM 6645 C C . CYS A 1 856 ? 50.488 -20.147 -19.401 1.00 51.28 856 CYS A C 1
ATOM 6647 O O . CYS A 1 856 ? 51.128 -19.351 -20.085 1.00 51.28 856 CYS A O 1
ATOM 6649 N N . HIS A 1 857 ? 50.848 -20.437 -18.149 1.00 46.00 857 HIS A N 1
ATOM 6650 C CA . HIS A 1 857 ? 52.100 -20.027 -17.518 1.00 46.00 857 HIS A CA 1
ATOM 6651 C C . HIS A 1 857 ? 52.722 -21.266 -16.868 1.00 46.00 857 HIS A C 1
ATOM 6653 O O . HIS A 1 857 ? 52.081 -21.911 -16.043 1.00 46.00 857 HIS A O 1
ATOM 6659 N N . THR A 1 858 ? 53.951 -21.622 -17.243 1.00 47.28 858 THR A N 1
ATOM 6660 C CA . THR A 1 858 ? 54.633 -22.836 -16.753 1.00 47.28 858 THR A CA 1
ATOM 6661 C C . THR A 1 858 ? 55.290 -22.653 -15.376 1.00 47.28 858 THR A C 1
ATOM 6663 O O . THR A 1 858 ? 55.969 -23.559 -14.898 1.00 47.28 858 THR A O 1
ATOM 6666 N N . GLY A 1 859 ? 55.130 -21.484 -14.745 1.00 49.47 859 GLY A N 1
ATOM 6667 C CA . GLY A 1 859 ? 55.675 -21.160 -13.425 1.00 49.47 859 GLY A CA 1
ATOM 6668 C C . GLY A 1 859 ? 54.694 -21.445 -12.283 1.00 49.47 859 GLY A C 1
ATOM 6669 O O . GLY A 1 859 ? 53.490 -21.255 -12.418 1.00 49.47 859 GLY A O 1
ATOM 6670 N N . SER A 1 860 ? 55.214 -21.864 -11.127 1.00 44.44 860 SER A N 1
ATOM 6671 C CA . SER A 1 860 ? 54.447 -22.169 -9.905 1.00 44.44 860 SER A CA 1
ATOM 6672 C C . SER A 1 860 ? 54.024 -20.932 -9.092 1.00 44.44 860 SER A C 1
ATOM 6674 O O . SER A 1 860 ? 53.637 -21.054 -7.931 1.00 44.44 860 SER A O 1
ATOM 6676 N N . SER A 1 861 ? 54.136 -19.735 -9.662 1.00 52.06 861 SER A N 1
ATOM 6677 C CA . SER A 1 861 ? 53.842 -18.450 -9.024 1.00 52.06 861 SER A CA 1
ATOM 6678 C C . SER A 1 861 ? 53.110 -17.527 -9.996 1.00 52.06 861 SER A C 1
ATOM 6680 O O . SER A 1 861 ? 53.054 -17.798 -11.194 1.00 52.06 861 SER A O 1
ATOM 6682 N N . GLU A 1 862 ? 52.543 -16.433 -9.480 1.00 53.56 862 GLU A N 1
ATOM 6683 C CA . GLU A 1 862 ? 51.959 -15.366 -10.301 1.00 53.56 862 GLU A CA 1
ATOM 6684 C C . GLU A 1 862 ? 52.950 -14.937 -11.414 1.00 53.56 862 GLU A C 1
ATOM 6686 O O . GLU A 1 862 ? 54.161 -14.917 -11.150 1.00 53.56 862 GLU A O 1
ATOM 6691 N N . PRO A 1 863 ? 52.482 -14.613 -12.643 1.00 55.91 863 PRO A N 1
ATOM 6692 C CA . PRO A 1 863 ? 53.357 -14.119 -13.703 1.00 55.91 863 PRO A CA 1
ATOM 6693 C C . PRO A 1 863 ? 54.218 -12.953 -13.199 1.00 55.91 863 PRO A C 1
ATOM 6695 O O . PRO A 1 863 ? 53.757 -12.195 -12.341 1.00 55.91 863 PRO A O 1
ATOM 6698 N N . PRO A 1 864 ? 55.452 -12.766 -13.704 1.00 57.56 864 PRO A N 1
ATOM 6699 C CA . PRO A 1 864 ? 56.362 -11.729 -13.224 1.00 57.56 864 PRO A CA 1
ATOM 6700 C C . PRO A 1 864 ? 55.909 -10.345 -13.716 1.00 57.56 864 PRO A C 1
ATOM 6702 O O . PRO A 1 864 ? 56.557 -9.703 -14.546 1.00 57.56 864 PRO A O 1
ATOM 6705 N N . TRP A 1 865 ? 54.771 -9.874 -13.200 1.00 58.31 865 TRP A N 1
ATOM 6706 C CA . TRP A 1 865 ? 54.089 -8.660 -13.632 1.00 58.31 865 TRP A CA 1
ATOM 6707 C C . TRP A 1 865 ? 54.998 -7.447 -13.550 1.00 58.31 865 TRP A C 1
ATOM 6709 O O . TRP A 1 865 ? 54.962 -6.609 -14.440 1.00 58.31 865 TRP A O 1
ATOM 6719 N N . GLU A 1 866 ? 55.876 -7.381 -12.548 1.00 51.62 866 GLU A N 1
ATOM 6720 C CA . GLU A 1 866 ? 56.868 -6.313 -12.449 1.00 51.62 866 GLU A CA 1
ATOM 6721 C C . GLU A 1 866 ? 57.844 -6.271 -13.632 1.00 51.62 866 GLU A C 1
ATOM 6723 O O . GLU A 1 866 ? 58.204 -5.180 -14.058 1.00 51.62 866 GLU A O 1
ATOM 6728 N N . GLN A 1 867 ? 58.278 -7.404 -14.194 1.00 54.22 867 GLN A N 1
ATOM 6729 C CA . GLN A 1 867 ? 59.177 -7.421 -15.361 1.00 54.22 867 GLN A CA 1
ATOM 6730 C C . GLN A 1 867 ? 58.446 -7.086 -16.663 1.00 54.22 867 GLN A C 1
ATOM 6732 O O . GLN A 1 867 ? 58.990 -6.368 -17.506 1.00 54.22 867 GLN A O 1
ATOM 6737 N N . ILE A 1 868 ? 57.208 -7.562 -16.805 1.00 56.44 868 ILE A N 1
ATOM 6738 C CA . ILE A 1 868 ? 56.327 -7.240 -17.937 1.00 56.44 868 ILE A CA 1
ATOM 6739 C C . ILE A 1 868 ? 56.052 -5.735 -17.948 1.00 56.44 868 ILE A C 1
ATOM 6741 O O . ILE A 1 868 ? 56.247 -5.057 -18.955 1.00 56.44 868 ILE A O 1
ATOM 6745 N N . VAL A 1 869 ? 55.710 -5.194 -16.781 1.00 55.00 869 VAL A N 1
ATOM 6746 C CA . VAL A 1 869 ? 55.488 -3.767 -16.573 1.00 55.00 869 VAL A CA 1
ATOM 6747 C C . VAL A 1 869 ? 56.781 -2.981 -16.740 1.00 55.00 869 VAL A C 1
ATOM 6749 O O . VAL A 1 869 ? 56.732 -1.922 -17.338 1.00 55.00 869 VAL A O 1
ATOM 6752 N N . ARG A 1 870 ? 57.951 -3.471 -16.311 1.00 52.59 870 ARG A N 1
ATOM 6753 C CA . ARG A 1 870 ? 59.239 -2.801 -16.588 1.00 52.59 870 ARG A CA 1
ATOM 6754 C C . ARG A 1 870 ? 59.581 -2.773 -18.075 1.00 52.59 870 ARG A C 1
ATOM 6756 O O . ARG A 1 870 ? 60.128 -1.776 -18.518 1.00 52.59 870 ARG A O 1
ATOM 6763 N N . SER A 1 871 ? 59.260 -3.810 -18.845 1.00 56.19 871 SER A N 1
ATOM 6764 C CA . SER A 1 871 ? 59.527 -3.853 -20.295 1.00 56.19 871 SER A CA 1
ATOM 6765 C C . SER A 1 871 ? 58.574 -2.948 -21.078 1.00 56.19 871 SER A C 1
ATOM 6767 O O . SER A 1 871 ? 58.986 -2.220 -21.980 1.00 56.19 871 SER A O 1
ATOM 6769 N N . TRP A 1 872 ? 57.306 -2.933 -20.673 1.00 54.31 872 TRP A N 1
ATOM 6770 C CA . TRP A 1 872 ? 56.297 -1.999 -21.159 1.00 54.31 872 TRP A CA 1
ATOM 6771 C C . TRP A 1 872 ? 56.627 -0.552 -20.793 1.00 54.31 872 TRP A C 1
ATOM 6773 O O . TRP A 1 872 ? 56.687 0.319 -21.655 1.00 54.31 872 TRP A O 1
ATOM 6783 N N . ASN A 1 873 ? 56.940 -0.311 -19.520 1.00 53.16 873 ASN A N 1
ATOM 6784 C CA . ASN A 1 873 ? 57.357 0.986 -19.014 1.00 53.16 873 ASN A CA 1
ATOM 6785 C C . ASN A 1 873 ? 58.711 1.404 -19.586 1.00 53.16 873 ASN A C 1
ATOM 6787 O O . ASN A 1 873 ? 58.929 2.586 -19.716 1.00 53.16 873 ASN A O 1
ATOM 6791 N N . ALA A 1 874 ? 59.620 0.514 -19.985 1.00 56.50 874 ALA A N 1
ATOM 6792 C CA . ALA A 1 874 ? 60.843 0.915 -20.690 1.00 56.50 874 ALA A CA 1
ATOM 6793 C C . ALA A 1 874 ? 60.551 1.502 -22.084 1.00 56.50 874 ALA A C 1
ATOM 6795 O O . ALA A 1 874 ? 61.312 2.343 -22.556 1.00 56.50 874 ALA A O 1
ATOM 6796 N N . SER A 1 875 ? 59.442 1.095 -22.715 1.00 52.75 875 SER A N 1
ATOM 6797 C CA . SER A 1 875 ? 58.942 1.716 -23.950 1.00 52.75 875 SER A CA 1
ATOM 6798 C C . SER A 1 875 ? 58.113 2.974 -23.662 1.00 52.75 875 SER A C 1
ATOM 6800 O O . SER A 1 875 ? 58.253 3.963 -24.369 1.00 52.75 875 SER A O 1
ATOM 6802 N N . ALA A 1 876 ? 57.297 2.975 -22.601 1.00 46.31 876 ALA A N 1
ATOM 6803 C CA . ALA A 1 876 ? 56.476 4.126 -22.212 1.00 46.31 876 ALA A CA 1
ATOM 6804 C C . ALA A 1 876 ? 57.278 5.268 -21.541 1.00 46.31 876 ALA A C 1
ATOM 6806 O O . ALA A 1 876 ? 56.991 6.431 -21.768 1.00 46.31 876 ALA A O 1
ATOM 6807 N N . ASN A 1 877 ? 58.333 4.973 -20.776 1.00 42.41 877 ASN A N 1
ATOM 6808 C CA . ASN A 1 877 ? 59.181 5.945 -20.061 1.00 42.41 877 ASN A CA 1
ATOM 6809 C C . ASN A 1 877 ? 60.117 6.744 -20.987 1.00 42.41 877 ASN A C 1
ATOM 6811 O O . ASN A 1 877 ? 60.870 7.587 -20.504 1.00 42.41 877 ASN A O 1
ATOM 6815 N N . GLN A 1 878 ? 60.103 6.488 -22.299 1.00 51.28 878 GLN A N 1
ATOM 6816 C CA . GLN A 1 878 ? 60.687 7.414 -23.276 1.00 51.28 878 GLN A CA 1
ATOM 6817 C C . GLN A 1 878 ? 59.855 8.702 -23.406 1.00 51.28 878 GLN A C 1
ATOM 6819 O O . GLN A 1 878 ? 60.336 9.678 -23.975 1.00 51.28 878 GLN A O 1
ATOM 6824 N N . ASP A 1 879 ? 58.650 8.722 -22.830 1.00 44.75 879 ASP A N 1
ATOM 6825 C CA . ASP A 1 879 ? 57.774 9.880 -22.737 1.00 44.75 879 ASP A CA 1
ATOM 6826 C C . ASP A 1 879 ? 57.460 10.179 -21.258 1.00 44.75 879 ASP A C 1
ATOM 6828 O O . ASP A 1 879 ? 56.837 9.391 -20.541 1.00 44.75 879 ASP A O 1
ATOM 6832 N N . SER A 1 880 ? 57.941 11.324 -20.772 1.00 40.84 880 SER A N 1
ATOM 6833 C CA . SER A 1 880 ? 57.896 11.710 -19.356 1.00 40.84 880 SER A CA 1
ATOM 6834 C C . SER A 1 880 ? 56.504 12.120 -18.857 1.00 40.84 880 SER A C 1
ATOM 6836 O O . SER A 1 880 ? 56.350 12.400 -17.667 1.00 40.84 880 SER A O 1
ATOM 6838 N N . MET A 1 881 ? 55.487 12.137 -19.729 1.00 35.88 881 MET A N 1
ATOM 6839 C CA . MET A 1 881 ? 54.100 12.464 -19.370 1.00 35.88 881 MET A CA 1
ATOM 6840 C C . MET A 1 881 ? 53.218 11.250 -19.030 1.00 35.88 881 MET A C 1
ATOM 6842 O O . MET A 1 881 ? 52.051 11.426 -18.672 1.00 35.88 881 MET A O 1
ATOM 6846 N N . LEU A 1 882 ? 53.736 10.021 -19.105 1.00 42.91 882 LEU A N 1
ATOM 6847 C CA . LEU A 1 882 ? 52.947 8.806 -18.883 1.00 42.91 882 LEU A CA 1
ATOM 6848 C C . LEU A 1 882 ? 52.980 8.330 -17.419 1.00 42.91 882 LEU A C 1
ATOM 6850 O O . LEU A 1 882 ? 54.030 8.012 -16.868 1.00 42.91 882 LEU A O 1
ATOM 6854 N N . SER A 1 883 ? 51.801 8.179 -16.800 1.00 45.38 883 SER A N 1
ATOM 6855 C CA . SER A 1 883 ? 51.621 7.369 -15.585 1.00 45.38 883 SER A CA 1
ATOM 6856 C C . SER A 1 883 ? 50.417 6.441 -15.772 1.00 45.38 883 SER A C 1
ATOM 6858 O O . SER A 1 883 ? 49.300 6.912 -15.988 1.00 45.38 883 SER A O 1
ATOM 6860 N N . TYR A 1 884 ? 50.637 5.123 -15.738 1.00 48.31 884 TYR A N 1
ATOM 6861 C CA . TYR A 1 884 ? 49.592 4.120 -15.962 1.00 48.31 884 TYR A CA 1
ATOM 6862 C C . TYR A 1 884 ? 49.676 2.989 -14.931 1.00 48.31 884 TYR A C 1
ATOM 6864 O O . TYR A 1 884 ? 50.744 2.442 -14.657 1.00 48.31 884 TYR A O 1
ATOM 6872 N N . LYS A 1 885 ? 48.521 2.617 -14.375 1.00 49.25 885 LYS A N 1
ATOM 6873 C CA . LYS A 1 885 ? 48.340 1.611 -13.315 1.00 49.25 885 LYS A CA 1
ATOM 6874 C C . LYS A 1 885 ? 48.282 0.177 -13.857 1.00 49.25 885 LYS A C 1
ATOM 6876 O O . LYS A 1 885 ? 47.382 -0.604 -13.548 1.00 49.25 885 LYS A O 1
ATOM 6881 N N . LEU A 1 886 ? 49.242 -0.170 -14.721 1.00 53.69 886 LEU A N 1
ATOM 6882 C CA . LEU A 1 886 ? 49.257 -1.447 -15.446 1.00 53.69 886 LEU A CA 1
ATOM 6883 C C . LEU A 1 886 ? 49.271 -2.651 -14.498 1.00 53.69 886 LEU A C 1
ATOM 6885 O O . LEU A 1 886 ? 48.592 -3.638 -14.756 1.00 53.69 886 LEU A O 1
ATOM 6889 N N . ILE A 1 887 ? 50.007 -2.561 -13.386 1.00 48.97 887 ILE A N 1
ATOM 6890 C CA . ILE A 1 887 ? 50.067 -3.625 -12.375 1.00 48.97 887 ILE A CA 1
ATOM 6891 C C . ILE A 1 887 ? 48.688 -3.873 -11.762 1.00 48.97 887 ILE A C 1
ATOM 6893 O O . ILE A 1 887 ? 48.281 -5.027 -11.638 1.00 48.97 887 ILE A O 1
ATOM 6897 N N . GLU A 1 888 ? 47.949 -2.822 -11.395 1.00 52.53 888 GLU A N 1
ATOM 6898 C CA . GLU A 1 888 ? 46.615 -2.975 -10.810 1.00 52.53 888 GLU A CA 1
ATOM 6899 C C . GLU A 1 888 ? 45.612 -3.540 -11.828 1.00 52.53 888 GLU A C 1
ATOM 6901 O O . GLU A 1 888 ? 44.832 -4.424 -11.478 1.00 52.53 888 GLU A O 1
ATOM 6906 N N . HIS A 1 889 ? 45.678 -3.123 -13.097 1.00 50.59 889 HIS A N 1
ATOM 6907 C CA . HIS A 1 889 ? 44.819 -3.652 -14.164 1.00 50.59 889 HIS A CA 1
ATOM 6908 C C . HIS A 1 889 ? 45.141 -5.099 -14.554 1.00 50.59 889 HIS A C 1
ATOM 6910 O O . HIS A 1 889 ? 44.220 -5.896 -14.722 1.00 50.59 889 HIS A O 1
ATOM 6916 N N . LEU A 1 890 ? 46.419 -5.474 -14.654 1.00 51.03 890 LEU A N 1
ATOM 6917 C CA . LEU A 1 890 ? 46.821 -6.857 -14.930 1.00 51.03 890 LEU A CA 1
ATOM 6918 C C . LEU A 1 890 ? 46.463 -7.784 -13.763 1.00 51.03 890 LEU A C 1
ATOM 6920 O O . LEU A 1 890 ? 46.020 -8.907 -13.992 1.00 51.03 890 LEU A O 1
ATOM 6924 N N . ARG A 1 891 ? 46.540 -7.298 -12.517 1.00 52.44 891 ARG A N 1
ATOM 6925 C CA . ARG A 1 891 ? 46.056 -8.026 -11.332 1.00 52.44 891 ARG A CA 1
ATOM 6926 C C . ARG A 1 891 ? 44.536 -8.168 -11.302 1.00 52.44 891 ARG A C 1
ATOM 6928 O O . ARG A 1 891 ? 44.045 -9.225 -10.913 1.00 52.44 891 ARG A O 1
ATOM 6935 N N . LEU A 1 892 ? 43.789 -7.141 -11.709 1.00 48.56 892 LEU A N 1
ATOM 6936 C CA . LEU A 1 892 ? 42.327 -7.198 -11.852 1.00 48.56 892 LEU A CA 1
ATOM 6937 C C . LEU A 1 892 ? 41.907 -8.156 -12.971 1.00 48.56 892 LEU A C 1
ATOM 6939 O O . LEU A 1 892 ? 40.995 -8.953 -12.778 1.00 48.56 892 LEU A O 1
ATOM 6943 N N . TYR A 1 893 ? 42.614 -8.145 -14.102 1.00 48.69 893 TYR A N 1
ATOM 6944 C CA . TYR A 1 893 ? 42.421 -9.104 -15.187 1.00 48.69 893 TYR A CA 1
ATOM 6945 C C . TYR A 1 893 ? 42.731 -10.537 -14.740 1.00 48.69 893 TYR A C 1
ATOM 6947 O O . TYR A 1 893 ? 41.907 -11.424 -14.938 1.00 48.69 893 TYR A O 1
ATOM 6955 N N . TYR A 1 894 ? 43.871 -10.761 -14.080 1.00 48.81 894 TYR A N 1
ATOM 6956 C CA . TYR A 1 894 ? 44.269 -12.061 -13.537 1.00 48.81 894 TYR A CA 1
ATOM 6957 C C . TYR A 1 894 ? 43.243 -12.604 -12.532 1.00 48.81 894 TYR A C 1
ATOM 6959 O O . TYR A 1 894 ? 42.813 -13.754 -12.633 1.00 48.81 894 TYR A O 1
ATOM 6967 N N . ASN A 1 895 ? 42.818 -11.775 -11.572 1.00 50.38 895 ASN A N 1
ATOM 6968 C CA . ASN A 1 895 ? 41.926 -12.204 -10.495 1.00 50.38 895 ASN A CA 1
ATOM 6969 C C . ASN A 1 895 ? 40.442 -12.239 -10.881 1.00 50.38 895 ASN A C 1
ATOM 6971 O O . ASN A 1 895 ? 39.710 -13.045 -10.313 1.00 50.38 895 ASN A O 1
ATOM 6975 N N . GLY A 1 896 ? 40.006 -11.400 -11.821 1.00 48.12 896 GLY A N 1
ATOM 6976 C CA . GLY A 1 896 ? 38.628 -11.327 -12.301 1.00 48.12 896 GLY A CA 1
ATOM 6977 C C . GLY A 1 896 ? 38.425 -12.152 -13.567 1.00 48.12 896 GLY A C 1
ATOM 6978 O O . GLY A 1 896 ? 37.929 -13.274 -13.520 1.00 48.12 896 GLY A O 1
ATOM 6979 N N . THR A 1 897 ? 38.815 -11.602 -14.714 1.00 45.12 897 THR A N 1
ATOM 6980 C CA . THR A 1 897 ? 38.487 -12.146 -16.040 1.00 45.12 897 THR A CA 1
ATOM 6981 C C . THR A 1 897 ? 39.227 -13.448 -16.362 1.00 45.12 897 THR A C 1
ATOM 6983 O O . THR A 1 897 ? 38.613 -14.382 -16.861 1.00 45.12 897 THR A O 1
ATOM 6986 N N . TRP A 1 898 ? 40.518 -13.567 -16.047 1.00 44.53 898 TRP A N 1
ATOM 6987 C CA . TRP A 1 898 ? 41.333 -14.741 -16.382 1.00 44.53 898 TRP A CA 1
ATOM 6988 C C . TRP A 1 898 ? 41.011 -15.949 -15.498 1.00 44.53 898 TRP A C 1
ATOM 6990 O O . TRP A 1 898 ? 40.787 -17.030 -16.033 1.00 44.53 898 TRP A O 1
ATOM 7000 N N . LYS A 1 899 ? 40.883 -15.777 -14.172 1.00 48.00 899 LYS A N 1
ATOM 7001 C CA . LYS A 1 899 ? 40.363 -16.833 -13.275 1.00 48.00 899 LYS A CA 1
ATOM 7002 C C . LYS A 1 899 ? 38.928 -17.241 -13.628 1.00 48.00 899 LYS A C 1
ATOM 7004 O O . LYS A 1 899 ? 38.609 -18.425 -13.596 1.00 48.00 899 LYS A O 1
ATOM 7009 N N . SER A 1 900 ? 38.079 -16.283 -14.004 1.00 43.22 900 SER A N 1
ATOM 7010 C CA . SER A 1 900 ? 36.710 -16.547 -14.465 1.00 43.22 900 SER A CA 1
ATOM 7011 C C . SER A 1 900 ? 36.684 -17.347 -15.773 1.00 43.22 900 SER A C 1
ATOM 7013 O O . SER A 1 900 ? 36.014 -18.371 -15.846 1.00 43.22 900 SER A O 1
ATOM 7015 N N . ILE A 1 901 ? 37.473 -16.960 -16.781 1.00 41.34 901 ILE A N 1
ATOM 7016 C CA . ILE A 1 901 ? 37.578 -17.676 -18.063 1.00 41.34 901 ILE A CA 1
ATOM 7017 C C . ILE A 1 901 ? 38.271 -19.037 -17.893 1.00 41.34 901 ILE A C 1
ATOM 7019 O O . ILE A 1 901 ? 37.893 -19.987 -18.575 1.00 41.34 901 ILE A O 1
ATOM 7023 N N . ALA A 1 902 ? 39.233 -19.170 -16.974 1.00 38.47 902 ALA A N 1
ATOM 7024 C CA . ALA A 1 902 ? 39.830 -20.453 -16.599 1.00 38.47 902 ALA A CA 1
ATOM 7025 C C . ALA A 1 902 ? 38.784 -21.393 -15.981 1.00 38.47 902 ALA A C 1
ATOM 7027 O O . ALA A 1 902 ? 38.701 -22.546 -16.392 1.00 38.47 902 ALA A O 1
ATOM 7028 N N . ASN A 1 903 ? 37.915 -20.881 -15.103 1.00 38.88 903 ASN A N 1
ATOM 7029 C CA . ASN A 1 903 ? 36.770 -21.634 -14.587 1.00 38.88 903 ASN A CA 1
ATOM 7030 C C . ASN A 1 903 ? 35.769 -21.984 -15.700 1.00 38.88 903 ASN A C 1
ATOM 7032 O O . ASN A 1 903 ? 35.333 -23.124 -15.782 1.00 38.88 903 ASN A O 1
ATOM 7036 N N . VAL A 1 904 ? 35.451 -21.052 -16.606 1.00 37.88 904 VAL A N 1
ATOM 7037 C CA . VAL A 1 904 ? 34.523 -21.294 -17.727 1.00 37.88 904 VAL A CA 1
ATOM 7038 C C . VAL A 1 904 ? 35.078 -22.327 -18.713 1.00 37.88 904 VAL A C 1
ATOM 7040 O O . VAL A 1 904 ? 34.323 -23.173 -19.185 1.00 37.88 904 VAL A O 1
ATOM 7043 N N . LYS A 1 905 ? 36.384 -22.314 -19.011 1.00 33.91 905 LYS A N 1
ATOM 7044 C CA . LYS A 1 905 ? 37.035 -23.326 -19.861 1.00 33.91 905 LYS A CA 1
ATOM 7045 C C . LYS A 1 905 ? 37.227 -24.662 -19.144 1.00 33.91 905 LYS A C 1
ATOM 7047 O O . LYS A 1 905 ? 37.149 -25.682 -19.818 1.00 33.91 905 LYS A O 1
ATOM 7052 N N . GLN A 1 906 ? 37.399 -24.682 -17.821 1.00 34.62 906 GLN A N 1
ATOM 7053 C CA . GLN A 1 906 ? 37.351 -25.914 -17.027 1.00 34.62 906 GLN A CA 1
ATOM 7054 C C . GLN A 1 906 ? 35.959 -26.553 -17.116 1.00 34.62 906 GLN A C 1
ATOM 7056 O O . GLN A 1 906 ? 35.848 -27.722 -17.477 1.00 34.62 906 GLN A O 1
ATOM 7061 N N . THR A 1 907 ? 34.899 -25.750 -16.980 1.00 37.12 907 THR A N 1
ATOM 7062 C CA . THR A 1 907 ? 33.520 -26.207 -17.205 1.00 37.12 907 THR A CA 1
ATOM 7063 C C . THR A 1 907 ? 33.291 -26.660 -18.653 1.00 37.12 907 THR A C 1
ATOM 7065 O O . THR A 1 907 ? 32.565 -27.625 -18.875 1.00 37.12 907 THR A O 1
ATOM 7068 N N . TYR A 1 908 ? 33.918 -26.013 -19.647 1.00 31.62 908 TYR A N 1
ATOM 7069 C CA . TYR A 1 908 ? 33.771 -26.355 -21.072 1.00 31.62 908 TYR A CA 1
ATOM 7070 C C . TYR A 1 908 ? 34.549 -27.620 -21.493 1.00 31.62 908 TYR A C 1
ATOM 7072 O O . TYR A 1 908 ? 34.062 -28.408 -22.304 1.00 31.62 908 TYR A O 1
ATOM 7080 N N . ALA A 1 909 ? 35.739 -27.853 -20.929 1.00 30.23 909 ALA A N 1
ATOM 7081 C CA . ALA A 1 909 ? 36.531 -29.068 -21.146 1.00 30.23 909 ALA A CA 1
ATOM 7082 C C . ALA A 1 909 ? 35.873 -30.295 -20.491 1.00 30.23 909 ALA A C 1
ATOM 7084 O O . ALA A 1 909 ? 35.861 -31.377 -21.078 1.00 30.23 909 ALA A O 1
ATOM 7085 N N . GLU A 1 910 ? 35.231 -30.111 -19.335 1.00 35.72 910 GLU A N 1
ATOM 7086 C CA . GLU A 1 910 ? 34.398 -31.137 -18.695 1.00 35.72 910 GLU A CA 1
ATOM 7087 C C . GLU A 1 910 ? 33.106 -31.421 -19.483 1.00 35.72 910 GLU A C 1
ATOM 7089 O O . GLU A 1 910 ? 32.572 -32.523 -19.394 1.00 35.72 910 GLU A O 1
ATOM 7094 N N . THR A 1 911 ? 32.636 -30.487 -20.323 1.00 38.75 911 THR A N 1
ATOM 7095 C CA . THR A 1 911 ? 31.486 -30.718 -21.222 1.00 38.75 911 THR A CA 1
ATOM 7096 C C . THR A 1 911 ? 31.843 -31.285 -22.597 1.00 38.75 911 THR A C 1
ATOM 7098 O O . THR A 1 911 ? 30.931 -31.680 -23.313 1.00 38.75 911 THR A O 1
ATOM 7101 N N . THR A 1 912 ? 33.121 -31.341 -22.996 1.00 34.34 912 THR A N 1
ATOM 7102 C CA . THR A 1 912 ? 33.541 -31.913 -24.300 1.00 34.34 912 THR A CA 1
ATOM 7103 C C . THR A 1 912 ? 34.327 -33.222 -24.198 1.00 34.34 912 THR A C 1
ATOM 7105 O O . THR A 1 912 ? 34.603 -33.841 -25.225 1.00 34.34 912 THR A O 1
ATOM 7108 N N . ALA A 1 913 ? 34.661 -33.683 -22.989 1.00 32.78 913 ALA A N 1
ATOM 7109 C CA . ALA A 1 913 ? 35.124 -35.053 -22.737 1.00 32.78 913 ALA A CA 1
ATOM 7110 C C . ALA A 1 913 ? 34.001 -36.001 -22.256 1.00 32.78 913 ALA A C 1
ATOM 7112 O O . ALA A 1 913 ? 34.296 -37.106 -21.798 1.00 32.78 913 ALA A O 1
ATOM 7113 N N . ALA A 1 914 ? 32.736 -35.586 -22.382 1.00 34.41 914 ALA A N 1
ATOM 7114 C CA . ALA A 1 914 ? 31.547 -36.415 -22.188 1.00 34.41 914 ALA A CA 1
ATOM 7115 C C . ALA A 1 914 ? 30.739 -36.501 -23.487 1.00 34.41 914 ALA A C 1
ATOM 7117 O O . ALA A 1 914 ? 30.511 -35.438 -24.103 1.00 34.41 914 ALA A O 1
#

Foldseek 3Di:
DVVCVVQPCALQNVLVVQVQVLQLVLLVVLLVVLVVCVVCVVVCVVVVDQDDHQDDQPDPPPSHRPDDRDDSVRSVVVVVVVCVVCVVVVLVVLLLDAAQEKEKDWDQVVQVPDDADVNHRQFRTWIWMAHLVLHTNDTFTANDPDCVRCLVVLLSSQVSCVVNVHDFHCFYAYQDPVCQVVVCLSGVSLCVVFDDDFVLPVFAADAQDPLAAEDFEAEDLVSVLVVLVVQVVPQDDPPDPPDPDAQFEKQKDFDFQQPAPVSRDRPDTHATQWMWIHGDRYIYIYGCPVVLVVLHDRPSVLVLQQDQSYAYFAAVVVVSQQRNCVSRDPDPDRGDRYDHLLVLCCQLVLDVGSNDDLQRLLCSQVVHGHDCPDVLVNHNCSNPPHDDPVVSRNNRSRRVSRRSSVVSSVVRDGFAQDDLQDDDDWQQWKWFAAPVLPGTFFTFTQHPCWPDPDADVNHDADSQKTKTQTQGTPAQQGAAPVVPRPDGNVVQDDGRGIDMHGSRRMTGDDDDDPPPDDDDDDDPDDDDHDDDDPPDDDPPPPDDDPDDDDDDQWDQQLVCVVVLQPDPDDDDPLVPWDFAPVQLVLLCCLLVVLVPDDFPQPGARSYAYFPSSLSRQDIWGPPFPCSVVLSVQLVCLFWPWDVVLQVLVQVLQCPAVVRDHPVNCCRNPVVVSPQQTHTFRAALVRSLVSNSVSCNSQQGTAGPPPRDGRHDPSNSVSSSVVSNSSSVNRRGDDPPDDQWDFPDQDPVRRTTGIDGSGGNVSVDDDDDDDDPVPDDDDHHDPLQSLLSSVVSVVVCVVVVSHDDDDDPSNDDQPADRPQFDDDPDPDDDGHGDPVLCVVQQQHDDDCVVCVPPLDSHPDPDDRPQVVSVVVSCVVVVVDVPDDDPSVVVVVCCVVPVVVVVSVVVVSVSVVVVD

Organism: NCBI:txid944289

Radius of gyration: 40.84 Å; chains: 1; bounding box: 113×66×120 Å

Sequence (914 aa):
MRTCFQHGLGAKQFANALRVQQLQQYDELHLQYLYFIKNSHSLHSFLGHCVQLFLPFENHSPNGFAGFVPSAQWLRDLYNAYIEDHAKKFNQHTAMLSADILAIDHSFKAPKQITKINGEQAFIGLLTGTNERGEIRLCNLVAMKAHSQFEMALRNMSNLLTTYGHSQPALMYTDNMSDQGFLKQVFPSLQEGVSPIEKHSQLESLEVPSNVVISHPLQSTVQINNAMRSIIQLLPDYDSSFGADKDLVIGLDTEYNVEVSSHRYVTGQGQTAIIQIACGNNIFILQIGAMIASGCLPIMLKQVLSNPCIIKVGRNVGADLQYLESAVSASPKTFVGTVDLGKMTKECLVSKDAWIGLADLCALMLGKCLNKNVPECISDLWENDTLSEAQICYAALDAYASLCIYQKLLMISVPSPLPLDTSPAPSTPILLYSSDKSCLIAQGCVSHHYGADEPFNGINVTKMQCVIEVSDVLVPGAKLPIYGSKKLLSSFGTPLFHMVCLKSHLRLAPPPSPSLSQDLPSHNGPSSSPSSFPSSIPTDDLEDAPGTDSNSLEKSVASMLDDLESTASSSLSLSGCSIDEQSQELGDEIIKKVASMPWDTTHQSWVKKDAFHIFHQFYLPAAHGCRVDFVRAFWDSLFLPDQGDKSRIESWGAKQQPLVTYEYLLCTKPKWVLDRCKRVIPPPEQLYPLVAKVFNIYGSLKDAKSGAPLFNKAAWGVAQQVLELIRKGFLSDPLDIALYKLLFYERKTGLPIYRCLQGTNFTEGGVGTFNSTGLPWQSHYDIRLINCLHEILLTLEADGLISNIPEGIIPKGWINGNFYVPSTEVFGILPIPEALHEKSGMVQYNESIHRSQTHCHTGSSEPPWEQIVRSWNASANQDSMLSYKLIEHLRLYYNGTWKSIANVKQTYAETTAA